Protein AF-0000000075991951 (afdb_homodimer)

Structure (mmCIF, N/CA/C/O backbone):
data_AF-0000000075991951-model_v1
#
loop_
_entity.id
_entity.type
_entity.pdbx_description
1 polymer 'Uncharacterized family 31 glucosidase KIAA1161-like'
#
loop_
_atom_site.group_PDB
_atom_site.id
_atom_site.type_symbol
_atom_site.label_atom_id
_atom_site.label_alt_id
_atom_site.label_comp_id
_atom_site.label_asym_id
_atom_site.label_entity_id
_atom_site.label_seq_id
_atom_site.pdbx_PDB_ins_code
_atom_site.Cartn_x
_atom_site.Cartn_y
_atom_site.Cartn_z
_atom_site.occupancy
_atom_site.B_iso_or_equiv
_atom_site.auth_seq_id
_atom_site.auth_comp_id
_atom_site.auth_asym_id
_atom_site.auth_atom_id
_atom_site.pdbx_PDB_model_num
ATOM 1 N N . MET A 1 1 ? 98.625 -14.352 -23.469 1 27.61 1 MET A N 1
ATOM 2 C CA . MET A 1 1 ? 97.812 -14.461 -22.281 1 27.61 1 MET A CA 1
ATOM 3 C C . MET A 1 1 ? 96.375 -14.008 -22.562 1 27.61 1 MET A C 1
ATOM 5 O O . MET A 1 1 ? 95.5 -14.133 -21.719 1 27.61 1 MET A O 1
ATOM 9 N N . VAL A 1 2 ? 96.062 -13.383 -23.688 1 39.16 2 VAL A N 1
ATOM 10 C CA . VAL A 1 2 ? 94.875 -12.711 -24.062 1 39.16 2 VAL A CA 1
ATOM 11 C C . VAL A 1 2 ? 93.875 -13.727 -24.594 1 39.16 2 VAL A C 1
ATOM 13 O O . VAL A 1 2 ? 92.625 -13.562 -24.422 1 39.16 2 VAL A O 1
ATOM 16 N N . ARG A 1 3 ? 94.25 -14.852 -25.172 1 37.75 3 ARG A N 1
ATOM 17 C CA . ARG A 1 3 ? 93.312 -15.734 -25.844 1 37.75 3 ARG A CA 1
ATOM 18 C C . ARG A 1 3 ? 92.562 -16.625 -24.844 1 37.75 3 ARG A C 1
ATOM 20 O O . ARG A 1 3 ? 91.625 -17.344 -25.203 1 37.75 3 ARG A O 1
ATOM 27 N N . ARG A 1 4 ? 93.188 -16.844 -23.641 1 48.62 4 ARG A N 1
ATOM 28 C CA . ARG A 1 4 ? 92.625 -17.781 -22.688 1 48.62 4 ARG A CA 1
ATOM 29 C C . ARG A 1 4 ? 91.375 -17.172 -22.016 1 48.62 4 ARG A C 1
ATOM 31 O O . ARG A 1 4 ? 90.5 -17.906 -21.594 1 48.62 4 ARG A O 1
ATOM 38 N N . ASN A 1 5 ? 91.25 -15.805 -21.984 1 44.03 5 ASN A N 1
ATOM 39 C CA . ASN A 1 5 ? 90.188 -15.188 -21.219 1 44.03 5 ASN A CA 1
ATOM 40 C C . ASN A 1 5 ? 88.875 -15.211 -21.984 1 44.03 5 ASN A C 1
ATOM 42 O O . ASN A 1 5 ? 87.812 -14.945 -21.422 1 44.03 5 ASN A O 1
ATOM 46 N N . LYS A 1 6 ? 89.062 -15.477 -23.312 1 57.34 6 LYS A N 1
ATOM 47 C CA . LYS A 1 6 ? 87.812 -15.453 -24.109 1 57.34 6 LYS A CA 1
ATOM 48 C C . LYS A 1 6 ? 87.062 -16.766 -23.969 1 57.34 6 LYS A C 1
ATOM 50 O O . LYS A 1 6 ? 85.812 -16.766 -23.969 1 57.34 6 LYS A O 1
ATOM 55 N N . ILE A 1 7 ? 87.812 -17.766 -23.656 1 57.28 7 ILE A N 1
ATOM 56 C CA . ILE A 1 7 ? 87.125 -19.062 -23.609 1 57.28 7 ILE A CA 1
ATOM 57 C C . ILE A 1 7 ? 86.375 -19.203 -22.312 1 57.28 7 ILE A C 1
ATOM 59 O O . ILE A 1 7 ? 85.25 -19.719 -22.312 1 57.28 7 ILE A O 1
ATOM 63 N N . THR A 1 8 ? 86.812 -18.516 -21.266 1 61.47 8 THR A N 1
ATOM 64 C CA . THR A 1 8 ? 86.188 -18.609 -19.969 1 61.47 8 THR A CA 1
ATOM 65 C C . THR A 1 8 ? 84.875 -17.766 -19.969 1 61.47 8 THR A C 1
ATOM 67 O O . THR A 1 8 ? 83.875 -18.156 -19.391 1 61.47 8 THR A O 1
ATOM 70 N N . ASP A 1 9 ? 85 -16.719 -20.688 1 64.44 9 ASP A N 1
ATOM 71 C CA . ASP A 1 9 ? 83.875 -15.82 -20.781 1 64.44 9 ASP A CA 1
ATOM 72 C C . ASP A 1 9 ? 82.75 -16.438 -21.641 1 64.44 9 ASP A C 1
ATOM 74 O O . ASP A 1 9 ? 81.562 -16.312 -21.328 1 64.44 9 ASP A O 1
ATOM 78 N N . PHE A 1 10 ? 83.188 -17.234 -22.656 1 65.31 10 PHE A N 1
ATOM 79 C CA . PHE A 1 10 ? 82.188 -17.906 -23.531 1 65.31 10 PHE A CA 1
ATOM 80 C C . PHE A 1 10 ? 81.562 -19.062 -22.812 1 65.31 10 PHE A C 1
ATOM 82 O O . PHE A 1 10 ? 80.312 -19.266 -22.953 1 65.31 10 PHE A O 1
ATOM 89 N N . LYS A 1 11 ? 82.25 -19.812 -21.953 1 65.38 11 LYS A N 1
ATOM 90 C CA . LYS A 1 11 ? 81.688 -20.922 -21.172 1 65.38 11 LYS A CA 1
ATOM 91 C C . LYS A 1 11 ? 80.688 -20.422 -20.141 1 65.38 11 LYS A C 1
ATOM 93 O O . LYS A 1 11 ? 79.625 -21.031 -19.953 1 65.38 11 LYS A O 1
ATOM 98 N N . PHE A 1 12 ? 81.062 -19.234 -19.672 1 67.62 12 PHE A N 1
ATOM 99 C CA . PHE A 1 12 ? 80.188 -18.656 -18.688 1 67.62 12 PHE A CA 1
ATOM 100 C C . PHE A 1 12 ? 78.875 -18.188 -19.328 1 67.62 12 PHE A C 1
ATOM 102 O O . PHE A 1 12 ? 77.812 -18.406 -18.781 1 67.62 12 PHE A O 1
ATOM 109 N N . ARG A 1 13 ? 78.938 -17.641 -20.484 1 74 13 ARG A N 1
ATOM 110 C CA . ARG A 1 13 ? 77.75 -17.188 -21.219 1 74 13 ARG A CA 1
ATOM 111 C C . ARG A 1 13 ? 76.938 -18.375 -21.688 1 74 13 ARG A C 1
ATOM 113 O O . ARG A 1 13 ? 75.688 -18.312 -21.641 1 74 13 ARG A O 1
ATOM 120 N N . PHE A 1 14 ? 77.688 -19.391 -22.031 1 73.62 14 PHE A N 1
ATOM 121 C CA . PHE A 1 14 ? 77.062 -20.594 -22.5 1 73.62 14 PHE A CA 1
ATOM 122 C C . PHE A 1 14 ? 76.312 -21.266 -21.344 1 73.62 14 PHE A C 1
ATOM 124 O O . PHE A 1 14 ? 75.125 -21.688 -21.5 1 73.62 14 PHE A O 1
ATOM 131 N N . ILE A 1 15 ? 76.875 -21.344 -20.188 1 72.88 15 ILE A N 1
ATOM 132 C CA . ILE A 1 15 ? 76.312 -21.922 -19.016 1 72.88 15 ILE A CA 1
ATOM 133 C C . ILE A 1 15 ? 75.125 -21.062 -18.562 1 72.88 15 ILE A C 1
ATOM 135 O O . ILE A 1 15 ? 74.062 -21.594 -18.172 1 72.88 15 ILE A O 1
ATOM 139 N N . LEU A 1 16 ? 75.312 -19.766 -18.688 1 74.56 16 LEU A N 1
ATOM 140 C CA . LEU A 1 16 ? 74.188 -18.844 -18.344 1 74.56 16 LEU A CA 1
ATOM 141 C C . LEU A 1 16 ? 73.062 -19.016 -19.297 1 74.56 16 LEU A C 1
ATOM 143 O O . LEU A 1 16 ? 71.875 -18.984 -18.859 1 74.56 16 LEU A O 1
ATOM 147 N N . VAL A 1 17 ? 73.312 -19.266 -20.594 1 77.06 17 VAL A N 1
ATOM 148 C CA . VAL A 1 17 ? 72.312 -19.484 -21.578 1 77.06 17 VAL A CA 1
ATOM 149 C C . VAL A 1 17 ? 71.625 -20.828 -21.359 1 77.06 17 VAL A C 1
ATOM 151 O O . VAL A 1 17 ? 70.375 -20.953 -21.453 1 77.06 17 VAL A O 1
ATOM 154 N N . LEU A 1 18 ? 72.438 -21.828 -20.984 1 75.75 18 LEU A N 1
ATOM 155 C CA . LEU A 1 18 ? 71.875 -23.156 -20.703 1 75.75 18 LEU A CA 1
ATOM 156 C C . LEU A 1 18 ? 71 -23.141 -19.438 1 75.75 18 LEU A C 1
ATOM 158 O O . LEU A 1 18 ? 70 -23.781 -19.391 1 75.75 18 LEU A O 1
ATOM 162 N N . LEU A 1 19 ? 71.562 -22.469 -18.422 1 73.88 19 LEU A N 1
ATOM 163 C CA . LEU A 1 19 ? 70.75 -22.328 -17.188 1 73.88 19 LEU A CA 1
ATOM 164 C C . LEU A 1 19 ? 69.5 -21.547 -17.469 1 73.88 19 LEU A C 1
ATOM 166 O O . LEU A 1 19 ? 68.438 -21.906 -16.938 1 73.88 19 LEU A O 1
ATOM 170 N N . PHE A 1 20 ? 69.562 -20.531 -18.344 1 76.5 20 PHE A N 1
ATOM 171 C CA . PHE A 1 20 ? 68.375 -19.766 -18.734 1 76.5 20 PHE A CA 1
ATOM 172 C C . PHE A 1 20 ? 67.438 -20.641 -19.516 1 76.5 20 PHE A C 1
ATOM 174 O O . PHE A 1 20 ? 66.188 -20.625 -19.25 1 76.5 20 PHE A O 1
ATOM 181 N N . CYS A 1 21 ? 67.938 -21.469 -20.422 1 75.12 21 CYS A N 1
ATOM 182 C CA . CYS A 1 21 ? 67.062 -22.375 -21.188 1 75.12 21 CYS A CA 1
ATOM 183 C C . CYS A 1 21 ? 66.5 -23.453 -20.312 1 75.12 21 CYS A C 1
ATOM 185 O O . CYS A 1 21 ? 65.312 -23.828 -20.484 1 75.12 21 CYS A O 1
ATOM 187 N N . SER A 1 22 ? 67.25 -23.906 -19.328 1 76.06 22 SER A N 1
ATOM 188 C CA . SER A 1 22 ? 66.688 -24.891 -18.391 1 76.06 22 SER A CA 1
ATOM 189 C C . SER A 1 22 ? 65.625 -24.297 -17.5 1 76.06 22 SER A C 1
ATOM 191 O O . SER A 1 22 ? 64.625 -24.953 -17.203 1 76.06 22 SER A O 1
ATOM 193 N N . ILE A 1 23 ? 65.812 -23.047 -17.062 1 73.94 23 ILE A N 1
ATOM 194 C CA . ILE A 1 23 ? 64.75 -22.375 -16.266 1 73.94 23 ILE A CA 1
ATOM 195 C C . ILE A 1 23 ? 63.531 -22.156 -17.109 1 73.94 23 ILE A C 1
ATOM 197 O O . ILE A 1 23 ? 62.406 -22.406 -16.672 1 73.94 23 ILE A O 1
ATOM 201 N N . VAL A 1 24 ? 63.688 -21.734 -18.359 1 74.12 24 VAL A N 1
ATOM 202 C CA . VAL A 1 24 ? 62.562 -21.516 -19.25 1 74.12 24 VAL A CA 1
ATOM 203 C C . VAL A 1 24 ? 61.875 -22.859 -19.547 1 74.12 24 VAL A C 1
ATOM 205 O O . VAL A 1 24 ? 60.656 -22.938 -19.578 1 74.12 24 VAL A O 1
ATOM 208 N N . GLY A 1 25 ? 62.656 -23.844 -19.672 1 74.38 25 GLY A N 1
ATOM 209 C CA . GLY A 1 25 ? 62.125 -25.188 -19.875 1 74.38 25 GLY A CA 1
ATOM 210 C C . GLY A 1 25 ? 61.344 -25.688 -18.672 1 74.38 25 GLY A C 1
ATOM 211 O O . GLY A 1 25 ? 60.25 -26.25 -18.812 1 74.38 25 GLY A O 1
ATOM 212 N N . LEU A 1 26 ? 61.938 -25.516 -17.547 1 71.62 26 LEU A N 1
ATOM 213 C CA . LEU A 1 26 ? 61.281 -25.953 -16.312 1 71.62 26 LEU A CA 1
ATOM 214 C C . LEU A 1 26 ? 60 -25.156 -16.078 1 71.62 26 LEU A C 1
ATOM 216 O O . LEU A 1 26 ? 58.969 -25.719 -15.664 1 71.62 26 LEU A O 1
ATOM 220 N N . VAL A 1 27 ? 60 -23.875 -16.312 1 69.94 27 VAL A N 1
ATOM 221 C CA . VAL A 1 27 ? 58.812 -23.031 -16.141 1 69.94 27 VAL A CA 1
ATOM 222 C C . VAL A 1 27 ? 57.75 -23.422 -17.156 1 69.94 27 VAL A C 1
ATOM 224 O O . VAL A 1 27 ? 56.562 -23.531 -16.828 1 69.94 27 VAL A O 1
ATOM 227 N N . THR A 1 28 ? 58.188 -23.656 -18.328 1 69.31 28 THR A N 1
ATOM 228 C CA . THR A 1 28 ? 57.25 -24.062 -19.375 1 69.31 28 THR A CA 1
ATOM 229 C C . THR A 1 28 ? 56.688 -25.453 -19.078 1 69.31 28 THR A C 1
ATOM 231 O O . THR A 1 28 ? 55.5 -25.719 -19.281 1 69.31 28 THR A O 1
ATOM 234 N N . PHE A 1 29 ? 57.531 -26.297 -18.625 1 71.19 29 PHE A N 1
ATOM 235 C CA . PHE A 1 29 ? 57.125 -27.656 -18.281 1 71.19 29 PHE A CA 1
ATOM 236 C C . PHE A 1 29 ? 56.188 -27.641 -17.078 1 71.19 29 PHE A C 1
ATOM 238 O O . PHE A 1 29 ? 55.156 -28.312 -17.078 1 71.19 29 PHE A O 1
ATOM 245 N N . THR A 1 30 ? 56.5 -26.906 -16.062 1 64.19 30 THR A N 1
ATOM 246 C CA . THR A 1 30 ? 55.625 -26.797 -14.906 1 64.19 30 THR A CA 1
ATOM 247 C C . THR A 1 30 ? 54.312 -26.141 -15.312 1 64.19 30 THR A C 1
ATOM 249 O O . THR A 1 30 ? 53.25 -26.5 -14.812 1 64.19 30 THR A O 1
ATOM 252 N N . TRP A 1 31 ? 54.375 -25.188 -16.188 1 62.53 31 TRP A N 1
ATOM 253 C CA . TRP A 1 31 ? 53.156 -24.562 -16.719 1 62.53 31 TRP A CA 1
ATOM 254 C C . TRP A 1 31 ? 52.312 -25.578 -17.484 1 62.53 31 TRP A C 1
ATOM 256 O O . TRP A 1 31 ? 51.094 -25.625 -17.312 1 62.53 31 TRP A O 1
ATOM 266 N N . PHE A 1 32 ? 52.938 -26.359 -18.203 1 61.88 32 PHE A N 1
ATOM 267 C CA . PHE A 1 32 ? 52.25 -27.391 -18.969 1 61.88 32 PHE A CA 1
ATOM 268 C C . PHE A 1 32 ? 51.656 -28.453 -18.047 1 61.88 32 PHE A C 1
ATOM 270 O O . PHE A 1 32 ? 50.531 -28.875 -18.234 1 61.88 32 PHE A O 1
ATOM 277 N N . LEU A 1 33 ? 52.406 -28.906 -17.125 1 60 33 LEU A N 1
ATOM 278 C CA . LEU A 1 33 ? 51.906 -29.891 -16.172 1 60 33 LEU A CA 1
ATOM 279 C C . LEU A 1 33 ? 50.781 -29.312 -15.336 1 60 33 LEU A C 1
ATOM 281 O O . LEU A 1 33 ? 49.781 -30 -15.055 1 60 33 LEU A O 1
ATOM 285 N N . TYR A 1 34 ? 50.938 -28.109 -14.922 1 56.28 34 TYR A N 1
ATOM 286 C CA . TYR A 1 34 ? 49.875 -27.422 -14.195 1 56.28 34 TYR A CA 1
ATOM 287 C C . TYR A 1 34 ? 48.625 -27.312 -15.047 1 56.28 34 TYR A C 1
ATOM 289 O O . TYR A 1 34 ? 47.5 -27.609 -14.578 1 56.28 34 TYR A O 1
ATOM 297 N N . LYS A 1 35 ? 48.781 -26.969 -16.297 1 55.44 35 LYS A N 1
ATOM 298 C CA . LYS A 1 35 ? 47.625 -26.906 -17.219 1 55.44 35 LYS A CA 1
ATOM 299 C C . LYS A 1 35 ? 47.031 -28.297 -17.438 1 55.44 35 LYS A C 1
ATOM 301 O O . LYS A 1 35 ? 45.812 -28.453 -17.484 1 55.44 35 LYS A O 1
ATOM 306 N N . LYS A 1 36 ? 47.844 -29.188 -17.609 1 53.84 36 LYS A N 1
ATOM 307 C CA . LYS A 1 36 ? 47.406 -30.562 -17.766 1 53.84 36 LYS A CA 1
ATOM 308 C C . LYS A 1 36 ? 46.656 -31.047 -16.531 1 53.84 36 LYS A C 1
ATOM 310 O O . LYS A 1 36 ? 45.594 -31.688 -16.625 1 53.84 36 LYS A O 1
ATOM 315 N N . LYS A 1 37 ? 47.25 -30.859 -15.391 1 52.97 37 LYS A N 1
ATOM 316 C CA . LYS A 1 37 ? 46.562 -31.219 -14.156 1 52.97 37 LYS A CA 1
ATOM 317 C C . LYS A 1 37 ? 45.219 -30.5 -14.016 1 52.97 37 LYS A C 1
ATOM 319 O O . LYS A 1 37 ? 44.25 -31.078 -13.562 1 52.97 37 LYS A O 1
ATOM 324 N N . LEU A 1 38 ? 45.25 -29.344 -14.391 1 52.91 38 LEU A N 1
ATOM 325 C CA . LEU A 1 38 ? 44.031 -28.578 -14.359 1 52.91 38 LEU A CA 1
ATOM 326 C C . LEU A 1 38 ? 43 -29.188 -15.305 1 52.91 38 LEU A C 1
ATOM 328 O O . LEU A 1 38 ? 41.812 -29.25 -14.969 1 52.91 38 LEU A O 1
ATOM 332 N N . VAL A 1 39 ? 43.562 -29.562 -16.422 1 51.66 39 VAL A N 1
ATOM 333 C CA . VAL A 1 39 ? 42.688 -30.219 -17.391 1 51.66 39 VAL A CA 1
ATOM 334 C C . VAL A 1 39 ? 42.219 -31.562 -16.859 1 51.66 39 VAL A C 1
ATOM 336 O O . VAL A 1 39 ? 41.031 -31.922 -17 1 51.66 39 VAL A O 1
ATOM 339 N N . GLU A 1 40 ? 43.094 -32.344 -16.344 1 50.91 40 GLU A N 1
ATOM 340 C CA . GLU A 1 40 ? 42.719 -33.656 -15.805 1 50.91 40 GLU A CA 1
ATOM 341 C C . GLU A 1 40 ? 41.719 -33.531 -14.664 1 50.91 40 GLU A C 1
ATOM 343 O O . GLU A 1 40 ? 40.781 -34.312 -14.562 1 50.91 40 GLU A O 1
ATOM 348 N N . ILE A 1 41 ? 42 -32.688 -13.711 1 51.09 41 ILE A N 1
ATOM 349 C CA . ILE A 1 41 ? 41.094 -32.438 -12.625 1 51.09 41 ILE A CA 1
ATOM 350 C C . ILE A 1 41 ? 39.75 -31.969 -13.188 1 51.09 41 ILE A C 1
ATOM 352 O O . ILE A 1 41 ? 38.688 -32.375 -12.727 1 51.09 41 ILE A O 1
ATOM 356 N N . ALA A 1 42 ? 39.938 -31.219 -14.203 1 54.16 42 ALA A N 1
ATOM 357 C CA . ALA A 1 42 ? 38.75 -30.75 -14.875 1 54.16 42 ALA A CA 1
ATOM 358 C C . ALA A 1 42 ? 38 -31.922 -15.516 1 54.16 42 ALA A C 1
ATOM 360 O O . ALA A 1 42 ? 36.75 -31.938 -15.539 1 54.16 42 ALA A O 1
ATOM 361 N N . PHE A 1 43 ? 38.75 -32.969 -16.031 1 56.22 43 PHE A N 1
ATOM 362 C CA . PHE A 1 43 ? 38.125 -34.125 -16.688 1 56.22 43 PHE A CA 1
ATOM 363 C C . PHE A 1 43 ? 37.406 -35 -15.68 1 56.22 43 PHE A C 1
ATOM 365 O O . PHE A 1 43 ? 36.281 -35.469 -15.961 1 56.22 43 PHE A O 1
ATOM 372 N N . ASP A 1 44 ? 37.969 -35.188 -14.508 1 62.22 44 ASP A N 1
ATOM 373 C CA . ASP A 1 44 ? 37.312 -36.062 -13.539 1 62.22 44 ASP A CA 1
ATOM 374 C C . ASP A 1 44 ? 36.125 -35.375 -12.875 1 62.22 44 ASP A C 1
ATOM 376 O O . ASP A 1 44 ? 35.125 -36.031 -12.562 1 62.22 44 ASP A O 1
ATOM 380 N N . ASP A 1 45 ? 36.188 -34.188 -12.836 1 80.19 45 ASP A N 1
ATOM 381 C CA . ASP A 1 45 ? 35.156 -33.469 -12.109 1 80.19 45 ASP A CA 1
ATOM 382 C C . ASP A 1 45 ? 34.031 -33 -13.062 1 80.19 45 ASP A C 1
ATOM 384 O O . ASP A 1 45 ? 33 -32.5 -12.617 1 80.19 45 ASP A O 1
ATOM 388 N N . LYS A 1 46 ? 34.156 -33.219 -14.359 1 88.94 46 LYS A N 1
ATOM 389 C CA . LYS A 1 46 ? 33.156 -32.938 -15.391 1 88.94 46 LYS A CA 1
ATOM 390 C C . LYS A 1 46 ? 32.844 -31.453 -15.445 1 88.94 46 LYS A C 1
ATOM 392 O O . LYS A 1 46 ? 31.734 -31.062 -15.805 1 88.94 46 LYS A O 1
ATOM 397 N N . ILE A 1 47 ? 33.75 -30.609 -14.891 1 91.19 47 ILE A N 1
ATOM 398 C CA . ILE A 1 47 ? 33.5 -29.172 -14.906 1 91.19 47 ILE A CA 1
ATOM 399 C C . ILE A 1 47 ? 34.812 -28.438 -15.211 1 91.19 47 ILE A C 1
ATOM 401 O O . ILE A 1 47 ? 35.875 -28.859 -14.773 1 91.19 47 ILE A O 1
ATOM 405 N N . TRP A 1 48 ? 34.719 -27.422 -16.016 1 90.12 48 TRP A N 1
ATOM 406 C CA . TRP A 1 48 ? 35.844 -26.516 -16.297 1 90.12 48 TRP A CA 1
ATOM 407 C C . TRP A 1 48 ? 35.375 -25.062 -16.234 1 90.12 48 TRP A C 1
ATOM 409 O O . TRP A 1 48 ? 34.5 -24.641 -16.984 1 90.12 48 TRP A O 1
ATOM 419 N N . PHE A 1 49 ? 35.969 -24.328 -15.297 1 91.38 49 PHE A N 1
ATOM 420 C CA . PHE A 1 49 ? 35.625 -22.922 -15.156 1 91.38 49 PHE A CA 1
ATOM 421 C C . PHE A 1 49 ? 36.812 -22.031 -15.57 1 91.38 49 PHE A C 1
ATOM 423 O O . PHE A 1 49 ? 37.875 -22.109 -14.984 1 91.38 49 PHE A O 1
ATOM 430 N N . HIS A 1 50 ? 36.531 -21.266 -16.609 1 90.56 50 HIS A N 1
ATOM 431 C CA . HIS A 1 50 ? 37.531 -20.266 -17.047 1 90.56 50 HIS A CA 1
ATOM 432 C C . HIS A 1 50 ? 37.312 -18.938 -16.328 1 90.56 50 HIS A C 1
ATOM 434 O O . HIS A 1 50 ? 36.5 -18.109 -16.734 1 90.56 50 HIS A O 1
ATOM 440 N N . GLU A 1 51 ? 38.188 -18.594 -15.484 1 87.75 51 GLU A N 1
ATOM 441 C CA . GLU A 1 51 ? 38 -17.469 -14.578 1 87.75 51 GLU A CA 1
ATOM 442 C C . GLU A 1 51 ? 38.062 -16.141 -15.344 1 87.75 51 GLU A C 1
ATOM 444 O O . GLU A 1 51 ? 37.281 -15.234 -15.055 1 87.75 51 GLU A O 1
ATOM 449 N N . ALA A 1 52 ? 38.938 -16.047 -16.281 1 84.56 52 ALA A N 1
ATOM 450 C CA . ALA A 1 52 ? 39.094 -14.789 -17 1 84.56 52 ALA A CA 1
ATOM 451 C C . ALA A 1 52 ? 37.875 -14.477 -17.859 1 84.56 52 ALA A C 1
ATOM 453 O O . ALA A 1 52 ? 37.438 -13.328 -17.906 1 84.56 52 ALA A O 1
ATOM 454 N N . GLN A 1 53 ? 37.375 -15.461 -18.422 1 88.94 53 GLN A N 1
ATOM 455 C CA . GLN A 1 53 ? 36.219 -15.273 -19.281 1 88.94 53 GLN A CA 1
ATOM 456 C C . GLN A 1 53 ? 34.906 -15.555 -18.547 1 88.94 53 GLN A C 1
ATOM 458 O O . GLN A 1 53 ? 33.844 -15.297 -19.062 1 88.94 53 GLN A O 1
ATOM 463 N N . ARG A 1 54 ? 35.031 -16.062 -17.406 1 94.69 54 ARG A N 1
ATOM 464 C CA . ARG A 1 54 ? 33.906 -16.484 -16.594 1 94.69 54 ARG A CA 1
ATOM 465 C C . ARG A 1 54 ? 33 -17.422 -17.359 1 94.69 54 ARG A C 1
ATOM 467 O O . ARG A 1 54 ? 31.781 -17.234 -17.375 1 94.69 54 ARG A O 1
ATOM 474 N N . ARG A 1 55 ? 33.594 -18.297 -18.016 1 95.19 55 ARG A N 1
ATOM 475 C CA . ARG A 1 55 ? 32.906 -19.328 -18.781 1 95.19 55 ARG A CA 1
ATOM 476 C C . ARG A 1 55 ? 32.938 -20.672 -18.062 1 95.19 55 ARG A C 1
ATOM 478 O O . ARG A 1 55 ? 34.031 -21.141 -17.672 1 95.19 55 ARG A O 1
ATOM 485 N N . LEU A 1 56 ? 31.812 -21.219 -17.891 1 96.12 56 LEU A N 1
ATOM 486 C CA . LEU A 1 56 ? 31.688 -22.516 -17.25 1 96.12 56 LEU A CA 1
ATOM 487 C C . LEU A 1 56 ? 31.297 -23.594 -18.266 1 96.12 56 LEU A C 1
ATOM 489 O O . LEU A 1 56 ? 30.328 -23.422 -19.016 1 96.12 56 LEU A O 1
ATOM 493 N N . ASN A 1 57 ? 32.062 -24.672 -18.312 1 95.25 57 ASN A N 1
ATOM 494 C CA . ASN A 1 57 ? 31.75 -25.797 -19.172 1 95.25 57 ASN A CA 1
ATOM 495 C C . ASN A 1 57 ? 31.547 -27.078 -18.375 1 95.25 57 ASN A C 1
ATOM 497 O O . ASN A 1 57 ? 32.406 -27.469 -17.594 1 95.25 57 ASN A O 1
ATOM 501 N N . LEU A 1 58 ? 30.406 -27.609 -18.484 1 95.62 58 LEU A N 1
ATOM 502 C CA . LEU A 1 58 ? 30.203 -28.969 -18.031 1 95.62 58 LEU A CA 1
ATOM 503 C C . LEU A 1 58 ? 30.516 -29.969 -19.141 1 95.62 58 LEU A C 1
ATOM 505 O O . LEU A 1 58 ? 29.984 -29.859 -20.25 1 95.62 58 LEU A O 1
ATOM 509 N N . GLN A 1 59 ? 31.359 -30.906 -18.797 1 91.69 59 GLN A N 1
ATOM 510 C CA . GLN A 1 59 ? 31.812 -31.844 -19.828 1 91.69 59 GLN A CA 1
ATOM 511 C C . GLN A 1 59 ? 31.828 -33.281 -19.312 1 91.69 59 GLN A C 1
ATOM 513 O O . GLN A 1 59 ? 31.953 -33.5 -18.109 1 91.69 59 GLN A O 1
ATOM 518 N N . ASP A 1 60 ? 31.469 -34.094 -20.172 1 87.62 60 ASP A N 1
ATOM 519 C CA . ASP A 1 60 ? 31.531 -35.531 -19.922 1 87.62 60 ASP A CA 1
ATOM 520 C C . ASP A 1 60 ? 32.219 -36.281 -21.062 1 87.62 60 ASP A C 1
ATOM 522 O O . ASP A 1 60 ? 31.797 -36.156 -22.219 1 87.62 60 ASP A O 1
ATOM 526 N N . LYS A 1 61 ? 33.25 -37.031 -20.797 1 83.25 61 LYS A N 1
ATOM 527 C CA . LYS A 1 61 ? 34 -37.812 -21.766 1 83.25 61 LYS A CA 1
ATOM 528 C C . LYS A 1 61 ? 34.469 -36.938 -22.938 1 83.25 61 LYS A C 1
ATOM 530 O O . LYS A 1 61 ? 34.281 -37.312 -24.094 1 83.25 61 LYS A O 1
ATOM 535 N N . GLY A 1 62 ? 34.875 -35.75 -22.609 1 80.69 62 GLY A N 1
ATOM 536 C CA . GLY A 1 62 ? 35.5 -34.875 -23.594 1 80.69 62 GLY A CA 1
ATOM 537 C C . GLY A 1 62 ? 34.531 -34.031 -24.344 1 80.69 62 GLY A C 1
ATOM 538 O O . GLY A 1 62 ? 34.906 -33.125 -25.109 1 80.69 62 GLY A O 1
ATOM 539 N N . LYS A 1 63 ? 33.281 -34.219 -24.172 1 89.38 63 LYS A N 1
ATOM 540 C CA . LYS A 1 63 ? 32.281 -33.438 -24.859 1 89.38 63 LYS A CA 1
ATOM 541 C C . LYS A 1 63 ? 31.641 -32.406 -23.922 1 89.38 63 LYS A C 1
ATOM 543 O O . LYS A 1 63 ? 31.203 -32.75 -22.812 1 89.38 63 LYS A O 1
ATOM 548 N N . VAL A 1 64 ? 31.641 -31.203 -24.422 1 94 64 VAL A N 1
ATOM 549 C CA . VAL A 1 64 ? 30.969 -30.172 -23.656 1 94 64 VAL A CA 1
ATOM 550 C C . VAL A 1 64 ? 29.453 -30.312 -23.797 1 94 64 VAL A C 1
ATOM 552 O O . VAL A 1 64 ? 28.922 -30.312 -24.906 1 94 64 VAL A O 1
ATOM 555 N N . ARG A 1 65 ? 28.812 -30.469 -22.719 1 95.38 65 ARG A N 1
ATOM 556 C CA . ARG A 1 65 ? 27.375 -30.688 -22.719 1 95.38 65 ARG A CA 1
ATOM 557 C C . ARG A 1 65 ? 26.625 -29.391 -22.391 1 95.38 65 ARG A C 1
ATOM 559 O O . ARG A 1 65 ? 25.469 -29.234 -22.75 1 95.38 65 ARG A O 1
ATOM 566 N N . LEU A 1 66 ? 27.234 -28.484 -21.672 1 97.06 66 LEU A N 1
ATOM 567 C CA . LEU A 1 66 ? 26.641 -27.203 -21.328 1 97.06 66 LEU A CA 1
ATOM 568 C C . LEU A 1 66 ? 27.703 -26.125 -21.141 1 97.06 66 LEU A C 1
ATOM 570 O O . LEU A 1 66 ? 28.734 -26.375 -20.531 1 97.06 66 LEU A O 1
ATOM 574 N N . THR A 1 67 ? 27.438 -25.047 -21.734 1 97.44 67 THR A N 1
ATOM 575 C CA . THR A 1 67 ? 28.312 -23.891 -21.562 1 97.44 67 THR A CA 1
ATOM 576 C C . THR A 1 67 ? 27.547 -22.734 -20.891 1 97.44 67 THR A C 1
ATOM 578 O O . THR A 1 67 ? 26.422 -22.406 -21.312 1 97.44 67 THR A O 1
ATOM 581 N N . GLY A 1 68 ? 28.109 -22.219 -19.875 1 97.62 68 GLY A N 1
ATOM 582 C CA . GLY A 1 68 ? 27.531 -21.078 -19.188 1 97.62 68 GLY A CA 1
ATOM 583 C C . GLY A 1 68 ? 28.453 -19.891 -19.109 1 97.62 68 GLY A C 1
ATOM 584 O O . GLY A 1 68 ? 29.672 -20.047 -19.016 1 97.62 68 GLY A O 1
ATOM 585 N N . TYR A 1 69 ? 27.906 -18.75 -19.297 1 97.38 69 TYR A N 1
ATOM 586 C CA . TYR A 1 69 ? 28.594 -17.484 -19.078 1 97.38 69 TYR A CA 1
ATOM 587 C C . TYR A 1 69 ? 28.156 -16.812 -17.781 1 97.38 69 TYR A C 1
ATOM 589 O O . TYR A 1 69 ? 26.984 -16.422 -17.656 1 97.38 69 TYR A O 1
ATOM 597 N N . LEU A 1 70 ? 29.094 -16.688 -16.891 1 97.12 70 LEU A N 1
ATOM 598 C CA . LEU A 1 70 ? 28.734 -16.281 -15.539 1 97.12 70 LEU A CA 1
ATOM 599 C C . LEU A 1 70 ? 29.109 -14.82 -15.289 1 97.12 70 LEU A C 1
ATOM 601 O O . LEU A 1 70 ? 30.078 -14.312 -15.883 1 97.12 70 LEU A O 1
ATOM 605 N N . GLY A 1 71 ? 28.312 -14.102 -14.422 1 95.44 71 GLY A N 1
ATOM 606 C CA . GLY A 1 71 ? 28.625 -12.758 -13.953 1 95.44 71 GLY A CA 1
ATOM 607 C C . GLY A 1 71 ? 28.672 -11.727 -15.07 1 95.44 71 GLY A C 1
ATOM 608 O O . GLY A 1 71 ? 29.625 -10.945 -15.148 1 95.44 71 GLY A O 1
ATOM 609 N N . LEU A 1 72 ? 27.766 -11.766 -15.914 1 94.12 72 LEU A N 1
ATOM 610 C CA . LEU A 1 72 ? 27.781 -10.906 -17.094 1 94.12 72 LEU A CA 1
ATOM 611 C C . LEU A 1 72 ? 27.656 -9.438 -16.703 1 94.12 72 LEU A C 1
ATOM 613 O O . LEU A 1 72 ? 28.078 -8.555 -17.453 1 94.12 72 LEU A O 1
ATOM 617 N N . ASN A 1 73 ? 27.141 -9.156 -15.539 1 90.44 73 ASN A N 1
ATOM 618 C CA . ASN A 1 73 ? 26.969 -7.781 -15.086 1 90.44 73 ASN A CA 1
ATOM 619 C C . ASN A 1 73 ? 28.219 -7.273 -14.359 1 90.44 73 ASN A C 1
ATOM 621 O O . ASN A 1 73 ? 28.281 -6.102 -13.984 1 90.44 73 ASN A O 1
ATOM 625 N N . ILE A 1 74 ? 29.188 -8.086 -14.148 1 89.69 74 ILE A N 1
ATOM 626 C CA . ILE A 1 74 ? 30.453 -7.688 -13.555 1 89.69 74 ILE A CA 1
ATOM 627 C C . ILE A 1 74 ? 31.375 -7.109 -14.633 1 89.69 74 ILE A C 1
ATOM 629 O O . ILE A 1 74 ? 31.562 -7.723 -15.68 1 89.69 74 ILE A O 1
ATOM 633 N N . PRO A 1 75 ? 31.906 -5.992 -14.383 1 86.75 75 PRO A N 1
ATOM 634 C CA . PRO A 1 75 ? 32.781 -5.371 -15.391 1 86.75 75 PRO A CA 1
ATOM 635 C C . PRO A 1 75 ? 33.906 -6.285 -15.828 1 86.75 75 PRO A C 1
ATOM 637 O O . PRO A 1 75 ? 34.562 -6.922 -14.984 1 86.75 75 PRO A O 1
ATOM 640 N N . SER A 1 76 ? 34.156 -6.32 -17.109 1 85.25 76 SER A N 1
ATOM 641 C CA . SER A 1 76 ? 35.156 -7.219 -17.688 1 85.25 76 SER A CA 1
ATOM 642 C C . SER A 1 76 ? 36.562 -6.793 -17.312 1 85.25 76 SER A C 1
ATOM 644 O O . SER A 1 76 ? 37.469 -7.613 -17.312 1 85.25 76 SER A O 1
ATOM 646 N N . LYS A 1 77 ? 36.688 -5.543 -16.906 1 83.19 77 LYS A N 1
ATOM 647 C CA . LYS A 1 77 ? 38 -5.016 -16.594 1 83.19 77 LYS A CA 1
ATOM 648 C C . LYS A 1 77 ? 38.469 -5.477 -15.211 1 83.19 77 LYS A C 1
ATOM 650 O O . LYS A 1 77 ? 39.656 -5.422 -14.906 1 83.19 77 LYS A O 1
ATOM 655 N N . LEU A 1 78 ? 37.625 -5.926 -14.445 1 85.56 78 LEU A N 1
ATOM 656 C CA . LEU A 1 78 ? 38 -6.402 -13.117 1 85.56 78 LEU A CA 1
ATOM 657 C C . LEU A 1 78 ? 38.594 -7.812 -13.188 1 85.56 78 LEU A C 1
ATOM 659 O O . LEU A 1 78 ? 37.938 -8.734 -13.664 1 85.56 78 LEU A O 1
ATOM 663 N N . GLY A 1 79 ? 39.812 -8.039 -12.766 1 87.25 79 GLY A N 1
ATOM 664 C CA . GLY A 1 79 ? 40.438 -9.344 -12.797 1 87.25 79 GLY A CA 1
ATOM 665 C C . GLY A 1 79 ? 40.031 -10.234 -11.633 1 87.25 79 GLY A C 1
ATOM 666 O O . GLY A 1 79 ? 39.75 -9.742 -10.547 1 87.25 79 GLY A O 1
ATOM 667 N N . PRO A 1 80 ? 39.969 -11.562 -11.867 1 89.56 80 PRO A N 1
ATOM 668 C CA . PRO A 1 80 ? 39.656 -12.516 -10.812 1 89.56 80 PRO A CA 1
ATOM 669 C C . PRO A 1 80 ? 40.812 -12.805 -9.883 1 89.56 80 PRO A C 1
ATOM 671 O O . PRO A 1 80 ? 41.969 -12.758 -10.305 1 89.56 80 PRO A O 1
ATOM 674 N N . TYR A 1 81 ? 40.438 -12.992 -8.594 1 86.62 81 TYR A N 1
ATOM 675 C CA . TYR A 1 81 ? 41.375 -13.453 -7.574 1 86.62 81 TYR A CA 1
ATOM 676 C C . TYR A 1 81 ? 40.875 -14.719 -6.898 1 86.62 81 TYR A C 1
ATOM 678 O O . TYR A 1 81 ? 39.688 -14.828 -6.566 1 86.62 81 TYR A O 1
ATOM 686 N N . SER A 1 82 ? 41.781 -15.664 -6.82 1 83.5 82 SER A N 1
ATOM 687 C CA . SER A 1 82 ? 41.406 -16.891 -6.125 1 83.5 82 SER A CA 1
ATOM 688 C C . SER A 1 82 ? 41.281 -16.656 -4.625 1 83.5 82 SER A C 1
ATOM 690 O O . SER A 1 82 ? 42.188 -16.094 -3.996 1 83.5 82 SER A O 1
ATOM 692 N N . CYS A 1 83 ? 40.156 -16.938 -4.117 1 78.94 83 CYS A N 1
ATOM 693 C CA . CYS A 1 83 ? 39.938 -16.75 -2.688 1 78.94 83 CYS A CA 1
ATOM 694 C C . CYS A 1 83 ? 40.031 -18.078 -1.94 1 78.94 83 CYS A C 1
ATOM 696 O O . CYS A 1 83 ? 39.531 -18.203 -0.823 1 78.94 83 CYS A O 1
ATOM 698 N N . GLN A 1 84 ? 40.438 -19.125 -2.5 1 69.38 84 GLN A N 1
ATOM 699 C CA . GLN A 1 84 ? 40.5 -20.453 -1.907 1 69.38 84 GLN A CA 1
ATOM 700 C C . GLN A 1 84 ? 41.281 -20.438 -0.598 1 69.38 84 GLN A C 1
ATOM 702 O O . GLN A 1 84 ? 40.906 -21.094 0.371 1 69.38 84 GLN A O 1
ATOM 707 N N . HIS A 1 85 ? 42.438 -19.797 -0.5 1 59.38 85 HIS A N 1
ATOM 708 C CA . HIS A 1 85 ? 43.312 -19.859 0.669 1 59.38 85 HIS A CA 1
ATOM 709 C C . HIS A 1 85 ? 42.781 -19 1.807 1 59.38 85 HIS A C 1
ATOM 711 O O . HIS A 1 85 ? 43.094 -19.25 2.977 1 59.38 85 HIS A O 1
ATOM 717 N N . VAL A 1 86 ? 42.062 -18.031 1.602 1 54.09 86 VAL A N 1
ATOM 718 C CA . VAL A 1 86 ? 41.656 -17.094 2.643 1 54.09 86 VAL A CA 1
ATOM 719 C C . VAL A 1 86 ? 40.531 -17.688 3.465 1 54.09 86 VAL A C 1
ATOM 721 O O . VAL A 1 86 ? 40.469 -17.531 4.688 1 54.09 86 VAL A O 1
ATOM 724 N N . ASN A 1 87 ? 39.625 -18.344 2.885 1 50.91 87 ASN A N 1
ATOM 725 C CA . ASN A 1 87 ? 38.438 -18.719 3.67 1 50.91 87 ASN A CA 1
ATOM 726 C C . ASN A 1 87 ? 38.531 -20.172 4.141 1 50.91 87 ASN A C 1
ATOM 728 O O . ASN A 1 87 ? 37.562 -20.703 4.699 1 50.91 87 ASN A O 1
ATOM 732 N N . HIS A 1 88 ? 39.812 -20.828 4.363 1 47.84 88 HIS A N 1
ATOM 733 C CA . HIS A 1 88 ? 40.062 -22.172 4.883 1 47.84 88 HIS A CA 1
ATOM 734 C C . HIS A 1 88 ? 38.969 -23.141 4.438 1 47.84 88 HIS A C 1
ATOM 736 O O . HIS A 1 88 ? 38.594 -24.031 5.191 1 47.84 88 HIS A O 1
ATOM 742 N N . VAL A 1 89 ? 38.219 -22.797 3.535 1 47.03 89 VAL A N 1
ATOM 743 C CA . VAL A 1 89 ? 37.125 -23.719 3.178 1 47.03 89 VAL A CA 1
ATOM 744 C C . VAL A 1 89 ? 37.719 -25.047 2.707 1 47.03 89 VAL A C 1
ATOM 746 O O . VAL A 1 89 ? 38.656 -25.062 1.909 1 47.03 89 VAL A O 1
ATOM 749 N N . SER A 1 90 ? 37.844 -26.156 3.469 1 43.53 90 SER A N 1
ATOM 750 C CA . SER A 1 90 ? 38.25 -27.516 3.115 1 43.53 90 SER A CA 1
ATOM 751 C C . SER A 1 90 ? 38.094 -27.766 1.619 1 43.53 90 SER A C 1
ATOM 753 O O . SER A 1 90 ? 37.688 -26.875 0.874 1 43.53 90 SER A O 1
ATOM 755 N N . ASP A 1 91 ? 37.5 -29.047 1.052 1 48.03 91 ASP A N 1
ATOM 756 C CA . ASP A 1 91 ? 37.438 -29.766 -0.215 1 48.03 91 ASP A CA 1
ATOM 757 C C . ASP A 1 91 ? 37.125 -28.812 -1.373 1 48.03 91 ASP A C 1
ATOM 759 O O . ASP A 1 91 ? 36.594 -27.734 -1.164 1 48.03 91 ASP A O 1
ATOM 763 N N . PRO A 1 92 ? 37.469 -29.406 -2.803 1 52.75 92 PRO A N 1
ATOM 764 C CA . PRO A 1 92 ? 37.781 -28.812 -4.105 1 52.75 92 PRO A CA 1
ATOM 765 C C . PRO A 1 92 ? 36.719 -27.797 -4.562 1 52.75 92 PRO A C 1
ATOM 767 O O . PRO A 1 92 ? 36.562 -27.578 -5.762 1 52.75 92 PRO A O 1
ATOM 770 N N . ASN A 1 93 ? 36.281 -26.812 -3.701 1 71.88 93 ASN A N 1
ATOM 771 C CA . ASN A 1 93 ? 35.281 -25.828 -4.062 1 71.88 93 ASN A CA 1
ATOM 772 C C . ASN A 1 93 ? 35.938 -24.594 -4.691 1 71.88 93 ASN A C 1
ATOM 774 O O . ASN A 1 93 ? 37.031 -24.219 -4.344 1 71.88 93 ASN A O 1
ATOM 778 N N . ILE A 1 94 ? 35.781 -24.328 -6.055 1 85 94 ILE A N 1
ATOM 779 C CA . ILE A 1 94 ? 36.188 -23.125 -6.773 1 85 94 ILE A CA 1
ATOM 780 C C . ILE A 1 94 ? 35.719 -21.891 -6.031 1 85 94 ILE A C 1
ATOM 782 O O . ILE A 1 94 ? 34.531 -21.797 -5.652 1 85 94 ILE A O 1
ATOM 786 N N . CYS A 1 95 ? 36.719 -21.078 -5.688 1 89.81 95 CYS A N 1
ATOM 787 C CA . CYS A 1 95 ? 36.375 -19.797 -5.09 1 89.81 95 CYS A CA 1
ATOM 788 C C . CYS A 1 95 ? 37.125 -18.656 -5.785 1 89.81 95 CYS A C 1
ATOM 790 O O . CYS A 1 95 ? 38.344 -18.641 -5.82 1 89.81 95 CYS A O 1
ATOM 792 N N . VAL A 1 96 ? 36.438 -17.812 -6.379 1 91.94 96 VAL A N 1
ATOM 793 C CA . VAL A 1 96 ? 37 -16.688 -7.117 1 91.94 96 VAL A CA 1
ATOM 794 C C . VAL A 1 96 ? 36.344 -15.383 -6.676 1 91.94 96 VAL A C 1
ATOM 796 O O . VAL A 1 96 ? 35.156 -15.344 -6.426 1 91.94 96 VAL A O 1
ATOM 799 N N . GLU A 1 97 ? 37.125 -14.328 -6.559 1 91.38 97 GLU A N 1
ATOM 800 C CA . GLU A 1 97 ? 36.594 -13.031 -6.137 1 91.38 97 GLU A CA 1
ATOM 801 C C . GLU A 1 97 ? 36.969 -11.93 -7.125 1 91.38 97 GLU A C 1
ATOM 803 O O . GLU A 1 97 ? 38.062 -11.953 -7.691 1 91.38 97 GLU A O 1
ATOM 808 N N . TRP A 1 98 ? 36.156 -11.117 -7.453 1 91.19 98 TRP A N 1
ATOM 809 C CA . TRP A 1 98 ? 36.375 -9.859 -8.164 1 91.19 98 TRP A CA 1
ATOM 810 C C . TRP A 1 98 ? 36.281 -8.672 -7.207 1 91.19 98 TRP A C 1
ATOM 812 O O . TRP A 1 98 ? 35.188 -8.359 -6.703 1 91.19 98 TRP A O 1
ATOM 822 N N . LYS A 1 99 ? 37.281 -8.008 -7.008 1 83.12 99 LYS A N 1
ATOM 823 C CA . LYS A 1 99 ? 37.5 -7.055 -5.926 1 83.12 99 LYS A CA 1
ATOM 824 C C . LYS A 1 99 ? 36.344 -6.066 -5.832 1 83.12 99 LYS A C 1
ATOM 826 O O . LYS A 1 99 ? 36 -5.418 -6.824 1 83.12 99 LYS A O 1
ATOM 831 N N . TYR A 1 100 ? 35.75 -6.004 -4.711 1 79.75 100 TYR A N 1
ATOM 832 C CA . TYR A 1 100 ? 34.75 -5.07 -4.223 1 79.75 100 TYR A CA 1
ATOM 833 C C . TYR A 1 100 ? 33.406 -5.277 -4.941 1 79.75 100 TYR A C 1
ATOM 835 O O . TYR A 1 100 ? 32.5 -4.449 -4.836 1 79.75 100 TYR A O 1
ATOM 843 N N . ARG A 1 101 ? 33.375 -6.375 -5.734 1 87.12 101 ARG A N 1
ATOM 844 C CA . ARG A 1 101 ? 32.125 -6.508 -6.484 1 87.12 101 ARG A CA 1
ATOM 845 C C . ARG A 1 101 ? 31.422 -7.816 -6.156 1 87.12 101 ARG A C 1
ATOM 847 O O . ARG A 1 101 ? 30.25 -7.82 -5.777 1 87.12 101 ARG A O 1
ATOM 854 N N . ALA A 1 102 ? 32.219 -8.977 -6.32 1 93.25 102 ALA A N 1
ATOM 855 C CA . ALA A 1 102 ? 31.5 -10.242 -6.25 1 93.25 102 ALA A CA 1
ATOM 856 C C . ALA A 1 102 ? 32.438 -11.391 -5.891 1 93.25 102 ALA A C 1
ATOM 858 O O . ALA A 1 102 ? 33.656 -11.312 -6.133 1 93.25 102 ALA A O 1
ATOM 859 N N . ARG A 1 103 ? 31.906 -12.398 -5.246 1 92.69 103 ARG A N 1
ATOM 860 C CA . ARG A 1 103 ? 32.562 -13.664 -4.961 1 92.69 103 ARG A CA 1
ATOM 861 C C . ARG A 1 103 ? 31.781 -14.836 -5.527 1 92.69 103 ARG A C 1
ATOM 863 O O . ARG A 1 103 ? 30.562 -14.883 -5.418 1 92.69 103 ARG A O 1
ATOM 870 N N . LEU A 1 104 ? 32.469 -15.711 -6.199 1 94.75 104 LEU A N 1
ATOM 871 C CA . LEU A 1 104 ? 31.875 -16.922 -6.73 1 94.75 104 LEU A CA 1
ATOM 872 C C . LEU A 1 104 ? 32.438 -18.156 -6.031 1 94.75 104 LEU A C 1
ATOM 874 O O . LEU A 1 104 ? 33.656 -18.328 -5.938 1 94.75 104 LEU A O 1
ATOM 878 N N . GLN A 1 105 ? 31.562 -18.922 -5.52 1 93.25 105 GLN A N 1
ATOM 879 C CA . GLN A 1 105 ? 31.938 -20.203 -4.934 1 93.25 105 GLN A CA 1
ATOM 880 C C . GLN A 1 105 ? 31.203 -21.344 -5.633 1 93.25 105 GLN A C 1
ATOM 882 O O . GLN A 1 105 ? 29.984 -21.312 -5.797 1 93.25 105 GLN A O 1
ATOM 887 N N . ILE A 1 106 ? 31.891 -22.328 -6.102 1 94.31 106 ILE A N 1
ATOM 888 C CA . ILE A 1 106 ? 31.312 -23.516 -6.695 1 94.31 106 ILE A CA 1
ATOM 889 C C . ILE A 1 106 ? 31.672 -24.75 -5.859 1 94.31 106 ILE A C 1
ATOM 891 O O . ILE A 1 106 ? 32.844 -25.094 -5.742 1 94.31 106 ILE A O 1
ATOM 895 N N . GLU A 1 107 ? 30.688 -25.375 -5.324 1 92.12 107 GLU A N 1
ATOM 896 C CA . GLU A 1 107 ? 30.859 -26.594 -4.543 1 92.12 107 GLU A CA 1
ATOM 897 C C . GLU A 1 107 ? 30.359 -27.812 -5.312 1 92.12 107 GLU A C 1
ATOM 899 O O . GLU A 1 107 ? 29.312 -27.766 -5.945 1 92.12 107 GLU A O 1
ATOM 904 N N . TYR A 1 108 ? 31.188 -28.844 -5.348 1 90.38 108 TYR A N 1
ATOM 905 C CA . TYR A 1 108 ? 30.812 -30.016 -6.137 1 90.38 108 TYR A CA 1
ATOM 906 C C . TYR A 1 108 ? 30.688 -31.25 -5.25 1 90.38 108 TYR A C 1
ATOM 908 O O . TYR A 1 108 ? 31.344 -31.344 -4.219 1 90.38 108 TYR A O 1
ATOM 916 N N . TRP A 1 109 ? 29.797 -32.125 -5.574 1 89.06 109 TRP A N 1
ATOM 917 C CA . TRP A 1 109 ? 29.688 -33.469 -4.988 1 89.06 109 TRP A CA 1
ATOM 918 C C . TRP A 1 109 ? 29.312 -34.5 -6.043 1 89.06 109 TRP A C 1
ATOM 920 O O . TRP A 1 109 ? 28.672 -34.156 -7.047 1 89.06 109 TRP 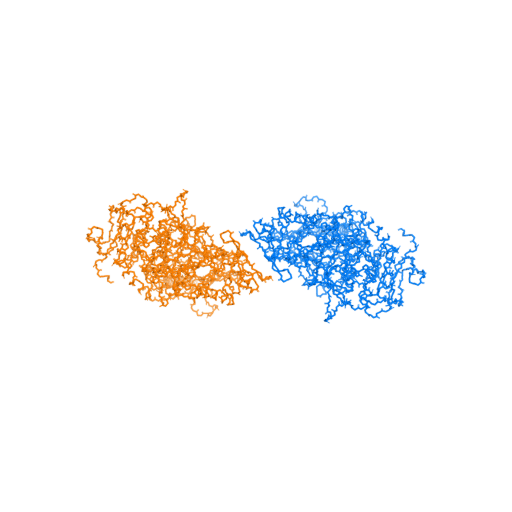A O 1
ATOM 930 N N . HIS A 1 110 ? 29.844 -35.719 -5.867 1 90 110 HIS A N 1
ATOM 931 C CA . HIS A 1 110 ? 29.578 -36.812 -6.773 1 90 110 HIS A CA 1
ATOM 932 C C . HIS A 1 110 ? 28.844 -37.969 -6.059 1 90 110 HIS A C 1
ATOM 934 O O . HIS A 1 110 ? 29.188 -38.312 -4.93 1 90 110 HIS A O 1
ATOM 940 N N . GLU A 1 111 ? 27.828 -38.312 -6.609 1 88.75 111 GLU A N 1
ATOM 941 C CA . GLU A 1 111 ? 27.047 -39.438 -6.113 1 88.75 111 GLU A CA 1
ATOM 942 C C . GLU A 1 111 ? 26.719 -40.406 -7.234 1 88.75 111 GLU A C 1
ATOM 944 O O . GLU A 1 111 ? 25.75 -40.219 -7.98 1 88.75 111 GLU A O 1
ATOM 949 N N . GLY A 1 112 ? 27.359 -41.594 -7.227 1 86.5 112 GLY A N 1
ATOM 950 C CA . GLY A 1 112 ? 27.172 -42.5 -8.336 1 86.5 112 GLY A CA 1
ATOM 951 C C . GLY A 1 112 ? 27.531 -41.906 -9.68 1 86.5 112 GLY A C 1
ATOM 952 O O . GLY A 1 112 ? 28.641 -41.406 -9.867 1 86.5 112 GLY A O 1
ATOM 953 N N . ASN A 1 113 ? 26.516 -41.875 -10.492 1 87.5 113 ASN A N 1
ATOM 954 C CA . ASN A 1 113 ? 26.75 -41.344 -11.828 1 87.5 113 ASN A CA 1
ATOM 955 C C . ASN A 1 113 ? 26.297 -39.875 -11.93 1 87.5 113 ASN A C 1
ATOM 957 O O . ASN A 1 113 ? 26.25 -39.312 -13.016 1 87.5 113 ASN A O 1
ATOM 961 N N . LEU A 1 114 ? 25.969 -39.344 -10.805 1 92.62 114 LEU A N 1
ATOM 962 C CA . LEU A 1 114 ? 25.5 -37.969 -10.766 1 92.62 114 LEU A CA 1
ATOM 963 C C . LEU A 1 114 ? 26.578 -37.062 -10.188 1 92.62 114 LEU A C 1
ATOM 965 O O . LEU A 1 114 ? 27.172 -37.375 -9.156 1 92.62 114 LEU A O 1
ATOM 969 N N . SER A 1 115 ? 26.953 -36.062 -10.883 1 93.69 115 SER A N 1
ATOM 970 C CA . SER A 1 115 ? 27.812 -35 -10.391 1 93.69 115 SER A CA 1
ATOM 971 C C . SER A 1 115 ? 27.078 -33.688 -10.328 1 93.69 115 SER A C 1
ATOM 973 O O . SER A 1 115 ? 26.469 -33.25 -11.312 1 93.69 115 SER A O 1
ATOM 975 N N . CYS A 1 116 ? 27.109 -33.062 -9.227 1 95.19 116 CYS A N 1
ATOM 976 C CA . CYS A 1 116 ? 26.391 -31.812 -9.055 1 95.19 116 CYS A CA 1
ATOM 977 C C . CYS A 1 116 ? 27.344 -30.703 -8.625 1 95.19 116 CYS A C 1
ATOM 979 O O . CYS A 1 116 ? 28.359 -30.969 -7.988 1 95.19 116 CYS A O 1
ATOM 981 N N . TYR A 1 117 ? 27.062 -29.484 -8.977 1 96 117 TYR A N 1
ATOM 982 C CA . TYR A 1 117 ? 27.844 -28.281 -8.727 1 96 117 TYR A CA 1
ATOM 983 C C . TYR A 1 117 ? 26.953 -27.141 -8.219 1 96 117 TYR A C 1
ATOM 985 O O . TYR A 1 117 ? 26.078 -26.672 -8.938 1 96 117 TYR A O 1
ATOM 993 N N . ASN A 1 118 ? 27.156 -26.719 -7.035 1 96.38 118 ASN A N 1
ATOM 994 C CA . ASN A 1 118 ? 26.438 -25.562 -6.5 1 96.38 118 ASN A CA 1
ATOM 995 C C . ASN A 1 118 ? 27.172 -24.266 -6.801 1 96.38 118 ASN A C 1
ATOM 997 O O . ASN A 1 118 ? 28.281 -24.047 -6.324 1 96.38 118 ASN A O 1
ATOM 1001 N N . VAL A 1 119 ? 26.594 -23.5 -7.621 1 97.06 119 VAL A N 1
ATOM 1002 C CA . VAL A 1 119 ? 27.141 -22.203 -8.008 1 97.06 119 VAL A CA 1
ATOM 1003 C C . VAL A 1 119 ? 26.516 -21.094 -7.141 1 97.06 119 VAL A C 1
ATOM 1005 O O . VAL A 1 119 ? 25.328 -20.797 -7.262 1 97.06 119 VAL A O 1
ATOM 1008 N N . HIS A 1 120 ? 27.344 -20.469 -6.336 1 96.19 120 HIS A N 1
ATOM 1009 C CA . HIS A 1 120 ? 26.859 -19.469 -5.383 1 96.19 120 HIS A CA 1
ATOM 1010 C C . HIS A 1 120 ? 27.609 -18.156 -5.531 1 96.19 120 HIS A C 1
ATOM 1012 O O . HIS A 1 120 ? 28.781 -18.062 -5.188 1 96.19 120 HIS A O 1
ATOM 1018 N N . TRP A 1 121 ? 26.922 -17.156 -6.141 1 95.44 121 TRP A N 1
ATOM 1019 C CA . TRP A 1 121 ? 27.438 -15.789 -6.207 1 95.44 121 TRP A CA 1
ATOM 1020 C C . TRP A 1 121 ? 27.094 -15.016 -4.938 1 95.44 121 TRP A C 1
ATOM 1022 O O . TRP A 1 121 ? 25.969 -15.102 -4.438 1 95.44 121 TRP A O 1
ATOM 1032 N N . LYS A 1 122 ? 27.969 -14.25 -4.398 1 92.75 122 LYS A N 1
ATOM 1033 C CA . LYS A 1 122 ? 27.75 -13.328 -3.285 1 92.75 122 LYS A CA 1
ATOM 1034 C C . LYS A 1 122 ? 28.25 -11.922 -3.631 1 92.75 122 LYS A C 1
ATOM 1036 O O . LYS A 1 122 ? 29.391 -11.75 -4.043 1 92.75 122 LYS A O 1
ATOM 1041 N N . ALA A 1 123 ? 27.344 -11.031 -3.486 1 91.94 123 ALA A N 1
ATOM 1042 C CA . ALA A 1 123 ? 27.719 -9.648 -3.748 1 91.94 123 ALA A CA 1
ATOM 1043 C C . ALA A 1 123 ? 28.578 -9.086 -2.613 1 91.94 123 ALA A C 1
ATOM 1045 O O . ALA A 1 123 ? 28.344 -9.406 -1.443 1 91.94 123 ALA A O 1
ATOM 1046 N N . LEU A 1 124 ? 29.516 -8.219 -3.002 1 88.06 124 LEU A N 1
ATOM 1047 C CA . LEU A 1 124 ? 30.344 -7.559 -2.012 1 88.06 124 LEU A CA 1
ATOM 1048 C C . LEU A 1 124 ? 30 -6.078 -1.903 1 88.06 124 LEU A C 1
ATOM 1050 O O . LEU A 1 124 ? 30.562 -5.359 -1.076 1 88.06 124 LEU A O 1
ATOM 1054 N N . SER A 1 125 ? 29.094 -5.645 -2.727 1 82.69 125 SER A N 1
ATOM 1055 C CA . SER A 1 125 ? 28.562 -4.289 -2.697 1 82.69 125 SER A CA 1
ATOM 1056 C C . SER A 1 125 ? 27.062 -4.281 -3.01 1 82.69 125 SER A C 1
ATOM 1058 O O . SER A 1 125 ? 26.562 -5.188 -3.674 1 82.69 125 SER A O 1
ATOM 1060 N N . HIS A 1 126 ? 26.312 -3.219 -2.598 1 76.62 126 HIS A N 1
ATOM 1061 C CA . HIS A 1 126 ? 24.875 -3.145 -2.74 1 76.62 126 HIS A CA 1
ATOM 1062 C C . HIS A 1 126 ? 24.469 -2.914 -4.191 1 76.62 126 HIS A C 1
ATOM 1064 O O . HIS A 1 126 ? 23.328 -3.195 -4.582 1 76.62 126 HIS A O 1
ATOM 1070 N N . ASN A 1 127 ? 25.328 -2.467 -4.93 1 75.62 127 ASN A N 1
ATOM 1071 C CA . ASN A 1 127 ? 25 -2.127 -6.309 1 75.62 127 ASN A CA 1
ATOM 1072 C C . ASN A 1 127 ? 25.281 -3.287 -7.258 1 75.62 127 ASN A C 1
ATOM 1074 O O . ASN A 1 127 ? 25.047 -3.184 -8.461 1 75.62 127 ASN A O 1
ATOM 1078 N N . THR A 1 128 ? 25.734 -4.383 -6.695 1 85.12 128 THR A N 1
ATOM 1079 C CA . THR A 1 128 ? 26.094 -5.52 -7.535 1 85.12 128 THR A CA 1
ATOM 1080 C C . THR A 1 128 ? 24.891 -6.418 -7.777 1 85.12 128 THR A C 1
ATOM 1082 O O . THR A 1 128 ? 24.172 -6.77 -6.84 1 85.12 128 THR A O 1
ATOM 1085 N N . HIS A 1 129 ? 24.641 -6.664 -9.094 1 87.69 129 HIS A N 1
ATOM 1086 C CA . HIS A 1 129 ? 23.656 -7.645 -9.516 1 87.69 129 HIS A CA 1
ATOM 1087 C C . HIS A 1 129 ? 24.281 -8.734 -10.375 1 87.69 129 HIS A C 1
ATOM 1089 O O . HIS A 1 129 ? 25.359 -8.531 -10.961 1 87.69 129 HIS A O 1
ATOM 1095 N N . PHE A 1 130 ? 23.688 -9.852 -10.305 1 94.19 130 PHE A N 1
ATOM 1096 C CA . PHE A 1 130 ? 24.266 -10.984 -11.016 1 94.19 130 PHE A CA 1
ATOM 1097 C C . PHE A 1 130 ? 23.406 -11.383 -12.203 1 94.19 130 PHE A C 1
ATOM 1099 O O . PHE A 1 130 ? 22.172 -11.312 -12.141 1 94.19 130 PHE A O 1
ATOM 1106 N N . ARG A 1 131 ? 24.062 -11.812 -13.281 1 96 131 ARG A N 1
ATOM 1107 C CA . ARG A 1 131 ? 23.422 -12.422 -14.453 1 96 131 ARG A CA 1
ATOM 1108 C C . ARG A 1 131 ? 24.266 -13.57 -15 1 96 131 ARG A C 1
ATOM 1110 O O . ARG A 1 131 ? 25.438 -13.383 -15.344 1 96 131 ARG A O 1
ATOM 1117 N N . ASP A 1 132 ? 23.719 -14.727 -14.938 1 98.38 132 ASP A N 1
ATOM 1118 C CA . ASP A 1 132 ? 24.328 -15.914 -15.547 1 98.38 132 ASP A CA 1
ATOM 1119 C C . ASP A 1 132 ? 23.469 -16.422 -16.703 1 98.38 132 ASP A C 1
ATOM 1121 O O . ASP A 1 132 ? 22.234 -16.469 -16.594 1 98.38 132 ASP A O 1
ATOM 1125 N N . CYS A 1 133 ? 24.125 -16.781 -17.812 1 98.44 133 CYS A N 1
ATOM 1126 C CA . CYS A 1 133 ? 23.391 -17.281 -18.969 1 98.44 133 CYS A CA 1
ATOM 1127 C C . CYS A 1 133 ? 23.969 -18.625 -19.438 1 98.44 133 CYS A C 1
ATOM 1129 O O . CYS A 1 133 ? 25.188 -18.812 -19.438 1 98.44 133 CYS A O 1
ATOM 1131 N N . PHE A 1 134 ? 23.156 -19.531 -19.797 1 98.56 134 PHE A N 1
ATOM 1132 C CA . PHE A 1 134 ? 23.531 -20.844 -20.297 1 98.56 134 PHE A CA 1
ATOM 1133 C C . PHE A 1 134 ? 23.109 -21.031 -21.75 1 98.56 134 PHE A C 1
ATOM 1135 O O . PHE A 1 134 ? 22 -20.641 -22.125 1 98.56 134 PHE A O 1
ATOM 1142 N N . ASN A 1 135 ? 23.969 -21.578 -22.5 1 97.25 135 ASN A N 1
ATOM 1143 C CA . ASN A 1 135 ? 23.703 -21.859 -23.906 1 97.25 135 ASN A CA 1
ATOM 1144 C C . ASN A 1 135 ? 22.781 -23.062 -24.062 1 97.25 135 ASN A C 1
ATOM 1146 O O . ASN A 1 135 ? 23.078 -24.156 -23.562 1 97.25 135 ASN A O 1
ATOM 1150 N N . LEU A 1 136 ? 21.75 -22.875 -24.781 1 96.12 136 LEU A N 1
ATOM 1151 C CA . LEU A 1 136 ? 20.766 -23.938 -24.938 1 96.12 136 LEU A CA 1
ATOM 1152 C C . LEU A 1 136 ? 21.016 -24.734 -26.203 1 96.12 136 LEU A C 1
ATOM 1154 O O . LEU A 1 136 ? 20.375 -25.781 -26.422 1 96.12 136 LEU A O 1
ATOM 1158 N N . ARG A 1 137 ? 21.906 -24.344 -26.969 1 92.19 137 ARG A N 1
ATOM 1159 C CA . ARG A 1 137 ? 22.141 -24.969 -28.266 1 92.19 137 ARG A CA 1
ATOM 1160 C C . ARG A 1 137 ? 22.578 -26.422 -28.109 1 92.19 137 ARG A C 1
ATOM 1162 O O . ARG A 1 137 ? 23.312 -26.75 -27.172 1 92.19 137 ARG A O 1
ATOM 1169 N N . GLY A 1 138 ? 22.094 -27.172 -29.047 1 91.5 138 GLY A N 1
ATOM 1170 C CA . GLY A 1 138 ? 22.5 -28.562 -29.109 1 91.5 138 GLY A CA 1
ATOM 1171 C C . GLY A 1 138 ? 21.75 -29.453 -28.141 1 91.5 138 GLY A C 1
ATOM 1172 O O . GLY A 1 138 ? 22.047 -30.641 -28.016 1 91.5 138 GLY A O 1
ATOM 1173 N N . ALA A 1 139 ? 20.844 -28.953 -27.422 1 95.25 139 ALA A N 1
ATOM 1174 C CA . ALA A 1 139 ? 20.078 -29.734 -26.469 1 95.25 139 ALA A CA 1
ATOM 1175 C C . ALA A 1 139 ? 18.609 -29.297 -26.453 1 95.25 139 ALA A C 1
ATOM 1177 O O . ALA A 1 139 ? 18.297 -28.172 -26.859 1 95.25 139 ALA A O 1
ATOM 1178 N N . LEU A 1 140 ? 17.719 -30.219 -26.109 1 97.38 140 LEU A N 1
ATOM 1179 C CA . LEU A 1 140 ? 16.312 -29.922 -25.859 1 97.38 140 LEU A CA 1
ATOM 1180 C C . LEU A 1 140 ? 16.062 -29.734 -24.359 1 97.38 140 LEU A C 1
ATOM 1182 O O . LEU A 1 140 ? 16.609 -30.469 -23.547 1 97.38 140 LEU A O 1
ATOM 1186 N N . TRP A 1 141 ? 15.359 -28.719 -24.047 1 97.44 141 TRP A N 1
ATOM 1187 C CA . TRP A 1 141 ? 15.18 -28.375 -22.641 1 97.44 141 TRP A CA 1
ATOM 1188 C C . TRP A 1 141 ? 13.711 -28.5 -22.234 1 97.44 141 TRP A C 1
ATOM 1190 O O . TRP A 1 141 ? 12.82 -28.312 -23.062 1 97.44 141 TRP A O 1
ATOM 1200 N N . TYR A 1 142 ? 13.477 -28.812 -20.922 1 97.62 142 TYR A N 1
ATOM 1201 C CA . TYR A 1 142 ? 12.172 -29.031 -20.312 1 97.62 142 TYR A CA 1
ATOM 1202 C C . TYR A 1 142 ? 12.117 -28.406 -18.922 1 97.62 142 TYR A C 1
ATOM 1204 O O . TYR A 1 142 ? 13.148 -28.031 -18.359 1 97.62 142 TYR A O 1
ATOM 1212 N N . GLY A 1 143 ? 10.852 -28.203 -18.422 1 96.69 143 GLY A N 1
ATOM 1213 C CA . GLY A 1 143 ? 10.711 -27.781 -17.047 1 96.69 143 GLY A CA 1
ATOM 1214 C C . GLY A 1 143 ? 10.039 -26.438 -16.891 1 96.69 143 GLY A C 1
ATOM 1215 O O . GLY A 1 143 ? 9.18 -26.062 -17.703 1 96.69 143 GLY A O 1
ATOM 1216 N N . MET A 1 144 ? 10.203 -25.703 -15.672 1 95.75 144 MET A N 1
ATOM 1217 C CA . MET A 1 144 ? 9.719 -24.375 -15.312 1 95.75 144 MET A CA 1
ATOM 1218 C C . MET A 1 144 ? 8.344 -24.453 -14.664 1 95.75 144 MET A C 1
ATOM 1220 O O . MET A 1 144 ? 8.117 -23.859 -13.609 1 95.75 144 MET A O 1
ATOM 1224 N N . GLY A 1 145 ? 7.406 -25.062 -15.297 1 96.44 145 GLY A N 1
ATOM 1225 C CA . GLY A 1 145 ? 6.039 -25.109 -14.812 1 96.44 145 GLY A CA 1
ATOM 1226 C C . GLY A 1 145 ? 5.016 -24.703 -15.852 1 96.44 145 GLY A C 1
ATOM 1227 O O . GLY A 1 145 ? 5.238 -24.875 -17.047 1 96.44 145 GLY A O 1
ATOM 1228 N N . GLU A 1 146 ? 3.896 -24.297 -15.336 1 96.5 146 GLU A N 1
ATOM 1229 C CA . GLU A 1 146 ? 2.82 -23.875 -16.234 1 96.5 146 GLU A CA 1
ATOM 1230 C C . GLU A 1 146 ? 3.09 -22.484 -16.812 1 96.5 146 GLU A C 1
ATOM 1232 O O . GLU A 1 146 ? 3.369 -21.547 -16.062 1 96.5 146 GLU A O 1
ATOM 1237 N N . VAL A 1 147 ? 3.047 -22.406 -18.125 1 95.56 147 VAL A N 1
ATOM 1238 C CA . VAL A 1 147 ? 3.252 -21.141 -18.812 1 95.56 147 VAL A CA 1
ATOM 1239 C C . VAL A 1 147 ? 2.24 -21 -19.938 1 95.56 147 VAL A C 1
ATOM 1241 O O . VAL A 1 147 ? 1.642 -21.984 -20.375 1 95.56 147 VAL A O 1
ATOM 1244 N N . GLN A 1 148 ? 2.057 -19.797 -20.312 1 91.94 148 GLN A N 1
ATOM 1245 C CA . GLN A 1 148 ? 1.241 -19.562 -21.5 1 91.94 148 GLN A CA 1
ATOM 1246 C C . GLN A 1 148 ? 2.004 -19.906 -22.781 1 91.94 148 GLN A C 1
ATOM 1248 O O . GLN A 1 148 ? 3.207 -19.656 -22.875 1 91.94 148 GLN A O 1
ATOM 1253 N N . ASN A 1 149 ? 1.364 -20.562 -23.688 1 90.62 149 ASN A N 1
ATOM 1254 C CA . ASN A 1 149 ? 1.964 -20.922 -24.969 1 90.62 149 ASN A CA 1
ATOM 1255 C C . ASN A 1 149 ? 3.135 -21.891 -24.781 1 90.62 149 ASN A C 1
ATOM 1257 O O . ASN A 1 149 ? 4.227 -21.656 -25.297 1 90.62 149 ASN A O 1
ATOM 1261 N N . ILE A 1 150 ? 2.867 -22.844 -24.031 1 89.81 150 ILE A N 1
ATOM 1262 C CA . ILE A 1 150 ? 3.906 -23.812 -23.703 1 89.81 150 ILE A CA 1
ATOM 1263 C C . ILE A 1 150 ? 4.293 -24.594 -24.953 1 89.81 150 ILE A C 1
ATOM 1265 O O . ILE A 1 150 ? 3.457 -24.844 -25.828 1 89.81 150 ILE A O 1
ATOM 1269 N N . SER A 1 151 ? 5.516 -24.875 -25.016 1 91.81 151 SER A N 1
ATOM 1270 C CA . SER A 1 151 ? 6.031 -25.781 -26.016 1 91.81 151 SER A CA 1
ATOM 1271 C C . SER A 1 151 ? 6.75 -26.969 -25.375 1 91.81 151 SER A C 1
ATOM 1273 O O . SER A 1 151 ? 7.301 -26.844 -24.281 1 91.81 151 SER A O 1
ATOM 1275 N N . TRP A 1 152 ? 6.68 -28.109 -25.984 1 94.19 152 TRP A N 1
ATOM 1276 C CA . TRP A 1 152 ? 7.398 -29.312 -25.562 1 94.19 152 TRP A CA 1
ATOM 1277 C C . TRP A 1 152 ? 8.234 -29.875 -26.719 1 94.19 152 TRP A C 1
ATOM 1279 O O . TRP A 1 152 ? 7.684 -30.375 -27.703 1 94.19 152 TRP A O 1
ATOM 1289 N N . PRO A 1 153 ? 9.594 -29.844 -26.719 1 95.69 153 PRO A N 1
ATOM 1290 C CA . PRO A 1 153 ? 10.406 -29.172 -25.703 1 95.69 153 PRO A CA 1
ATOM 1291 C C . PRO A 1 153 ? 10.242 -27.656 -25.719 1 95.69 153 PRO A C 1
ATOM 1293 O O . PRO A 1 153 ? 9.383 -27.125 -26.438 1 95.69 153 PRO A O 1
ATOM 1296 N N . LEU A 1 154 ? 10.992 -26.984 -24.859 1 94.31 154 LEU A N 1
ATOM 1297 C CA . LEU A 1 154 ? 10.867 -25.547 -24.656 1 94.31 154 LEU A CA 1
ATOM 1298 C C . LEU A 1 154 ? 11.508 -24.781 -25.797 1 94.31 154 LEU A C 1
ATOM 1300 O O . LEU A 1 154 ? 11.57 -23.547 -25.766 1 94.31 154 LEU A O 1
ATOM 1304 N N . SER A 1 155 ? 11.891 -25.359 -26.828 1 90.25 155 SER A N 1
ATOM 1305 C CA . SER A 1 155 ? 12.648 -24.75 -27.906 1 90.25 155 SER A CA 1
ATOM 1306 C C . SER A 1 155 ? 11.859 -23.625 -28.562 1 90.25 155 SER A C 1
ATOM 1308 O O . SER A 1 155 ? 12.43 -22.625 -28.984 1 90.25 155 SER A O 1
ATOM 1310 N N . ASN A 1 156 ? 10.586 -23.797 -28.625 1 89.38 156 ASN A N 1
ATOM 1311 C CA . ASN A 1 156 ? 9.766 -22.797 -29.297 1 89.38 156 ASN A CA 1
ATOM 1312 C C . ASN A 1 156 ? 9.102 -21.859 -28.297 1 89.38 156 ASN A C 1
ATOM 1314 O O . ASN A 1 156 ? 8.219 -21.078 -28.672 1 89.38 156 ASN A O 1
ATOM 1318 N N . PHE A 1 157 ? 9.453 -21.969 -27.094 1 93.88 157 PHE A N 1
ATOM 1319 C CA . PHE A 1 157 ? 8.953 -21.078 -26.062 1 93.88 157 PHE A CA 1
ATOM 1320 C C . PHE A 1 157 ? 9.961 -19.969 -25.766 1 93.88 157 PHE A C 1
ATOM 1322 O O . PHE A 1 157 ? 11.164 -20.203 -25.734 1 93.88 157 PHE A O 1
ATOM 1329 N N . SER A 1 158 ? 9.445 -18.75 -25.688 1 95.38 158 SER A N 1
ATOM 1330 C CA . SER A 1 158 ? 10.281 -17.609 -25.344 1 95.38 158 SER A CA 1
ATOM 1331 C C . SER A 1 158 ? 9.734 -16.844 -24.141 1 95.38 158 SER A C 1
ATOM 1333 O O . SER A 1 158 ? 8.523 -16.672 -24.016 1 95.38 158 SER A O 1
ATOM 1335 N N . LEU A 1 159 ? 10.57 -16.516 -23.281 1 96.75 159 LEU A N 1
ATOM 1336 C CA . LEU A 1 159 ? 10.258 -15.742 -22.078 1 96.75 159 LEU A CA 1
ATOM 1337 C C . LEU A 1 159 ? 11.219 -14.562 -21.922 1 96.75 159 LEU A C 1
ATOM 1339 O O . LEU A 1 159 ? 12.43 -14.758 -21.828 1 96.75 159 LEU A O 1
ATOM 1343 N N . ASN A 1 160 ? 10.688 -13.32 -21.938 1 96.88 160 ASN A N 1
ATOM 1344 C CA . ASN A 1 160 ? 11.508 -12.148 -21.656 1 96.88 160 ASN A CA 1
ATOM 1345 C C . ASN A 1 160 ? 11.898 -12.07 -20.188 1 96.88 160 ASN A C 1
ATOM 1347 O O . ASN A 1 160 ? 11.188 -12.586 -19.328 1 96.88 160 ASN A O 1
ATOM 1351 N N . MET A 1 161 ? 12.984 -11.406 -20 1 96.56 161 MET A N 1
ATOM 1352 C CA . MET A 1 161 ? 13.469 -11.273 -18.625 1 96.56 161 MET A CA 1
ATOM 1353 C C . MET A 1 161 ? 12.391 -10.703 -17.719 1 96.56 161 MET A C 1
ATOM 1355 O O . MET A 1 161 ? 11.883 -9.609 -17.969 1 96.56 161 MET A O 1
ATOM 1359 N N . GLN A 1 162 ? 12.008 -11.43 -16.688 1 96.62 162 GLN A N 1
ATOM 1360 C CA . GLN A 1 162 ? 10.984 -11.031 -15.734 1 96.62 162 GLN A CA 1
ATOM 1361 C C . GLN A 1 162 ? 11.102 -11.828 -14.438 1 96.62 162 GLN A C 1
ATOM 1363 O O . GLN A 1 162 ? 11.766 -12.859 -14.391 1 96.62 162 GLN A O 1
ATOM 1368 N N . PRO A 1 163 ? 10.477 -11.305 -13.398 1 96.69 163 PRO A N 1
ATOM 1369 C CA . PRO A 1 163 ? 10.492 -12.094 -12.164 1 96.69 163 PRO A CA 1
ATOM 1370 C C . PRO A 1 163 ? 9.859 -13.469 -12.328 1 96.69 163 PRO A C 1
ATOM 1372 O O . PRO A 1 163 ? 8.828 -13.602 -13 1 96.69 163 PRO A O 1
ATOM 1375 N N . PHE A 1 164 ? 10.508 -14.453 -11.836 1 97.56 164 PHE A N 1
ATOM 1376 C CA . PHE A 1 164 ? 10 -15.812 -11.922 1 97.56 164 PHE A CA 1
ATOM 1377 C C . PHE A 1 164 ? 9.133 -16.141 -10.711 1 97.56 164 PHE A C 1
ATOM 1379 O O . PHE A 1 164 ? 9.57 -16.828 -9.789 1 97.56 164 PHE A O 1
ATOM 1386 N N . VAL A 1 165 ? 7.922 -15.688 -10.781 1 97.44 165 VAL A N 1
ATOM 1387 C CA . VAL A 1 165 ? 6.938 -15.906 -9.719 1 97.44 165 VAL A CA 1
ATOM 1388 C C . VAL A 1 165 ? 5.609 -16.344 -10.336 1 97.44 165 VAL A C 1
ATOM 1390 O O . VAL A 1 165 ? 5.371 -16.141 -11.523 1 97.44 165 VAL A O 1
ATOM 1393 N N . THR A 1 166 ? 4.785 -16.938 -9.508 1 98.25 166 THR A N 1
ATOM 1394 C CA . THR A 1 166 ? 3.521 -17.5 -9.984 1 98.25 166 THR A CA 1
ATOM 1395 C C . THR A 1 166 ? 2.58 -16.391 -10.445 1 98.25 166 THR A C 1
ATOM 1397 O O . THR A 1 166 ? 2.539 -15.312 -9.844 1 98.25 166 THR A O 1
ATOM 1400 N N . GLY A 1 167 ? 1.876 -16.688 -11.531 1 97.31 167 GLY A N 1
ATOM 1401 C CA . GLY A 1 167 ? 0.905 -15.773 -12.094 1 97.31 167 GLY A CA 1
ATOM 1402 C C . GLY A 1 167 ? -0.351 -16.453 -12.602 1 97.31 167 GLY A C 1
ATOM 1403 O O . GLY A 1 167 ? -0.71 -17.531 -12.117 1 97.31 167 GLY A O 1
ATOM 1404 N N . ASP A 1 168 ? -1.128 -15.734 -13.391 1 94.62 168 ASP A N 1
ATOM 1405 C CA . ASP A 1 168 ? -2.35 -16.172 -14.062 1 94.62 168 ASP A CA 1
ATOM 1406 C C . ASP A 1 168 ? -2.17 -16.172 -15.578 1 94.62 168 ASP A C 1
ATOM 1408 O O . ASP A 1 168 ? -2.066 -15.117 -16.203 1 94.62 168 ASP A O 1
ATOM 1412 N N . VAL A 1 169 ? -2.24 -17.312 -16.188 1 92.75 169 VAL A N 1
ATOM 1413 C CA . VAL A 1 169 ? -1.909 -17.469 -17.594 1 92.75 169 VAL A CA 1
ATOM 1414 C C . VAL A 1 169 ? -2.877 -16.656 -18.453 1 92.75 169 VAL A C 1
ATOM 1416 O O . VAL A 1 169 ? -2.621 -16.422 -19.641 1 92.75 169 VAL A O 1
ATOM 1419 N N . SER A 1 170 ? -3.992 -16.312 -17.859 1 87.56 170 SER A N 1
ATOM 1420 C CA . SER A 1 170 ? -4.922 -15.469 -18.609 1 87.56 170 SER A CA 1
ATOM 1421 C C . SER A 1 170 ? -4.375 -14.055 -18.766 1 87.56 170 SER A C 1
ATOM 1423 O O . SER A 1 170 ? -4.773 -13.328 -19.672 1 87.56 170 SER A O 1
ATOM 1425 N N . HIS A 1 171 ? -3.389 -13.688 -17.891 1 88.75 171 HIS A N 1
ATOM 1426 C CA . HIS A 1 171 ? -2.895 -12.32 -17.906 1 88.75 171 HIS A CA 1
ATOM 1427 C C . HIS A 1 171 ? -1.369 -12.281 -17.922 1 88.75 171 HIS A C 1
ATOM 1429 O O . HIS A 1 171 ? -0.773 -11.258 -18.281 1 88.75 171 HIS A O 1
ATOM 1435 N N . ASP A 1 172 ? -0.824 -13.422 -17.484 1 92.81 172 ASP A N 1
ATOM 1436 C CA . ASP A 1 172 ? 0.625 -13.477 -17.312 1 92.81 172 ASP A CA 1
ATOM 1437 C C . ASP A 1 172 ? 1.245 -14.555 -18.188 1 92.81 172 ASP A C 1
ATOM 1439 O O . ASP A 1 172 ? 0.556 -15.477 -18.625 1 92.81 172 ASP A O 1
ATOM 1443 N N . ASP A 1 173 ? 2.508 -14.414 -18.406 1 94.5 173 ASP A N 1
ATOM 1444 C CA . ASP A 1 173 ? 3.234 -15.453 -19.125 1 94.5 173 ASP A CA 1
ATOM 1445 C C . ASP A 1 173 ? 3.398 -16.703 -18.25 1 94.5 173 ASP A C 1
ATOM 1447 O O . ASP A 1 173 ? 3.311 -17.828 -18.75 1 94.5 173 ASP A O 1
ATOM 1451 N N . LEU A 1 174 ? 3.631 -16.438 -17 1 97.12 174 LEU A N 1
ATOM 1452 C CA . LEU A 1 174 ? 3.842 -17.516 -16.047 1 97.12 174 LEU A CA 1
ATOM 1453 C C . LEU A 1 174 ? 2.531 -17.906 -15.375 1 97.12 174 LEU A C 1
ATOM 1455 O O . LEU A 1 174 ? 1.688 -17.047 -15.102 1 97.12 174 LEU A O 1
ATOM 1459 N N . GLY A 1 175 ? 2.414 -19.203 -15.117 1 96.81 175 GLY A N 1
ATOM 1460 C CA . GLY A 1 175 ? 1.159 -19.719 -14.602 1 96.81 175 GLY A CA 1
ATOM 1461 C C . GLY A 1 175 ? 1.149 -19.859 -13.086 1 96.81 175 GLY A C 1
ATOM 1462 O O . GLY A 1 175 ? 1.91 -19.172 -12.398 1 96.81 175 GLY A O 1
ATOM 1463 N N . SER A 1 176 ? 0.2 -20.656 -12.594 1 97.38 176 SER A N 1
ATOM 1464 C CA . SER A 1 176 ? -0.097 -20.719 -11.164 1 97.38 176 SER A CA 1
ATOM 1465 C C . SER A 1 176 ? 0.754 -21.781 -10.469 1 97.38 176 SER A C 1
ATOM 1467 O O . SER A 1 176 ? 0.823 -21.812 -9.242 1 97.38 176 SER A O 1
ATOM 1469 N N . VAL A 1 177 ? 1.38 -22.672 -11.25 1 98.12 177 VAL A N 1
ATOM 1470 C CA . VAL A 1 177 ? 2.264 -23.688 -10.703 1 98.12 177 VAL A CA 1
ATOM 1471 C C . VAL A 1 177 ? 3.646 -23.578 -11.336 1 98.12 177 VAL A C 1
ATOM 1473 O O . VAL A 1 177 ? 3.807 -23.797 -12.539 1 98.12 177 VAL A O 1
ATOM 1476 N N . LEU A 1 178 ? 4.582 -23.219 -10.5 1 97.56 178 LEU A N 1
ATOM 1477 C CA . LEU A 1 178 ? 5.941 -23.016 -10.992 1 97.56 178 LEU A CA 1
ATOM 1478 C C . LEU A 1 178 ? 6.957 -23.719 -10.094 1 97.56 178 LEU A C 1
ATOM 1480 O O . LEU A 1 178 ? 6.727 -23.859 -8.891 1 97.56 178 LEU A O 1
ATOM 1484 N N . ASP A 1 179 ? 8.016 -24.188 -10.688 1 96.62 179 ASP A N 1
ATOM 1485 C CA . ASP A 1 179 ? 9.195 -24.672 -9.984 1 96.62 179 ASP A CA 1
ATOM 1486 C C . ASP A 1 179 ? 10.477 -24.219 -10.688 1 96.62 179 ASP A C 1
ATOM 1488 O O . ASP A 1 179 ? 10.5 -24.078 -11.914 1 96.62 179 ASP A O 1
ATOM 1492 N N . ARG A 1 180 ? 11.461 -23.984 -9.969 1 97.75 180 ARG A N 1
ATOM 1493 C CA . ARG A 1 180 ? 12.727 -23.484 -10.492 1 97.75 180 ARG A CA 1
ATOM 1494 C C . ARG A 1 180 ? 13.641 -24.641 -10.898 1 97.75 180 ARG A C 1
ATOM 1496 O O . ARG A 1 180 ? 14.719 -24.812 -10.328 1 97.75 180 ARG A O 1
ATOM 1503 N N . TYR A 1 181 ? 13.211 -25.328 -11.914 1 98 181 TYR A N 1
ATOM 1504 C CA . TYR A 1 181 ? 13.859 -26.562 -12.352 1 98 181 TYR A CA 1
ATOM 1505 C C . TYR A 1 181 ? 13.867 -26.672 -13.875 1 98 181 TYR A C 1
ATOM 1507 O O . TYR A 1 181 ? 12.828 -26.484 -14.523 1 98 181 TYR A O 1
ATOM 1515 N N . TRP A 1 182 ? 15.031 -26.922 -14.461 1 98 182 TRP A N 1
ATOM 1516 C CA . TRP A 1 182 ? 15.203 -27.125 -15.891 1 98 182 TRP A CA 1
ATOM 1517 C C . TRP A 1 182 ? 15.992 -28.406 -16.156 1 98 182 TRP A C 1
ATOM 1519 O O . TRP A 1 182 ? 16.938 -28.719 -15.438 1 98 182 TRP A O 1
ATOM 1529 N N . LEU A 1 183 ? 15.578 -29.125 -17.188 1 97.94 183 LEU A N 1
ATOM 1530 C CA . LEU A 1 183 ? 16.172 -30.406 -17.547 1 97.94 183 LEU A CA 1
ATOM 1531 C C . LEU A 1 183 ? 16.547 -30.422 -19.031 1 97.94 183 LEU A C 1
ATOM 1533 O O . LEU A 1 183 ? 15.789 -29.969 -19.875 1 97.94 183 LEU A O 1
ATOM 1537 N N . SER A 1 184 ? 17.734 -30.984 -19.344 1 97.12 184 SER A N 1
ATOM 1538 C CA . SER A 1 184 ? 18.25 -31.016 -20.703 1 97.12 184 SER A CA 1
ATOM 1539 C C . SER A 1 184 ? 18.344 -32.438 -21.219 1 97.12 184 SER A C 1
ATOM 1541 O O . SER A 1 184 ? 18.625 -33.375 -20.469 1 97.12 184 SER A O 1
ATOM 1543 N N . SER A 1 185 ? 18.156 -32.594 -22.5 1 97.12 185 SER A N 1
ATOM 1544 C CA . SER A 1 185 ? 18.281 -33.875 -23.156 1 97.12 185 SER A CA 1
ATOM 1545 C C . SER A 1 185 ? 19.719 -34.406 -23.094 1 97.12 185 SER A C 1
ATOM 1547 O O . SER A 1 185 ? 19.969 -35.594 -23.328 1 97.12 185 SER A O 1
ATOM 1549 N N . GLU A 1 186 ? 20.672 -33.5 -22.719 1 95.69 186 GLU A N 1
ATOM 1550 C CA . GLU A 1 186 ? 22.078 -33.875 -22.609 1 95.69 186 GLU A CA 1
ATOM 1551 C C . GLU A 1 186 ? 22.422 -34.375 -21.203 1 95.69 186 GLU A C 1
ATOM 1553 O O . GLU A 1 186 ? 23.594 -34.531 -20.859 1 95.69 186 GLU A O 1
ATOM 1558 N N . GLY A 1 187 ? 21.438 -34.562 -20.453 1 95.88 187 GLY A N 1
ATOM 1559 C CA . GLY A 1 187 ? 21.641 -35.094 -19.109 1 95.88 187 GLY A CA 1
ATOM 1560 C C . GLY A 1 187 ? 22.109 -34.031 -18.125 1 95.88 187 GLY A C 1
ATOM 1561 O O . GLY A 1 187 ? 23.047 -34.25 -17.359 1 95.88 187 GLY A O 1
ATOM 1562 N N . ILE A 1 188 ? 21.531 -32.875 -18.203 1 97.19 188 ILE A N 1
ATOM 1563 C CA . ILE A 1 188 ? 21.844 -31.797 -17.297 1 97.19 188 ILE A CA 1
ATOM 1564 C C . ILE A 1 188 ? 20.562 -31.312 -16.609 1 97.19 188 ILE A C 1
ATOM 1566 O O . ILE A 1 188 ? 19.516 -31.188 -17.25 1 97.19 188 ILE A O 1
ATOM 1570 N N . ALA A 1 189 ? 20.609 -31.109 -15.328 1 97.81 189 ALA A N 1
ATOM 1571 C CA . ALA A 1 189 ? 19.531 -30.516 -14.562 1 97.81 189 ALA A CA 1
ATOM 1572 C C . ALA A 1 189 ? 19.984 -29.234 -13.852 1 97.81 189 ALA A C 1
ATOM 1574 O O . ALA A 1 189 ? 21.109 -29.188 -13.344 1 97.81 189 ALA A O 1
ATOM 1575 N N . ILE A 1 190 ? 19.172 -28.219 -13.883 1 98.19 190 ILE A N 1
ATOM 1576 C CA . ILE A 1 190 ? 19.438 -26.953 -13.18 1 98.19 190 ILE A CA 1
ATOM 1577 C C . ILE A 1 190 ? 18.328 -26.703 -12.164 1 98.19 190 ILE A C 1
ATOM 1579 O O . ILE A 1 190 ? 17.141 -26.766 -12.492 1 98.19 190 ILE A O 1
ATOM 1583 N N . HIS A 1 191 ? 18.672 -26.469 -10.961 1 98.06 191 HIS A N 1
ATOM 1584 C CA . HIS A 1 191 ? 17.75 -26.094 -9.898 1 98.06 191 HIS A CA 1
ATOM 1585 C C . HIS A 1 191 ? 18.188 -24.812 -9.211 1 98.06 191 HIS A C 1
ATOM 1587 O O . HIS A 1 191 ? 19.344 -24.688 -8.781 1 98.06 191 HIS A O 1
ATOM 1593 N N . VAL A 1 192 ? 17.297 -23.828 -9.117 1 98 192 VAL A N 1
ATOM 1594 C CA . VAL A 1 192 ? 17.625 -22.562 -8.5 1 98 192 VAL A CA 1
ATOM 1595 C C . VAL A 1 192 ? 17.031 -22.484 -7.098 1 98 192 VAL A C 1
ATOM 1597 O O . VAL A 1 192 ? 15.867 -22.875 -6.895 1 98 192 VAL A O 1
ATOM 1600 N N . ASP A 1 193 ? 17.734 -21.984 -6.156 1 96.44 193 ASP A N 1
ATOM 1601 C CA . ASP A 1 193 ? 17.312 -21.859 -4.762 1 96.44 193 ASP A CA 1
ATOM 1602 C C . ASP A 1 193 ? 16.062 -21 -4.641 1 96.44 193 ASP A C 1
ATOM 1604 O O . ASP A 1 193 ? 15.977 -19.922 -5.254 1 96.44 193 ASP A O 1
ATOM 1608 N N . PRO A 1 194 ? 15.102 -21.453 -3.82 1 94.38 194 PRO A N 1
ATOM 1609 C CA . PRO A 1 194 ? 13.828 -20.734 -3.709 1 94.38 194 PRO A CA 1
ATOM 1610 C C . PRO A 1 194 ? 13.969 -19.359 -3.051 1 94.38 194 PRO A C 1
ATOM 1612 O O . PRO A 1 194 ? 13.07 -18.531 -3.162 1 94.38 194 PRO A O 1
ATOM 1615 N N . GLU A 1 195 ? 15 -19.047 -2.402 1 91.56 195 GLU A N 1
ATOM 1616 C CA . GLU A 1 195 ? 15.148 -17.812 -1.661 1 91.56 195 GLU A CA 1
ATOM 1617 C C . GLU A 1 195 ? 15.875 -16.75 -2.496 1 91.56 195 GLU A C 1
ATOM 1619 O O . GLU A 1 195 ? 16.188 -15.672 -1.998 1 91.56 195 GLU A O 1
ATOM 1624 N N . ILE A 1 196 ? 16.109 -17 -3.742 1 93.62 196 ILE A N 1
ATOM 1625 C CA . ILE A 1 196 ? 16.734 -16.078 -4.664 1 93.62 196 ILE A CA 1
ATOM 1626 C C . ILE A 1 196 ? 15.68 -15.203 -5.332 1 93.62 196 ILE A C 1
ATOM 1628 O O . ILE A 1 196 ? 14.656 -15.711 -5.809 1 93.62 196 ILE A O 1
ATOM 1632 N N . PRO A 1 197 ? 15.797 -13.875 -5.266 1 94.06 197 PRO A N 1
ATOM 1633 C CA . PRO A 1 197 ? 14.93 -13.047 -6.105 1 94.06 197 PRO A CA 1
ATOM 1634 C C . PRO A 1 197 ? 15.211 -13.211 -7.594 1 94.06 197 PRO A C 1
ATOM 1636 O O . PRO A 1 197 ? 15.828 -12.336 -8.211 1 94.06 197 PRO A O 1
ATOM 1639 N N . LEU A 1 198 ? 14.672 -14.148 -8.156 1 96.25 198 LEU A N 1
ATOM 1640 C CA . LEU A 1 198 ? 15.078 -14.703 -9.445 1 96.25 198 LEU A CA 1
ATOM 1641 C C . LEU A 1 198 ? 14.312 -14.047 -10.586 1 96.25 198 LEU A C 1
ATOM 1643 O O . LEU A 1 198 ? 13.078 -13.969 -10.562 1 96.25 198 LEU A O 1
ATOM 1647 N N . TYR A 1 199 ? 15.039 -13.547 -11.5 1 97.25 199 TYR A N 1
ATOM 1648 C CA . TYR A 1 199 ? 14.555 -13.172 -12.82 1 97.25 199 TYR A CA 1
ATOM 1649 C C . TYR A 1 199 ? 15.031 -14.156 -13.875 1 97.25 199 TYR A C 1
ATOM 1651 O O . TYR A 1 199 ? 16.172 -14.625 -13.828 1 97.25 199 TYR A O 1
ATOM 1659 N N . VAL A 1 200 ? 14.18 -14.445 -14.82 1 97.94 200 VAL A N 1
ATOM 1660 C CA . VAL A 1 200 ? 14.531 -15.469 -15.797 1 97.94 200 VAL A CA 1
ATOM 1661 C C . VAL A 1 200 ? 14.18 -14.984 -17.203 1 97.94 200 VAL A C 1
ATOM 1663 O O . VAL A 1 200 ? 13.141 -14.336 -17.391 1 97.94 200 VAL A O 1
ATOM 1666 N N . SER A 1 201 ? 15.016 -15.227 -18.109 1 98 201 SER A N 1
ATOM 1667 C CA . SER A 1 201 ? 14.703 -15.156 -19.531 1 98 201 SER A CA 1
ATOM 1668 C C . SER A 1 201 ? 15.062 -16.453 -20.234 1 98 201 SER A C 1
ATOM 1670 O O . SER A 1 201 ? 15.992 -17.156 -19.828 1 98 201 SER A O 1
ATOM 1672 N N . LEU A 1 202 ? 14.328 -16.859 -21.172 1 97.81 202 LEU A N 1
ATOM 1673 C CA . LEU A 1 202 ? 14.523 -18.047 -21.984 1 97.81 202 LEU A CA 1
ATOM 1674 C C . LEU A 1 202 ? 14.266 -17.75 -23.453 1 97.81 202 LEU A C 1
ATOM 1676 O O . LEU A 1 202 ? 13.188 -17.281 -23.812 1 97.81 202 LEU A O 1
ATOM 1680 N N . ASN A 1 203 ? 15.25 -18.062 -24.297 1 96.75 203 ASN A N 1
ATOM 1681 C CA . ASN A 1 203 ? 15.141 -17.828 -25.734 1 96.75 203 ASN A CA 1
ATOM 1682 C C . ASN A 1 203 ? 14.672 -16.406 -26.047 1 96.75 203 ASN A C 1
ATOM 1684 O O . ASN A 1 203 ? 13.82 -16.203 -26.922 1 96.75 203 ASN A O 1
ATOM 1688 N N . GLU A 1 204 ? 15.117 -15.477 -25.25 1 95.12 204 GLU A N 1
ATOM 1689 C CA . GLU A 1 204 ? 14.688 -14.094 -25.438 1 95.12 204 GLU A CA 1
ATOM 1690 C C . GLU A 1 204 ? 15.133 -13.57 -26.797 1 95.12 204 GLU A C 1
ATOM 1692 O O . GLU A 1 204 ? 16.328 -13.555 -27.109 1 95.12 204 GLU A O 1
ATOM 1697 N N . SER A 1 205 ? 14.227 -13.148 -27.625 1 91.81 205 SER A N 1
ATOM 1698 C CA . SER A 1 205 ? 14.492 -12.656 -28.984 1 91.81 205 SER A CA 1
ATOM 1699 C C . SER A 1 205 ? 15.289 -13.672 -29.797 1 91.81 205 SER A C 1
ATOM 1701 O O . SER A 1 205 ? 16.172 -13.305 -30.578 1 91.81 205 SER A O 1
ATOM 1703 N N . GLY A 1 206 ? 15.109 -14.938 -29.422 1 90.81 206 GLY A N 1
ATOM 1704 C CA . GLY A 1 206 ? 15.727 -16.016 -30.172 1 90.81 206 GLY A CA 1
ATOM 1705 C C . GLY A 1 206 ? 17.203 -16.219 -29.844 1 90.81 206 GLY A C 1
ATOM 1706 O O . GLY A 1 206 ? 17.938 -16.797 -30.625 1 90.81 206 GLY A O 1
ATOM 1707 N N . ASN A 1 207 ? 17.672 -15.82 -28.719 1 93.81 207 ASN A N 1
ATOM 1708 C CA . ASN A 1 207 ? 19.094 -15.859 -28.406 1 93.81 207 ASN A CA 1
ATOM 1709 C C . ASN A 1 207 ? 19.547 -17.25 -27.953 1 93.81 207 ASN A C 1
ATOM 1711 O O . ASN A 1 207 ? 20.719 -17.469 -27.703 1 93.81 207 ASN A O 1
ATOM 1715 N N . GLU A 1 208 ? 18.609 -18.203 -27.734 1 96.19 208 GLU A N 1
ATOM 1716 C CA . GLU A 1 208 ? 18.875 -19.594 -27.344 1 96.19 208 GLU A CA 1
ATOM 1717 C C . GLU A 1 208 ? 19.672 -19.656 -26.047 1 96.19 208 GLU A C 1
ATOM 1719 O O . GLU A 1 208 ? 20.656 -20.406 -25.969 1 96.19 208 GLU A O 1
ATOM 1724 N N . GLN A 1 209 ? 19.266 -18.828 -25.156 1 97.56 209 GLN A N 1
ATOM 1725 C CA . GLN A 1 209 ? 19.906 -18.812 -23.844 1 97.56 209 GLN A CA 1
ATOM 1726 C C . GLN A 1 209 ? 18.875 -18.891 -22.719 1 97.56 209 GLN A C 1
ATOM 1728 O O . GLN A 1 209 ? 17.734 -18.469 -22.906 1 97.56 209 GLN A O 1
ATOM 1733 N N . LEU A 1 210 ? 19.266 -19.5 -21.688 1 98.38 210 LEU A N 1
ATOM 1734 C CA . LEU A 1 210 ? 18.594 -19.422 -20.391 1 98.38 210 LEU A CA 1
ATOM 1735 C C . LEU A 1 210 ? 19.391 -18.562 -19.422 1 98.38 210 LEU A C 1
ATOM 1737 O O . LEU A 1 210 ? 20.547 -18.859 -19.109 1 98.38 210 LEU A O 1
ATOM 1741 N N . CYS A 1 211 ? 18.75 -17.484 -19.016 1 98.5 211 CYS A N 1
ATOM 1742 C CA . CYS A 1 211 ? 19.5 -16.562 -18.172 1 98.5 211 CYS A CA 1
ATOM 1743 C C . CYS A 1 211 ? 18.828 -16.391 -16.812 1 98.5 211 CYS A C 1
ATOM 1745 O O . CYS A 1 211 ? 17.594 -16.344 -16.734 1 98.5 211 CYS A O 1
ATOM 1747 N N . PHE A 1 212 ? 19.625 -16.375 -15.781 1 98.31 212 PHE A N 1
ATOM 1748 C CA . PHE A 1 212 ? 19.234 -16.047 -14.414 1 98.31 212 PHE A CA 1
ATOM 1749 C C . PHE A 1 212 ? 19.797 -14.711 -13.977 1 98.31 212 PHE A C 1
ATOM 1751 O O . PHE A 1 212 ? 21 -14.453 -14.172 1 98.31 212 PHE A O 1
ATOM 1758 N N . GLU A 1 213 ? 18.906 -13.93 -13.484 1 96.38 213 GLU A N 1
ATOM 1759 C CA . GLU A 1 213 ? 19.344 -12.625 -12.992 1 96.38 213 GLU A CA 1
ATOM 1760 C C . GLU A 1 213 ? 18.75 -12.328 -11.617 1 96.38 213 GLU A C 1
ATOM 1762 O O . GLU A 1 213 ? 17.672 -12.828 -11.281 1 96.38 213 GLU A O 1
ATOM 1767 N N . THR A 1 214 ? 19.516 -11.656 -10.82 1 93 214 THR A N 1
ATOM 1768 C CA . THR A 1 214 ? 19 -11.156 -9.547 1 93 214 THR A CA 1
ATOM 1769 C C . THR A 1 214 ? 18.953 -9.633 -9.547 1 93 214 THR A C 1
ATOM 1771 O O . THR A 1 214 ? 19.891 -8.969 -9.977 1 93 214 THR A O 1
ATOM 1774 N N . LYS A 1 215 ? 17.766 -9.062 -9.25 1 80.88 215 LYS A N 1
ATOM 1775 C CA . LYS A 1 215 ? 17.578 -7.613 -9.172 1 80.88 215 LYS A CA 1
ATOM 1776 C C . LYS A 1 215 ? 16.875 -7.215 -7.875 1 80.88 215 LYS A C 1
ATOM 1778 O O . LYS A 1 215 ? 16.094 -7.988 -7.328 1 80.88 215 LYS A O 1
ATOM 1783 N N . HIS A 1 216 ? 17.312 -6.016 -7.367 1 72.19 216 HIS A N 1
ATOM 1784 C CA . HIS A 1 216 ? 16.609 -5.473 -6.211 1 72.19 216 HIS A CA 1
ATOM 1785 C C . HIS A 1 216 ? 15.641 -4.379 -6.625 1 72.19 216 HIS A C 1
ATOM 1787 O O . HIS A 1 216 ? 15.805 -3.215 -6.254 1 72.19 216 HIS A O 1
ATOM 1793 N N . GLN A 1 217 ? 14.734 -4.688 -7.449 1 69.88 217 GLN A N 1
ATOM 1794 C CA . GLN A 1 217 ? 13.812 -3.664 -7.938 1 69.88 217 GLN A CA 1
ATOM 1795 C C . GLN A 1 217 ? 12.492 -3.697 -7.172 1 69.88 217 GLN A C 1
ATOM 1797 O O . GLN A 1 217 ? 11.477 -3.209 -7.66 1 69.88 217 GLN A O 1
ATOM 1802 N N . GLY A 1 218 ? 12.461 -4.188 -6 1 76.81 218 GLY A N 1
ATOM 1803 C CA . GLY A 1 218 ? 11.258 -4.137 -5.188 1 76.81 218 GLY A CA 1
ATOM 1804 C C . GLY A 1 218 ? 10.273 -5.25 -5.512 1 76.81 218 GLY A C 1
ATOM 1805 O O . GLY A 1 218 ? 10.641 -6.426 -5.523 1 76.81 218 GLY A O 1
ATOM 1806 N N . PHE A 1 219 ? 9.016 -4.797 -5.977 1 86.12 219 PHE A N 1
ATOM 1807 C CA . PHE A 1 219 ? 7.984 -5.793 -6.242 1 86.12 219 PHE A CA 1
ATOM 1808 C C . PHE A 1 219 ? 8.391 -6.695 -7.402 1 86.12 219 PHE A C 1
ATOM 1810 O O . PHE A 1 219 ? 8.922 -6.219 -8.406 1 86.12 219 PHE A O 1
ATOM 1817 N N . PRO A 1 220 ? 8.281 -8.031 -7.336 1 93.19 220 PRO A N 1
ATOM 1818 C CA . PRO A 1 220 ? 7.484 -8.758 -6.34 1 93.19 220 PRO A CA 1
ATOM 1819 C C . PRO A 1 220 ? 8.328 -9.289 -5.184 1 93.19 220 PRO A C 1
ATOM 1821 O O . PRO A 1 220 ? 7.785 -9.719 -4.164 1 93.19 220 PRO A O 1
ATOM 1824 N N . TYR A 1 221 ? 9.641 -9.242 -5.273 1 93.19 221 TYR A N 1
ATOM 1825 C CA . TYR A 1 221 ? 10.492 -9.836 -4.246 1 93.19 221 TYR A CA 1
ATOM 1826 C C . TYR A 1 221 ? 10.703 -8.875 -3.088 1 93.19 221 TYR A C 1
ATOM 1828 O O . TYR A 1 221 ? 10.719 -7.652 -3.281 1 93.19 221 TYR A O 1
ATOM 1836 N N . HIS A 1 222 ? 10.773 -9.438 -1.936 1 85.94 222 HIS A N 1
ATOM 1837 C CA . HIS A 1 222 ? 11.109 -8.633 -0.768 1 85.94 222 HIS A CA 1
ATOM 1838 C C . HIS A 1 222 ? 12.617 -8.594 -0.536 1 85.94 222 HIS A C 1
ATOM 1840 O O . HIS A 1 222 ? 13.25 -9.641 -0.41 1 85.94 222 HIS A O 1
ATOM 1846 N N . VAL A 1 223 ? 13.117 -7.363 -0.586 1 77.06 223 VAL A N 1
ATOM 1847 C CA . VAL A 1 223 ? 14.555 -7.227 -0.381 1 77.06 223 VAL A CA 1
ATOM 1848 C C . VAL A 1 223 ? 14.828 -6.652 1.007 1 77.06 223 VAL A C 1
ATOM 1850 O O . VAL A 1 223 ? 14.375 -5.551 1.329 1 77.06 223 VAL A O 1
ATOM 1853 N N . PHE A 1 224 ? 15.5 -7.438 1.772 1 75.94 224 PHE A N 1
ATOM 1854 C CA . PHE A 1 224 ? 15.891 -6.988 3.104 1 75.94 224 PHE A CA 1
ATOM 1855 C C . PHE A 1 224 ? 17.062 -6.023 3.023 1 75.94 224 PHE A C 1
ATOM 1857 O O . PHE A 1 224 ? 18 -6.238 2.248 1 75.94 224 PHE A O 1
ATOM 1864 N N . GLU A 1 225 ? 16.969 -4.883 3.584 1 68 225 GLU A N 1
ATOM 1865 C CA . GLU A 1 225 ? 17.953 -3.807 3.516 1 68 225 GLU A CA 1
ATOM 1866 C C . GLU A 1 225 ? 19.344 -4.312 3.863 1 68 225 GLU A C 1
ATOM 1868 O O . GLU A 1 225 ? 20.328 -3.92 3.234 1 68 225 GLU A O 1
ATOM 1873 N N . ASP A 1 226 ? 19.531 -5.156 4.766 1 69 226 ASP A N 1
ATOM 1874 C CA . ASP A 1 226 ? 20.859 -5.488 5.281 1 69 226 ASP A CA 1
ATOM 1875 C C . ASP A 1 226 ? 21.406 -6.73 4.594 1 69 226 ASP A C 1
ATOM 1877 O O . ASP A 1 226 ? 22.5 -7.207 4.945 1 69 226 ASP A O 1
ATOM 1881 N N . VAL A 1 227 ? 20.781 -7.172 3.555 1 74.69 227 VAL A N 1
ATOM 1882 C CA . VAL A 1 227 ? 21.266 -8.406 2.943 1 74.69 227 VAL A CA 1
ATOM 1883 C C . VAL A 1 227 ? 21.75 -8.125 1.521 1 74.69 227 VAL A C 1
ATOM 1885 O O . VAL A 1 227 ? 21.047 -7.469 0.741 1 74.69 227 VAL A O 1
ATOM 1888 N N . LEU A 1 228 ? 23.031 -8.516 1.332 1 82.44 228 LEU A N 1
ATOM 1889 C CA . LEU A 1 228 ? 23.578 -8.391 -0.011 1 82.44 228 LEU A CA 1
ATOM 1890 C C . LEU A 1 228 ? 22.984 -9.445 -0.943 1 82.44 228 LEU A C 1
ATOM 1892 O O . LEU A 1 228 ? 22.562 -10.516 -0.494 1 82.44 228 LEU A O 1
ATOM 1896 N N . ARG A 1 229 ? 23 -9.141 -2.131 1 84 229 ARG A N 1
ATOM 1897 C CA . ARG A 1 229 ? 22.375 -9.992 -3.143 1 84 229 ARG A CA 1
ATOM 1898 C C . ARG A 1 229 ? 23.188 -11.266 -3.355 1 84 229 ARG A C 1
ATOM 1900 O O . ARG A 1 229 ? 24.406 -11.281 -3.115 1 84 229 ARG A O 1
ATOM 1907 N N . ASP A 1 230 ? 22.469 -12.266 -3.756 1 91.56 230 ASP A N 1
ATOM 1908 C CA . ASP A 1 230 ? 23.141 -13.508 -4.109 1 91.56 230 ASP A CA 1
ATOM 1909 C C . ASP A 1 230 ? 22.391 -14.242 -5.227 1 91.56 230 ASP A C 1
ATOM 1911 O O . ASP A 1 230 ? 21.25 -13.898 -5.547 1 91.56 230 ASP A O 1
ATOM 1915 N N . LEU A 1 231 ? 23.016 -14.992 -5.926 1 96.31 231 LEU A N 1
ATOM 1916 C CA . LEU A 1 231 ? 22.5 -15.953 -6.898 1 96.31 231 LEU A CA 1
ATOM 1917 C C . LEU A 1 231 ? 23.016 -17.359 -6.598 1 96.31 231 LEU A C 1
ATOM 1919 O O . LEU A 1 231 ? 24.219 -17.562 -6.508 1 96.31 231 LEU A O 1
ATOM 1923 N N . ASN A 1 232 ? 22.156 -18.234 -6.348 1 97.06 232 ASN A N 1
ATOM 1924 C CA . ASN A 1 232 ? 22.484 -19.578 -5.902 1 97.06 232 ASN A CA 1
ATOM 1925 C C . ASN A 1 232 ? 21.688 -20.641 -6.672 1 97.06 232 ASN A C 1
ATOM 1927 O O . ASN A 1 232 ? 20.469 -20.672 -6.598 1 97.06 232 ASN A O 1
ATOM 1931 N N . TYR A 1 233 ? 22.359 -21.422 -7.422 1 98 233 TYR A N 1
ATOM 1932 C CA . TYR A 1 233 ? 21.703 -22.516 -8.141 1 98 233 TYR A CA 1
ATOM 1933 C C . TYR A 1 233 ? 22.625 -23.734 -8.227 1 98 233 TYR A C 1
ATOM 1935 O O . TYR A 1 233 ? 23.828 -23.625 -7.953 1 98 233 TYR A O 1
ATOM 1943 N N . THR A 1 234 ? 22.078 -24.922 -8.555 1 97.88 234 THR A N 1
ATOM 1944 C CA . THR A 1 234 ? 22.828 -26.172 -8.648 1 97.88 234 THR A CA 1
ATOM 1945 C C . THR A 1 234 ? 22.703 -26.766 -10.055 1 97.88 234 THR A C 1
ATOM 1947 O O . THR A 1 234 ? 21.625 -26.812 -10.625 1 97.88 234 THR A O 1
ATOM 1950 N N . LEU A 1 235 ? 23.828 -27.125 -10.609 1 97.5 235 LEU A N 1
ATOM 1951 C CA . LEU A 1 235 ? 23.922 -27.859 -11.859 1 97.5 235 LEU A CA 1
ATOM 1952 C C . LEU A 1 235 ? 24.266 -29.328 -11.609 1 97.5 235 LEU A C 1
ATOM 1954 O O . LEU A 1 235 ? 25.188 -29.625 -10.844 1 97.5 235 LEU A O 1
ATOM 1958 N N . CYS A 1 236 ? 23.547 -30.172 -12.219 1 97.25 236 CYS A N 1
ATOM 1959 C CA . CYS A 1 236 ? 23.859 -31.594 -12.109 1 97.25 236 CYS A CA 1
ATOM 1960 C C . CYS A 1 236 ? 23.984 -32.219 -13.484 1 97.25 236 CYS A C 1
ATOM 1962 O O . CYS A 1 236 ? 23.25 -31.891 -14.406 1 97.25 236 CYS A O 1
ATOM 1964 N N . ILE A 1 237 ? 24.906 -33.125 -13.656 1 96.31 237 ILE A N 1
ATOM 1965 C CA . ILE A 1 237 ? 25.156 -33.812 -14.914 1 96.31 237 ILE A CA 1
ATOM 1966 C C . ILE A 1 237 ? 25.188 -35.312 -14.688 1 96.31 237 ILE A C 1
ATOM 1968 O O . ILE A 1 237 ? 25.688 -35.781 -13.664 1 96.31 237 ILE A O 1
ATOM 1972 N N . GLY A 1 238 ? 24.578 -36.062 -15.539 1 94.25 238 GLY A N 1
ATOM 1973 C CA . GLY A 1 238 ? 24.547 -37.5 -15.523 1 94.25 238 GLY A CA 1
ATOM 1974 C C . GLY A 1 238 ? 24.547 -38.125 -16.906 1 94.25 238 GLY A C 1
ATOM 1975 O O . GLY A 1 238 ? 24.797 -37.438 -17.891 1 94.25 238 GLY A O 1
ATOM 1976 N N . PRO A 1 239 ? 24.344 -39.406 -16.953 1 92.38 239 PRO A N 1
ATOM 1977 C CA . PRO A 1 239 ? 24.5 -40.094 -18.234 1 92.38 239 PRO A CA 1
ATOM 1978 C C . PRO A 1 239 ? 23.391 -39.75 -19.234 1 92.38 239 PRO A C 1
ATOM 1980 O O . PRO A 1 239 ? 23.656 -39.688 -20.438 1 92.38 239 PRO A O 1
ATOM 1983 N N . ASP A 1 240 ? 22.188 -39.594 -18.75 1 93.12 240 ASP A N 1
ATOM 1984 C CA . ASP A 1 240 ? 21.062 -39.219 -19.609 1 93.12 240 ASP A CA 1
ATOM 1985 C C . ASP A 1 240 ? 20.016 -38.438 -18.828 1 93.12 240 ASP A C 1
ATOM 1987 O O . ASP A 1 240 ? 20.125 -38.281 -17.609 1 93.12 240 ASP A O 1
ATOM 1991 N N . MET A 1 241 ? 19.109 -37.969 -19.562 1 94.88 241 MET A N 1
ATOM 1992 C CA . MET A 1 241 ? 18.141 -37.031 -18.969 1 94.88 241 MET A CA 1
ATOM 1993 C C . MET A 1 241 ? 17.266 -37.75 -17.953 1 94.88 241 MET A C 1
ATOM 1995 O O . MET A 1 241 ? 16.922 -37.188 -16.922 1 94.88 241 MET A O 1
ATOM 1999 N N . LYS A 1 242 ? 16.875 -39 -18.156 1 95.5 242 LYS A N 1
ATOM 2000 C CA . LYS A 1 242 ? 16.016 -39.719 -17.234 1 95.5 242 LYS A CA 1
ATOM 2001 C C . LYS A 1 242 ? 16.734 -39.969 -15.906 1 95.5 242 LYS A C 1
ATOM 2003 O O . LYS A 1 242 ? 16.172 -39.719 -14.836 1 95.5 242 LYS A O 1
ATOM 2008 N N . SER A 1 243 ? 17.953 -40.469 -15.961 1 93.75 243 SER A N 1
ATOM 2009 C CA . SER A 1 243 ? 18.719 -40.781 -14.758 1 93.75 243 SER A CA 1
ATOM 2010 C C . SER A 1 243 ? 18.984 -39.531 -13.93 1 93.75 243 SER A C 1
ATOM 2012 O O . SER A 1 243 ? 18.828 -39.531 -12.711 1 93.75 243 SER A O 1
ATOM 2014 N N . VAL A 1 244 ? 19.422 -38.5 -14.602 1 95.44 244 VAL A N 1
ATOM 2015 C CA . VAL A 1 244 ? 19.703 -37.25 -13.891 1 95.44 244 VAL A CA 1
ATOM 2016 C C . VAL A 1 244 ? 18.422 -36.75 -13.234 1 95.44 244 VAL A C 1
ATOM 2018 O O . VAL A 1 244 ? 18.453 -36.25 -12.094 1 95.44 244 VAL A O 1
ATOM 2021 N N . HIS A 1 245 ? 17.312 -36.781 -13.938 1 96 245 HIS A N 1
ATOM 2022 C CA . HIS A 1 245 ? 16.031 -36.312 -13.422 1 96 245 HIS A CA 1
ATOM 2023 C C . HIS A 1 245 ? 15.617 -37.062 -12.164 1 96 245 HIS A C 1
ATOM 2025 O O . HIS A 1 245 ? 15.242 -36.469 -11.156 1 96 245 HIS A O 1
ATOM 2031 N N . LEU A 1 246 ? 15.664 -38.344 -12.141 1 93.19 246 LEU A N 1
ATOM 2032 C CA . LEU A 1 246 ? 15.25 -39.188 -11.016 1 93.19 246 LEU A CA 1
ATOM 2033 C C . LEU A 1 246 ? 16.125 -38.938 -9.797 1 93.19 246 LEU A C 1
ATOM 2035 O O . LEU A 1 246 ? 15.625 -38.875 -8.672 1 93.19 246 LEU A O 1
ATOM 2039 N N . ASP A 1 247 ? 17.359 -38.719 -10.062 1 92 247 ASP A N 1
ATOM 2040 C CA . ASP A 1 247 ? 18.297 -38.5 -8.953 1 92 247 ASP A CA 1
ATOM 2041 C C . ASP A 1 247 ? 18.109 -37.094 -8.375 1 92 247 ASP A C 1
ATOM 2043 O O . ASP A 1 247 ? 18.219 -36.906 -7.16 1 92 247 ASP A O 1
ATOM 2047 N N . THR A 1 248 ? 17.875 -36.188 -9.234 1 92.69 248 THR A N 1
ATOM 2048 C CA . THR A 1 248 ? 17.797 -34.781 -8.789 1 92.69 248 THR A CA 1
ATOM 2049 C C . THR A 1 248 ? 16.438 -34.5 -8.156 1 92.69 248 THR A C 1
ATOM 2051 O O . THR A 1 248 ? 16.328 -33.719 -7.207 1 92.69 248 THR A O 1
ATOM 2054 N N . LEU A 1 249 ? 15.359 -35.031 -8.664 1 89.81 249 LEU A N 1
ATOM 2055 C CA . LEU A 1 249 ? 14.023 -34.781 -8.141 1 89.81 249 LEU A CA 1
ATOM 2056 C C . LEU A 1 249 ? 13.945 -35.125 -6.656 1 89.81 249 LEU A C 1
ATOM 2058 O O . LEU A 1 249 ? 13.383 -34.375 -5.867 1 89.81 249 LEU A O 1
ATOM 2062 N N . HIS A 1 250 ? 14.57 -36.156 -6.238 1 86.31 250 HIS A N 1
ATOM 2063 C CA . HIS A 1 250 ? 14.539 -36.594 -4.855 1 86.31 250 HIS A CA 1
ATOM 2064 C C . HIS A 1 250 ? 15.422 -35.719 -3.971 1 86.31 250 HIS A C 1
ATOM 2066 O O . HIS A 1 250 ? 15.242 -35.688 -2.752 1 86.31 250 HIS A O 1
ATOM 2072 N N . LYS A 1 251 ? 16.266 -35.094 -4.602 1 87.94 251 LYS A N 1
ATOM 2073 C CA . LYS A 1 251 ? 17.172 -34.25 -3.85 1 87.94 251 LYS A CA 1
ATOM 2074 C C . LYS A 1 251 ? 16.531 -32.906 -3.529 1 87.94 251 LYS A C 1
ATOM 2076 O O . LYS A 1 251 ? 16.781 -32.312 -2.465 1 87.94 251 LYS A O 1
ATOM 2081 N N . PHE A 1 252 ? 15.727 -32.438 -4.434 1 89.5 252 PHE A N 1
ATOM 2082 C CA . PHE A 1 252 ? 15.281 -31.062 -4.312 1 89.5 252 PHE A CA 1
ATOM 2083 C C . PHE A 1 252 ? 13.828 -31.016 -3.857 1 89.5 252 PHE A C 1
ATOM 2085 O O . PHE A 1 252 ? 13.352 -29.969 -3.395 1 89.5 252 PHE A O 1
ATOM 2092 N N . TYR A 1 253 ? 13.094 -32.062 -4.004 1 89 253 TYR A N 1
ATOM 2093 C CA . TYR A 1 253 ? 11.672 -32.031 -3.684 1 89 253 TYR A CA 1
ATOM 2094 C C . TYR A 1 253 ? 11.312 -33.188 -2.752 1 89 253 TYR A C 1
ATOM 2096 O O . TYR A 1 253 ? 11.969 -34.25 -2.762 1 89 253 TYR A O 1
ATOM 2104 N N . ASN A 1 254 ? 10.281 -32.875 -1.925 1 87.56 254 ASN A N 1
ATOM 2105 C CA . ASN A 1 254 ? 9.711 -33.906 -1.07 1 87.56 254 ASN A CA 1
ATOM 2106 C C . ASN A 1 254 ? 8.391 -34.438 -1.632 1 87.56 254 ASN A C 1
ATOM 2108 O O . ASN A 1 254 ? 7.582 -33.688 -2.158 1 87.56 254 ASN A O 1
ATOM 2112 N N . PHE A 1 255 ? 8.32 -35.75 -1.566 1 85.06 255 PHE A N 1
ATOM 2113 C CA . PHE A 1 255 ? 7.109 -36.406 -2.086 1 85.06 255 PHE A CA 1
ATOM 2114 C C . PHE A 1 255 ? 6.152 -36.75 -0.953 1 85.06 255 PHE A C 1
ATOM 2116 O O . PHE A 1 255 ? 6.566 -36.844 0.204 1 85.06 255 PHE A O 1
ATOM 2123 N N . PRO A 1 256 ? 4.891 -36.812 -1.331 1 83.69 256 PRO A N 1
ATOM 2124 C CA . PRO A 1 256 ? 3.918 -37.125 -0.277 1 83.69 256 PRO A CA 1
ATOM 2125 C C . PRO A 1 256 ? 4.07 -38.531 0.289 1 83.69 256 PRO A C 1
ATOM 2127 O O . PRO A 1 256 ? 4.48 -39.438 -0.427 1 83.69 256 PRO A O 1
ATOM 2130 N N . PRO A 1 257 ? 3.729 -38.625 1.608 1 78.69 257 PRO A N 1
ATOM 2131 C CA . PRO A 1 257 ? 3.787 -39.969 2.219 1 78.69 257 PRO A CA 1
ATOM 2132 C C . PRO A 1 257 ? 2.73 -40.906 1.66 1 78.69 257 PRO A C 1
ATOM 2134 O O . PRO A 1 257 ? 2.924 -42.125 1.675 1 78.69 257 PRO A O 1
ATOM 2137 N N . ASN A 1 258 ? 1.647 -40.312 1.263 1 81.44 258 ASN A N 1
ATOM 2138 C CA . ASN A 1 258 ? 0.554 -41.031 0.608 1 81.44 258 ASN A CA 1
ATOM 2139 C C . ASN A 1 258 ? -0.072 -40.188 -0.505 1 81.44 258 ASN A C 1
ATOM 2141 O O . ASN A 1 258 ? 0.229 -39 -0.639 1 81.44 258 ASN A O 1
ATOM 2145 N N . ILE A 1 259 ? -0.755 -40.969 -1.322 1 81.25 259 ILE A N 1
ATOM 2146 C CA . ILE A 1 259 ? -1.406 -40.219 -2.396 1 81.25 259 ILE A CA 1
ATOM 2147 C C . ILE A 1 259 ? -2.916 -40.438 -2.334 1 81.25 259 ILE A C 1
ATOM 2149 O O . ILE A 1 259 ? -3.473 -41.188 -3.135 1 81.25 259 ILE A O 1
ATOM 2153 N N . SER A 1 260 ? -3.547 -39.75 -1.441 1 80.06 260 SER A N 1
ATOM 2154 C CA . SER A 1 260 ? -4.992 -39.844 -1.266 1 80.06 260 SER A CA 1
ATOM 2155 C C . SER A 1 260 ? -5.734 -39.344 -2.494 1 80.06 260 SER A C 1
ATOM 2157 O O . SER A 1 260 ? -6.867 -39.75 -2.76 1 80.06 260 SER A O 1
ATOM 2159 N N . SER A 1 261 ? -5.047 -38.625 -3.217 1 81.25 261 SER A N 1
ATOM 2160 C CA . SER A 1 261 ? -5.645 -38.031 -4.41 1 81.25 261 SER A CA 1
ATOM 2161 C C . SER A 1 261 ? -5.852 -39.062 -5.5 1 81.25 261 SER A C 1
ATOM 2163 O O . SER A 1 261 ? -6.539 -38.812 -6.492 1 81.25 261 SER A O 1
ATOM 2165 N N . SER A 1 262 ? -5.336 -40.25 -5.312 1 88.5 262 SER A N 1
ATOM 2166 C CA . SER A 1 262 ? -5.508 -41.312 -6.305 1 88.5 262 SER A CA 1
ATOM 2167 C C . SER A 1 262 ? -6.977 -41.688 -6.438 1 88.5 262 SER A C 1
ATOM 2169 O O . SER A 1 262 ? -7.367 -42.312 -7.426 1 88.5 262 SER A O 1
ATOM 2171 N N . LYS A 1 263 ? -7.73 -41.25 -5.473 1 88.75 263 LYS A N 1
ATOM 2172 C CA . LYS A 1 263 ? -9.164 -41.5 -5.539 1 88.75 263 LYS A CA 1
ATOM 2173 C C . LYS A 1 263 ? -9.797 -40.781 -6.73 1 88.75 263 LYS A C 1
ATOM 2175 O O . LYS A 1 263 ? -10.836 -41.188 -7.242 1 88.75 263 LYS A O 1
ATOM 2180 N N . PHE A 1 264 ? -9.133 -39.812 -7.176 1 93.44 264 PHE A N 1
ATOM 2181 C CA . PHE A 1 264 ? -9.664 -39.031 -8.273 1 93.44 264 PHE A CA 1
ATOM 2182 C C . PHE A 1 264 ? -9.445 -39.719 -9.609 1 93.44 264 PHE A C 1
ATOM 2184 O O . PHE A 1 264 ? -10.008 -39.312 -10.625 1 93.44 264 PHE A O 1
ATOM 2191 N N . LEU A 1 265 ? -8.703 -40.812 -9.648 1 92.75 265 LEU A N 1
ATOM 2192 C CA . LEU A 1 265 ? -8.516 -41.594 -10.859 1 92.75 265 LEU A CA 1
ATOM 2193 C C . LEU A 1 265 ? -9.789 -42.375 -11.195 1 92.75 265 LEU A C 1
ATOM 2195 O O . LEU A 1 265 ? -10.047 -42.688 -12.359 1 92.75 265 LEU A O 1
ATOM 2199 N N . GLU A 1 266 ? -10.586 -42.688 -10.203 1 89.12 266 GLU A N 1
ATOM 2200 C CA . GLU A 1 266 ? -11.656 -43.688 -10.32 1 89.12 266 GLU A CA 1
ATOM 2201 C C . GLU A 1 266 ? -12.922 -43.062 -10.891 1 89.12 266 GLU A C 1
ATOM 2203 O O . GLU A 1 266 ? -13.734 -43.75 -11.516 1 89.12 266 GLU A O 1
ATOM 2208 N N . GLY A 1 267 ? -13.148 -41.844 -10.688 1 91.44 267 GLY A N 1
ATOM 2209 C CA . GLY A 1 267 ? -14.359 -41.188 -11.188 1 91.44 267 GLY A CA 1
ATOM 2210 C C . GLY A 1 267 ? -14.117 -39.812 -11.742 1 91.44 267 GLY A C 1
ATOM 2211 O O . GLY A 1 267 ? -13.109 -39.156 -11.422 1 91.44 267 GLY A O 1
ATOM 2212 N N . PRO A 1 268 ? -15.078 -39.469 -12.586 1 96.5 268 PRO A N 1
ATOM 2213 C CA . PRO A 1 268 ? -14.938 -38.125 -13.195 1 96.5 268 PRO A CA 1
ATOM 2214 C C . PRO A 1 268 ? -15.195 -37 -12.203 1 96.5 268 PRO A C 1
ATOM 2216 O O . PRO A 1 268 ? -15.758 -37.25 -11.125 1 96.5 268 PRO A O 1
ATOM 2219 N N . VAL A 1 269 ? -14.648 -35.906 -12.477 1 97.75 269 VAL A N 1
ATOM 2220 C CA . VAL A 1 269 ? -14.969 -34.656 -11.781 1 97.75 269 VAL A CA 1
ATOM 2221 C C . VAL A 1 269 ? -15.945 -33.844 -12.617 1 97.75 269 VAL A C 1
ATOM 2223 O O . VAL A 1 269 ? -15.68 -33.531 -13.781 1 97.75 269 VAL A O 1
ATOM 2226 N N . TRP A 1 270 ? -17.109 -33.562 -12.062 1 98.06 270 TRP A N 1
ATOM 2227 C CA . TRP A 1 270 ? -18.125 -32.75 -12.703 1 98.06 270 TRP A CA 1
ATOM 2228 C C . TRP A 1 270 ? -18.062 -31.312 -12.172 1 98.06 270 TRP A C 1
ATOM 2230 O O . TRP A 1 270 ? -18.578 -31.031 -11.086 1 98.06 270 TRP A O 1
ATOM 2240 N N . ALA A 1 271 ? -17.453 -30.406 -12.961 1 97.25 271 ALA A N 1
ATOM 2241 C CA . ALA A 1 271 ? -17.297 -29.016 -12.539 1 97.25 271 ALA A CA 1
ATOM 2242 C C . ALA A 1 271 ? -18.5 -28.172 -12.953 1 97.25 271 ALA A C 1
ATOM 2244 O O . ALA A 1 271 ? -18.844 -28.109 -14.133 1 97.25 271 ALA A O 1
ATOM 2245 N N . THR A 1 272 ? -19.047 -27.422 -12.07 1 94.75 272 THR A N 1
ATOM 2246 C CA . THR A 1 272 ? -20.25 -26.656 -12.352 1 94.75 272 THR A CA 1
ATOM 2247 C C . THR A 1 272 ? -19.906 -25.281 -12.938 1 94.75 272 THR A C 1
ATOM 2249 O O . THR A 1 272 ? -20.719 -24.672 -13.633 1 94.75 272 THR A O 1
ATOM 2252 N N . GLY A 1 273 ? -18.719 -24.766 -12.719 1 87.06 273 GLY A N 1
ATOM 2253 C CA . GLY A 1 273 ? -18.328 -23.391 -12.977 1 87.06 273 GLY A CA 1
ATOM 2254 C C . GLY A 1 273 ? -18.578 -22.969 -14.406 1 87.06 273 GLY A C 1
ATOM 2255 O O . GLY A 1 273 ? -19.359 -22.047 -14.656 1 87.06 273 GLY A O 1
ATOM 2256 N N . PRO A 1 274 ? -18.031 -23.594 -15.32 1 81.62 274 PRO A N 1
ATOM 2257 C CA . PRO A 1 274 ? -18.141 -23.141 -16.703 1 81.62 274 PRO A CA 1
ATOM 2258 C C . PRO A 1 274 ? -19.547 -23.266 -17.266 1 81.62 274 PRO A C 1
ATOM 2260 O O . PRO A 1 274 ? -20.031 -22.359 -17.953 1 81.62 274 PRO A O 1
ATOM 2263 N N . LYS A 1 275 ? -20.219 -24.312 -16.938 1 86.75 275 LYS A N 1
ATOM 2264 C CA . LYS A 1 275 ? -21.531 -24.562 -17.531 1 86.75 275 LYS A CA 1
ATOM 2265 C C . LYS A 1 275 ? -22.625 -23.781 -16.797 1 86.75 275 LYS A C 1
ATOM 2267 O O . LYS A 1 275 ? -23.391 -23.062 -17.438 1 86.75 275 LYS A O 1
ATOM 2272 N N . LEU A 1 276 ? -22.688 -23.922 -15.492 1 88.44 276 LEU A N 1
ATOM 2273 C CA . LEU A 1 276 ? -23.75 -23.266 -14.734 1 88.44 276 LEU A CA 1
ATOM 2274 C C . LEU A 1 276 ? -23.422 -21.812 -14.469 1 88.44 276 LEU A C 1
ATOM 2276 O O . LEU A 1 276 ? -24.297 -20.938 -14.547 1 88.44 276 LEU A O 1
ATOM 2280 N N . GLY A 1 277 ? -22.188 -21.484 -14.164 1 87.19 277 GLY A N 1
ATOM 2281 C CA . GLY A 1 277 ? -21.75 -20.109 -13.938 1 87.19 277 GLY A CA 1
ATOM 2282 C C . GLY A 1 277 ? -22.641 -19.375 -12.938 1 87.19 277 GLY A C 1
ATOM 2283 O O . GLY A 1 277 ? -22.844 -19.859 -11.82 1 87.19 277 GLY A O 1
ATOM 2284 N N . THR A 1 278 ? -23.344 -18.266 -13.484 1 85.88 278 THR A N 1
ATOM 2285 C CA . THR A 1 278 ? -24.141 -17.406 -12.625 1 85.88 278 THR A CA 1
ATOM 2286 C C . THR A 1 278 ? -25.5 -18.047 -12.336 1 85.88 278 THR A C 1
ATOM 2288 O O . THR A 1 278 ? -26.203 -17.609 -11.422 1 85.88 278 THR A O 1
ATOM 2291 N N . SER A 1 279 ? -25.797 -19.172 -12.992 1 90.75 279 SER A N 1
ATOM 2292 C CA . SER A 1 279 ? -27.078 -19.828 -12.789 1 90.75 279 SER A CA 1
ATOM 2293 C C . SER A 1 279 ? -26.969 -20.906 -11.711 1 90.75 279 SER A C 1
ATOM 2295 O O . SER A 1 279 ? -27.953 -21.625 -11.453 1 90.75 279 SER A O 1
ATOM 2297 N N . LEU A 1 280 ? -25.859 -21 -11.109 1 94.75 280 LEU A N 1
ATOM 2298 C CA . LEU A 1 280 ? -25.688 -22 -10.07 1 94.75 280 LEU A CA 1
ATOM 2299 C C . LEU A 1 280 ? -26.672 -21.797 -8.938 1 94.75 280 LEU A C 1
ATOM 2301 O O . LEU A 1 280 ? -26.75 -20.703 -8.359 1 94.75 280 LEU A O 1
ATOM 2305 N N . SER A 1 281 ? -27.453 -22.766 -8.703 1 95.69 281 SER A N 1
ATOM 2306 C CA . SER A 1 281 ? -28.453 -22.812 -7.637 1 95.69 281 SER A CA 1
ATOM 2307 C C . SER A 1 281 ? -28.719 -24.25 -7.191 1 95.69 281 SER A C 1
ATOM 2309 O O . SER A 1 281 ? -28.203 -25.188 -7.789 1 95.69 281 SER A O 1
ATOM 2311 N N . GLN A 1 282 ? -29.453 -24.297 -6.113 1 96.25 282 GLN A N 1
ATOM 2312 C CA . GLN A 1 282 ? -29.859 -25.625 -5.641 1 96.25 282 GLN A CA 1
ATOM 2313 C C . GLN A 1 282 ? -30.578 -26.406 -6.734 1 96.25 282 GLN A C 1
ATOM 2315 O O . GLN A 1 282 ? -30.281 -27.578 -6.961 1 96.25 282 GLN A O 1
ATOM 2320 N N . GLU A 1 283 ? -31.422 -25.734 -7.438 1 95.88 283 GLU A N 1
ATOM 2321 C CA . GLU A 1 283 ? -32.219 -26.375 -8.484 1 95.88 283 GLU A CA 1
ATOM 2322 C C . GLU A 1 283 ? -31.344 -26.766 -9.672 1 95.88 283 GLU A C 1
ATOM 2324 O O . GLU A 1 283 ? -31.438 -27.891 -10.18 1 95.88 283 GLU A O 1
ATOM 2329 N N . SER A 1 284 ? -30.578 -25.812 -10.125 1 96.56 284 SER A N 1
ATOM 2330 C CA . SER A 1 284 ? -29.75 -26.094 -11.297 1 96.56 284 SER A CA 1
ATOM 2331 C C . SER A 1 284 ? -28.734 -27.188 -11 1 96.56 284 SER A C 1
ATOM 2333 O O . SER A 1 284 ? -28.391 -27.969 -11.891 1 96.56 284 SER A O 1
ATOM 2335 N N . LEU A 1 285 ? -28.281 -27.219 -9.82 1 97 285 LEU A N 1
ATOM 2336 C CA . LEU A 1 285 ? -27.344 -28.266 -9.414 1 97 285 LEU A CA 1
ATOM 2337 C C . LEU A 1 285 ? -28.016 -29.641 -9.43 1 97 285 LEU A C 1
ATOM 2339 O O . LEU A 1 285 ? -27.422 -30.625 -9.875 1 97 285 LEU A O 1
ATOM 2343 N N . GLN A 1 286 ? -29.188 -29.703 -8.914 1 96.81 286 GLN A N 1
ATOM 2344 C CA . GLN A 1 286 ? -29.938 -30.953 -8.922 1 96.81 286 GLN A CA 1
ATOM 2345 C C . GLN A 1 286 ? -30.219 -31.422 -10.352 1 96.81 286 GLN A C 1
ATOM 2347 O O . GLN A 1 286 ? -30.094 -32.594 -10.656 1 96.81 286 GLN A O 1
ATOM 2352 N N . VAL A 1 287 ? -30.625 -30.5 -11.164 1 97.25 287 VAL A N 1
ATOM 2353 C CA . VAL A 1 287 ? -30.891 -30.812 -12.562 1 97.25 287 VAL A CA 1
ATOM 2354 C C . VAL A 1 287 ? -29.625 -31.328 -13.234 1 97.25 287 VAL A C 1
ATOM 2356 O O . VAL A 1 287 ? -29.656 -32.281 -14.016 1 97.25 287 VAL A O 1
ATOM 2359 N N . TYR A 1 288 ? -28.609 -30.672 -12.969 1 97.25 288 TYR A N 1
ATOM 2360 C CA . TYR A 1 288 ? -27.297 -31.062 -13.5 1 97.25 288 TYR A CA 1
ATOM 2361 C C . TYR A 1 288 ? -26.953 -32.5 -13.094 1 97.25 288 TYR A C 1
ATOM 2363 O O . TYR A 1 288 ? -26.578 -33.312 -13.945 1 97.25 288 TYR A O 1
ATOM 2371 N N . ALA A 1 289 ? -27.078 -32.875 -11.836 1 97.75 289 ALA A N 1
ATOM 2372 C CA . ALA A 1 289 ? -26.781 -34.188 -11.32 1 97.75 289 ALA A CA 1
ATOM 2373 C C . ALA A 1 289 ? -27.703 -35.25 -11.93 1 97.75 289 ALA A C 1
ATOM 2375 O O . ALA A 1 289 ? -27.266 -36.312 -12.312 1 97.75 289 ALA A O 1
ATOM 2376 N N . ASN A 1 290 ? -29 -34.906 -12.031 1 97.69 290 ASN A N 1
ATOM 2377 C CA . ASN A 1 290 ? -29.969 -35.812 -12.625 1 97.69 290 ASN A CA 1
ATOM 2378 C C . ASN A 1 290 ? -29.625 -36.125 -14.086 1 97.69 290 ASN A C 1
ATOM 2380 O O . ASN A 1 290 ? -29.75 -37.281 -14.531 1 97.69 290 ASN A O 1
ATOM 2384 N N . HIS A 1 291 ? -29.281 -35.062 -14.727 1 97.19 291 HIS A N 1
ATOM 2385 C CA . HIS A 1 291 ? -28.953 -35.188 -16.141 1 97.19 291 HIS A CA 1
ATOM 2386 C C . HIS A 1 291 ? -27.797 -36.156 -16.344 1 97.19 291 HIS A C 1
ATOM 2388 O O . HIS A 1 291 ? -27.828 -37 -17.25 1 97.19 291 HIS A O 1
ATOM 2394 N N . ILE A 1 292 ? -26.797 -36.062 -15.523 1 97.19 292 ILE A N 1
ATOM 2395 C CA . ILE A 1 292 ? -25.641 -36.938 -15.586 1 97.19 292 ILE A CA 1
ATOM 2396 C C . ILE A 1 292 ? -26.062 -38.375 -15.352 1 97.19 292 ILE A C 1
ATOM 2398 O O . ILE A 1 292 ? -25.719 -39.281 -16.125 1 97.19 292 ILE A O 1
ATOM 2402 N N . MET A 1 293 ? -26.875 -38.625 -14.352 1 96.25 293 MET A N 1
ATOM 2403 C CA . MET A 1 293 ? -27.297 -39.969 -13.953 1 96.25 293 MET A CA 1
ATOM 2404 C C . MET A 1 293 ? -28.25 -40.562 -14.992 1 96.25 293 MET A C 1
ATOM 2406 O O . MET A 1 293 ? -28.172 -41.75 -15.273 1 96.25 293 MET A O 1
ATOM 2410 N N . GLU A 1 294 ? -29.078 -39.781 -15.531 1 96.38 294 GLU A N 1
ATOM 2411 C CA . GLU A 1 294 ? -30.062 -40.219 -16.5 1 96.38 294 GLU A CA 1
ATOM 2412 C C . GLU A 1 294 ? -29.391 -40.781 -17.75 1 96.38 294 GLU A C 1
ATOM 2414 O O . GLU A 1 294 ? -29.938 -41.688 -18.406 1 96.38 294 GLU A O 1
ATOM 2419 N N . HIS A 1 295 ? -28.297 -40.281 -18.016 1 96.31 295 HIS A N 1
ATOM 2420 C CA . HIS A 1 295 ? -27.609 -40.75 -19.219 1 96.31 295 HIS A CA 1
ATOM 2421 C C . HIS A 1 295 ? -26.641 -41.875 -18.875 1 96.31 295 HIS A C 1
ATOM 2423 O O . HIS A 1 295 ? -25.859 -42.312 -19.734 1 96.31 295 HIS A O 1
ATOM 2429 N N . GLY A 1 296 ? -26.609 -42.281 -17.609 1 93.69 296 GLY A N 1
ATOM 2430 C CA . GLY A 1 296 ? -25.906 -43.5 -17.219 1 93.69 296 GLY A CA 1
ATOM 2431 C C . GLY A 1 296 ? -24.438 -43.281 -16.922 1 93.69 296 GLY A C 1
ATOM 2432 O O . GLY A 1 296 ? -23.641 -44.219 -16.984 1 93.69 296 GLY A O 1
ATOM 2433 N N . PHE A 1 297 ? -24.031 -42.125 -16.703 1 95.56 297 PHE A N 1
ATOM 2434 C CA . PHE A 1 297 ? -22.641 -41.875 -16.344 1 95.56 297 PHE A CA 1
ATOM 2435 C C . PHE A 1 297 ? -22.438 -42 -14.844 1 95.56 297 PHE A C 1
ATOM 2437 O O . PHE A 1 297 ? -23.375 -41.844 -14.07 1 95.56 297 PHE A O 1
ATOM 2444 N N . GLU A 1 298 ? -21.203 -42.281 -14.492 1 92.88 298 GLU A N 1
ATOM 2445 C CA . GLU A 1 298 ? -20.859 -42.406 -13.078 1 92.88 298 GLU A CA 1
ATOM 2446 C C . GLU A 1 298 ? -20.953 -41.062 -12.352 1 92.88 298 GLU A C 1
ATOM 2448 O O . GLU A 1 298 ? -20.594 -40.031 -12.898 1 92.88 298 GLU A O 1
ATOM 2453 N N . ALA A 1 299 ? -21.422 -41.125 -11.125 1 95.38 299 ALA A N 1
ATOM 2454 C CA . ALA A 1 299 ? -21.547 -39.906 -10.32 1 95.38 299 ALA A CA 1
ATOM 2455 C C . ALA A 1 299 ? -20.203 -39.25 -10.102 1 95.38 299 ALA A C 1
ATOM 2457 O O . ALA A 1 299 ? -20.031 -38.062 -10.391 1 95.38 299 ALA A O 1
ATOM 2458 N N . GLY A 1 300 ? -19.156 -40.062 -9.578 1 96.12 300 GLY A N 1
ATOM 2459 C CA . GLY A 1 300 ? -17.844 -39.469 -9.352 1 96.12 300 GLY A CA 1
ATOM 2460 C C . GLY A 1 300 ? -17.859 -38.344 -8.344 1 96.12 300 GLY A C 1
ATOM 2461 O O . GLY A 1 300 ? -18.391 -38.5 -7.246 1 96.12 300 GLY A O 1
ATOM 2462 N N . ASN A 1 301 ? -17.188 -37.188 -8.711 1 97.44 301 ASN A N 1
ATOM 2463 C CA . ASN A 1 301 ? -17.031 -36 -7.848 1 97.44 301 ASN A CA 1
ATOM 2464 C C . ASN A 1 301 ? -17.672 -34.781 -8.469 1 97.44 301 ASN A C 1
ATOM 2466 O O . ASN A 1 301 ? -17.484 -34.5 -9.656 1 97.44 301 ASN A O 1
ATOM 2470 N N . ILE A 1 302 ? -18.438 -34.094 -7.691 1 97.94 302 ILE A N 1
ATOM 2471 C CA . ILE A 1 302 ? -19 -32.844 -8.164 1 97.94 302 ILE A CA 1
ATOM 2472 C C . ILE A 1 302 ? -18.234 -31.672 -7.547 1 97.94 302 ILE A C 1
ATOM 2474 O O . ILE A 1 302 ? -18.094 -31.594 -6.324 1 97.94 302 ILE A O 1
ATOM 2478 N N . LEU A 1 303 ? -17.656 -30.844 -8.391 1 98.06 303 LEU A N 1
ATOM 2479 C CA . LEU A 1 303 ? -16.922 -29.656 -7.969 1 98.06 303 LEU A CA 1
ATOM 2480 C C . LEU A 1 303 ? -17.781 -28.406 -8.133 1 98.06 303 LEU A C 1
ATOM 2482 O O . LEU A 1 303 ? -18.047 -27.969 -9.25 1 98.06 303 LEU A O 1
ATOM 2486 N N . ILE A 1 304 ? -18.172 -27.828 -7.027 1 97.69 304 ILE A N 1
ATOM 2487 C CA . ILE A 1 304 ? -18.984 -26.609 -7.043 1 97.69 304 ILE A CA 1
ATOM 2488 C C . ILE A 1 304 ? -18.078 -25.391 -6.988 1 97.69 304 ILE A C 1
ATOM 2490 O O . ILE A 1 304 ? -17.266 -25.25 -6.074 1 97.69 304 ILE A O 1
ATOM 2494 N N . ASP A 1 305 ? -18.234 -24.5 -7.918 1 94.75 305 ASP A N 1
ATOM 2495 C CA . ASP A 1 305 ? -17.328 -23.344 -8.016 1 94.75 305 ASP A CA 1
ATOM 2496 C C . ASP A 1 305 ? -17.578 -22.359 -6.875 1 94.75 305 ASP A C 1
ATOM 2498 O O . ASP A 1 305 ? -18.438 -22.594 -6.02 1 94.75 305 ASP A O 1
ATOM 2502 N N . THR A 1 306 ? -16.828 -21.266 -6.816 1 94.06 306 THR A N 1
ATOM 2503 C CA . THR A 1 306 ? -16.781 -20.375 -5.66 1 94.06 306 THR A CA 1
ATOM 2504 C C . THR A 1 306 ? -18.094 -19.625 -5.496 1 94.06 306 THR A C 1
ATOM 2506 O O . THR A 1 306 ? -18.359 -19.047 -4.438 1 94.06 306 THR A O 1
ATOM 2509 N N . ARG A 1 307 ? -19.078 -19.734 -6.445 1 92.94 307 ARG A N 1
ATOM 2510 C CA . ARG A 1 307 ? -20.328 -19.016 -6.418 1 92.94 307 ARG A CA 1
ATOM 2511 C C . ARG A 1 307 ? -21.312 -19.641 -5.441 1 92.94 307 ARG A C 1
ATOM 2513 O O . ARG A 1 307 ? -22.422 -19.141 -5.238 1 92.94 307 ARG A O 1
ATOM 2520 N N . TRP A 1 308 ? -20.812 -20.688 -4.855 1 95.56 308 TRP A N 1
ATOM 2521 C CA . TRP A 1 308 ? -21.656 -21.266 -3.822 1 95.56 308 TRP A CA 1
ATOM 2522 C C . TRP A 1 308 ? -21.781 -20.344 -2.623 1 95.56 308 TRP A C 1
ATOM 2524 O O . TRP A 1 308 ? -22.703 -20.453 -1.82 1 95.56 308 TRP A O 1
ATOM 2534 N N . GLN A 1 309 ? -20.906 -19.406 -2.574 1 94.56 309 GLN A N 1
ATOM 2535 C CA . GLN A 1 309 ? -20.859 -18.453 -1.466 1 94.56 309 GLN A CA 1
ATOM 2536 C C . GLN A 1 309 ? -21.688 -17.203 -1.773 1 94.56 309 GLN A C 1
ATOM 2538 O O . GLN A 1 309 ? -21.812 -16.812 -2.934 1 94.56 309 GLN A O 1
ATOM 2543 N N . THR A 1 310 ? -22.234 -16.531 -0.777 1 88.81 310 THR A N 1
ATOM 2544 C CA . THR A 1 310 ? -22.906 -15.25 -0.969 1 88.81 310 THR A CA 1
ATOM 2545 C C . THR A 1 310 ? -21.938 -14.195 -1.484 1 88.81 310 THR A C 1
ATOM 2547 O O . THR A 1 310 ? -22.188 -13.555 -2.506 1 88.81 310 THR A O 1
ATOM 2550 N N . GLN A 1 311 ? -20.891 -14.016 -0.768 1 91.38 311 GLN A N 1
ATOM 2551 C CA . GLN A 1 311 ? -19.719 -13.211 -1.144 1 91.38 311 GLN A CA 1
ATOM 2552 C C . GLN A 1 311 ? -18.438 -14.016 -1.007 1 91.38 311 GLN A C 1
ATOM 2554 O O . GLN A 1 311 ? -18.297 -14.836 -0.097 1 91.38 311 GLN A O 1
ATOM 2559 N N . GLU A 1 312 ? -17.547 -13.75 -1.94 1 92 312 GLU A N 1
ATOM 2560 C CA . GLU A 1 312 ? -16.297 -14.484 -1.873 1 92 312 GLU A CA 1
ATOM 2561 C C . GLU A 1 312 ? -15.602 -14.266 -0.529 1 92 312 GLU A C 1
ATOM 2563 O O . GLU A 1 312 ? -15.367 -13.125 -0.121 1 92 312 GLU A O 1
ATOM 2568 N N . GLY A 1 313 ? -15.391 -15.336 0.144 1 94 313 GLY A N 1
ATOM 2569 C CA . GLY A 1 313 ? -14.758 -15.25 1.452 1 94 313 GLY A CA 1
ATOM 2570 C C . GLY A 1 313 ? -15.711 -15.562 2.594 1 94 313 GLY A C 1
ATOM 2571 O O . GLY A 1 313 ? -15.273 -15.805 3.721 1 94 313 GLY A O 1
ATOM 2572 N N . ASP A 1 314 ? -16.969 -15.625 2.369 1 94.94 314 ASP A N 1
ATOM 2573 C CA . ASP A 1 314 ? -17.953 -15.914 3.406 1 94.94 314 ASP A CA 1
ATOM 2574 C C . ASP A 1 314 ? -17.812 -17.344 3.918 1 94.94 314 ASP A C 1
ATOM 2576 O O . ASP A 1 314 ? -17.953 -17.594 5.113 1 94.94 314 ASP A O 1
ATOM 2580 N N . LEU A 1 315 ? -17.516 -18.234 3.031 1 96 315 LEU A N 1
ATOM 2581 C CA . LEU A 1 315 ? -17.531 -19.672 3.281 1 96 315 LEU A CA 1
ATOM 2582 C C . LEU A 1 315 ? -18.875 -20.109 3.859 1 96 315 LEU A C 1
ATOM 2584 O O . LEU A 1 315 ? -18.922 -20.828 4.863 1 96 315 LEU A O 1
ATOM 2588 N N . GLN A 1 316 ? -19.906 -19.562 3.281 1 94.75 316 GLN A N 1
ATOM 2589 C CA . GLN A 1 316 ? -21.297 -19.906 3.559 1 94.75 316 GLN A CA 1
ATOM 2590 C C . GLN A 1 316 ? -22.125 -19.938 2.273 1 94.75 316 GLN A C 1
ATOM 2592 O O . GLN A 1 316 ? -21.953 -19.094 1.396 1 94.75 316 GLN A O 1
ATOM 2597 N N . PHE A 1 317 ? -23 -20.906 2.205 1 95.56 317 PHE A N 1
ATOM 2598 C CA . PHE A 1 317 ? -23.828 -21.016 1.018 1 95.56 317 PHE A CA 1
ATOM 2599 C C . PHE A 1 317 ? -24.766 -19.812 0.91 1 95.56 317 PHE A C 1
ATOM 2601 O O . PHE A 1 317 ? -25.328 -19.359 1.913 1 95.56 317 PHE A O 1
ATOM 2608 N N . ARG A 1 318 ? -24.859 -19.266 -0.235 1 92.56 318 ARG A N 1
ATOM 2609 C CA . ARG A 1 318 ? -25.75 -18.141 -0.468 1 92.56 318 ARG A CA 1
ATOM 2610 C C . ARG A 1 318 ? -27.219 -18.547 -0.281 1 92.56 318 ARG A C 1
ATOM 2612 O O . ARG A 1 318 ? -27.703 -19.422 -0.991 1 92.56 318 ARG A O 1
ATOM 2619 N N . GLU A 1 319 ? -27.875 -17.891 0.421 1 89.06 319 GLU A N 1
ATOM 2620 C CA . GLU A 1 319 ? -29.234 -18.266 0.813 1 89.06 319 GLU A CA 1
ATOM 2621 C C . GLU A 1 319 ? -30.219 -18 -0.316 1 89.06 319 GLU A C 1
ATOM 2623 O O . GLU A 1 319 ? -31.234 -18.688 -0.423 1 89.06 319 GLU A O 1
ATOM 2628 N N . ASP A 1 320 ? -29.906 -17.094 -1.115 1 90.44 320 ASP A N 1
ATOM 2629 C CA . ASP A 1 320 ? -30.828 -16.75 -2.197 1 90.44 320 ASP A CA 1
ATOM 2630 C C . ASP A 1 320 ? -30.891 -17.859 -3.24 1 90.44 320 ASP A C 1
ATOM 2632 O O . ASP A 1 320 ? -31.953 -18.109 -3.822 1 90.44 320 ASP A O 1
ATOM 2636 N N . ASN A 1 321 ? -29.781 -18.562 -3.486 1 92.06 321 ASN A N 1
ATOM 2637 C CA . ASN A 1 321 ? -29.703 -19.594 -4.512 1 92.06 321 ASN A CA 1
ATOM 2638 C C . ASN A 1 321 ? -29.812 -21 -3.912 1 92.06 321 ASN A C 1
ATOM 2640 O O . ASN A 1 321 ? -30.156 -21.953 -4.605 1 92.06 321 ASN A O 1
ATOM 2644 N N . PHE A 1 322 ? -29.406 -21.094 -2.648 1 95.62 322 PHE A N 1
ATOM 2645 C CA . PHE A 1 322 ? -29.453 -22.359 -1.947 1 95.62 322 PHE A CA 1
ATOM 2646 C C . PHE A 1 322 ? -30.344 -22.281 -0.72 1 95.62 322 PHE A C 1
ATOM 2648 O O . PHE A 1 322 ? -29.875 -21.984 0.382 1 95.62 322 PHE A O 1
ATOM 2655 N N . THR A 1 323 ? -31.594 -22.609 -0.875 1 92.5 323 THR A N 1
ATOM 2656 C CA . THR A 1 323 ? -32.594 -22.5 0.197 1 92.5 323 THR A CA 1
ATOM 2657 C C . THR A 1 323 ? -32.312 -23.516 1.295 1 92.5 323 THR A C 1
ATOM 2659 O O . THR A 1 323 ? -32.531 -23.25 2.477 1 92.5 323 THR A O 1
ATOM 2662 N N . ASN A 1 324 ? -31.891 -24.672 0.874 1 94.25 324 ASN A N 1
ATOM 2663 C CA . ASN A 1 324 ? -31.516 -25.734 1.789 1 94.25 324 ASN A CA 1
ATOM 2664 C C . ASN A 1 324 ? -30.266 -26.469 1.312 1 94.25 324 ASN A C 1
ATOM 2666 O O . ASN A 1 324 ? -30.359 -27.609 0.832 1 94.25 324 ASN A O 1
ATOM 2670 N N . PRO A 1 325 ? -29.141 -25.891 1.642 1 95.69 325 PRO A N 1
ATOM 2671 C CA . PRO A 1 325 ? -27.906 -26.469 1.135 1 95.69 325 PRO A CA 1
ATOM 2672 C C . PRO A 1 325 ? -27.656 -27.891 1.641 1 95.69 325 PRO A C 1
ATOM 2674 O O . PRO A 1 325 ? -27.172 -28.734 0.893 1 95.69 325 PRO A O 1
ATOM 2677 N N . GLU A 1 326 ? -28.016 -28.188 2.822 1 95.5 326 GLU A N 1
ATOM 2678 C CA . GLU A 1 326 ? -27.812 -29.531 3.373 1 95.5 326 GLU A CA 1
ATOM 2679 C C . GLU A 1 326 ? -28.625 -30.578 2.615 1 95.5 326 GLU A C 1
ATOM 2681 O O . GLU A 1 326 ? -28.156 -31.688 2.383 1 95.5 326 GLU A O 1
ATOM 2686 N N . GLU A 1 327 ? -29.781 -30.188 2.234 1 95.94 327 GLU A N 1
ATOM 2687 C CA . GLU A 1 327 ? -30.656 -31.109 1.515 1 95.94 327 GLU A CA 1
ATOM 2688 C C . GLU A 1 327 ? -30.062 -31.484 0.158 1 95.94 327 GLU A C 1
ATOM 2690 O O . GLU A 1 327 ? -30 -32.656 -0.188 1 95.94 327 GLU A O 1
ATOM 2695 N N . ILE A 1 328 ? -29.688 -30.484 -0.602 1 96.94 328 ILE A N 1
ATOM 2696 C CA . ILE A 1 328 ? -29.172 -30.766 -1.936 1 96.94 328 ILE A CA 1
ATOM 2697 C C . ILE A 1 328 ? -27.875 -31.562 -1.828 1 96.94 328 ILE A C 1
ATOM 2699 O O . ILE A 1 328 ? -27.609 -32.438 -2.65 1 96.94 328 ILE A O 1
ATOM 2703 N N . LEU A 1 329 ? -27.078 -31.312 -0.862 1 97.75 329 LEU A N 1
ATOM 2704 C CA . LEU A 1 329 ? -25.828 -32.062 -0.679 1 97.75 329 LEU A CA 1
ATOM 2705 C C . LEU A 1 329 ? -26.109 -33.5 -0.305 1 97.75 329 LEU A C 1
ATOM 2707 O O . LEU A 1 329 ? -25.406 -34.406 -0.761 1 97.75 329 LEU A O 1
ATOM 2711 N N . ASN A 1 330 ? -27.094 -33.688 0.49 1 97.12 330 ASN A N 1
ATOM 2712 C CA . ASN A 1 330 ? -27.516 -35.062 0.821 1 97.12 330 ASN A CA 1
ATOM 2713 C C . ASN A 1 330 ? -28.031 -35.781 -0.408 1 97.12 330 ASN A C 1
ATOM 2715 O O . ASN A 1 330 ? -27.75 -36.969 -0.582 1 97.12 330 ASN A O 1
ATOM 2719 N N . ILE A 1 331 ? -28.781 -35.094 -1.131 1 97.31 331 ILE A N 1
ATOM 2720 C CA . ILE A 1 331 ? -29.297 -35.688 -2.361 1 97.31 331 ILE A CA 1
ATOM 2721 C C . ILE A 1 331 ? -28.141 -36.125 -3.256 1 97.31 331 ILE A C 1
ATOM 2723 O O . ILE A 1 331 ? -28.156 -37.219 -3.805 1 97.31 331 ILE A O 1
ATOM 2727 N N . LEU A 1 332 ? -27.188 -35.281 -3.418 1 98.06 332 LEU A N 1
ATOM 2728 C CA . LEU A 1 332 ? -26.016 -35.625 -4.227 1 98.06 332 LEU A CA 1
ATOM 2729 C C . LEU A 1 332 ? -25.281 -36.812 -3.672 1 98.06 332 LEU A C 1
ATOM 2731 O O . LEU A 1 332 ? -24.891 -37.719 -4.426 1 98.06 332 LEU A O 1
ATOM 2735 N N . HIS A 1 333 ? -25.141 -36.906 -2.355 1 97.81 333 HIS A N 1
ATOM 2736 C CA . HIS A 1 333 ? -24.484 -38.031 -1.714 1 97.81 333 HIS A CA 1
ATOM 2737 C C . HIS A 1 333 ? -25.25 -39.312 -1.952 1 97.81 333 HIS A C 1
ATOM 2739 O O . HIS A 1 333 ? -24.656 -40.375 -2.234 1 97.81 333 HIS A O 1
ATOM 2745 N N . HIS A 1 334 ? -26.516 -39.219 -1.849 1 97.31 334 HIS A N 1
ATOM 2746 C CA . HIS A 1 334 ? -27.375 -40.375 -2.045 1 97.31 334 HIS A CA 1
ATOM 2747 C C . HIS A 1 334 ? -27.266 -40.906 -3.477 1 97.31 334 HIS A C 1
ATOM 2749 O O . HIS A 1 334 ? -27.391 -42.094 -3.717 1 97.31 334 HIS A O 1
ATOM 2755 N N . LYS A 1 335 ? -27.031 -40 -4.344 1 97.06 335 LYS A N 1
ATOM 2756 C CA . LYS A 1 335 ? -26.891 -40.375 -5.75 1 97.06 335 LYS A CA 1
ATOM 2757 C C . LYS A 1 335 ? -25.5 -40.938 -6.035 1 97.06 335 LYS A C 1
ATOM 2759 O O . LYS A 1 335 ? -25.234 -41.438 -7.133 1 97.06 335 LYS A O 1
ATOM 2764 N N . GLY A 1 336 ? -24.641 -40.75 -5.062 1 96.62 336 GLY A N 1
ATOM 2765 C CA . GLY A 1 336 ? -23.312 -41.375 -5.195 1 96.62 336 GLY A CA 1
ATOM 2766 C C . GLY A 1 336 ? -22.219 -40.344 -5.449 1 96.62 336 GLY A C 1
ATOM 2767 O O . GLY A 1 336 ? -21.047 -40.719 -5.547 1 96.62 336 GLY A O 1
ATOM 2768 N N . PHE A 1 337 ? -22.562 -39.062 -5.527 1 97.75 337 PHE A N 1
ATOM 2769 C CA . PHE A 1 337 ? -21.562 -38.062 -5.797 1 97.75 337 PHE A CA 1
ATOM 2770 C C . PHE A 1 337 ? -20.766 -37.719 -4.531 1 97.75 337 PHE A C 1
ATOM 2772 O O . PHE A 1 337 ? -21.328 -37.688 -3.438 1 97.75 337 PHE A O 1
ATOM 2779 N N . LYS A 1 338 ? -19.484 -37.562 -4.645 1 96.88 338 LYS A N 1
ATOM 2780 C CA . LYS A 1 338 ? -18.719 -36.812 -3.658 1 96.88 338 LYS A CA 1
ATOM 2781 C C . LYS A 1 338 ? -18.703 -35.312 -3.979 1 96.88 338 LYS A C 1
ATOM 2783 O O . LYS A 1 338 ? -18.734 -34.938 -5.148 1 96.88 338 LYS A O 1
ATOM 2788 N N . VAL A 1 339 ? -18.688 -34.5 -2.949 1 97.69 339 VAL A N 1
ATOM 2789 C CA . VAL A 1 339 ? -18.859 -33.062 -3.166 1 97.69 339 VAL A CA 1
ATOM 2790 C C . VAL A 1 339 ? -17.578 -32.312 -2.812 1 97.69 339 VAL A C 1
ATOM 2792 O O . VAL A 1 339 ? -17.047 -32.469 -1.711 1 97.69 339 VAL A O 1
ATOM 2795 N N . LEU A 1 340 ? -17.078 -31.562 -3.727 1 97.69 340 LEU A N 1
ATOM 2796 C CA . LEU A 1 340 ? -15.938 -30.672 -3.551 1 97.69 340 LEU A CA 1
ATOM 2797 C C . LEU A 1 340 ? -16.359 -29.219 -3.684 1 97.69 340 LEU A C 1
ATOM 2799 O O . LEU A 1 340 ? -17.156 -28.875 -4.562 1 97.69 340 LEU A O 1
ATOM 2803 N N . LEU A 1 341 ? -15.859 -28.359 -2.777 1 97.81 341 LEU A N 1
ATOM 2804 C CA . LEU A 1 341 ? -16.109 -26.922 -2.871 1 97.81 341 LEU A CA 1
ATOM 2805 C C . LEU A 1 341 ? -14.828 -26.172 -3.246 1 97.81 341 LEU A C 1
ATOM 2807 O O . LEU A 1 341 ? -13.766 -26.438 -2.688 1 97.81 341 LEU A O 1
ATOM 2811 N N . ALA A 1 342 ? -14.938 -25.312 -4.234 1 97.5 342 ALA A N 1
ATOM 2812 C CA . ALA A 1 342 ? -13.812 -24.438 -4.566 1 97.5 342 ALA A CA 1
ATOM 2813 C C . ALA A 1 342 ? -13.688 -23.297 -3.566 1 97.5 342 ALA A C 1
ATOM 2815 O O . ALA A 1 342 ? -14.68 -22.656 -3.217 1 97.5 342 ALA A O 1
ATOM 2816 N N . VAL A 1 343 ? -12.5 -23.062 -3.098 1 97.38 343 VAL A N 1
ATOM 2817 C CA . VAL A 1 343 ? -12.234 -22.031 -2.096 1 97.38 343 VAL A CA 1
ATOM 2818 C C . VAL A 1 343 ? -10.93 -21.312 -2.438 1 97.38 343 VAL A C 1
ATOM 2820 O O . VAL A 1 343 ? -10.047 -21.875 -3.08 1 97.38 343 VAL A O 1
ATOM 2823 N N . HIS A 1 344 ? -10.844 -20.031 -2.18 1 97.38 344 HIS A N 1
ATOM 2824 C CA . HIS A 1 344 ? -9.609 -19.266 -2.281 1 97.38 344 HIS A CA 1
ATOM 2825 C C . HIS A 1 344 ? -9.344 -18.469 -1.009 1 97.38 344 HIS A C 1
ATOM 2827 O O . HIS A 1 344 ? -10.195 -18.422 -0.117 1 97.38 344 HIS A O 1
ATOM 2833 N N . PRO A 1 345 ? -8.18 -17.844 -0.826 1 97.94 345 PRO A N 1
ATOM 2834 C CA . PRO A 1 345 ? -7.816 -17.188 0.431 1 97.94 345 PRO A CA 1
ATOM 2835 C C . PRO A 1 345 ? -8.203 -15.711 0.456 1 97.94 345 PRO A C 1
ATOM 2837 O O . PRO A 1 345 ? -7.691 -14.945 1.274 1 97.94 345 PRO A O 1
ATOM 2840 N N . TYR A 1 346 ? -9.07 -15.266 -0.377 1 97.94 346 TYR A N 1
ATOM 2841 C CA . TYR A 1 346 ? -9.492 -13.875 -0.435 1 97.94 346 TYR A CA 1
ATOM 2842 C C . TYR A 1 346 ? -10.789 -13.664 0.337 1 97.94 346 TYR A C 1
ATOM 2844 O O . TYR A 1 346 ? -11.641 -14.555 0.39 1 97.94 346 TYR A O 1
ATOM 2852 N N . VAL A 1 347 ? -10.898 -12.57 0.996 1 97.94 347 VAL A N 1
ATOM 2853 C CA . VAL A 1 347 ? -12.133 -12.117 1.635 1 97.94 347 VAL A CA 1
ATOM 2854 C C . VAL A 1 347 ? -12.539 -10.758 1.068 1 97.94 347 VAL A C 1
ATOM 2856 O O . VAL A 1 347 ? -11.875 -9.75 1.327 1 97.94 347 VAL A O 1
ATOM 2859 N N . CYS A 1 348 ? -13.641 -10.75 0.368 1 96.06 348 CYS A N 1
ATOM 2860 C CA . CYS A 1 348 ? -14.031 -9.539 -0.345 1 96.06 348 CYS A CA 1
ATOM 2861 C C . CYS A 1 348 ? -14.797 -8.586 0.569 1 96.06 348 CYS A C 1
ATOM 2863 O O . CYS A 1 348 ? -15.312 -9 1.607 1 96.06 348 CYS A O 1
ATOM 2865 N N . LEU A 1 349 ? -14.844 -7.348 0.206 1 92.94 349 LEU A N 1
ATOM 2866 C CA . LEU A 1 349 ? -15.352 -6.242 1.012 1 92.94 349 LEU A CA 1
ATOM 2867 C C . LEU A 1 349 ? -16.781 -6.516 1.475 1 92.94 349 LEU A C 1
ATOM 2869 O O . LEU A 1 349 ? -17.141 -6.203 2.611 1 92.94 349 LEU A O 1
ATOM 2873 N N . ASP A 1 350 ? -17.562 -7.152 0.637 1 90.5 350 ASP A N 1
ATOM 2874 C CA . ASP A 1 350 ? -18.969 -7.348 0.933 1 90.5 350 ASP A CA 1
ATOM 2875 C C . ASP A 1 350 ? -19.188 -8.602 1.777 1 90.5 350 ASP A C 1
ATOM 2877 O O . ASP A 1 350 ? -20.312 -8.891 2.195 1 90.5 350 ASP A O 1
ATOM 2881 N N . SER A 1 351 ? -18.094 -9.328 2.033 1 94.31 351 SER A N 1
ATOM 2882 C CA . SER A 1 351 ? -18.172 -10.539 2.836 1 94.31 351 SER A CA 1
ATOM 2883 C C . SER A 1 351 ? -18.422 -10.219 4.305 1 94.31 351 SER A C 1
ATOM 2885 O O . SER A 1 351 ? -17.859 -9.258 4.84 1 94.31 351 SER A O 1
ATOM 2887 N N . VAL A 1 352 ? -19.219 -11 4.996 1 94.44 352 VAL A N 1
ATOM 2888 C CA . VAL A 1 352 ? -19.516 -10.844 6.418 1 94.44 352 VAL A CA 1
ATOM 2889 C C . VAL A 1 352 ? -18.25 -11.117 7.23 1 94.44 352 VAL A C 1
ATOM 2891 O O . VAL A 1 352 ? -18.156 -10.727 8.398 1 94.44 352 VAL A O 1
ATOM 2894 N N . ALA A 1 353 ? -17.281 -11.773 6.602 1 96.44 353 ALA A N 1
ATOM 2895 C CA . ALA A 1 353 ? -16.031 -12.117 7.293 1 96.44 353 ALA A CA 1
ATOM 2896 C C . ALA A 1 353 ? -15.031 -10.977 7.211 1 96.44 353 ALA A C 1
ATOM 2898 O O . ALA A 1 353 ? -14.008 -10.992 7.902 1 96.44 353 ALA A O 1
ATOM 2899 N N . PHE A 1 354 ? -15.297 -9.977 6.441 1 96.31 354 PHE A N 1
ATOM 2900 C CA . PHE A 1 354 ? -14.305 -8.938 6.188 1 96.31 354 PHE A CA 1
ATOM 2901 C C . PHE A 1 354 ? -14.023 -8.133 7.449 1 96.31 354 PHE A C 1
ATOM 2903 O O . PHE A 1 354 ? -12.867 -7.926 7.816 1 96.31 354 PHE A O 1
ATOM 2910 N N . LYS A 1 355 ? -15.062 -7.668 8.125 1 93.38 355 LYS A N 1
ATOM 2911 C CA . LYS A 1 355 ? -14.891 -6.836 9.312 1 93.38 355 LYS A CA 1
ATOM 2912 C C . LYS A 1 355 ? -14.195 -7.605 10.43 1 93.38 355 LYS A C 1
ATOM 2914 O O . LYS A 1 355 ? -13.195 -7.145 10.977 1 93.38 355 LYS A O 1
ATOM 2919 N N . PRO A 1 356 ? -14.695 -8.812 10.75 1 95.31 356 PRO A N 1
ATOM 2920 C CA . PRO A 1 356 ? -13.977 -9.586 11.766 1 95.31 356 PRO A CA 1
ATOM 2921 C C . PRO A 1 356 ? -12.523 -9.852 11.391 1 95.31 356 PRO A C 1
ATOM 2923 O O . PRO A 1 356 ? -11.648 -9.852 12.258 1 95.31 356 PRO A O 1
ATOM 2926 N N . GLY A 1 357 ? -12.289 -10.141 10.086 1 96.94 357 GLY A N 1
ATOM 2927 C CA . GLY A 1 357 ? -10.922 -10.344 9.641 1 96.94 357 GLY A CA 1
ATOM 2928 C C . GLY A 1 357 ? -10.055 -9.109 9.797 1 96.94 357 GLY A C 1
ATOM 2929 O O . GLY A 1 357 ? -8.867 -9.211 10.133 1 96.94 357 GLY A O 1
ATOM 2930 N N . THR A 1 358 ? -10.641 -7.98 9.562 1 95.25 358 THR A N 1
ATOM 2931 C CA . THR A 1 358 ? -9.938 -6.711 9.711 1 95.25 358 THR A CA 1
ATOM 2932 C C . THR A 1 358 ? -9.648 -6.426 11.18 1 95.25 358 THR A C 1
ATOM 2934 O O . THR A 1 358 ? -8.531 -6.066 11.547 1 95.25 358 THR A O 1
ATOM 2937 N N . ASP A 1 359 ? -10.664 -6.617 12.047 1 93.56 359 ASP A N 1
ATOM 2938 C CA . ASP A 1 359 ? -10.531 -6.352 13.477 1 93.56 359 ASP A CA 1
ATOM 2939 C C . ASP A 1 359 ? -9.5 -7.281 14.109 1 93.56 359 ASP A C 1
ATOM 2941 O O . ASP A 1 359 ? -8.773 -6.879 15.023 1 93.56 359 ASP A O 1
ATOM 2945 N N . GLY A 1 360 ? -9.477 -8.461 13.57 1 94.88 360 GLY A N 1
ATOM 2946 C CA . GLY A 1 360 ? -8.539 -9.438 14.094 1 94.88 360 GLY A CA 1
ATOM 2947 C C . GLY A 1 360 ? -7.16 -9.336 13.469 1 94.88 360 GLY A C 1
ATOM 2948 O O . GLY A 1 360 ? -6.242 -10.07 13.844 1 94.88 360 GLY A O 1
ATOM 2949 N N . THR A 1 361 ? -6.969 -8.492 12.453 1 94.38 361 THR A N 1
ATOM 2950 C CA . THR A 1 361 ? -5.727 -8.312 11.711 1 94.38 361 THR A CA 1
ATOM 2951 C C . THR A 1 361 ? -5.273 -9.625 11.078 1 94.38 361 THR A C 1
ATOM 2953 O O . THR A 1 361 ? -4.121 -10.031 11.234 1 94.38 361 THR A O 1
ATOM 2956 N N . TYR A 1 362 ? -6.215 -10.273 10.383 1 97.94 362 TYR A N 1
ATOM 2957 C CA . TYR A 1 362 ? -5.926 -11.586 9.805 1 97.94 362 TYR A CA 1
ATOM 2958 C C . TYR A 1 362 ? -5.434 -11.445 8.367 1 97.94 362 TYR A C 1
ATOM 2960 O O . TYR A 1 362 ? -4.988 -12.43 7.762 1 97.94 362 TYR A O 1
ATOM 2968 N N . PHE A 1 363 ? -5.512 -10.273 7.797 1 98 363 PHE A N 1
ATOM 2969 C CA . PHE A 1 363 ? -5.184 -10.055 6.395 1 98 363 PHE A CA 1
ATOM 2970 C C . PHE A 1 363 ? -3.756 -9.547 6.238 1 98 363 PHE A C 1
ATOM 2972 O O . PHE A 1 363 ? -3.146 -9.094 7.211 1 98 363 PHE A O 1
ATOM 2979 N N . ILE A 1 364 ? -3.262 -9.703 5.023 1 96.69 364 ILE A N 1
ATOM 2980 C CA . ILE A 1 364 ? -2.031 -8.992 4.684 1 96.69 364 ILE A CA 1
ATOM 2981 C C . ILE A 1 364 ? -2.205 -7.5 4.953 1 96.69 364 ILE A C 1
ATOM 2983 O O . ILE A 1 364 ? -3.164 -6.887 4.477 1 96.69 364 ILE A O 1
ATOM 2987 N N . SER A 1 365 ? -1.324 -6.969 5.812 1 92.56 365 SER A N 1
ATOM 2988 C CA . SER A 1 365 ? -1.51 -5.602 6.289 1 92.56 365 SER A CA 1
ATOM 2989 C C . SER A 1 365 ? -0.28 -4.746 6.004 1 92.56 365 SER A C 1
ATOM 2991 O O . SER A 1 365 ? 0.81 -5.27 5.773 1 92.56 365 SER A O 1
ATOM 2993 N N . ASP A 1 366 ? -0.522 -3.479 5.941 1 87.94 366 ASP A N 1
ATOM 2994 C CA . ASP A 1 366 ? 0.614 -2.566 5.848 1 87.94 366 ASP A CA 1
ATOM 2995 C C . ASP A 1 366 ? 1.37 -2.49 7.172 1 87.94 366 ASP A C 1
ATOM 2997 O O . ASP A 1 366 ? 0.838 -2.865 8.219 1 87.94 366 ASP A O 1
ATOM 3001 N N . ASP A 1 367 ? 2.525 -1.989 7.141 1 83.38 367 ASP A N 1
ATOM 3002 C CA . ASP A 1 367 ? 3.393 -1.972 8.32 1 83.38 367 ASP A CA 1
ATOM 3003 C C . ASP A 1 367 ? 3.068 -0.785 9.219 1 83.38 367 ASP A C 1
ATOM 3005 O O . ASP A 1 367 ? 3.281 -0.845 10.43 1 83.38 367 ASP A O 1
ATOM 3009 N N . LYS A 1 368 ? 2.49 0.194 8.68 1 85.25 368 LYS A N 1
ATOM 3010 C CA . LYS A 1 368 ? 2.303 1.438 9.422 1 85.25 368 LYS A CA 1
ATOM 3011 C C . LYS A 1 368 ? 0.997 1.418 10.211 1 85.25 368 LYS A C 1
ATOM 3013 O O . LYS A 1 368 ? 0.995 1.627 11.422 1 85.25 368 LYS A O 1
ATOM 3018 N N . TRP A 1 369 ? -0.104 1.067 9.57 1 89.75 369 TRP A N 1
ATOM 3019 C CA . TRP A 1 369 ? -1.423 1.216 10.18 1 89.75 369 TRP A CA 1
ATOM 3020 C C . TRP A 1 369 ? -1.999 -0.141 10.57 1 89.75 369 TRP A C 1
ATOM 3022 O O . TRP A 1 369 ? -3.018 -0.215 11.258 1 89.75 369 TRP A O 1
ATOM 3032 N N . HIS A 1 370 ? -1.388 -1.235 10.117 1 89.81 370 HIS A N 1
ATOM 3033 C CA . HIS A 1 370 ? -1.888 -2.586 10.352 1 89.81 370 HIS A CA 1
ATOM 3034 C C . HIS A 1 370 ? -3.316 -2.742 9.836 1 89.81 370 HIS A C 1
ATOM 3036 O O . HIS A 1 370 ? -4.176 -3.275 10.539 1 89.81 370 HIS A O 1
ATOM 3042 N N . VAL A 1 371 ? -3.566 -2.18 8.68 1 94.25 371 VAL A N 1
ATOM 3043 C CA . VAL A 1 371 ? -4.844 -2.291 7.984 1 94.25 371 VAL A CA 1
ATOM 3044 C C . VAL A 1 371 ? -4.684 -3.164 6.742 1 94.25 371 VAL A C 1
ATOM 3046 O O . VAL A 1 371 ? -3.576 -3.303 6.211 1 94.25 371 VAL A O 1
ATOM 3049 N N . PRO A 1 372 ? -5.773 -3.75 6.285 1 95.31 372 PRO A N 1
ATOM 3050 C CA . PRO A 1 372 ? -5.676 -4.664 5.145 1 95.31 372 PRO A CA 1
ATOM 3051 C C . PRO A 1 372 ? -5.223 -3.967 3.865 1 95.31 372 PRO A C 1
ATOM 3053 O O . PRO A 1 372 ? -5.633 -2.834 3.598 1 95.31 372 PRO A O 1
ATOM 3056 N N . GLN A 1 373 ? -4.359 -4.633 3.127 1 95.25 373 GLN A N 1
ATOM 3057 C CA . GLN A 1 373 ? -4.062 -4.254 1.751 1 95.25 373 GLN A CA 1
ATOM 3058 C C . GLN A 1 373 ? -5.023 -4.926 0.774 1 95.25 373 GLN A C 1
ATOM 3060 O O . GLN A 1 373 ? -5.164 -6.148 0.776 1 95.25 373 GLN A O 1
ATOM 3065 N N . LEU A 1 374 ? -5.652 -4.129 -0.075 1 95.81 374 LEU A N 1
ATOM 3066 C CA . LEU A 1 374 ? -6.727 -4.648 -0.916 1 95.81 374 LEU A CA 1
ATOM 3067 C C . LEU A 1 374 ? -6.207 -4.992 -2.307 1 95.81 374 LEU A C 1
ATOM 3069 O O . LEU A 1 374 ? -5.191 -4.449 -2.75 1 95.81 374 LEU A O 1
ATOM 3073 N N . ILE A 1 375 ? -6.867 -5.926 -2.939 1 95.81 375 ILE A N 1
ATOM 3074 C CA . ILE A 1 375 ? -6.602 -6.328 -4.316 1 95.81 375 ILE A CA 1
ATOM 3075 C C . ILE A 1 375 ? -7.922 -6.484 -5.07 1 95.81 375 ILE A C 1
ATOM 3077 O O . ILE A 1 375 ? -9 -6.328 -4.488 1 95.81 375 ILE A O 1
ATOM 3081 N N . ARG A 1 376 ? -7.77 -6.703 -6.359 1 93.31 376 ARG A N 1
ATOM 3082 C CA . ARG A 1 376 ? -8.945 -7.023 -7.164 1 93.31 376 ARG A CA 1
ATOM 3083 C C . ARG A 1 376 ? -8.93 -8.484 -7.605 1 93.31 376 ARG A C 1
ATOM 3085 O O . ARG A 1 376 ? -7.941 -8.953 -8.188 1 93.31 376 ARG A O 1
ATOM 3092 N N . TRP A 1 377 ? -9.883 -9.211 -7.195 1 91.19 377 TRP A N 1
ATOM 3093 C CA . TRP A 1 377 ? -10.148 -10.562 -7.672 1 91.19 377 TRP A CA 1
ATOM 3094 C C . TRP A 1 377 ? -11.43 -10.609 -8.492 1 91.19 377 TRP A C 1
ATOM 3096 O O . TRP A 1 377 ? -12.531 -10.461 -7.945 1 91.19 377 TRP A O 1
ATOM 3106 N N . GLN A 1 378 ? -11.141 -10.781 -9.82 1 83.25 378 GLN A N 1
ATOM 3107 C CA . GLN A 1 378 ? -12.25 -10.656 -10.758 1 83.25 378 GLN A CA 1
ATOM 3108 C C . GLN A 1 378 ? -12.922 -9.289 -10.648 1 83.25 378 GLN A C 1
ATOM 3110 O O . GLN A 1 378 ? -12.258 -8.258 -10.766 1 83.25 378 GLN A O 1
ATOM 3115 N N . ASP A 1 379 ? -14.109 -9.047 -10.25 1 83.62 379 ASP A N 1
ATOM 3116 C CA . ASP A 1 379 ? -14.773 -7.746 -10.203 1 83.62 379 ASP A CA 1
ATOM 3117 C C . ASP A 1 379 ? -15 -7.293 -8.766 1 83.62 379 ASP A C 1
ATOM 3119 O O . ASP A 1 379 ? -15.664 -6.285 -8.523 1 83.62 379 ASP A O 1
ATOM 3123 N N . SER A 1 380 ? -14.305 -7.984 -7.891 1 92.19 380 SER A N 1
ATOM 3124 C CA . SER A 1 380 ? -14.523 -7.664 -6.484 1 92.19 380 SER A CA 1
ATOM 3125 C C . SER A 1 380 ? -13.25 -7.164 -5.82 1 92.19 380 SER A C 1
ATOM 3127 O O . SER A 1 380 ? -12.141 -7.543 -6.223 1 92.19 380 SER A O 1
ATOM 3129 N N . VAL A 1 381 ? -13.398 -6.273 -4.891 1 95.19 381 VAL A N 1
ATOM 3130 C CA . VAL A 1 381 ? -12.289 -5.809 -4.07 1 95.19 381 VAL A CA 1
ATOM 3131 C C . VAL A 1 381 ? -12.156 -6.684 -2.826 1 95.19 381 VAL A C 1
ATOM 3133 O O . VAL A 1 381 ? -13.125 -6.848 -2.074 1 95.19 381 VAL A O 1
ATOM 3136 N N . CYS A 1 382 ? -10.961 -7.25 -2.664 1 97.19 382 CYS A N 1
ATOM 3137 C CA . CYS A 1 382 ? -10.797 -8.258 -1.618 1 97.19 382 CYS A CA 1
ATOM 3138 C C . CYS A 1 382 ? -9.508 -8.039 -0.844 1 97.19 382 CYS A C 1
ATOM 3140 O O . CYS A 1 382 ? -8.641 -7.266 -1.271 1 97.19 382 CYS A O 1
ATOM 3142 N N . ALA A 1 383 ? -9.461 -8.617 0.33 1 97.44 383 ALA A N 1
ATOM 3143 C CA . ALA A 1 383 ? -8.234 -8.773 1.101 1 97.44 383 ALA A CA 1
ATOM 3144 C C . ALA A 1 383 ? -7.742 -10.219 1.067 1 97.44 383 ALA A C 1
ATOM 3146 O O . ALA A 1 383 ? -8.5 -11.125 0.722 1 97.44 383 ALA A O 1
ATOM 3147 N N . ILE A 1 384 ? -6.469 -10.414 1.307 1 98.25 384 ILE A N 1
ATOM 3148 C CA . ILE A 1 384 ? -5.883 -11.75 1.298 1 98.25 384 ILE A CA 1
ATOM 3149 C C . ILE A 1 384 ? -5.559 -12.18 2.727 1 98.25 384 ILE A C 1
ATOM 3151 O O . ILE A 1 384 ? -4.953 -11.422 3.486 1 98.25 384 ILE A O 1
ATOM 3155 N N . ILE A 1 385 ? -5.926 -13.336 3.16 1 98.56 385 ILE A N 1
ATOM 3156 C CA . ILE A 1 385 ? -5.602 -13.875 4.48 1 98.56 385 ILE A CA 1
ATOM 3157 C C . ILE A 1 385 ? -4.098 -14.117 4.582 1 98.56 385 ILE A C 1
ATOM 3159 O O . ILE A 1 385 ? -3.504 -14.75 3.703 1 98.56 385 ILE A O 1
ATOM 3163 N N . ASP A 1 386 ? -3.443 -13.594 5.586 1 98.12 386 ASP A N 1
ATOM 3164 C CA . ASP A 1 386 ? -2.014 -13.805 5.789 1 98.12 386 ASP A CA 1
ATOM 3165 C C . ASP A 1 386 ? -1.748 -15.133 6.488 1 98.12 386 ASP A C 1
ATOM 3167 O O . ASP A 1 386 ? -1.532 -15.164 7.703 1 98.12 386 ASP A O 1
ATOM 3171 N N . VAL A 1 387 ? -1.609 -16.141 5.762 1 97.88 387 VAL A N 1
ATOM 3172 C CA . VAL A 1 387 ? -1.465 -17.484 6.328 1 97.88 387 VAL A CA 1
ATOM 3173 C C . VAL A 1 387 ? -0.059 -17.656 6.898 1 97.88 387 VAL A C 1
ATOM 3175 O O . VAL A 1 387 ? 0.251 -18.672 7.504 1 97.88 387 VAL A O 1
ATOM 3178 N N . THR A 1 388 ? 0.849 -16.672 6.699 1 97 388 THR A N 1
ATOM 3179 C CA . THR A 1 388 ? 2.168 -16.75 7.32 1 97 388 THR A CA 1
ATOM 3180 C C . THR A 1 388 ? 2.078 -16.438 8.812 1 97 388 THR A C 1
ATOM 3182 O O . THR A 1 388 ? 3.012 -16.734 9.562 1 97 388 THR A O 1
ATOM 3185 N N . SER A 1 389 ? 0.951 -15.797 9.172 1 96.69 389 SER A N 1
ATOM 3186 C CA . SER A 1 389 ? 0.631 -15.609 10.586 1 96.69 389 SER A CA 1
ATOM 3187 C C . SER A 1 389 ? -0.07 -16.828 11.164 1 96.69 389 SER A C 1
ATOM 3189 O O . SER A 1 389 ? -1.073 -17.297 10.617 1 96.69 389 SER A O 1
ATOM 3191 N N . GLU A 1 390 ? 0.399 -17.344 12.25 1 97.44 390 GLU A N 1
ATOM 3192 C CA . GLU A 1 390 ? -0.202 -18.531 12.859 1 97.44 390 GLU A CA 1
ATOM 3193 C C . GLU A 1 390 ? -1.655 -18.266 13.25 1 97.44 390 GLU A C 1
ATOM 3195 O O . GLU A 1 390 ? -2.51 -19.141 13.094 1 97.44 390 GLU A O 1
ATOM 3200 N N . ARG A 1 391 ? -1.915 -17.047 13.773 1 97.5 391 ARG A N 1
ATOM 3201 C CA . ARG A 1 391 ? -3.273 -16.703 14.18 1 97.5 391 ARG A CA 1
ATOM 3202 C C . ARG A 1 391 ? -4.207 -16.656 12.969 1 97.5 391 ARG A C 1
ATOM 3204 O O . ARG A 1 391 ? -5.332 -17.156 13.031 1 97.5 391 ARG A O 1
ATOM 3211 N N . SER A 1 392 ? -3.738 -16.062 11.922 1 98.19 392 SER A N 1
ATOM 3212 C CA . SER A 1 392 ? -4.535 -15.961 10.703 1 98.19 392 SER A CA 1
ATOM 3213 C C . SER A 1 392 ? -4.738 -17.328 10.07 1 98.19 392 SER A C 1
ATOM 3215 O O . SER A 1 392 ? -5.828 -17.641 9.578 1 98.19 392 SER A O 1
ATOM 3217 N N . ALA A 1 393 ? -3.635 -18.141 10.086 1 98.31 393 ALA A N 1
ATOM 3218 C CA . ALA A 1 393 ? -3.719 -19.5 9.562 1 98.31 393 ALA A CA 1
ATOM 3219 C C . ALA A 1 393 ? -4.762 -20.312 10.32 1 98.31 393 ALA A C 1
ATOM 3221 O O . ALA A 1 393 ? -5.551 -21.047 9.711 1 98.31 393 ALA A O 1
ATOM 3222 N N . GLN A 1 394 ? -4.762 -20.203 11.578 1 98.25 394 GLN A N 1
ATOM 3223 C CA . GLN A 1 394 ? -5.727 -20.906 12.406 1 98.25 394 GLN A CA 1
ATOM 3224 C C . GLN A 1 394 ? -7.152 -20.438 12.133 1 98.25 394 GLN A C 1
ATOM 3226 O O . GLN A 1 394 ? -8.086 -21.25 12.078 1 98.25 394 GLN A O 1
ATOM 3231 N N . TRP A 1 395 ? -7.312 -19.109 12.023 1 98.38 395 TRP A N 1
ATOM 3232 C CA . TRP A 1 395 ? -8.617 -18.547 11.688 1 98.38 395 TRP A CA 1
ATOM 3233 C C . TRP A 1 395 ? -9.141 -19.141 10.383 1 98.38 395 TRP A C 1
ATOM 3235 O O . TRP A 1 395 ? -10.312 -19.516 10.289 1 98.38 395 TRP A O 1
ATOM 3245 N N . PHE A 1 396 ? -8.32 -19.266 9.406 1 98 396 PHE A N 1
ATOM 3246 C CA . PHE A 1 396 ? -8.672 -19.828 8.109 1 98 396 PHE A CA 1
ATOM 3247 C C . PHE A 1 396 ? -9.039 -21.297 8.234 1 98 396 PHE A C 1
ATOM 3249 O O . PHE A 1 396 ? -10.078 -21.734 7.73 1 98 396 PHE A O 1
ATOM 3256 N N . LEU A 1 397 ? -8.195 -22.047 8.883 1 98.25 397 LEU A N 1
ATOM 3257 C CA . LEU A 1 397 ? -8.391 -23.484 9.07 1 98.25 397 LEU A CA 1
ATOM 3258 C C . LEU A 1 397 ? -9.703 -23.766 9.789 1 98.25 397 LEU A C 1
ATOM 3260 O O . LEU A 1 397 ? -10.469 -24.641 9.375 1 98.25 397 LEU A O 1
ATOM 3264 N N . GLU A 1 398 ? -9.945 -23.016 10.82 1 98.06 398 GLU A N 1
ATOM 3265 C CA . GLU A 1 398 ? -11.156 -23.234 11.602 1 98.06 398 GLU A CA 1
ATOM 3266 C C . GLU A 1 398 ? -12.406 -22.969 10.766 1 98.06 398 GLU A C 1
ATOM 3268 O O . GLU A 1 398 ? -13.398 -23.688 10.891 1 98.06 398 GLU A O 1
ATOM 3273 N N . ARG A 1 399 ? -12.352 -22 10 1 97.5 399 ARG A N 1
ATOM 3274 C CA . ARG A 1 399 ? -13.484 -21.672 9.141 1 97.5 399 ARG A CA 1
ATOM 3275 C C . ARG A 1 399 ? -13.734 -22.781 8.125 1 97.5 399 ARG A C 1
ATOM 3277 O O . ARG A 1 399 ? -14.883 -23.125 7.844 1 97.5 399 ARG A O 1
ATOM 3284 N N . LEU A 1 400 ? -12.711 -23.344 7.523 1 97.81 400 LEU A N 1
ATOM 3285 C CA . LEU A 1 400 ? -12.836 -24.469 6.59 1 97.81 400 LEU A CA 1
ATOM 3286 C C . LEU A 1 400 ? -13.391 -25.703 7.285 1 97.81 400 LEU A C 1
ATOM 3288 O O . LEU A 1 400 ? -14.25 -26.391 6.734 1 97.81 400 LEU A O 1
ATOM 3292 N N . GLN A 1 401 ? -12.898 -25.938 8.477 1 97.69 401 GLN A N 1
ATOM 3293 C CA . GLN A 1 401 ? -13.375 -27.078 9.25 1 97.69 401 GLN A CA 1
ATOM 3294 C C . GLN A 1 401 ? -14.859 -26.938 9.586 1 97.69 401 GLN A C 1
ATOM 3296 O O . GLN A 1 401 ? -15.594 -27.938 9.578 1 97.69 401 GLN A O 1
ATOM 3301 N N . GLU A 1 402 ? -15.219 -25.719 9.875 1 97.12 402 GLU A N 1
ATOM 3302 C CA . GLU A 1 402 ? -16.625 -25.469 10.156 1 97.12 402 GLU A CA 1
ATOM 3303 C C . GLU A 1 402 ? -17.5 -25.781 8.945 1 97.12 402 GLU A C 1
ATOM 3305 O O . GLU A 1 402 ? -18.578 -26.359 9.07 1 97.12 402 GLU A O 1
ATOM 3310 N N . VAL A 1 403 ? -17.047 -25.391 7.77 1 96.62 403 VAL A N 1
ATOM 3311 C CA . VAL A 1 403 ? -17.781 -25.672 6.535 1 96.62 403 VAL A CA 1
ATOM 3312 C C . VAL A 1 403 ? -17.891 -27.188 6.328 1 96.62 403 VAL A C 1
ATOM 3314 O O . VAL A 1 403 ? -18.953 -27.703 6.012 1 96.62 403 VAL A O 1
ATOM 3317 N N . LYS A 1 404 ? -16.797 -27.844 6.453 1 96.31 404 LYS A N 1
ATOM 3318 C CA . LYS A 1 404 ? -16.766 -29.297 6.246 1 96.31 404 LYS A CA 1
ATOM 3319 C C . LYS A 1 404 ? -17.703 -30.016 7.215 1 96.31 404 LYS A C 1
ATOM 3321 O O . LYS A 1 404 ? -18.453 -30.906 6.812 1 96.31 404 LYS A O 1
ATOM 3326 N N . SER A 1 405 ? -17.688 -29.594 8.43 1 95.44 405 SER A N 1
ATOM 3327 C CA . SER A 1 405 ? -18.5 -30.234 9.461 1 95.44 405 SER A CA 1
ATOM 3328 C C . SER A 1 405 ? -19.984 -29.906 9.273 1 95.44 405 SER A C 1
ATOM 3330 O O . SER A 1 405 ? -20.828 -30.781 9.406 1 95.44 405 SER A O 1
ATOM 3332 N N . LYS A 1 406 ? -20.25 -28.688 8.992 1 94.94 406 LYS A N 1
ATOM 3333 C CA . LYS A 1 406 ? -21.641 -28.234 8.883 1 94.94 406 LYS A CA 1
ATOM 3334 C C . LYS A 1 406 ? -22.328 -28.844 7.672 1 94.94 406 LYS A C 1
ATOM 3336 O O . LYS A 1 406 ? -23.453 -29.328 7.773 1 94.94 406 LYS A O 1
ATOM 3341 N N . TYR A 1 407 ? -21.625 -28.875 6.578 1 95.31 407 TYR A N 1
ATOM 3342 C CA . TYR A 1 407 ? -22.266 -29.266 5.328 1 95.31 407 TYR A CA 1
ATOM 3343 C C . TYR A 1 407 ? -21.875 -30.688 4.938 1 95.31 407 TYR A C 1
ATOM 3345 O O . TYR A 1 407 ? -22.406 -31.234 3.975 1 95.31 407 TYR A O 1
ATOM 3353 N N . LYS A 1 408 ? -20.906 -31.25 5.629 1 95.38 408 LYS A N 1
ATOM 3354 C CA . LYS A 1 408 ? -20.422 -32.625 5.387 1 95.38 408 LYS A CA 1
ATOM 3355 C C . LYS A 1 408 ? -19.906 -32.75 3.965 1 95.38 408 LYS A C 1
ATOM 3357 O O . LYS A 1 408 ? -20.234 -33.719 3.271 1 95.38 408 LYS A O 1
ATOM 3362 N N . VAL A 1 409 ? -19.203 -31.797 3.506 1 96.5 409 VAL A N 1
ATOM 3363 C CA . VAL A 1 409 ? -18.578 -31.875 2.188 1 96.5 409 VAL A CA 1
ATOM 3364 C C . VAL A 1 409 ? -17.375 -32.812 2.248 1 96.5 409 VAL A C 1
ATOM 3366 O O . VAL A 1 409 ? -16.797 -33.031 3.318 1 96.5 409 VAL A O 1
ATOM 3369 N N . ASP A 1 410 ? -17 -33.406 1.126 1 96.19 410 ASP A N 1
ATOM 3370 C CA . ASP A 1 410 ? -15.953 -34.438 1.082 1 96.19 410 ASP A CA 1
ATOM 3371 C C . ASP A 1 410 ? -14.57 -33.812 0.972 1 96.19 410 ASP A C 1
ATOM 3373 O O . ASP A 1 410 ? -13.578 -34.406 1.388 1 96.19 410 ASP A O 1
ATOM 3377 N N . GLY A 1 411 ? -14.461 -32.656 0.385 1 96.44 411 GLY A N 1
ATOM 3378 C CA . GLY A 1 411 ? -13.172 -32.031 0.228 1 96.44 411 GLY A CA 1
ATOM 3379 C C . GLY A 1 411 ? -13.266 -30.641 -0.417 1 96.44 411 GLY A C 1
ATOM 3380 O O . GLY A 1 411 ? -14.359 -30.094 -0.541 1 96.44 411 GLY A O 1
ATOM 3381 N N . PHE A 1 412 ? -12.094 -30.078 -0.715 1 97.81 412 PHE A N 1
ATOM 3382 C CA . PHE A 1 412 ? -12.016 -28.734 -1.274 1 97.81 412 PHE A CA 1
ATOM 3383 C C . PHE A 1 412 ? -11.031 -28.688 -2.441 1 97.81 412 PHE A C 1
ATOM 3385 O O . PHE A 1 412 ? -10.156 -29.547 -2.555 1 97.81 412 PHE A O 1
ATOM 3392 N N . VAL A 1 413 ? -11.242 -27.812 -3.336 1 97.94 413 VAL A N 1
ATOM 3393 C CA . VAL A 1 413 ? -10.25 -27.422 -4.328 1 97.94 413 VAL A CA 1
ATOM 3394 C C . VAL A 1 413 ? -9.805 -25.984 -4.062 1 97.94 413 VAL A C 1
ATOM 3396 O O . VAL A 1 413 ? -10.625 -25.062 -4.039 1 97.94 413 VAL A O 1
ATOM 3399 N N . PHE A 1 414 ? -8.57 -25.781 -3.83 1 97.88 414 PHE A N 1
ATOM 3400 C CA . PHE A 1 414 ? -8.047 -24.484 -3.41 1 97.88 414 PHE A CA 1
ATOM 3401 C C . PHE A 1 414 ? -7.469 -23.734 -4.594 1 97.88 414 PHE A C 1
ATOM 3403 O O . PHE A 1 414 ? -6.625 -24.25 -5.324 1 97.88 414 PHE A O 1
ATOM 3410 N N . LEU A 1 415 ? -7.93 -22.547 -4.758 1 96.81 415 LEU A N 1
ATOM 3411 C CA . LEU A 1 415 ? -7.52 -21.656 -5.832 1 96.81 415 LEU A CA 1
ATOM 3412 C C . LEU A 1 415 ? -6.965 -20.344 -5.273 1 96.81 415 LEU A C 1
ATOM 3414 O O . LEU A 1 415 ? -7.078 -20.094 -4.074 1 96.81 415 LEU A O 1
ATOM 3418 N N . GLY A 1 416 ? -6.273 -19.625 -6.105 1 96.25 416 GLY A N 1
ATOM 3419 C CA . GLY A 1 416 ? -5.871 -18.281 -5.742 1 96.25 416 GLY A CA 1
ATOM 3420 C C . GLY A 1 416 ? -4.621 -18.25 -4.887 1 96.25 416 GLY A C 1
ATOM 3421 O O . GLY A 1 416 ? -4.148 -19.281 -4.414 1 96.25 416 GLY A O 1
ATOM 3422 N N . GLY A 1 417 ? -4.102 -17.016 -4.691 1 96.62 417 GLY A N 1
ATOM 3423 C CA . GLY A 1 417 ? -2.947 -16.781 -3.836 1 96.62 417 GLY A CA 1
ATOM 3424 C C . GLY A 1 417 ? -1.664 -16.562 -4.609 1 96.62 417 GLY A C 1
ATOM 3425 O O . GLY A 1 417 ? -0.6 -16.375 -4.02 1 96.62 417 GLY A O 1
ATOM 3426 N N . GLN A 1 418 ? -1.752 -16.469 -5.906 1 97.25 418 GLN A N 1
ATOM 3427 C CA . GLN A 1 418 ? -0.572 -16.266 -6.738 1 97.25 418 GLN A CA 1
ATOM 3428 C C . GLN A 1 418 ? 0.083 -14.922 -6.434 1 97.25 418 GLN A C 1
ATOM 3430 O O . GLN A 1 418 ? -0.596 -13.969 -6.055 1 97.25 418 GLN A O 1
ATOM 3435 N N . THR A 1 419 ? 1.326 -14.906 -6.641 1 96.81 419 THR A N 1
ATOM 3436 C CA . THR A 1 419 ? 2.107 -13.711 -6.359 1 96.81 419 THR A CA 1
ATOM 3437 C C . THR A 1 419 ? 1.639 -12.547 -7.227 1 96.81 419 THR A C 1
ATOM 3439 O O . THR A 1 419 ? 1.639 -11.398 -6.781 1 96.81 419 THR A O 1
ATOM 3442 N N . SER A 1 420 ? 1.247 -12.836 -8.445 1 95.06 420 SER A N 1
ATOM 3443 C CA . SER A 1 420 ? 0.836 -11.758 -9.344 1 95.06 420 SER A CA 1
ATOM 3444 C C . SER A 1 420 ? -0.373 -11.008 -8.789 1 95.06 420 SER A C 1
ATOM 3446 O O . SER A 1 420 ? -0.656 -9.883 -9.211 1 95.06 420 SER A O 1
ATOM 3448 N N . TYR A 1 421 ? -1.122 -11.602 -7.809 1 95.31 421 TYR A N 1
ATOM 3449 C CA . TYR A 1 421 ? -2.312 -10.969 -7.25 1 95.31 421 TYR A CA 1
ATOM 3450 C C . TYR A 1 421 ? -1.981 -10.234 -5.957 1 95.31 421 TYR A C 1
ATOM 3452 O O . TYR A 1 421 ? -2.846 -9.578 -5.371 1 95.31 421 TYR A O 1
ATOM 3460 N N . LEU A 1 422 ? -0.77 -10.312 -5.543 1 95.31 422 LEU A N 1
ATOM 3461 C CA . LEU A 1 422 ? -0.385 -9.609 -4.324 1 95.31 422 LEU A CA 1
ATOM 3462 C C . LEU A 1 422 ? -0.393 -8.094 -4.543 1 95.31 422 LEU A C 1
ATOM 3464 O O . LEU A 1 422 ? -0.181 -7.625 -5.66 1 95.31 422 LEU A O 1
ATOM 3468 N N . PRO A 1 423 ? -0.686 -7.398 -3.457 1 92.44 423 PRO A N 1
ATOM 3469 C CA . PRO A 1 423 ? -0.473 -5.953 -3.572 1 92.44 423 PRO A CA 1
ATOM 3470 C C . PRO A 1 423 ? 0.989 -5.59 -3.82 1 92.44 423 PRO A C 1
ATOM 3472 O O . PRO A 1 423 ? 1.889 -6.355 -3.459 1 92.44 423 PRO A O 1
ATOM 3475 N N . THR A 1 424 ? 1.214 -4.441 -4.449 1 86.94 424 THR A N 1
ATOM 3476 C CA . THR A 1 424 ? 2.566 -4 -4.77 1 86.94 424 THR A CA 1
ATOM 3477 C C . THR A 1 424 ? 3.412 -3.883 -3.506 1 86.94 424 THR A C 1
ATOM 3479 O O . THR A 1 424 ? 4.602 -4.199 -3.516 1 86.94 424 THR A O 1
ATOM 3482 N N . PHE A 1 425 ? 2.75 -3.379 -2.473 1 85.5 425 PHE A N 1
ATOM 3483 C CA . PHE A 1 425 ? 3.441 -3.258 -1.195 1 85.5 425 PHE A CA 1
ATOM 3484 C C . PHE A 1 425 ? 2.795 -4.148 -0.142 1 85.5 425 PHE A C 1
ATOM 3486 O O . PHE A 1 425 ? 1.873 -3.727 0.558 1 85.5 425 PHE A O 1
ATOM 3493 N N . TYR A 1 426 ? 3.24 -5.312 -0.105 1 88.62 426 TYR A N 1
ATOM 3494 C CA . TYR A 1 426 ? 2.682 -6.285 0.829 1 88.62 426 TYR A CA 1
ATOM 3495 C C . TYR A 1 426 ? 3.635 -6.535 1.991 1 88.62 426 TYR A C 1
ATOM 3497 O O . TYR A 1 426 ? 4.852 -6.375 1.851 1 88.62 426 TYR A O 1
ATOM 3505 N N . ASN A 1 427 ? 3.033 -6.816 3.137 1 89.12 427 ASN A N 1
ATOM 3506 C CA . ASN A 1 427 ? 3.773 -7.23 4.324 1 89.12 427 ASN A CA 1
ATOM 3507 C C . ASN A 1 427 ? 3.156 -8.469 4.965 1 89.12 427 ASN A C 1
ATOM 3509 O O . ASN A 1 427 ? 2.033 -8.422 5.473 1 89.12 427 ASN A O 1
ATOM 3513 N N . PHE A 1 428 ? 3.926 -9.578 4.906 1 93.88 428 PHE A N 1
ATOM 3514 C CA . PHE A 1 428 ? 3.523 -10.773 5.641 1 93.88 428 PHE A CA 1
ATOM 3515 C C . PHE A 1 428 ? 4.047 -10.727 7.074 1 93.88 428 PHE A C 1
ATOM 3517 O O . PHE A 1 428 ? 5.031 -10.039 7.359 1 93.88 428 PHE A O 1
ATOM 3524 N N . GLU A 1 429 ? 3.354 -11.359 7.965 1 93.19 429 GLU A N 1
ATOM 3525 C CA . GLU A 1 429 ? 3.904 -11.492 9.312 1 93.19 429 GLU A CA 1
ATOM 3526 C C . GLU A 1 429 ? 5.281 -12.148 9.281 1 9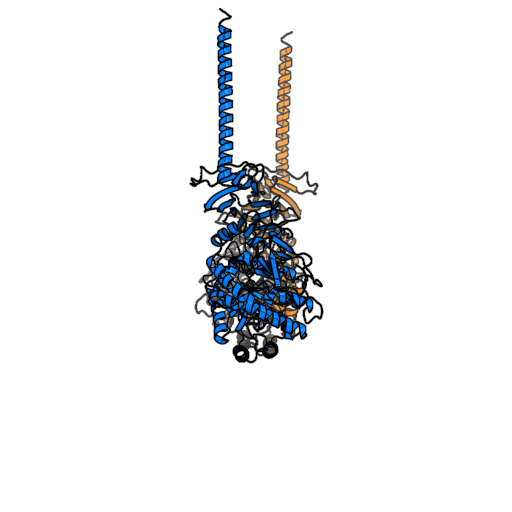3.19 429 GLU A C 1
ATOM 3528 O O . GLU A 1 429 ? 6.207 -11.688 9.953 1 93.19 429 GLU A O 1
ATOM 3533 N N . THR A 1 430 ? 5.352 -13.188 8.508 1 92.38 430 THR A N 1
ATOM 3534 C CA . THR A 1 430 ? 6.648 -13.797 8.227 1 92.38 430 THR A CA 1
ATOM 3535 C C . THR A 1 430 ? 7.059 -13.547 6.773 1 92.38 430 THR A C 1
ATOM 3537 O O . THR A 1 430 ? 6.5 -14.141 5.855 1 92.38 430 THR A O 1
ATOM 3540 N N . MET A 1 431 ? 8.055 -12.695 6.617 1 89.81 431 MET A N 1
ATOM 3541 C CA . MET A 1 431 ? 8.492 -12.297 5.281 1 89.81 431 MET A CA 1
ATOM 3542 C C . MET A 1 431 ? 9.578 -13.234 4.766 1 89.81 431 MET A C 1
ATOM 3544 O O . MET A 1 431 ? 10.469 -13.633 5.516 1 89.81 431 MET A O 1
ATOM 3548 N N . HIS A 1 432 ? 9.461 -13.648 3.518 1 90.81 432 HIS A N 1
ATOM 3549 C CA . HIS A 1 432 ? 10.484 -14.344 2.75 1 90.81 432 HIS A CA 1
ATOM 3550 C C . HIS A 1 432 ? 10.867 -13.555 1.503 1 90.81 432 HIS A C 1
ATOM 3552 O O . HIS A 1 432 ? 10.133 -12.664 1.074 1 90.81 432 HIS A O 1
ATOM 3558 N N . VAL A 1 433 ? 12.031 -13.82 0.981 1 91.94 433 VAL A N 1
ATOM 3559 C CA . VAL A 1 433 ? 12.461 -13.148 -0.239 1 91.94 433 VAL A CA 1
ATOM 3560 C C . VAL A 1 433 ? 11.5 -13.469 -1.377 1 91.94 433 VAL A C 1
ATOM 3562 O O . VAL A 1 433 ? 11.039 -12.57 -2.084 1 91.94 433 VAL A O 1
ATOM 3565 N N . ASN A 1 434 ? 11.188 -14.781 -1.482 1 94.69 434 ASN A N 1
ATOM 3566 C CA . ASN A 1 434 ? 10.266 -15.25 -2.516 1 94.69 434 ASN A CA 1
ATOM 3567 C C . ASN A 1 434 ? 8.828 -15.297 -2.014 1 94.69 434 ASN A C 1
ATOM 3569 O O . ASN A 1 434 ? 8.492 -16.094 -1.144 1 94.69 434 ASN A O 1
ATOM 3573 N N . PRO A 1 435 ? 7.984 -14.492 -2.613 1 96.06 435 PRO A N 1
ATOM 3574 C CA . PRO A 1 435 ? 6.602 -14.445 -2.133 1 96.06 435 PRO A CA 1
ATOM 3575 C C . PRO A 1 435 ? 5.82 -15.719 -2.447 1 96.06 435 PRO A C 1
ATOM 3577 O O . PRO A 1 435 ? 4.773 -15.977 -1.846 1 96.06 435 PRO A O 1
ATOM 3580 N N . ASP A 1 436 ? 6.273 -16.547 -3.344 1 97.38 436 ASP A N 1
ATOM 3581 C CA . ASP A 1 436 ? 5.574 -17.797 -3.682 1 97.38 436 ASP A CA 1
ATOM 3582 C C . ASP A 1 436 ? 5.559 -18.75 -2.498 1 97.38 436 ASP A C 1
ATOM 3584 O O . ASP A 1 436 ? 4.793 -19.719 -2.484 1 97.38 436 ASP A O 1
ATOM 3588 N N . THR A 1 437 ? 6.441 -18.484 -1.508 1 95.69 437 THR A N 1
ATOM 3589 C CA . THR A 1 437 ? 6.422 -19.312 -0.307 1 95.69 437 THR A CA 1
ATOM 3590 C C . THR A 1 437 ? 5.07 -19.219 0.392 1 95.69 437 THR A C 1
ATOM 3592 O O . THR A 1 437 ? 4.691 -20.109 1.146 1 95.69 437 THR A O 1
ATOM 3595 N N . TYR A 1 438 ? 4.391 -18.141 0.145 1 97.25 438 TYR A N 1
ATOM 3596 C CA . TYR A 1 438 ? 3.021 -18 0.63 1 97.25 438 TYR A CA 1
ATOM 3597 C C . TYR A 1 438 ? 2.17 -19.188 0.206 1 97.25 438 TYR A C 1
ATOM 3599 O O . TYR A 1 438 ? 1.385 -19.719 1.001 1 97.25 438 TYR A O 1
ATOM 3607 N N . LEU A 1 439 ? 2.25 -19.625 -1.047 1 98 439 LEU A N 1
ATOM 3608 C CA . LEU A 1 439 ? 1.455 -20.734 -1.584 1 98 439 LEU A CA 1
ATOM 3609 C C . LEU A 1 439 ? 1.773 -22.031 -0.86 1 98 439 LEU A C 1
ATOM 3611 O O . LEU A 1 439 ? 0.881 -22.844 -0.624 1 98 439 LEU A O 1
ATOM 3615 N N . THR A 1 440 ? 3.053 -22.219 -0.549 1 97.12 440 THR A N 1
ATOM 3616 C CA . THR A 1 440 ? 3.459 -23.406 0.19 1 97.12 440 THR A CA 1
ATOM 3617 C C . THR A 1 440 ? 2.756 -23.469 1.543 1 97.12 440 THR A C 1
ATOM 3619 O O . THR A 1 440 ? 2.166 -24.484 1.895 1 97.12 440 THR A O 1
ATOM 3622 N N . ARG A 1 441 ? 2.811 -22.359 2.219 1 97.56 441 ARG A N 1
ATOM 3623 C CA . ARG A 1 441 ? 2.178 -22.297 3.533 1 97.56 441 ARG A CA 1
ATOM 3624 C C . ARG A 1 441 ? 0.663 -22.438 3.42 1 97.56 441 ARG A C 1
ATOM 3626 O O . ARG A 1 441 ? 0.031 -23.125 4.215 1 97.56 441 ARG A O 1
ATOM 3633 N N . TYR A 1 442 ? 0.107 -21.75 2.49 1 98 442 TYR A N 1
ATOM 3634 C CA . TYR A 1 442 ? -1.326 -21.766 2.219 1 98 442 TYR A CA 1
ATOM 3635 C C . TYR A 1 442 ? -1.825 -23.203 2.041 1 98 442 TYR A C 1
ATOM 3637 O O . TYR A 1 442 ? -2.756 -23.625 2.727 1 98 442 TYR A O 1
ATOM 3645 N N . LEU A 1 443 ? -1.17 -23.984 1.192 1 97.31 443 LEU A N 1
ATOM 3646 C CA . LEU A 1 443 ? -1.62 -25.328 0.889 1 97.31 443 LEU A CA 1
ATOM 3647 C C . LEU A 1 443 ? -1.294 -26.281 2.037 1 97.31 443 LEU A C 1
ATOM 3649 O O . LEU A 1 443 ? -2.01 -27.266 2.26 1 97.31 443 LEU A O 1
ATOM 3653 N N . GLU A 1 444 ? -0.235 -26 2.781 1 96.25 444 GLU A N 1
ATOM 3654 C CA . GLU A 1 444 ? 0.049 -26.781 3.982 1 96.25 444 GLU A CA 1
ATOM 3655 C C . GLU A 1 444 ? -1.089 -26.672 4.992 1 96.25 444 GLU A C 1
ATOM 3657 O O . GLU A 1 444 ? -1.515 -27.672 5.566 1 96.25 444 GLU A O 1
ATOM 3662 N N . ILE A 1 445 ? -1.576 -25.438 5.168 1 97.06 445 ILE A N 1
ATOM 3663 C CA . ILE A 1 445 ? -2.68 -25.219 6.094 1 97.06 445 ILE A CA 1
ATOM 3664 C C . ILE A 1 445 ? -3.947 -25.875 5.559 1 97.06 445 ILE A C 1
ATOM 3666 O O . ILE A 1 445 ? -4.676 -26.531 6.305 1 97.06 445 ILE A O 1
ATOM 3670 N N . ALA A 1 446 ? -4.148 -25.703 4.277 1 95.06 446 ALA A N 1
ATOM 3671 C CA . ALA A 1 446 ? -5.332 -26.266 3.633 1 95.06 446 ALA A CA 1
ATOM 3672 C C . ALA A 1 446 ? -5.352 -27.797 3.75 1 95.06 446 ALA A C 1
ATOM 3674 O O . ALA A 1 446 ? -6.418 -28.391 3.91 1 95.06 446 ALA A O 1
ATOM 3675 N N . SER A 1 447 ? -4.199 -28.406 3.691 1 93.88 447 SER A N 1
ATOM 3676 C CA . SER A 1 447 ? -4.098 -29.859 3.688 1 93.88 447 SER A CA 1
ATOM 3677 C C . SER A 1 447 ? -4.473 -30.438 5.047 1 93.88 447 SER A C 1
ATOM 3679 O O . SER A 1 447 ? -4.727 -31.641 5.164 1 93.88 447 SER A O 1
ATOM 3681 N N . LYS A 1 448 ? -4.562 -29.641 6.035 1 94.81 448 LYS A N 1
ATOM 3682 C CA . LYS A 1 448 ? -4.91 -30.094 7.375 1 94.81 448 LYS A CA 1
ATOM 3683 C C . LYS A 1 448 ? -6.41 -30.344 7.504 1 94.81 448 LYS A C 1
ATOM 3685 O O . LYS A 1 448 ? -6.859 -31 8.445 1 94.81 448 LYS A O 1
ATOM 3690 N N . VAL A 1 449 ? -7.152 -29.797 6.598 1 94.06 449 VAL A N 1
ATOM 3691 C CA . VAL A 1 449 ? -8.602 -29.953 6.668 1 94.06 449 VAL A CA 1
ATOM 3692 C C . VAL A 1 449 ? -8.984 -31.375 6.27 1 94.06 449 VAL A C 1
ATOM 3694 O O . VAL A 1 449 ? -9.953 -31.922 6.801 1 94.06 449 VAL A O 1
ATOM 3697 N N . GLY A 1 450 ? -8.25 -31.891 5.188 1 88.56 450 GLY A N 1
ATOM 3698 C CA . GLY A 1 450 ? -8.5 -33.25 4.695 1 88.56 450 GLY A CA 1
ATOM 3699 C C . GLY A 1 450 ? -7.637 -33.625 3.506 1 88.56 450 GLY A C 1
ATOM 3700 O O . GLY A 1 450 ? -7.02 -32.75 2.887 1 88.56 450 GLY A O 1
ATOM 3701 N N . SER A 1 451 ? -7.711 -34.875 3.197 1 84.5 451 SER A N 1
ATOM 3702 C CA . SER A 1 451 ? -6.828 -35.375 2.148 1 84.5 451 SER A CA 1
ATOM 3703 C C . SER A 1 451 ? -7.531 -35.406 0.794 1 84.5 451 SER A C 1
ATOM 3705 O O . SER A 1 451 ? -6.887 -35.562 -0.244 1 84.5 451 SER A O 1
ATOM 3707 N N . PHE A 1 452 ? -8.812 -35.281 0.771 1 92.38 452 PHE A N 1
ATOM 3708 C CA . PHE A 1 452 ? -9.562 -35.219 -0.48 1 92.38 452 PHE A CA 1
ATOM 3709 C C . PHE A 1 452 ? -9.594 -33.812 -1.021 1 92.38 452 PHE A C 1
ATOM 3711 O O . PHE A 1 452 ? -10.547 -33.062 -0.771 1 92.38 452 PHE A O 1
ATOM 3718 N N . MET A 1 453 ? -8.477 -33.406 -1.704 1 94.88 453 MET A N 1
ATOM 3719 C CA . MET A 1 453 ? -8.375 -31.984 -2.082 1 94.88 453 MET A CA 1
ATOM 3720 C C . MET A 1 453 ? -7.688 -31.828 -3.434 1 94.88 453 MET A C 1
ATOM 3722 O O . MET A 1 453 ? -7.016 -32.75 -3.898 1 94.88 453 MET A O 1
ATOM 3726 N N . GLY A 1 454 ? -7.934 -30.781 -4.059 1 97 454 GLY A N 1
ATOM 3727 C CA . GLY A 1 454 ? -7.23 -30.297 -5.238 1 97 454 GLY A CA 1
ATOM 3728 C C . GLY A 1 454 ? -6.637 -28.922 -5.055 1 97 454 GLY A C 1
ATOM 3729 O O . GLY A 1 454 ? -7.043 -28.172 -4.16 1 97 454 GLY A O 1
ATOM 3730 N N . ALA A 1 455 ? -5.637 -28.656 -5.805 1 97.31 455 ALA A N 1
ATOM 3731 C CA . ALA A 1 455 ? -4.992 -27.359 -5.75 1 97.31 455 ALA A CA 1
ATOM 3732 C C . ALA A 1 455 ? -4.766 -26.797 -7.152 1 97.31 455 ALA A C 1
ATOM 3734 O O . ALA A 1 455 ? -4.215 -27.484 -8.016 1 97.31 455 ALA A O 1
ATOM 3735 N N . GLY A 1 456 ? -5.191 -25.578 -7.352 1 97.69 456 GLY A N 1
ATOM 3736 C CA . GLY A 1 456 ? -4.98 -24.922 -8.633 1 97.69 456 GLY A CA 1
ATOM 3737 C C . GLY A 1 456 ? -3.754 -24.031 -8.648 1 97.69 456 GLY A C 1
ATOM 3738 O O . GLY A 1 456 ? -3.555 -23.25 -9.586 1 97.69 456 GLY A O 1
ATOM 3739 N N . VAL A 1 457 ? -2.979 -24.094 -7.598 1 97.81 457 VAL A N 1
ATOM 3740 C CA . VAL A 1 457 ? -1.76 -23.297 -7.441 1 97.81 457 VAL A CA 1
ATOM 3741 C C . VAL A 1 457 ? -0.683 -24.141 -6.766 1 97.81 457 VAL A C 1
ATOM 3743 O O . VAL A 1 457 ? -0.981 -25.188 -6.172 1 97.81 457 VAL A O 1
ATOM 3746 N N . GLY A 1 458 ? 0.638 -23.656 -6.977 1 97.12 458 GLY A N 1
ATOM 3747 C CA . GLY A 1 458 ? 1.665 -24.438 -6.316 1 97.12 458 GLY A CA 1
ATOM 3748 C C . GLY A 1 458 ? 3.064 -23.891 -6.52 1 97.12 458 GLY A C 1
ATOM 3749 O O . GLY A 1 458 ? 3.379 -23.359 -7.594 1 97.12 458 GLY A O 1
ATOM 3750 N N . PHE A 1 459 ? 3.848 -23.984 -5.551 1 97.5 459 PHE A N 1
ATOM 3751 C CA . PHE A 1 459 ? 5.285 -23.734 -5.512 1 97.5 459 PHE A CA 1
ATOM 3752 C C . PHE A 1 459 ? 5.961 -24.609 -4.469 1 97.5 459 PHE A C 1
ATOM 3754 O O . PHE A 1 459 ? 5.793 -24.406 -3.268 1 97.5 459 PHE A O 1
ATOM 3761 N N . ILE A 1 460 ? 6.676 -25.562 -4.906 1 95.88 460 ILE A N 1
ATOM 3762 C CA . ILE A 1 460 ? 7.305 -26.547 -4.031 1 95.88 460 ILE A CA 1
ATOM 3763 C C . ILE A 1 460 ? 6.25 -27.188 -3.143 1 95.88 460 ILE A C 1
ATOM 3765 O O . ILE A 1 460 ? 6.406 -27.25 -1.92 1 95.88 460 ILE A O 1
ATOM 3769 N N . THR A 1 461 ? 5.211 -27.703 -3.744 1 95.81 461 THR A N 1
ATOM 3770 C CA . THR A 1 461 ? 4.105 -28.297 -3.002 1 95.81 461 THR A CA 1
ATOM 3771 C C . THR A 1 461 ? 3.916 -29.766 -3.398 1 95.81 461 THR A C 1
ATOM 3773 O O . THR A 1 461 ? 2.803 -30.297 -3.33 1 95.81 461 THR A O 1
ATOM 3776 N N . GLN A 1 462 ? 4.945 -30.406 -3.855 1 93.75 462 GLN A N 1
ATOM 3777 C CA . GLN A 1 462 ? 4.891 -31.797 -4.277 1 93.75 462 GLN A CA 1
ATOM 3778 C C . GLN A 1 462 ? 4.504 -32.719 -3.115 1 93.75 462 GLN A C 1
ATOM 3780 O O . GLN A 1 462 ? 3.92 -33.781 -3.324 1 93.75 462 GLN A O 1
ATOM 3785 N N . ASN A 1 463 ? 4.754 -32.25 -1.946 1 92.62 463 ASN A N 1
ATOM 3786 C CA . ASN A 1 463 ? 4.512 -33.062 -0.767 1 92.62 463 ASN A CA 1
ATOM 3787 C C . ASN A 1 463 ? 3.035 -33.062 -0.375 1 92.62 463 ASN A C 1
ATOM 3789 O O . ASN A 1 463 ? 2.605 -33.875 0.457 1 92.62 463 ASN A O 1
ATOM 3793 N N . ILE A 1 464 ? 2.258 -32.219 -0.896 1 93.38 464 ILE A N 1
ATOM 3794 C CA . ILE A 1 464 ? 0.833 -32.125 -0.598 1 93.38 464 ILE A CA 1
ATOM 3795 C C . ILE A 1 464 ? 0.066 -33.156 -1.427 1 93.38 464 ILE A C 1
ATOM 3797 O O . ILE A 1 464 ? 0.176 -33.188 -2.654 1 93.38 464 ILE A O 1
ATOM 3801 N N . PRO A 1 465 ? -0.654 -34.031 -0.8 1 91.12 465 PRO A N 1
ATOM 3802 C CA . PRO A 1 465 ? -1.376 -35.062 -1.521 1 91.12 465 PRO A CA 1
ATOM 3803 C C . PRO A 1 465 ? -2.654 -34.562 -2.182 1 91.12 465 PRO A C 1
ATOM 3805 O O . PRO A 1 465 ? -3.754 -34.969 -1.805 1 91.12 465 PRO A O 1
ATOM 3808 N N . ALA A 1 466 ? -2.6 -33.719 -3.111 1 93.75 466 ALA A N 1
ATOM 3809 C CA . ALA A 1 466 ? -3.701 -33.125 -3.863 1 93.75 466 ALA A CA 1
ATOM 3810 C C . ALA A 1 466 ? -3.494 -33.281 -5.367 1 93.75 466 ALA A C 1
ATOM 3812 O O . ALA A 1 466 ? -2.359 -33.438 -5.832 1 93.75 466 ALA A O 1
ATOM 3813 N N . PHE A 1 467 ? -4.59 -33.438 -6.066 1 96.06 467 PHE A N 1
ATOM 3814 C CA . PHE A 1 467 ? -4.375 -33.281 -7.5 1 96.06 467 PHE A CA 1
ATOM 3815 C C . PHE A 1 467 ? -4.074 -31.812 -7.836 1 96.06 467 PHE A C 1
ATOM 3817 O O . PHE A 1 467 ? -4.484 -30.906 -7.113 1 96.06 467 PHE A O 1
ATOM 3824 N N . VAL A 1 468 ? -3.293 -31.625 -8.836 1 97.25 468 VAL A N 1
ATOM 3825 C CA . VAL A 1 468 ? -2.957 -30.281 -9.289 1 97.25 468 VAL A CA 1
ATOM 3826 C C . VAL A 1 468 ? -3.816 -29.906 -10.492 1 97.25 468 VAL A C 1
ATOM 3828 O O . VAL A 1 468 ? -3.814 -30.625 -11.5 1 97.25 468 VAL A O 1
ATOM 3831 N N . ALA A 1 469 ? -4.594 -28.906 -10.312 1 97.62 469 ALA A N 1
ATOM 3832 C CA . ALA A 1 469 ? -5.453 -28.438 -11.398 1 97.62 469 ALA A CA 1
ATOM 3833 C C . ALA A 1 469 ? -4.73 -27.422 -12.273 1 97.62 469 ALA A C 1
ATOM 3835 O O . ALA A 1 469 ? -4.176 -26.438 -11.773 1 97.62 469 ALA A O 1
ATOM 3836 N N . MET A 1 470 ? -4.77 -27.641 -13.586 1 96.88 470 MET A N 1
ATOM 3837 C CA . MET A 1 470 ? -4.223 -26.672 -14.531 1 96.88 470 MET A CA 1
ATOM 3838 C C . MET A 1 470 ? -5.086 -25.422 -14.586 1 96.88 470 MET A C 1
ATOM 3840 O O . MET A 1 470 ? -6.258 -25.453 -14.195 1 96.88 470 MET A O 1
ATOM 3844 N N . ALA A 1 471 ? -4.484 -24.406 -15.094 1 95.38 471 ALA A N 1
ATOM 3845 C CA . ALA A 1 471 ? -5.258 -23.203 -15.359 1 95.38 471 ALA A CA 1
ATOM 3846 C C . ALA A 1 471 ? -6.348 -23.453 -16.391 1 95.38 471 ALA A C 1
ATOM 3848 O O . ALA A 1 471 ? -6.203 -24.328 -17.25 1 95.38 471 ALA A O 1
ATOM 3849 N N . PRO A 1 472 ? -7.379 -22.688 -16.328 1 94.19 472 PRO A N 1
ATOM 3850 C CA . PRO A 1 472 ? -8.492 -22.891 -17.25 1 94.19 472 PRO A CA 1
ATOM 3851 C C . PRO A 1 472 ? -8.055 -22.797 -18.719 1 94.19 472 PRO A C 1
ATOM 3853 O O . PRO A 1 472 ? -7.234 -21.953 -19.062 1 94.19 472 PRO A O 1
ATOM 3856 N N . ARG A 1 473 ? -8.633 -23.672 -19.484 1 95.06 473 ARG A N 1
ATOM 3857 C CA . ARG A 1 473 ? -8.336 -23.719 -20.906 1 95.06 473 ARG A CA 1
ATOM 3858 C C . ARG A 1 473 ? -9.516 -23.219 -21.734 1 95.06 473 ARG A C 1
ATOM 3860 O O . ARG A 1 473 ? -10.672 -23.375 -21.328 1 95.06 473 ARG A O 1
ATOM 3867 N N . THR A 1 474 ? -9.195 -22.672 -22.906 1 94.94 474 THR A N 1
ATOM 3868 C CA . THR A 1 474 ? -10.227 -22.172 -23.812 1 94.94 474 THR A CA 1
ATOM 3869 C C . THR A 1 474 ? -10.734 -23.297 -24.719 1 94.94 474 THR A C 1
ATOM 3871 O O . THR A 1 474 ? -10 -24.234 -25.031 1 94.94 474 THR A O 1
ATOM 3874 N N . SER A 1 475 ? -11.969 -23.203 -25.094 1 95.88 475 SER A N 1
ATOM 3875 C CA . SER A 1 475 ? -12.562 -24.156 -26.016 1 95.88 475 SER A CA 1
ATOM 3876 C C . SER A 1 475 ? -12.07 -23.922 -27.453 1 95.88 475 SER A C 1
ATOM 3878 O O . SER A 1 475 ? -12.867 -23.594 -28.344 1 95.88 475 SER A O 1
ATOM 3880 N N . THR A 1 476 ? -10.797 -24.125 -27.641 1 96.06 476 THR A N 1
ATOM 3881 C CA . THR A 1 476 ? -10.141 -23.969 -28.922 1 96.06 476 THR A CA 1
ATOM 3882 C C . THR A 1 476 ? -9.102 -25.062 -29.141 1 96.06 476 THR A C 1
ATOM 3884 O O . THR A 1 476 ? -8.812 -25.844 -28.234 1 96.06 476 THR A O 1
ATOM 3887 N N . TRP A 1 477 ? -8.586 -25.125 -30.344 1 96.5 477 TRP A N 1
ATOM 3888 C CA . TRP A 1 477 ? -7.652 -26.188 -30.719 1 96.5 477 TRP A CA 1
ATOM 3889 C C . TRP A 1 477 ? -6.211 -25.75 -30.469 1 96.5 477 TRP A C 1
ATOM 3891 O O . TRP A 1 477 ? -5.297 -26.578 -30.469 1 96.5 477 TRP A O 1
ATOM 3901 N N . ASP A 1 478 ? -5.934 -24.5 -30.203 1 93.75 478 ASP A N 1
ATOM 3902 C CA . ASP A 1 478 ? -4.613 -23.891 -30.281 1 93.75 478 ASP A CA 1
ATOM 3903 C C . ASP A 1 478 ? -3.725 -24.344 -29.125 1 93.75 478 ASP A C 1
ATOM 3905 O O . ASP A 1 478 ? -4.195 -25 -28.188 1 93.75 478 ASP A O 1
ATOM 3909 N N . ALA A 1 479 ? -2.447 -23.969 -29.219 1 91.56 479 ALA A N 1
ATOM 3910 C CA . ALA A 1 479 ? -1.446 -24.344 -28.219 1 91.56 479 ALA A CA 1
ATOM 3911 C C . ALA A 1 479 ? -1.301 -23.281 -27.141 1 91.56 479 ALA A C 1
ATOM 3913 O O . ALA A 1 479 ? -0.567 -23.469 -26.172 1 91.56 479 ALA A O 1
ATOM 3914 N N . VAL A 1 480 ? -1.995 -22.203 -27.297 1 91.25 480 VAL A N 1
ATOM 3915 C CA . VAL A 1 480 ? -1.871 -21.125 -26.328 1 91.25 480 VAL A CA 1
ATOM 3916 C C . VAL A 1 480 ? -2.59 -21.5 -25.031 1 91.25 480 VAL A C 1
ATOM 3918 O O . VAL A 1 480 ? -1.982 -21.516 -23.969 1 91.25 480 VAL A O 1
ATOM 3921 N N . ARG A 1 481 ? -3.898 -21.812 -25.172 1 90.88 481 ARG A N 1
ATOM 3922 C CA . ARG A 1 481 ? -4.711 -22.219 -24.031 1 90.88 481 ARG A CA 1
ATOM 3923 C C . ARG A 1 481 ? -5.781 -23.219 -24.453 1 90.88 481 ARG A C 1
ATOM 3925 O O . ARG A 1 481 ? -6.773 -23.422 -23.75 1 90.88 481 ARG A O 1
ATOM 3932 N N . GLY A 1 482 ? -5.551 -23.844 -25.547 1 95.06 482 GLY A N 1
ATOM 3933 C CA . GLY A 1 482 ? -6.535 -24.781 -26.062 1 95.06 482 GLY A CA 1
ATOM 3934 C C . GLY A 1 482 ? -6.129 -26.234 -25.859 1 95.06 482 GLY A C 1
ATOM 3935 O O . GLY A 1 482 ? -5.34 -26.547 -24.969 1 95.06 482 GLY A O 1
ATOM 3936 N N . LEU A 1 483 ? -6.691 -27.109 -26.734 1 97.5 483 LEU A N 1
ATOM 3937 C CA . LEU A 1 483 ? -6.512 -28.547 -26.609 1 97.5 483 LEU A CA 1
ATOM 3938 C C . LEU A 1 483 ? -5.039 -28.922 -26.75 1 97.5 483 LEU A C 1
ATOM 3940 O O . LEU A 1 483 ? -4.539 -29.766 -25.984 1 97.5 483 LEU A O 1
ATOM 3944 N N . ARG A 1 484 ? -4.316 -28.297 -27.594 1 96.56 484 ARG A N 1
ATOM 3945 C CA . ARG A 1 484 ? -2.934 -28.656 -27.891 1 96.56 484 ARG A CA 1
ATOM 3946 C C . ARG A 1 484 ? -2.008 -28.281 -26.734 1 96.56 484 ARG A C 1
ATOM 3948 O O . ARG A 1 484 ? -0.87 -28.75 -26.672 1 96.56 484 ARG A O 1
ATOM 3955 N N . SER A 1 485 ? -2.445 -27.453 -25.891 1 95.88 485 SER A N 1
ATOM 3956 C CA . SER A 1 485 ? -1.617 -27.016 -24.766 1 95.88 485 SER A CA 1
ATOM 3957 C C . SER A 1 485 ? -1.701 -28 -23.609 1 95.88 485 SER A C 1
ATOM 3959 O O . SER A 1 485 ? -0.897 -27.922 -22.672 1 95.88 485 SER A O 1
ATOM 3961 N N . ILE A 1 486 ? -2.59 -28.922 -23.641 1 97.44 486 ILE A N 1
ATOM 3962 C CA . ILE A 1 486 ? -2.902 -29.766 -22.484 1 97.44 486 ILE A CA 1
ATOM 3963 C C . ILE A 1 486 ? -1.763 -30.75 -22.25 1 97.44 486 ILE A C 1
ATOM 3965 O O . ILE A 1 486 ? -1.181 -30.766 -21.156 1 97.44 486 ILE A O 1
ATOM 3969 N N . LEU A 1 487 ? -1.427 -31.469 -23.234 1 97.56 487 LEU A N 1
ATOM 3970 C CA . LEU A 1 487 ? -0.473 -32.562 -23.031 1 97.56 487 LEU A CA 1
ATOM 3971 C C . LEU A 1 487 ? 0.889 -32 -22.609 1 97.56 487 LEU A C 1
ATOM 3973 O O . LEU A 1 487 ? 1.468 -32.469 -21.625 1 97.56 487 LEU A O 1
ATOM 3977 N N . PRO A 1 488 ? 1.407 -30.984 -23.297 1 97.06 488 PRO A N 1
ATOM 3978 C CA . PRO A 1 488 ? 2.689 -30.422 -22.859 1 97.06 488 PRO A CA 1
ATOM 3979 C C . PRO A 1 488 ? 2.658 -29.953 -21.406 1 97.06 488 PRO A C 1
ATOM 3981 O O . PRO A 1 488 ? 3.631 -30.125 -20.672 1 97.06 488 PRO A O 1
ATOM 3984 N N . THR A 1 489 ? 1.584 -29.375 -21.016 1 97.38 489 THR A N 1
ATOM 3985 C CA . THR A 1 489 ? 1.47 -28.859 -19.656 1 97.38 489 THR A CA 1
ATOM 3986 C C . THR A 1 489 ? 1.414 -30 -18.641 1 97.38 489 THR A C 1
ATOM 3988 O O . THR A 1 489 ? 2.092 -29.969 -17.609 1 97.38 489 THR A O 1
ATOM 3991 N N . VAL A 1 490 ? 0.65 -31 -18.938 1 97.94 490 VAL A N 1
ATOM 3992 C CA . VAL A 1 490 ? 0.526 -32.156 -18.047 1 97.94 490 VAL A CA 1
ATOM 3993 C C . VAL A 1 490 ? 1.881 -32.844 -17.891 1 97.94 490 VAL A C 1
ATOM 3995 O O . VAL A 1 490 ? 2.299 -33.156 -16.781 1 97.94 490 VAL A O 1
ATOM 3998 N N . LEU A 1 491 ? 2.529 -33.031 -19.016 1 97.56 491 LEU A N 1
ATOM 3999 C CA . LEU A 1 491 ? 3.84 -33.688 -18.969 1 97.56 491 LEU A CA 1
ATOM 4000 C C . LEU A 1 491 ? 4.824 -32.844 -18.156 1 97.56 491 LEU A C 1
ATOM 4002 O O . LEU A 1 491 ? 5.625 -33.406 -17.391 1 97.56 491 LEU A O 1
ATOM 4006 N N . THR A 1 492 ? 4.727 -31.578 -18.312 1 97.38 492 THR A N 1
ATOM 4007 C CA . THR A 1 492 ? 5.609 -30.703 -17.547 1 97.38 492 THR A CA 1
ATOM 4008 C C . THR A 1 492 ? 5.344 -30.812 -16.047 1 97.38 492 THR A C 1
ATOM 4010 O O . THR A 1 492 ? 6.277 -30.969 -15.266 1 97.38 492 THR A O 1
ATOM 4013 N N . LEU A 1 493 ? 4.133 -30.781 -15.656 1 97.38 493 LEU A N 1
ATOM 4014 C CA . LEU A 1 493 ? 3.785 -30.828 -14.234 1 97.38 493 LEU A CA 1
ATOM 4015 C C . LEU A 1 493 ? 4.137 -32.188 -13.641 1 97.38 493 LEU A C 1
ATOM 4017 O O . LEU A 1 493 ? 4.633 -32.25 -12.516 1 97.38 493 LEU A O 1
ATOM 4021 N N . GLU A 1 494 ? 3.916 -33.188 -14.383 1 96.25 494 GLU A N 1
ATOM 4022 C CA . GLU A 1 494 ? 4.281 -34.5 -13.875 1 96.25 494 GLU A CA 1
ATOM 4023 C C . GLU A 1 494 ? 5.797 -34.656 -13.766 1 96.25 494 GLU A C 1
ATOM 4025 O O . GLU A 1 494 ? 6.297 -35.281 -12.836 1 96.25 494 GLU A O 1
ATOM 4030 N N . LEU A 1 495 ? 6.449 -34.094 -14.758 1 95.69 495 LEU A N 1
ATOM 4031 C CA . LEU A 1 495 ? 7.906 -34.094 -14.695 1 95.69 495 LEU A CA 1
ATOM 4032 C C . LEU A 1 495 ? 8.391 -33.375 -13.43 1 95.69 495 LEU A C 1
ATOM 4034 O O . LEU A 1 495 ? 9.406 -33.781 -12.852 1 95.69 495 LEU A O 1
ATOM 4038 N N . LEU A 1 496 ? 7.652 -32.438 -12.992 1 95.88 496 LEU A N 1
ATOM 4039 C CA . LEU A 1 496 ? 8.039 -31.641 -11.836 1 95.88 496 LEU A CA 1
ATOM 4040 C C . LEU A 1 496 ? 7.609 -32.312 -10.539 1 95.88 496 LEU A C 1
ATOM 4042 O O . LEU A 1 496 ? 7.797 -31.75 -9.453 1 95.88 496 LEU A O 1
ATOM 4046 N N . GLY A 1 497 ? 6.992 -33.438 -10.664 1 94.25 497 GLY A N 1
ATOM 4047 C CA . GLY A 1 497 ? 6.73 -34.219 -9.469 1 94.25 497 GLY A CA 1
ATOM 4048 C C . GLY A 1 497 ? 5.281 -34.156 -9.016 1 94.25 497 GLY A C 1
ATOM 4049 O O . GLY A 1 497 ? 4.965 -34.5 -7.879 1 94.25 497 GLY A O 1
ATOM 4050 N N . TYR A 1 498 ? 4.371 -33.719 -9.875 1 94.69 498 TYR A N 1
ATOM 4051 C CA . TYR A 1 498 ? 2.938 -33.719 -9.602 1 94.69 498 TYR A CA 1
ATOM 4052 C C . TYR A 1 498 ? 2.238 -34.844 -10.352 1 94.69 498 TYR A C 1
ATOM 4054 O O . TYR A 1 498 ? 1.806 -34.656 -11.492 1 94.69 498 TYR A O 1
ATOM 4062 N N . PRO A 1 499 ? 2.008 -35.938 -9.781 1 91.75 499 PRO A N 1
ATOM 4063 C CA . PRO A 1 499 ? 1.615 -37.156 -10.516 1 91.75 499 PRO A CA 1
ATOM 4064 C C . PRO A 1 499 ? 0.158 -37.125 -10.969 1 91.75 499 PRO A C 1
ATOM 4066 O O . PRO A 1 499 ? -0.203 -37.781 -11.945 1 91.75 499 PRO A O 1
ATOM 4069 N N . ILE A 1 500 ? -0.682 -36.469 -10.18 1 96.12 500 ILE A N 1
ATOM 4070 C CA . ILE A 1 500 ? -2.098 -36.406 -10.523 1 96.12 500 ILE A CA 1
ATOM 4071 C C . ILE A 1 500 ? -2.471 -35 -10.969 1 96.12 500 ILE A C 1
ATOM 4073 O O . ILE A 1 500 ? -2.734 -34.125 -10.141 1 96.12 500 ILE A O 1
ATOM 4077 N N . VAL A 1 501 ? -2.578 -34.844 -12.234 1 97.5 501 VAL A N 1
ATOM 4078 C CA . VAL A 1 501 ? -2.873 -33.531 -12.805 1 97.5 501 VAL A CA 1
ATOM 4079 C C . VAL A 1 501 ? -4.285 -33.531 -13.383 1 97.5 501 VAL A C 1
ATOM 4081 O O . VAL A 1 501 ? -4.68 -34.469 -14.086 1 97.5 501 VAL A O 1
ATOM 4084 N N . ASN A 1 502 ? -5.043 -32.594 -13.008 1 98 502 ASN A N 1
ATOM 4085 C CA . ASN A 1 502 ? -6.352 -32.344 -13.602 1 98 502 ASN A CA 1
ATOM 4086 C C . ASN A 1 502 ? -6.258 -31.359 -14.766 1 98 502 ASN A C 1
ATOM 4088 O O . ASN A 1 502 ? -6.043 -30.172 -14.555 1 98 502 ASN A O 1
ATOM 4092 N N . PRO A 1 503 ? -6.438 -31.844 -15.969 1 97.38 503 PRO A N 1
ATOM 4093 C CA . PRO A 1 503 ? -6.242 -30.984 -17.141 1 97.38 503 PRO A CA 1
ATOM 4094 C C . PRO A 1 503 ? -7.406 -30.031 -17.375 1 97.38 503 PRO A C 1
ATOM 4096 O O . PRO A 1 503 ? -7.367 -29.219 -18.297 1 97.38 503 PRO A O 1
ATOM 4099 N N . GLY A 1 504 ? -8.414 -30.078 -16.594 1 96.38 504 GLY A N 1
ATOM 4100 C CA . GLY A 1 504 ? -9.578 -29.234 -16.797 1 96.38 504 GLY A CA 1
ATOM 4101 C C . GLY A 1 504 ? -10.719 -29.938 -17.5 1 96.38 504 GLY A C 1
ATOM 4102 O O . GLY A 1 504 ? -10.688 -31.156 -17.672 1 96.38 504 GLY A O 1
ATOM 4103 N N . SER A 1 505 ? -11.703 -29.156 -17.938 1 97.44 505 SER A N 1
ATOM 4104 C CA . SER A 1 505 ? -12.938 -29.734 -18.469 1 97.44 505 SER A CA 1
ATOM 4105 C C . SER A 1 505 ? -12.773 -30.141 -19.938 1 97.44 505 SER A C 1
ATOM 4107 O O . SER A 1 505 ? -12.195 -29.391 -20.719 1 97.44 505 SER A O 1
ATOM 4109 N N . VAL A 1 506 ? -13.328 -31.266 -20.188 1 97.81 506 VAL A N 1
ATOM 4110 C CA . VAL A 1 506 ? -13.398 -31.719 -21.578 1 97.81 506 VAL A CA 1
ATOM 4111 C C . VAL A 1 506 ? -14.133 -30.688 -22.422 1 97.81 506 VAL A C 1
ATOM 4113 O O . VAL A 1 506 ? -15.234 -30.266 -22.078 1 97.81 506 VAL A O 1
ATOM 4116 N N . GLY A 1 507 ? -13.5 -30.297 -23.469 1 96.56 507 GLY A N 1
ATOM 4117 C CA . GLY A 1 507 ? -14.086 -29.281 -24.328 1 96.56 507 GLY A CA 1
ATOM 4118 C C . GLY A 1 507 ? -13.664 -27.875 -23.953 1 96.56 507 GLY A C 1
ATOM 4119 O O . GLY A 1 507 ? -13.961 -26.922 -24.688 1 96.56 507 GLY A O 1
ATOM 4120 N N . GLY A 1 508 ? -13.055 -27.719 -22.812 1 95.5 508 GLY A N 1
ATOM 4121 C CA . GLY A 1 508 ? -12.594 -26.406 -22.375 1 95.5 508 GLY A CA 1
ATOM 4122 C C . GLY A 1 508 ? -13.383 -25.859 -21.203 1 95.5 508 GLY A C 1
ATOM 4123 O O . GLY A 1 508 ? -14.492 -26.312 -20.922 1 95.5 508 GLY A O 1
ATOM 4124 N N . ASP A 1 509 ? -12.781 -24.859 -20.531 1 93.94 509 ASP A N 1
ATOM 4125 C CA . ASP A 1 509 ? -13.383 -24.219 -19.359 1 93.94 509 ASP A CA 1
ATOM 4126 C C . ASP A 1 509 ? -14 -22.875 -19.719 1 93.94 509 ASP A C 1
ATOM 4128 O O . ASP A 1 509 ? -14.844 -22.344 -19 1 93.94 509 ASP A O 1
ATOM 4132 N N . VAL A 1 510 ? -13.492 -22.281 -20.828 1 89.69 510 VAL A N 1
ATOM 4133 C CA . VAL A 1 510 ? -13.938 -20.953 -21.25 1 89.69 510 VAL A CA 1
ATOM 4134 C C . VAL A 1 510 ? -14.398 -21 -22.703 1 89.69 510 VAL A C 1
ATOM 4136 O O . VAL A 1 510 ? -13.617 -21.312 -23.609 1 89.69 510 VAL A O 1
ATOM 4139 N N . LEU A 1 511 ? -15.625 -20.672 -22.891 1 86 511 LEU A N 1
ATOM 4140 C CA . LEU A 1 511 ? -16.141 -20.609 -24.25 1 86 511 LEU A CA 1
ATOM 4141 C C . LEU A 1 511 ? -15.711 -19.328 -24.938 1 86 511 LEU A C 1
ATOM 4143 O O . LEU A 1 511 ? -15.766 -18.25 -24.328 1 86 511 LEU A O 1
ATOM 4147 N N . VAL A 1 512 ? -15.125 -19.391 -26.047 1 78.5 512 VAL A N 1
ATOM 4148 C CA . VAL A 1 512 ? -14.625 -18.203 -26.734 1 78.5 512 VAL A CA 1
ATOM 4149 C C . VAL A 1 512 ? -15.562 -17.828 -27.875 1 78.5 512 VAL A C 1
ATOM 4151 O O . VAL A 1 512 ? -15.578 -16.672 -28.328 1 78.5 512 VAL A O 1
ATOM 4154 N N . VAL A 1 513 ? -16.281 -18.812 -28.312 1 70.31 513 VAL A N 1
ATOM 4155 C CA . VAL A 1 513 ? -17.156 -18.531 -29.438 1 70.31 513 VAL A CA 1
ATOM 4156 C C . VAL A 1 513 ? -18.391 -17.781 -28.953 1 70.31 513 VAL A C 1
ATOM 4158 O O . VAL A 1 513 ? -19.047 -18.203 -28 1 70.31 513 VAL A O 1
ATOM 4161 N N . GLU A 1 514 ? -18.625 -16.703 -29.703 1 69 514 GLU A N 1
ATOM 4162 C CA . GLU A 1 514 ? -19.75 -15.844 -29.375 1 69 514 GLU A CA 1
ATOM 4163 C C . GLU A 1 514 ? -21.062 -16.609 -29.469 1 69 514 GLU A C 1
ATOM 4165 O O . GLU A 1 514 ? -21.312 -17.297 -30.469 1 69 514 GLU A O 1
ATOM 4170 N N . ASN A 1 515 ? -21.891 -16.641 -28.5 1 68.5 515 ASN A N 1
ATOM 4171 C CA . ASN A 1 515 ? -23.25 -17.188 -28.453 1 68.5 515 ASN A CA 1
ATOM 4172 C C . ASN A 1 515 ? -23.234 -18.703 -28.359 1 68.5 515 ASN A C 1
ATOM 4174 O O . ASN A 1 515 ? -24.281 -19.344 -28.484 1 68.5 515 ASN A O 1
ATOM 4178 N N . ALA A 1 516 ? -22.016 -19.266 -28.375 1 73.62 516 ALA A N 1
ATOM 4179 C CA . ALA A 1 516 ? -21.938 -20.703 -28.203 1 73.62 516 ALA A CA 1
ATOM 4180 C C . ALA A 1 516 ? -22.266 -21.125 -26.766 1 73.62 516 ALA A C 1
ATOM 4182 O O . ALA A 1 516 ? -21.859 -20.438 -25.828 1 73.62 516 ALA A O 1
ATOM 4183 N N . THR A 1 517 ? -23.062 -22.141 -26.703 1 78.38 517 THR A N 1
ATOM 4184 C CA . THR A 1 517 ? -23.406 -22.641 -25.375 1 78.38 517 THR A CA 1
ATOM 4185 C C . THR A 1 517 ? -22.656 -23.938 -25.078 1 78.38 517 THR A C 1
ATOM 4187 O O . THR A 1 517 ? -22.609 -24.375 -23.938 1 78.38 517 THR A O 1
ATOM 4190 N N . LEU A 1 518 ? -22.109 -24.5 -26.188 1 90.62 518 LEU A N 1
ATOM 4191 C CA . LEU A 1 518 ? -21.375 -25.75 -26.078 1 90.62 518 LEU A CA 1
ATOM 4192 C C . LEU A 1 518 ? -20.109 -25.703 -26.938 1 90.62 518 LEU A C 1
ATOM 4194 O O . LEU A 1 518 ? -20.094 -25.047 -27.984 1 90.62 518 LEU A O 1
ATOM 4198 N N . PRO A 1 519 ? -19.109 -26.438 -26.484 1 93.62 519 PRO A N 1
ATOM 4199 C CA . PRO A 1 519 ? -17.953 -26.609 -27.375 1 93.62 519 PRO A CA 1
ATOM 4200 C C . PRO A 1 519 ? -18.297 -27.359 -28.656 1 93.62 519 PRO A C 1
ATOM 4202 O O . PRO A 1 519 ? -19.25 -28.125 -28.688 1 93.62 519 PRO A O 1
ATOM 4205 N N . ASP A 1 520 ? -17.484 -27.062 -29.703 1 94.31 520 ASP A N 1
ATOM 4206 C CA . ASP A 1 520 ? -17.641 -27.797 -30.969 1 94.31 520 ASP A CA 1
ATOM 4207 C C . ASP A 1 520 ? -17.594 -29.297 -30.734 1 94.31 520 ASP A C 1
ATOM 4209 O O . ASP A 1 520 ? -16.781 -29.781 -29.922 1 94.31 520 ASP A O 1
ATOM 4213 N N . LYS A 1 521 ? -18.438 -30.062 -31.453 1 95.62 521 LYS A N 1
ATOM 4214 C CA . LYS A 1 521 ? -18.578 -31.5 -31.25 1 95.62 521 LYS A CA 1
ATOM 4215 C C . LYS A 1 521 ? -17.25 -32.219 -31.484 1 95.62 521 LYS A C 1
ATOM 4217 O O . LYS A 1 521 ? -16.859 -33.094 -30.688 1 95.62 521 LYS A O 1
ATOM 4222 N N . GLU A 1 522 ? -16.594 -31.953 -32.562 1 97.06 522 GLU A N 1
ATOM 4223 C CA . GLU A 1 522 ? -15.32 -32.625 -32.844 1 97.06 522 GLU A CA 1
ATOM 4224 C C . GLU A 1 522 ? -14.281 -32.312 -31.781 1 97.06 522 GLU A C 1
ATOM 4226 O O . GLU A 1 522 ? -13.539 -33.188 -31.344 1 97.06 522 GLU A O 1
ATOM 4231 N N . LEU A 1 523 ? -14.227 -31.031 -31.438 1 97.19 523 LEU A N 1
ATOM 4232 C CA . LEU A 1 523 ? -13.297 -30.625 -30.391 1 97.19 523 LEU A CA 1
ATOM 4233 C C . LEU A 1 523 ? -13.57 -31.391 -29.094 1 97.19 523 LEU A C 1
ATOM 4235 O O . LEU A 1 523 ? -12.641 -31.875 -28.453 1 97.19 523 LEU A O 1
ATOM 4239 N N . TYR A 1 524 ? -14.867 -31.453 -28.781 1 97.62 524 TYR A N 1
ATOM 4240 C CA . TYR A 1 524 ? -15.281 -32.156 -27.562 1 97.62 524 TYR A CA 1
ATOM 4241 C C . TYR A 1 524 ? -14.859 -33.625 -27.594 1 97.62 524 TYR A C 1
ATOM 4243 O O . TYR A 1 524 ? -14.328 -34.125 -26.609 1 97.62 524 TYR A O 1
ATOM 4251 N N . LEU A 1 525 ? -15.062 -34.281 -28.656 1 97.75 525 LEU A N 1
ATOM 4252 C CA . LEU A 1 525 ? -14.75 -35.688 -28.797 1 97.75 525 LEU A CA 1
ATOM 4253 C C . LEU A 1 525 ? -13.25 -35.938 -28.719 1 97.75 525 LEU A C 1
ATOM 4255 O O . LEU A 1 525 ? -12.797 -36.844 -28.016 1 97.75 525 LEU A O 1
ATOM 4259 N N . ARG A 1 526 ? -12.484 -35.156 -29.438 1 98.25 526 ARG A N 1
ATOM 4260 C CA . ARG A 1 526 ? -11.031 -35.312 -29.438 1 98.25 526 ARG A CA 1
ATOM 4261 C C . ARG A 1 526 ? -10.453 -35 -28.062 1 98.25 526 ARG A C 1
ATOM 4263 O O . ARG A 1 526 ? -9.516 -35.656 -27.609 1 98.25 526 ARG A O 1
ATOM 4270 N N . TRP A 1 527 ? -11.07 -34 -27.484 1 98.38 527 TRP A N 1
ATOM 4271 C CA . TRP A 1 527 ? -10.68 -33.656 -26.109 1 98.38 527 TRP A CA 1
ATOM 4272 C C . TRP A 1 527 ? -10.945 -34.812 -25.156 1 98.38 527 TRP A C 1
ATOM 4274 O O . TRP A 1 527 ? -10.102 -35.125 -24.328 1 98.38 527 TRP A O 1
ATOM 4284 N N . LEU A 1 528 ? -12.078 -35.375 -25.25 1 98.19 528 LEU A N 1
ATOM 4285 C CA . LEU A 1 528 ? -12.453 -36.531 -24.422 1 98.19 528 LEU A CA 1
ATOM 4286 C C . LEU A 1 528 ? -11.5 -37.688 -24.656 1 98.19 528 LEU A C 1
ATOM 4288 O O . LEU A 1 528 ? -11.141 -38.406 -23.703 1 98.19 528 LEU A O 1
ATOM 4292 N N . GLN A 1 529 ? -11.148 -37.906 -25.859 1 98.12 529 GLN A N 1
ATOM 4293 C CA . GLN A 1 529 ? -10.234 -39 -26.219 1 98.12 529 GLN A CA 1
ATOM 4294 C C . GLN A 1 529 ? -8.875 -38.781 -25.547 1 98.12 529 GLN A C 1
ATOM 4296 O O . GLN A 1 529 ? -8.234 -39.781 -25.125 1 98.12 529 GLN A O 1
ATOM 4301 N N . LEU A 1 530 ? -8.43 -37.594 -25.438 1 98.31 530 LEU A N 1
ATOM 4302 C CA . LEU A 1 530 ? -7.199 -37.312 -24.719 1 98.31 530 LEU A CA 1
ATOM 4303 C C . LEU A 1 530 ? -7.402 -37.469 -23.219 1 98.31 530 LEU A C 1
ATOM 4305 O O . LEU A 1 530 ? -6.625 -38.156 -22.547 1 98.31 530 LEU A O 1
ATOM 4309 N N . ALA A 1 531 ? -8.43 -36.906 -22.703 1 97.75 531 ALA A N 1
ATOM 4310 C CA . ALA A 1 531 ? -8.695 -36.844 -21.266 1 97.75 531 ALA A CA 1
ATOM 4311 C C . ALA A 1 531 ? -8.906 -38.25 -20.688 1 97.75 531 ALA A C 1
ATOM 4313 O O . ALA A 1 531 ? -8.539 -38.5 -19.531 1 97.75 531 ALA A O 1
ATOM 4314 N N . ALA A 1 532 ? -9.469 -39.094 -21.406 1 97.56 532 ALA A N 1
ATOM 4315 C CA . ALA A 1 532 ? -9.766 -40.469 -20.953 1 97.56 532 ALA A CA 1
ATOM 4316 C C . ALA A 1 532 ? -8.492 -41.188 -20.531 1 97.56 532 ALA A C 1
ATOM 4318 O O . ALA A 1 532 ? -8.547 -42.156 -19.766 1 97.56 532 ALA A O 1
ATOM 4319 N N . PHE A 1 533 ? -7.391 -40.719 -21.031 1 97.94 533 PHE A N 1
ATOM 4320 C CA . PHE A 1 533 ? -6.121 -41.375 -20.734 1 97.94 533 PHE A CA 1
ATOM 4321 C C . PHE A 1 533 ? -5.297 -40.531 -19.766 1 97.94 533 PHE A C 1
ATOM 4323 O O . PHE A 1 533 ? -4.117 -40.812 -19.547 1 97.94 533 PHE A O 1
ATOM 4330 N N . MET A 1 534 ? -5.863 -39.531 -19.203 1 97.19 534 MET A N 1
ATOM 4331 C CA . MET A 1 534 ? -5.203 -38.719 -18.219 1 97.19 534 MET A CA 1
ATOM 4332 C C . MET A 1 534 ? -5.656 -39.062 -16.812 1 97.19 534 MET A C 1
ATOM 4334 O O . MET A 1 534 ? -6.668 -39.75 -16.625 1 97.19 534 MET A O 1
ATOM 4338 N N . PRO A 1 535 ? -4.902 -38.594 -15.797 1 96.38 535 PRO A N 1
ATOM 4339 C CA . PRO A 1 535 ? -5.223 -39 -14.438 1 96.38 535 PRO A CA 1
ATOM 4340 C C . PRO A 1 535 ? -6.621 -38.594 -13.992 1 96.38 535 PRO A C 1
ATOM 4342 O O . PRO A 1 535 ? -7.371 -39.375 -13.438 1 96.38 535 PRO A O 1
ATOM 4345 N N . VAL A 1 536 ? -6.965 -37.375 -14.258 1 97.62 536 VAL A N 1
ATOM 4346 C CA . VAL A 1 536 ? -8.281 -36.875 -13.867 1 97.62 536 VAL A CA 1
ATOM 4347 C C . VAL A 1 536 ? -9.078 -36.5 -15.117 1 97.62 536 VAL A C 1
ATOM 4349 O O . VAL A 1 536 ? -8.562 -35.844 -16.016 1 97.62 536 VAL A O 1
ATOM 4352 N N . VAL A 1 537 ? -10.32 -37 -15.195 1 97.94 537 VAL A N 1
ATOM 4353 C CA . VAL A 1 537 ? -11.242 -36.594 -16.25 1 97.94 537 VAL A CA 1
ATOM 4354 C C . VAL A 1 537 ? -12.297 -35.656 -15.688 1 97.94 537 VAL A C 1
ATOM 4356 O O . VAL A 1 537 ? -13.062 -36.031 -14.797 1 97.94 537 VAL A O 1
ATOM 4359 N N . GLN A 1 538 ? -12.266 -34.5 -16.172 1 98.06 538 GLN A N 1
ATOM 4360 C CA . GLN A 1 538 ? -13.211 -33.469 -15.688 1 98.06 538 GLN A CA 1
ATOM 4361 C C . GLN A 1 538 ? -14.141 -33.031 -16.797 1 98.06 538 GLN A C 1
ATOM 4363 O O . GLN A 1 538 ? -13.711 -32.875 -17.953 1 98.06 538 GLN A O 1
ATOM 4368 N N . PHE A 1 539 ? -15.422 -32.906 -16.453 1 97.56 539 PHE A N 1
ATOM 4369 C CA . PHE A 1 539 ? -16.438 -32.375 -17.359 1 97.56 539 PHE A CA 1
ATOM 4370 C C . PHE A 1 539 ? -17.109 -31.141 -16.75 1 97.56 539 PHE A C 1
ATOM 4372 O O . PHE A 1 539 ? -17.297 -31.062 -15.539 1 97.56 539 PHE A O 1
ATOM 4379 N N . SER A 1 540 ? -17.375 -30.219 -17.609 1 95.94 540 SER A N 1
ATOM 4380 C CA . SER A 1 540 ? -18.359 -29.188 -17.281 1 95.94 540 SER A CA 1
ATOM 4381 C C . SER A 1 540 ? -19.656 -29.391 -18.047 1 95.94 540 SER A C 1
ATOM 4383 O O . SER A 1 540 ? -20.734 -29.359 -17.469 1 95.94 540 SER A O 1
ATOM 4385 N N . VAL A 1 541 ? -19.438 -29.703 -19.25 1 95.88 541 VAL A N 1
ATOM 4386 C CA . VAL A 1 541 ? -20.547 -30.094 -20.109 1 95.88 541 VAL A CA 1
ATOM 4387 C C . VAL A 1 541 ? -20.625 -31.609 -20.219 1 95.88 541 VAL A C 1
ATOM 4389 O O . VAL A 1 541 ? -19.766 -32.25 -20.844 1 95.88 541 VAL A O 1
ATOM 4392 N N . PRO A 1 542 ? -21.688 -32.156 -19.688 1 96.5 542 PRO A N 1
ATOM 4393 C CA . PRO A 1 542 ? -21.797 -33.594 -19.781 1 96.5 542 PRO A CA 1
ATOM 4394 C C . PRO A 1 542 ? -21.984 -34.062 -21.219 1 96.5 542 PRO A C 1
ATOM 4396 O O . PRO A 1 542 ? -22.625 -33.406 -22.031 1 96.5 542 PRO A O 1
ATOM 4399 N N . PRO A 1 543 ? -21.484 -35.281 -21.5 1 96.88 543 PRO A N 1
ATOM 4400 C CA . PRO A 1 543 ? -21.672 -35.812 -22.844 1 96.88 543 PRO A CA 1
ATOM 4401 C C . PRO A 1 543 ? -23.141 -35.906 -23.25 1 96.88 543 PRO A C 1
ATOM 4403 O O . PRO A 1 543 ? -23.484 -35.812 -24.422 1 96.88 543 PRO A O 1
ATOM 4406 N N . GLY A 1 544 ? -24.047 -35.969 -22.312 1 96.38 544 GLY A N 1
ATOM 4407 C CA . GLY A 1 544 ? -25.484 -36.062 -22.547 1 96.38 544 GLY A CA 1
ATOM 4408 C C . GLY A 1 544 ? -26.047 -34.844 -23.219 1 96.38 544 GLY A C 1
ATOM 4409 O O . GLY A 1 544 ? -27.156 -34.875 -23.734 1 96.38 544 GLY A O 1
ATOM 4410 N N . ASP A 1 545 ? -25.297 -33.781 -23.188 1 95.62 545 ASP A N 1
ATOM 4411 C CA . ASP A 1 545 ? -25.75 -32.562 -23.812 1 95.62 545 ASP A CA 1
ATOM 4412 C C . ASP A 1 545 ? -25.594 -32.625 -25.328 1 95.62 545 ASP A C 1
ATOM 4414 O O . ASP A 1 545 ? -26.078 -31.734 -26.047 1 95.62 545 ASP A O 1
ATOM 4418 N N . TYR A 1 546 ? -24.891 -33.656 -25.781 1 95.94 546 TYR A N 1
ATOM 4419 C CA . TYR A 1 546 ? -24.656 -33.812 -27.219 1 95.94 546 TYR A CA 1
ATOM 4420 C C . TYR A 1 546 ? -25.547 -34.906 -27.781 1 95.94 546 TYR A C 1
ATOM 4422 O O . TYR A 1 546 ? -26.547 -35.312 -27.172 1 95.94 546 TYR A O 1
ATOM 4430 N N . ASP A 1 547 ? -25.297 -35.344 -29.062 1 95.62 547 ASP A N 1
ATOM 4431 C CA . ASP A 1 547 ? -26.094 -36.375 -29.719 1 95.62 547 ASP A CA 1
ATOM 4432 C C . ASP A 1 547 ? -25.672 -37.75 -29.266 1 95.62 547 ASP A C 1
ATOM 4434 O O . ASP A 1 547 ? -24.781 -37.906 -28.422 1 95.62 547 ASP A O 1
ATOM 4438 N N . LEU A 1 548 ? -26.266 -38.719 -29.766 1 95.06 548 LEU A N 1
ATOM 4439 C CA . LEU A 1 548 ? -26.078 -40.125 -29.344 1 95.06 548 LEU A CA 1
ATOM 4440 C C . LEU A 1 548 ? -24.656 -40.594 -29.703 1 95.06 548 LEU A C 1
ATOM 4442 O O . LEU A 1 548 ? -24.094 -41.438 -29 1 95.06 548 LEU A O 1
ATOM 4446 N N . ASP A 1 549 ? -24.078 -40.062 -30.703 1 94.12 549 ASP A N 1
ATOM 4447 C CA . ASP A 1 549 ? -22.734 -40.438 -31.109 1 94.12 549 ASP A CA 1
ATOM 4448 C C . ASP A 1 549 ? -21.719 -40.062 -30.031 1 94.12 549 ASP A C 1
ATOM 4450 O O . ASP A 1 549 ? -20.812 -40.875 -29.719 1 94.12 549 ASP A O 1
ATOM 4454 N N . VAL A 1 550 ? -21.859 -38.906 -29.484 1 96 550 VAL A N 1
ATOM 4455 C CA . VAL A 1 550 ? -20.953 -38.438 -28.453 1 96 550 VAL A CA 1
ATOM 4456 C C . VAL A 1 550 ? -21.156 -39.25 -27.172 1 96 550 VAL A C 1
ATOM 4458 O O . VAL A 1 550 ? -20.188 -39.625 -26.5 1 96 550 VAL A O 1
ATOM 4461 N N . ILE A 1 551 ? -22.406 -39.531 -26.859 1 97 551 ILE A N 1
ATOM 4462 C CA . ILE A 1 551 ? -22.75 -40.312 -25.672 1 97 551 ILE A CA 1
ATOM 4463 C C . ILE A 1 551 ? -22.125 -41.688 -25.781 1 97 551 ILE A C 1
ATOM 4465 O O . ILE A 1 551 ? -21.5 -42.188 -24.828 1 97 551 ILE A O 1
ATOM 4469 N N . LYS A 1 552 ? -22.297 -42.281 -26.906 1 96.06 552 LYS A N 1
ATOM 4470 C CA . LYS A 1 552 ? -21.734 -43.625 -27.141 1 96.06 552 LYS A CA 1
ATOM 4471 C C . LYS A 1 552 ? -20.219 -43.594 -27.047 1 96.06 552 LYS A C 1
ATOM 4473 O O . LYS A 1 552 ? -19.609 -44.5 -26.453 1 96.06 552 LYS A O 1
ATOM 4478 N N . ALA A 1 553 ? -19.672 -42.656 -27.703 1 95.62 553 ALA A N 1
ATOM 4479 C CA . ALA A 1 553 ? -18.219 -42.531 -27.672 1 95.62 553 ALA A CA 1
ATOM 4480 C C . ALA A 1 553 ? -17.719 -42.406 -26.234 1 95.62 553 ALA A C 1
ATOM 4482 O O . ALA A 1 553 ? -16.719 -43 -25.875 1 95.62 553 ALA A O 1
ATOM 4483 N N . ALA A 1 554 ? -18.375 -41.594 -25.469 1 96.88 554 ALA A N 1
ATOM 4484 C CA . ALA A 1 554 ? -17.984 -41.375 -24.078 1 96.88 554 ALA A CA 1
ATOM 4485 C C . ALA A 1 554 ? -18.062 -42.688 -23.281 1 96.88 554 ALA A C 1
ATOM 4487 O O . ALA A 1 554 ? -17.141 -43.031 -22.531 1 96.88 554 ALA A O 1
ATOM 4488 N N . LYS A 1 555 ? -19.109 -43.406 -23.438 1 96.5 555 LYS A N 1
ATOM 4489 C CA . LYS A 1 555 ? -19.297 -44.656 -22.719 1 96.5 555 LYS A CA 1
ATOM 4490 C C . LYS A 1 555 ? -18.219 -45.688 -23.094 1 96.5 555 LYS A C 1
ATOM 4492 O O . LYS A 1 555 ? -17.703 -46.375 -22.234 1 96.5 555 LYS A O 1
ATOM 4497 N N . VAL A 1 556 ? -17.938 -45.75 -24.344 1 96 556 VAL A N 1
ATOM 4498 C CA . VAL A 1 556 ? -16.906 -46.656 -24.828 1 96 556 VAL A CA 1
ATOM 4499 C C . VAL A 1 556 ? -15.562 -46.25 -24.219 1 96 556 VAL A C 1
ATOM 4501 O O . VAL A 1 556 ? -14.812 -47.125 -23.75 1 96 556 VAL A O 1
ATOM 4504 N N . LEU A 1 557 ? -15.25 -45.031 -24.266 1 96.5 557 LEU A N 1
ATOM 4505 C CA . LEU A 1 557 ? -13.977 -44.562 -23.734 1 96.5 557 LEU A CA 1
ATOM 4506 C C . LEU A 1 557 ? -13.875 -44.812 -22.234 1 96.5 557 LEU A C 1
ATOM 4508 O O . LEU A 1 557 ? -12.79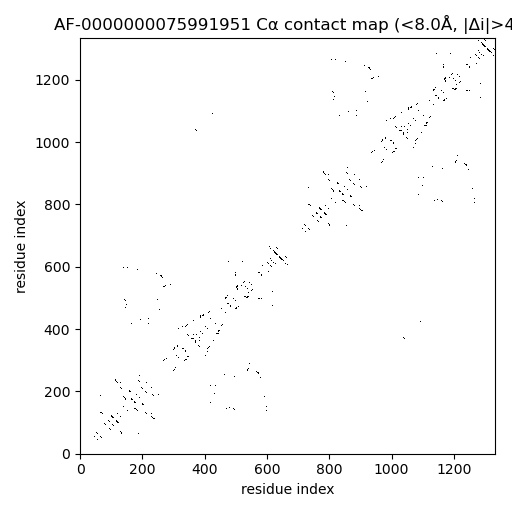7 -45.125 -21.734 1 96.5 557 LEU A O 1
ATOM 4512 N N . PHE A 1 558 ? -14.93 -44.656 -21.5 1 96 558 PHE A N 1
ATOM 4513 C CA . PHE A 1 558 ? -14.906 -44.906 -20.078 1 96 558 PHE A CA 1
ATOM 4514 C C . PHE A 1 558 ? -14.695 -46.375 -19.781 1 96 558 PHE A C 1
ATOM 4516 O O . PHE A 1 558 ? -14.055 -46.75 -18.797 1 96 558 PHE A O 1
ATOM 4523 N N . LYS A 1 559 ? -15.281 -47.188 -20.625 1 95.62 559 LYS A N 1
ATOM 4524 C CA . LYS A 1 559 ? -15.047 -48.625 -20.484 1 95.62 559 LYS A CA 1
ATOM 4525 C C . LYS A 1 559 ? -13.57 -48.969 -20.703 1 95.62 559 LYS A C 1
ATOM 4527 O O . LYS A 1 559 ? -12.984 -49.719 -19.938 1 95.62 559 LYS A O 1
ATOM 4532 N N . VAL A 1 560 ? -13.016 -48.375 -21.75 1 95.62 560 VAL A N 1
ATOM 4533 C CA . VAL A 1 560 ? -11.594 -48.562 -22.016 1 95.62 560 VAL A CA 1
ATOM 4534 C C . VAL A 1 560 ? -10.773 -48.094 -20.812 1 95.62 560 VAL A C 1
ATOM 4536 O O . VAL A 1 560 ? -9.836 -48.75 -20.391 1 95.62 560 VAL A O 1
ATOM 4539 N N . ARG A 1 561 ? -11.102 -46.938 -20.328 1 96.75 561 ARG A N 1
ATOM 4540 C CA . ARG A 1 561 ? -10.398 -46.375 -19.188 1 96.75 561 ARG A CA 1
ATOM 4541 C C . ARG A 1 561 ? -10.453 -47.312 -17.969 1 96.75 561 ARG A C 1
ATOM 4543 O O . ARG A 1 561 ? -9.43 -47.562 -17.344 1 96.75 561 ARG A O 1
ATOM 4550 N N . GLU A 1 562 ? -11.609 -47.844 -17.688 1 95.56 562 GLU A N 1
ATOM 4551 C CA . GLU A 1 562 ? -11.82 -48.719 -16.516 1 95.56 562 GLU A CA 1
ATOM 4552 C C . GLU A 1 562 ? -11.07 -50.031 -16.656 1 95.56 562 GLU A C 1
ATOM 4554 O O . GLU A 1 562 ? -10.445 -50.5 -15.703 1 95.56 562 GLU A O 1
ATOM 4559 N N . GLU A 1 563 ? -11.062 -50.531 -17.828 1 95.69 563 GLU A N 1
ATOM 4560 C CA . GLU A 1 563 ? -10.586 -51.906 -18.016 1 95.69 563 GLU A CA 1
ATOM 4561 C C . GLU A 1 563 ? -9.094 -51.938 -18.359 1 95.69 563 GLU A C 1
ATOM 4563 O O . GLU A 1 563 ? -8.391 -52.875 -18 1 95.69 563 GLU A O 1
ATOM 4568 N N . ARG A 1 564 ? -8.656 -50.906 -19 1 94.94 564 ARG A N 1
ATOM 4569 C CA . ARG A 1 564 ? -7.305 -50.969 -19.547 1 94.94 564 ARG A CA 1
ATOM 4570 C C . ARG A 1 564 ? -6.406 -49.906 -18.953 1 94.94 564 ARG A C 1
ATOM 4572 O O . ARG A 1 564 ? -5.242 -50.156 -18.641 1 94.94 564 ARG A O 1
ATOM 4579 N N . VAL A 1 565 ? -6.891 -48.75 -18.781 1 96.81 565 VAL A N 1
ATOM 4580 C CA . VAL A 1 565 ? -6.066 -47.594 -18.453 1 96.81 565 VAL A CA 1
ATOM 4581 C C . VAL A 1 565 ? -5.859 -47.531 -16.938 1 96.81 565 VAL A C 1
ATOM 4583 O O . VAL A 1 565 ? -4.723 -47.406 -16.469 1 96.81 565 VAL A O 1
ATOM 4586 N N . LEU A 1 566 ? -6.891 -47.656 -16.141 1 96.81 566 LEU A N 1
ATOM 4587 C CA . LEU A 1 566 ? -6.875 -47.406 -14.703 1 96.81 566 LEU A CA 1
ATOM 4588 C C . LEU A 1 566 ? -5.93 -48.375 -14.008 1 96.81 566 LEU A C 1
ATOM 4590 O O . LEU A 1 566 ? -5.176 -48 -13.109 1 96.81 566 LEU A O 1
ATOM 4594 N N . PRO A 1 567 ? -5.965 -49.656 -14.367 1 96.31 567 PRO A N 1
ATOM 4595 C CA . PRO A 1 567 ? -5.02 -50.562 -13.711 1 96.31 567 PRO A CA 1
ATOM 4596 C C . PRO A 1 567 ? -3.564 -50.156 -13.914 1 96.31 567 PRO A C 1
ATOM 4598 O O . PRO A 1 567 ? -2.76 -50.25 -12.984 1 96.31 567 PRO A O 1
ATOM 4601 N N . VAL A 1 568 ? -3.246 -49.719 -15.078 1 96.5 568 VAL A N 1
ATOM 4602 C CA . VAL A 1 568 ? -1.882 -49.281 -15.367 1 96.5 568 VAL A CA 1
ATOM 4603 C C . VAL A 1 568 ? -1.567 -48 -14.594 1 96.5 568 VAL A C 1
ATOM 4605 O O . VAL A 1 568 ? -0.466 -47.844 -14.062 1 96.5 568 VAL A O 1
ATOM 4608 N N . MET A 1 569 ? -2.52 -47.125 -14.508 1 96.62 569 MET A N 1
ATOM 4609 C CA . MET A 1 569 ? -2.324 -45.875 -13.773 1 96.62 569 MET A CA 1
ATOM 4610 C C . MET A 1 569 ? -2.125 -46.125 -12.281 1 96.62 569 MET A C 1
ATOM 4612 O O . MET A 1 569 ? -1.307 -45.469 -11.633 1 96.62 569 MET A O 1
ATOM 4616 N N . GLN A 1 570 ? -2.865 -47.062 -11.766 1 94.94 570 GLN A N 1
ATOM 4617 C CA . GLN A 1 570 ? -2.73 -47.406 -10.359 1 94.94 570 GLN A CA 1
ATOM 4618 C C . GLN A 1 570 ? -1.339 -47.938 -10.055 1 94.94 570 GLN A C 1
ATOM 4620 O O . GLN A 1 570 ? -0.755 -47.625 -9.016 1 94.94 570 GLN A O 1
ATOM 4625 N N . ARG A 1 571 ? -0.846 -48.688 -10.906 1 94.88 571 ARG A N 1
ATOM 4626 C CA . ARG A 1 571 ? 0.532 -49.156 -10.75 1 94.88 571 ARG A CA 1
ATOM 4627 C C . ARG A 1 571 ? 1.508 -48 -10.852 1 94.88 571 ARG A C 1
ATOM 4629 O O . ARG A 1 571 ? 2.51 -47.938 -10.133 1 94.88 571 ARG A O 1
ATOM 4636 N N . GLY A 1 572 ? 1.181 -47.156 -11.781 1 94.56 572 GLY A N 1
ATOM 4637 C CA . GLY A 1 572 ? 1.988 -45.938 -11.891 1 94.56 572 GLY A CA 1
ATOM 4638 C C . GLY A 1 572 ? 2.033 -45.125 -10.617 1 94.56 572 GLY A C 1
ATOM 4639 O O . GLY A 1 572 ? 3.07 -44.562 -10.273 1 94.56 572 GLY A O 1
ATOM 4640 N N . VAL A 1 573 ? 0.917 -45.062 -9.898 1 93.69 573 VAL A N 1
ATOM 4641 C CA . VAL A 1 573 ? 0.851 -44.344 -8.633 1 93.69 573 VAL A CA 1
ATOM 4642 C C . VAL A 1 573 ? 1.797 -45 -7.621 1 93.69 573 VAL A C 1
ATOM 4644 O O . VAL A 1 573 ? 2.508 -44.281 -6.895 1 93.69 573 VAL A O 1
ATOM 4647 N N . GLN A 1 574 ? 1.811 -46.25 -7.594 1 92.12 574 GLN A N 1
ATOM 4648 C CA . GLN A 1 574 ? 2.703 -46.969 -6.691 1 92.12 574 GLN A CA 1
ATOM 4649 C C . GLN A 1 574 ? 4.164 -46.719 -7.051 1 92.12 574 GLN A C 1
ATOM 4651 O O . GLN A 1 574 ? 5.004 -46.531 -6.164 1 92.12 574 GLN A O 1
ATOM 4656 N N . GLU A 1 575 ? 4.438 -46.719 -8.297 1 92.81 575 GLU A N 1
ATOM 4657 C CA . GLU A 1 575 ? 5.793 -46.438 -8.758 1 92.81 575 GLU A CA 1
ATOM 4658 C C . GLU A 1 575 ? 6.227 -45.031 -8.367 1 92.81 575 GLU A C 1
ATOM 4660 O O . GLU A 1 575 ? 7.367 -44.812 -7.953 1 92.81 575 GLU A O 1
ATOM 4665 N N . TYR A 1 576 ? 5.305 -44.188 -8.57 1 92.69 576 TYR A N 1
ATOM 4666 C CA . TYR A 1 576 ? 5.582 -42.781 -8.188 1 92.69 576 TYR A CA 1
ATOM 4667 C C . TYR A 1 576 ? 5.957 -42.719 -6.711 1 92.69 576 TYR A C 1
ATOM 4669 O O . TYR A 1 576 ? 6.922 -42.031 -6.348 1 92.69 576 TYR A O 1
ATOM 4677 N N . LEU A 1 577 ? 5.242 -43.344 -5.828 1 89.62 577 LEU A N 1
ATOM 4678 C CA . LEU A 1 577 ? 5.473 -43.281 -4.387 1 89.62 577 LEU A CA 1
ATOM 4679 C C . LEU A 1 577 ? 6.816 -43.938 -4.027 1 89.62 577 LEU A C 1
ATOM 4681 O O . LEU A 1 577 ? 7.449 -43.531 -3.049 1 89.62 577 LEU A O 1
ATOM 4685 N N . GLN A 1 578 ? 7.273 -44.781 -4.867 1 88.25 578 GLN A N 1
ATOM 4686 C CA . GLN A 1 578 ? 8.5 -45.5 -4.562 1 88.25 578 GLN A CA 1
ATOM 4687 C C . GLN A 1 578 ? 9.719 -44.812 -5.18 1 88.25 578 GLN A C 1
ATOM 4689 O O . GLN A 1 578 ? 10.758 -44.688 -4.531 1 88.25 578 GLN A O 1
ATOM 4694 N N . THR A 1 579 ? 9.578 -44.375 -6.434 1 88.94 579 THR A N 1
ATOM 4695 C CA . THR A 1 579 ? 10.766 -43.969 -7.16 1 88.94 579 THR A CA 1
ATOM 4696 C C . THR A 1 579 ? 10.617 -42.531 -7.664 1 88.94 579 THR A C 1
ATOM 4698 O O . THR A 1 579 ? 11.602 -41.875 -8.055 1 88.94 579 THR A O 1
ATOM 4701 N N . GLY A 1 580 ? 9.414 -42.062 -7.746 1 89.88 580 GLY A N 1
ATOM 4702 C CA . GLY A 1 580 ? 9.195 -40.719 -8.25 1 89.88 580 GLY A CA 1
ATOM 4703 C C . GLY A 1 580 ? 8.883 -40.656 -9.734 1 89.88 580 GLY A C 1
ATOM 4704 O O . GLY A 1 580 ? 8.711 -39.594 -10.305 1 89.88 580 GLY A O 1
ATOM 4705 N N . ASP A 1 581 ? 8.734 -41.844 -10.375 1 94.25 581 ASP A N 1
ATOM 4706 C CA . ASP A 1 581 ? 8.398 -41.906 -11.797 1 94.25 581 ASP A CA 1
ATOM 4707 C C . ASP A 1 581 ? 7.02 -41.312 -12.07 1 94.25 581 ASP A C 1
ATOM 4709 O O . ASP A 1 581 ? 6.059 -41.625 -11.359 1 94.25 581 ASP A O 1
ATOM 4713 N N . PRO A 1 582 ? 6.961 -40.531 -13.102 1 95.38 582 PRO A N 1
ATOM 4714 C CA . PRO A 1 582 ? 5.641 -40 -13.438 1 95.38 582 PRO A CA 1
ATOM 4715 C C . PRO A 1 582 ? 4.668 -41.062 -13.906 1 95.38 582 PRO A C 1
ATOM 4717 O O . PRO A 1 582 ? 5.094 -42.125 -14.375 1 95.38 582 PRO A O 1
ATOM 4720 N N . ILE A 1 583 ? 3.393 -40.812 -13.688 1 96.56 583 ILE A N 1
ATOM 4721 C CA . ILE A 1 583 ? 2.379 -41.719 -14.188 1 96.56 583 ILE A CA 1
ATOM 4722 C C . ILE A 1 583 ? 2.277 -41.594 -15.711 1 96.56 583 ILE A C 1
ATOM 4724 O O . ILE A 1 583 ? 2.375 -42.594 -16.422 1 96.56 583 ILE A O 1
ATOM 4728 N N . LEU A 1 584 ? 2.055 -40.344 -16.141 1 97.62 584 LEU A N 1
ATOM 4729 C CA . LEU A 1 584 ? 2.174 -40.062 -17.562 1 97.62 584 LEU A CA 1
ATOM 4730 C C . LEU A 1 584 ? 3.613 -39.719 -17.938 1 97.62 584 LEU A C 1
ATOM 4732 O O . LEU A 1 584 ? 4.219 -38.844 -17.328 1 97.62 584 LEU A O 1
ATOM 4736 N N . ARG A 1 585 ? 4.074 -40.406 -18.875 1 97.56 585 ARG A N 1
ATOM 4737 C CA . ARG A 1 585 ? 5.484 -40.281 -19.219 1 97.56 585 ARG A CA 1
ATOM 4738 C C . ARG A 1 585 ? 5.66 -39.75 -20.641 1 97.56 585 ARG A C 1
ATOM 4740 O O . ARG A 1 585 ? 4.98 -40.219 -21.562 1 97.56 585 ARG A O 1
ATOM 4747 N N . PRO A 1 586 ? 6.527 -38.75 -20.812 1 97.5 586 PRO A N 1
ATOM 4748 C CA . PRO A 1 586 ? 6.922 -38.469 -22.188 1 97.5 586 PRO A CA 1
ATOM 4749 C C . PRO A 1 586 ? 7.625 -39.625 -22.875 1 97.5 586 PRO A C 1
ATOM 4751 O O . PRO A 1 586 ? 8.188 -40.5 -22.203 1 97.5 586 PRO A O 1
ATOM 4754 N N . LEU A 1 587 ? 7.594 -39.562 -24.125 1 97.25 587 LEU A N 1
ATOM 4755 C CA . LEU A 1 587 ? 8.117 -40.719 -24.859 1 97.25 587 LEU A CA 1
ATOM 4756 C C . LEU A 1 587 ? 9.594 -40.906 -24.562 1 97.25 587 LEU A C 1
ATOM 4758 O O . LEU A 1 587 ? 10.086 -42.031 -24.562 1 97.25 587 LEU A O 1
ATOM 4762 N N . TRP A 1 588 ? 10.344 -39.812 -24.375 1 96.75 588 TRP A N 1
ATOM 4763 C CA . TRP A 1 588 ? 11.781 -39.938 -24.141 1 96.75 588 TRP A CA 1
ATOM 4764 C C . TRP A 1 588 ? 12.039 -40.656 -22.812 1 96.75 588 TRP A C 1
ATOM 4766 O O . TRP A 1 588 ? 13.164 -41.094 -22.547 1 96.75 588 TRP A O 1
ATOM 4776 N N . TRP A 1 589 ? 11.07 -40.781 -21.969 1 96.88 589 TRP A N 1
ATOM 4777 C CA . TRP A 1 589 ? 11.242 -41.594 -20.766 1 96.88 589 TRP A CA 1
ATOM 4778 C C . TRP A 1 589 ? 11.555 -43.031 -21.125 1 96.88 589 TRP A C 1
ATOM 4780 O O . TRP A 1 589 ? 12.281 -43.719 -20.406 1 96.88 589 TRP A O 1
ATOM 4790 N N . LEU A 1 590 ? 10.945 -43.531 -22.188 1 95 590 LEU A N 1
ATOM 4791 C CA . LEU A 1 590 ? 11.164 -44.906 -22.672 1 95 590 LEU A CA 1
ATOM 4792 C C . LEU A 1 590 ? 12.461 -44.969 -23.469 1 95 590 LEU A C 1
ATOM 4794 O O . LEU A 1 590 ? 13.125 -46.031 -23.484 1 95 590 LEU A O 1
ATOM 4798 N N . GLU A 1 591 ? 12.75 -43.906 -24.172 1 95.31 591 GLU A N 1
ATOM 4799 C CA . GLU A 1 591 ? 13.953 -43.812 -24.984 1 95.31 591 GLU A CA 1
ATOM 4800 C C . GLU A 1 591 ? 14.625 -42.438 -24.812 1 95.31 591 GLU A C 1
ATOM 4802 O O . GLU A 1 591 ? 14.57 -41.625 -25.719 1 95.31 591 GLU A O 1
ATOM 4807 N N . PRO A 1 592 ? 15.398 -42.344 -23.828 1 93.81 592 PRO A N 1
ATOM 4808 C CA . PRO A 1 592 ? 15.914 -41.031 -23.438 1 93.81 592 PRO A CA 1
ATOM 4809 C C . PRO A 1 592 ? 16.875 -40.438 -24.469 1 93.81 592 PRO A C 1
ATOM 4811 O O . PRO A 1 592 ? 17.047 -39.219 -24.547 1 93.81 592 PRO A O 1
ATOM 4814 N N . LYS A 1 593 ? 17.5 -41.25 -25.328 1 92.94 593 LYS A N 1
ATOM 4815 C CA . LYS A 1 593 ? 18.531 -40.75 -26.234 1 92.94 593 LYS A CA 1
ATOM 4816 C C . LYS A 1 593 ? 17.984 -40.594 -27.656 1 92.94 593 LYS A C 1
ATOM 4818 O O . LYS A 1 593 ? 18.703 -40.125 -28.547 1 92.94 593 LYS A O 1
ATOM 4823 N N . GLU A 1 594 ? 16.703 -41 -27.844 1 94.75 594 GLU A N 1
ATOM 4824 C CA . GLU A 1 594 ? 16.109 -40.938 -29.188 1 94.75 594 GLU A CA 1
ATOM 4825 C C . GLU A 1 594 ? 15.469 -39.594 -29.453 1 94.75 594 GLU A C 1
ATOM 4827 O O . GLU A 1 594 ? 14.523 -39.188 -28.766 1 94.75 594 GLU A O 1
ATOM 4832 N N . TYR A 1 595 ? 15.961 -38.969 -30.484 1 95.25 595 TYR A N 1
ATOM 4833 C CA . TYR A 1 595 ? 15.539 -37.594 -30.797 1 95.25 595 TYR A CA 1
ATOM 4834 C C . TYR A 1 595 ? 14.039 -37.531 -31.047 1 95.25 595 TYR A C 1
ATOM 4836 O O . TYR A 1 595 ? 13.352 -36.625 -30.594 1 95.25 595 TYR A O 1
ATOM 4844 N N . ASP A 1 596 ? 13.492 -38.438 -31.766 1 95.81 596 ASP A N 1
ATOM 4845 C CA . ASP A 1 596 ? 12.07 -38.469 -32.094 1 95.81 596 ASP A CA 1
ATOM 4846 C C . ASP A 1 596 ? 11.211 -38.562 -30.844 1 95.81 596 ASP A C 1
ATOM 4848 O O . ASP A 1 596 ? 10.133 -38 -30.781 1 95.81 596 ASP A O 1
ATOM 4852 N N . ALA A 1 597 ? 11.695 -39.312 -29.906 1 96.62 597 ALA A N 1
ATOM 4853 C CA . ALA A 1 597 ? 11 -39.406 -28.641 1 96.62 597 ALA A CA 1
ATOM 4854 C C . ALA A 1 597 ? 11.07 -38.094 -27.859 1 96.62 597 ALA A C 1
ATOM 4856 O O . ALA A 1 597 ? 10.102 -37.719 -27.203 1 96.62 597 ALA A O 1
ATOM 4857 N N . GLN A 1 598 ? 12.242 -37.438 -27.984 1 96.31 598 GLN A N 1
ATOM 4858 C CA . GLN A 1 598 ? 12.492 -36.25 -27.203 1 96.31 598 GLN A CA 1
ATOM 4859 C C . GLN A 1 598 ? 11.609 -35.094 -27.688 1 96.31 598 GLN A C 1
ATOM 4861 O O . GLN A 1 598 ? 11.195 -34.25 -26.891 1 96.31 598 GLN A O 1
ATOM 4866 N N . ILE A 1 599 ? 11.25 -35.031 -28.906 1 95.56 599 ILE A N 1
ATOM 4867 C CA . ILE A 1 599 ? 10.539 -33.906 -29.453 1 95.56 599 ILE A CA 1
ATOM 4868 C C . ILE A 1 599 ? 9.039 -34.188 -29.531 1 95.56 599 ILE A C 1
ATOM 4870 O O . ILE A 1 599 ? 8.242 -33.344 -29.922 1 95.56 599 ILE A O 1
ATOM 4874 N N . SER A 1 600 ? 8.609 -35.406 -29.172 1 95.81 600 SER A N 1
ATOM 4875 C CA . SER A 1 600 ? 7.207 -35.812 -29.297 1 95.81 600 SER A CA 1
ATOM 4876 C C . SER A 1 600 ? 6.332 -35.062 -28.312 1 95.81 600 SER A C 1
ATOM 4878 O O . SER A 1 600 ? 6.426 -35.281 -27.094 1 95.81 600 SER A O 1
ATOM 4880 N N . ASP A 1 601 ? 5.457 -34.219 -28.812 1 95 601 ASP A N 1
ATOM 4881 C CA . ASP A 1 601 ? 4.621 -33.406 -27.938 1 95 601 ASP A CA 1
ATOM 4882 C C . ASP A 1 601 ? 3.152 -33.812 -28.047 1 95 601 ASP A C 1
ATOM 4884 O O . ASP A 1 601 ? 2.287 -33.219 -27.406 1 95 601 ASP A O 1
ATOM 4888 N N . THR A 1 602 ? 2.818 -34.844 -28.844 1 96.5 602 THR A N 1
ATOM 4889 C CA . THR A 1 602 ? 1.42 -35.188 -29.047 1 96.5 602 THR A CA 1
ATOM 4890 C C . THR A 1 602 ? 1.171 -36.656 -28.656 1 96.5 602 THR A C 1
ATOM 4892 O O . THR A 1 602 ? 0.107 -37.188 -28.953 1 96.5 602 THR A O 1
ATOM 4895 N N . GLN A 1 603 ? 2.205 -37.281 -28.141 1 98.06 603 GLN A N 1
ATOM 4896 C CA . GLN A 1 603 ? 2.107 -38.656 -27.656 1 98.06 603 GLN A CA 1
ATOM 4897 C C . GLN A 1 603 ? 2.662 -38.781 -26.234 1 98.06 603 GLN A C 1
ATOM 4899 O O . GLN A 1 603 ? 3.482 -37.969 -25.812 1 98.06 603 GLN A O 1
ATOM 4904 N N . PHE A 1 604 ? 2.188 -39.781 -25.578 1 98.31 604 PHE A N 1
ATOM 4905 C CA . PHE A 1 604 ? 2.689 -40.062 -24.234 1 98.31 604 PHE A CA 1
ATOM 4906 C C . PHE A 1 604 ? 2.457 -41.531 -23.875 1 98.31 604 PHE A C 1
ATOM 4908 O O . PHE A 1 604 ? 1.778 -42.25 -24.609 1 98.31 604 PHE A O 1
ATOM 4915 N N . SER A 1 605 ? 3.082 -41.875 -22.812 1 97.94 605 SER A N 1
ATOM 4916 C CA . SER A 1 605 ? 2.908 -43.25 -22.312 1 97.94 605 SER A CA 1
ATOM 4917 C C . SER A 1 605 ? 2.389 -43.25 -20.891 1 97.94 605 SER A C 1
ATOM 4919 O O . SER A 1 605 ? 2.711 -42.344 -20.094 1 97.94 605 SER A O 1
ATOM 4921 N N . ILE A 1 606 ? 1.55 -44.156 -20.625 1 98.12 606 ILE A N 1
ATOM 4922 C CA . ILE A 1 606 ? 1.15 -44.438 -19.25 1 98.12 606 ILE A CA 1
ATOM 4923 C C . ILE A 1 606 ? 2.002 -45.594 -18.703 1 98.12 606 ILE A C 1
ATOM 4925 O O . ILE A 1 606 ? 1.905 -46.719 -19.172 1 98.12 606 ILE A O 1
ATOM 4929 N N . GLY A 1 607 ? 2.777 -45.156 -17.719 1 94.94 607 GLY A N 1
ATOM 4930 C CA . GLY A 1 607 ? 3.824 -46.125 -17.422 1 94.94 607 GLY A CA 1
ATOM 4931 C C . GLY A 1 607 ? 4.645 -46.5 -18.625 1 94.94 607 GLY A C 1
ATOM 4932 O O . GLY A 1 607 ? 4.996 -45.656 -19.453 1 94.94 607 GLY A O 1
ATOM 4933 N N . GLU A 1 608 ? 5.039 -47.75 -18.656 1 93.88 608 GLU A N 1
ATOM 4934 C CA . GLU A 1 608 ? 5.758 -48.25 -19.828 1 93.88 608 GLU A CA 1
ATOM 4935 C C . GLU A 1 608 ? 4.91 -49.25 -20.609 1 93.88 608 GLU A C 1
ATOM 4937 O O . GLU A 1 608 ? 5.426 -49.969 -21.453 1 93.88 608 GLU A O 1
ATOM 4942 N N . GLU A 1 609 ? 3.586 -49.094 -20.406 1 95.69 609 GLU A N 1
ATOM 4943 C CA . GLU A 1 609 ? 2.74 -50.188 -20.891 1 95.69 609 GLU A CA 1
ATOM 4944 C C . GLU A 1 609 ? 1.797 -49.719 -21.984 1 95.69 609 GLU A C 1
ATOM 4946 O O . GLU A 1 609 ? 1.403 -50.5 -22.859 1 95.69 609 GLU A O 1
ATOM 4951 N N . ILE A 1 610 ? 1.335 -48.531 -21.875 1 97.94 610 ILE A N 1
ATOM 4952 C CA . ILE A 1 610 ? 0.358 -48.062 -22.844 1 97.94 610 ILE A CA 1
ATOM 4953 C C . ILE A 1 610 ? 0.883 -46.781 -23.516 1 97.94 610 ILE A C 1
ATOM 4955 O O . ILE A 1 610 ? 1.259 -45.812 -22.844 1 97.94 610 ILE A O 1
ATOM 4959 N N . LEU A 1 611 ? 0.983 -46.781 -24.812 1 98.12 611 LEU A N 1
ATOM 4960 C CA . LEU A 1 611 ? 1.311 -45.594 -25.594 1 98.12 611 LEU A CA 1
ATOM 4961 C C . LEU A 1 611 ? 0.057 -44.969 -26.219 1 98.12 611 LEU A C 1
ATOM 4963 O O . LEU A 1 611 ? -0.741 -45.688 -26.828 1 98.12 611 LEU A O 1
ATOM 4967 N N . VAL A 1 612 ? -0.166 -43.75 -26 1 98.62 612 VAL A N 1
ATOM 4968 C CA . VAL A 1 612 ? -1.36 -43.062 -26.484 1 98.62 612 VAL A CA 1
ATOM 4969 C C . VAL A 1 612 ? -0.968 -42 -27.5 1 98.62 612 VAL A C 1
ATOM 4971 O O . VAL A 1 612 ? -0.011 -41.25 -27.266 1 98.62 612 VAL A O 1
ATOM 4974 N N . ALA A 1 613 ? -1.652 -41.906 -28.609 1 98.38 613 ALA A N 1
ATOM 4975 C CA . ALA A 1 613 ? -1.406 -40.938 -29.672 1 98.38 613 ALA A CA 1
ATOM 4976 C C . ALA A 1 613 ? -2.711 -40.312 -30.156 1 98.38 613 ALA A C 1
ATOM 4978 O O . ALA A 1 613 ? -3.154 -40.562 -31.266 1 98.38 613 ALA A O 1
ATOM 4979 N N . PRO A 1 614 ? -3.238 -39.438 -29.406 1 97.81 614 PRO A N 1
ATOM 4980 C CA . PRO A 1 614 ? -4.516 -38.812 -29.766 1 97.81 614 PRO A CA 1
ATOM 4981 C C . PRO A 1 614 ? -4.383 -37.812 -30.922 1 97.81 614 PRO A C 1
ATOM 4983 O O . PRO A 1 614 ? -3.287 -37.312 -31.188 1 97.81 614 PRO A O 1
ATOM 4986 N N . VAL A 1 615 ? -5.477 -37.562 -31.641 1 97.81 615 VAL A N 1
ATOM 4987 C CA . VAL A 1 615 ? -5.547 -36.5 -32.656 1 97.81 615 VAL A CA 1
ATOM 4988 C C . VAL A 1 615 ? -5.859 -35.156 -31.984 1 97.81 615 VAL A C 1
ATOM 4990 O O . VAL A 1 615 ? -6.883 -35.031 -31.312 1 97.81 615 VAL A O 1
ATOM 4993 N N . LEU A 1 616 ? -5 -34.156 -32.219 1 97.5 616 LEU A N 1
ATOM 4994 C CA . LEU A 1 616 ? -5.133 -32.906 -31.516 1 97.5 616 LEU A CA 1
ATOM 4995 C C . LEU A 1 616 ? -5.309 -31.75 -32.5 1 97.5 616 LEU A C 1
ATOM 4997 O O . LEU A 1 616 ? -5.156 -30.578 -32.125 1 97.5 616 LEU A O 1
ATOM 5001 N N . GLU A 1 617 ? -5.613 -32.062 -33.719 1 96.62 617 GLU A N 1
ATOM 5002 C CA . GLU A 1 617 ? -5.832 -31.062 -34.75 1 96.62 617 GLU A CA 1
ATOM 5003 C C . GLU A 1 617 ? -7.227 -31.188 -35.375 1 96.62 617 GLU A C 1
ATOM 5005 O O . GLU A 1 617 ? -7.707 -32.312 -35.594 1 96.62 617 GLU A O 1
ATOM 5010 N N . GLU A 1 618 ? -7.75 -30.078 -35.656 1 97 618 GLU A N 1
ATOM 5011 C CA . GLU A 1 618 ? -9.102 -30.031 -36.188 1 97 618 GLU A CA 1
ATOM 5012 C C . GLU A 1 618 ? -9.172 -30.703 -37.562 1 97 618 GLU A C 1
ATOM 5014 O O . GLU A 1 618 ? -8.32 -30.469 -38.406 1 97 618 GLU A O 1
ATOM 5019 N N . GLY A 1 619 ? -10.133 -31.5 -37.75 1 96.62 619 GLY A N 1
ATOM 5020 C CA . GLY A 1 619 ? -10.438 -32.062 -39.031 1 96.62 619 GLY A CA 1
ATOM 5021 C C . GLY A 1 619 ? -9.555 -33.25 -39.406 1 96.62 619 GLY A C 1
ATOM 5022 O O . GLY A 1 619 ? -9.812 -33.938 -40.406 1 96.62 619 GLY A O 1
ATOM 5023 N N . LYS A 1 620 ? -8.562 -33.562 -38.625 1 96.69 620 LYS A N 1
ATOM 5024 C CA . LYS A 1 620 ? -7.609 -34.625 -38.969 1 96.69 620 LYS A CA 1
ATOM 5025 C C . LYS A 1 620 ? -8.172 -36 -38.625 1 96.69 620 LYS A C 1
ATOM 5027 O O . LYS A 1 620 ? -8.82 -36.188 -37.594 1 96.69 620 LYS A O 1
ATOM 5032 N N . ARG A 1 621 ? -7.98 -37 -39.594 1 97 621 ARG A N 1
ATOM 5033 C CA . ARG A 1 621 ? -8.438 -38.375 -39.406 1 97 621 ARG A CA 1
ATOM 5034 C C . ARG A 1 621 ? -7.281 -39.344 -39.531 1 97 621 ARG A C 1
ATOM 5036 O O . ARG A 1 621 ? -7.496 -40.562 -39.562 1 97 621 ARG A O 1
ATOM 5043 N N . ASN A 1 622 ? -6.137 -38.781 -39.656 1 96.44 622 ASN A N 1
ATOM 5044 C CA . ASN A 1 622 ? -4.887 -39.531 -39.688 1 96.44 622 ASN A CA 1
ATOM 5045 C C . ASN A 1 622 ? -3.76 -38.781 -39 1 96.44 622 ASN A C 1
ATOM 5047 O O . ASN A 1 622 ? -3.84 -37.562 -38.812 1 96.44 622 ASN A O 1
ATOM 5051 N N . ARG A 1 623 ? -2.783 -39.531 -38.562 1 96.94 623 ARG A N 1
ATOM 5052 C CA . ARG A 1 623 ? -1.611 -38.906 -37.969 1 96.94 623 ARG A CA 1
ATOM 5053 C C . ARG A 1 623 ? -0.395 -39.844 -38.062 1 96.94 623 ARG A C 1
ATOM 5055 O O . ARG A 1 623 ? -0.527 -41.031 -38.344 1 96.94 623 ARG A O 1
ATOM 5062 N N . ASP A 1 624 ? 0.746 -39.188 -37.938 1 97.12 624 ASP A N 1
ATOM 5063 C CA . ASP A 1 624 ? 1.981 -39.938 -37.781 1 97.12 624 ASP A CA 1
ATOM 5064 C C . ASP A 1 624 ? 2.211 -40.312 -36.312 1 97.12 624 ASP A C 1
ATOM 5066 O O . ASP A 1 624 ? 1.935 -39.531 -35.406 1 97.12 624 ASP A O 1
ATOM 5070 N N . ILE A 1 625 ? 2.641 -41.625 -36.062 1 97.94 625 ILE A N 1
ATOM 5071 C CA . ILE A 1 625 ? 2.844 -42.094 -34.688 1 97.94 625 ILE A CA 1
ATOM 5072 C C . ILE A 1 625 ? 4.242 -42.688 -34.562 1 97.94 625 ILE A C 1
ATOM 5074 O O . ILE A 1 625 ? 4.645 -43.531 -35.375 1 97.94 625 ILE A O 1
ATOM 5078 N N . TYR A 1 626 ? 4.984 -42.188 -33.625 1 97.94 626 TYR A N 1
ATOM 5079 C CA . TYR A 1 626 ? 6.27 -42.781 -33.312 1 97.94 626 TYR A CA 1
ATOM 5080 C C . TYR A 1 626 ? 6.105 -43.875 -32.281 1 97.94 626 TYR A C 1
ATOM 5082 O O . TYR A 1 626 ? 5.57 -43.656 -31.188 1 97.94 626 TYR A O 1
ATOM 5090 N N . LEU A 1 627 ? 6.527 -45.125 -32.562 1 97.12 627 LEU A N 1
ATOM 5091 C CA . LEU A 1 627 ? 6.52 -46.219 -31.594 1 97.12 627 LEU A CA 1
ATOM 5092 C C . LEU A 1 627 ? 7.914 -46.469 -31.031 1 97.12 627 LEU A C 1
ATOM 5094 O O . LEU A 1 627 ? 8.836 -46.812 -31.781 1 97.12 627 LEU A O 1
ATOM 5098 N N . PRO A 1 628 ? 8.102 -46.281 -29.797 1 96.19 628 PRO A N 1
ATOM 5099 C CA . PRO A 1 628 ? 9.398 -46.594 -29.203 1 96.19 628 PRO A CA 1
ATOM 5100 C C . PRO A 1 628 ? 9.781 -48.062 -29.312 1 96.19 628 PRO A C 1
ATOM 5102 O O . PRO A 1 628 ? 8.93 -48.906 -29.625 1 96.19 628 PRO A O 1
ATOM 5105 N N . ARG A 1 629 ? 11.031 -48.344 -29.016 1 94.56 629 ARG A N 1
ATOM 5106 C CA . ARG A 1 629 ? 11.516 -49.719 -29.109 1 94.56 629 ARG A CA 1
ATOM 5107 C C . ARG A 1 629 ? 10.664 -50.656 -28.25 1 94.56 629 ARG A C 1
ATOM 5109 O O . ARG A 1 629 ? 10.195 -50.281 -27.188 1 94.56 629 ARG A O 1
ATOM 5116 N N . GLY A 1 630 ? 10.547 -51.906 -28.797 1 93.81 630 GLY A N 1
ATOM 5117 C CA . GLY A 1 630 ? 9.703 -52.906 -28.172 1 93.81 630 GLY A CA 1
ATOM 5118 C C . GLY A 1 630 ? 8.602 -53.406 -29.094 1 93.81 630 GLY A C 1
ATOM 5119 O O . GLY A 1 630 ? 8.602 -53.125 -30.281 1 93.81 630 GLY A O 1
ATOM 5120 N N . TRP A 1 631 ? 7.719 -54.188 -28.547 1 95.62 631 TRP A N 1
ATOM 5121 C CA . TRP A 1 631 ? 6.586 -54.719 -29.297 1 95.62 631 TRP A CA 1
ATOM 5122 C C . TRP A 1 631 ? 5.273 -54.156 -28.781 1 95.62 631 TRP A C 1
ATOM 5124 O O . TRP A 1 631 ? 5.008 -54.156 -27.578 1 95.62 631 TRP A O 1
ATOM 5134 N N . TRP A 1 632 ? 4.531 -53.594 -29.719 1 97 632 TRP A N 1
ATOM 5135 C CA . TRP A 1 632 ? 3.322 -52.844 -29.359 1 97 632 TRP A CA 1
ATOM 5136 C C . TRP A 1 632 ? 2.109 -53.406 -30.094 1 97 632 TRP A C 1
ATOM 5138 O O . TRP A 1 632 ? 2.111 -53.531 -31.328 1 97 632 TRP A O 1
ATOM 5148 N N . ARG A 1 633 ? 1.127 -53.75 -29.391 1 97.12 633 ARG A N 1
ATOM 5149 C CA . ARG A 1 633 ? -0.138 -54.156 -29.984 1 97.12 633 ARG A CA 1
ATOM 5150 C C . ARG A 1 633 ? -1.03 -52.969 -30.281 1 97.12 633 ARG A C 1
ATOM 5152 O O . ARG A 1 633 ? -1.335 -52.188 -29.391 1 97.12 633 ARG A O 1
ATOM 5159 N N . ASP A 1 634 ? -1.362 -52.844 -31.5 1 96.19 634 ASP A N 1
ATOM 5160 C CA . ASP A 1 634 ? -2.32 -51.812 -31.922 1 96.19 634 ASP A CA 1
ATOM 5161 C C . ASP A 1 634 ? -3.73 -52.156 -31.453 1 96.19 634 ASP A C 1
ATOM 5163 O O . ASP A 1 634 ? -4.332 -53.125 -31.906 1 96.19 634 ASP A O 1
ATOM 5167 N N . GLU A 1 635 ? -4.262 -51.375 -30.641 1 94.25 635 GLU A N 1
ATOM 5168 C CA . GLU A 1 635 ? -5.539 -51.719 -30.016 1 94.25 635 GLU A CA 1
ATOM 5169 C C . GLU A 1 635 ? -6.711 -51.281 -30.891 1 94.25 635 GLU A C 1
ATOM 5171 O O . GLU A 1 635 ? -7.867 -51.562 -30.578 1 94.25 635 GLU A O 1
ATOM 5176 N N . VAL A 1 636 ? -6.406 -50.562 -31.953 1 91.06 636 VAL A N 1
ATOM 5177 C CA . VAL A 1 636 ? -7.445 -50.219 -32.906 1 91.06 636 VAL A CA 1
ATOM 5178 C C . VAL A 1 636 ? -7.516 -51.281 -34 1 91.06 636 VAL A C 1
ATOM 5180 O O . VAL A 1 636 ? -8.586 -51.812 -34.281 1 91.06 636 VAL A O 1
ATOM 5183 N N . LEU A 1 637 ? -6.359 -51.656 -34.5 1 91.19 637 LEU A N 1
ATOM 5184 C CA . LEU A 1 637 ? -6.316 -52.562 -35.625 1 91.19 637 LEU A CA 1
ATOM 5185 C C . LEU A 1 637 ? -6.031 -53.969 -35.188 1 91.19 637 LEU A C 1
ATOM 5187 O O . LEU A 1 637 ? -6.254 -54.938 -35.938 1 91.19 637 LEU A O 1
ATOM 5191 N N . GLY A 1 638 ? -5.445 -54.188 -34.062 1 90.56 638 GLY A N 1
ATOM 5192 C CA . GLY A 1 638 ? -5.207 -55.531 -33.531 1 90.56 638 GLY A CA 1
ATOM 5193 C C . GLY A 1 638 ? -3.842 -56.094 -33.875 1 90.56 638 GLY A C 1
ATOM 5194 O O . GLY A 1 638 ? -3.422 -57.125 -33.344 1 90.56 638 GLY A O 1
ATOM 5195 N N . HIS A 1 639 ? -3.07 -55.438 -34.688 1 93.38 639 HIS A N 1
ATOM 5196 C CA . HIS A 1 639 ? -1.763 -55.906 -35.125 1 93.38 639 HIS A CA 1
ATOM 5197 C C . HIS A 1 639 ? -0.678 -55.562 -34.125 1 93.38 639 HIS A C 1
ATOM 5199 O O . HIS A 1 639 ? -0.814 -54.594 -33.344 1 93.38 639 HIS A O 1
ATOM 5205 N N . ILE A 1 640 ? 0.305 -56.406 -34.094 1 95.88 640 ILE A N 1
ATOM 5206 C CA . ILE A 1 640 ? 1.479 -56.156 -33.281 1 95.88 640 ILE A CA 1
ATOM 5207 C C . ILE A 1 640 ? 2.578 -55.531 -34.125 1 95.88 640 ILE A C 1
ATOM 5209 O O . ILE A 1 640 ? 2.914 -56.031 -35.188 1 95.88 640 ILE A O 1
ATOM 5213 N N . HIS A 1 641 ? 3.049 -54.438 -33.688 1 95.81 641 HIS A N 1
ATOM 5214 C CA . HIS A 1 641 ? 4.102 -53.688 -34.375 1 95.81 641 HIS A CA 1
ATOM 5215 C C . HIS A 1 641 ? 5.414 -53.75 -33.594 1 95.81 641 HIS A C 1
ATOM 5217 O O . HIS A 1 641 ? 5.414 -53.688 -32.375 1 95.81 641 HIS A O 1
ATOM 5223 N N . ARG A 1 642 ? 6.473 -53.938 -34.344 1 95.12 642 ARG A N 1
ATOM 5224 C CA . ARG A 1 642 ? 7.781 -53.688 -33.719 1 95.12 642 ARG A CA 1
ATOM 5225 C C . ARG A 1 642 ? 8.078 -52.219 -33.656 1 95.12 642 ARG A C 1
ATOM 5227 O O . ARG A 1 642 ? 7.918 -51.469 -34.656 1 95.12 642 ARG A O 1
ATOM 5234 N N . GLY A 1 643 ? 8.445 -51.812 -32.5 1 94.81 643 GLY A N 1
ATOM 5235 C CA . GLY A 1 643 ? 8.711 -50.406 -32.281 1 94.81 643 GLY A CA 1
ATOM 5236 C C . GLY A 1 643 ? 10.07 -49.969 -32.812 1 94.81 643 GLY A C 1
ATOM 5237 O O . GLY A 1 643 ? 10.734 -50.719 -33.531 1 94.81 643 GLY A O 1
ATOM 5238 N N . GLY A 1 644 ? 10.445 -48.719 -32.562 1 93.94 644 GLY A N 1
ATOM 5239 C CA . GLY A 1 644 ? 11.664 -48.125 -33.062 1 93.94 644 GLY A CA 1
ATOM 5240 C C . GLY A 1 644 ? 11.508 -47.469 -34.438 1 93.94 644 GLY A C 1
ATOM 5241 O O . GLY A 1 644 ? 12.469 -47.406 -35.188 1 93.94 644 GLY A O 1
ATOM 5242 N N . LYS A 1 645 ? 10.227 -47.156 -34.719 1 95.19 645 LYS A N 1
ATOM 5243 C CA . LYS A 1 645 ? 9.961 -46.625 -36.062 1 95.19 645 LYS A CA 1
ATOM 5244 C C . LYS A 1 645 ? 8.711 -45.75 -36.031 1 95.19 645 LYS A C 1
ATOM 5246 O O . LYS A 1 645 ? 7.957 -45.719 -35.062 1 95.19 645 LYS A O 1
ATOM 5251 N N . TRP A 1 646 ? 8.469 -45.062 -37.125 1 96.88 646 TRP A N 1
ATOM 5252 C CA . TRP A 1 646 ? 7.289 -44.219 -37.344 1 96.88 646 TRP A CA 1
ATOM 5253 C C . TRP A 1 646 ? 6.219 -45 -38.125 1 96.88 646 TRP A C 1
ATOM 5255 O O . TRP A 1 646 ? 6.527 -45.75 -39.062 1 96.88 646 TRP A O 1
ATOM 5265 N N . LEU A 1 647 ? 5.055 -44.938 -37.625 1 96.88 647 LEU A N 1
ATOM 5266 C CA . LEU A 1 647 ? 3.881 -45.312 -38.406 1 96.88 647 LEU A CA 1
ATOM 5267 C C . LEU A 1 647 ? 3.293 -44.062 -39.094 1 96.88 647 LEU A C 1
ATOM 5269 O O . LEU A 1 647 ? 2.746 -43.188 -38.438 1 96.88 647 LEU A O 1
ATOM 5273 N N . HIS A 1 648 ? 3.385 -44 -40.375 1 96.25 648 HIS A N 1
ATOM 5274 C CA . HIS A 1 648 ? 2.939 -42.844 -41.125 1 96.25 648 HIS A CA 1
ATOM 5275 C C . HIS A 1 648 ? 1.485 -42.969 -41.562 1 96.25 648 HIS A C 1
ATOM 5277 O O . HIS A 1 648 ? 1.04 -44.062 -41.906 1 96.25 648 HIS A O 1
ATOM 5283 N N . ASN A 1 649 ? 0.805 -41.938 -41.531 1 95.88 649 ASN A N 1
ATOM 5284 C CA . ASN A 1 649 ? -0.566 -41.812 -42.031 1 95.88 649 ASN A CA 1
ATOM 5285 C C . ASN A 1 649 ? -1.484 -42.844 -41.375 1 95.88 649 ASN A C 1
ATOM 5287 O O . ASN A 1 649 ? -2.291 -43.469 -42.031 1 95.88 649 ASN A O 1
ATOM 5291 N N . TYR A 1 650 ? -1.199 -43.031 -40.094 1 96.44 650 TYR A N 1
ATOM 5292 C CA . TYR A 1 650 ? -2.049 -43.969 -39.344 1 96.44 650 TYR A CA 1
ATOM 5293 C C . TYR A 1 650 ? -3.473 -43.438 -39.25 1 96.44 650 TYR A C 1
ATOM 5295 O O . TYR A 1 650 ? -3.693 -42.312 -38.781 1 96.44 650 TYR A O 1
ATOM 5303 N N . SER A 1 651 ? -4.406 -44.219 -39.656 1 95.56 651 SER A N 1
ATOM 5304 C CA . SER A 1 651 ? -5.801 -43.781 -39.719 1 95.56 651 SER A CA 1
ATOM 5305 C C . SER A 1 651 ? -6.43 -43.812 -38.312 1 95.56 651 SER A C 1
ATOM 5307 O O . SER A 1 651 ? -6.395 -44.844 -37.656 1 95.56 651 SER A O 1
ATOM 5309 N N . VAL A 1 652 ? -6.977 -42.688 -37.906 1 96.06 652 VAL A N 1
ATOM 5310 C CA . VAL A 1 652 ? -7.688 -42.562 -36.656 1 96.06 652 VAL A CA 1
ATOM 5311 C C . VAL A 1 652 ? -9.055 -41.938 -36.875 1 96.06 652 VAL A C 1
ATOM 5313 O O . VAL A 1 652 ? -9.211 -40.719 -36.719 1 96.06 652 VAL A O 1
ATOM 5316 N N . PRO A 1 653 ? -10.055 -42.75 -37.125 1 93.38 653 PRO A N 1
ATOM 5317 C CA . PRO A 1 653 ? -11.398 -42.188 -37.281 1 93.38 653 PRO A CA 1
ATOM 5318 C C . PRO A 1 653 ? -11.836 -41.375 -36.031 1 93.38 653 PRO A C 1
ATOM 5320 O O . PRO A 1 653 ? -11.195 -41.469 -35 1 93.38 653 PRO A O 1
ATOM 5323 N N . LEU A 1 654 ? -12.914 -40.625 -36.188 1 93.62 654 LEU A N 1
ATOM 5324 C CA . LEU A 1 654 ? -13.359 -39.719 -35.156 1 93.62 654 LEU A CA 1
ATOM 5325 C C . LEU A 1 654 ? -13.766 -40.438 -33.875 1 93.62 654 LEU A C 1
ATOM 5327 O O . LEU A 1 654 ? -13.656 -39.906 -32.781 1 93.62 654 LEU A O 1
ATOM 5331 N N . ASP A 1 655 ? -14.18 -41.656 -33.969 1 90.69 655 ASP A N 1
ATOM 5332 C CA . ASP A 1 655 ? -14.727 -42.375 -32.844 1 90.69 655 ASP A CA 1
ATOM 5333 C C . ASP A 1 655 ? -13.672 -43.281 -32.188 1 90.69 655 ASP A C 1
ATOM 5335 O O . ASP A 1 655 ? -13.984 -44.094 -31.312 1 90.69 655 ASP A O 1
ATOM 5339 N N . LYS A 1 656 ? -12.445 -43.188 -32.625 1 92.94 656 LYS A N 1
ATOM 5340 C CA . LYS A 1 656 ? -11.375 -44 -32.094 1 92.94 656 LYS A CA 1
ATOM 5341 C C . LYS A 1 656 ? -10.219 -43.156 -31.578 1 92.94 656 LYS A C 1
ATOM 5343 O O . LYS A 1 656 ? -10.07 -42 -31.984 1 92.94 656 LYS A O 1
ATOM 5348 N N . VAL A 1 657 ? -9.5 -43.75 -30.719 1 95.62 657 VAL A N 1
ATOM 5349 C CA . VAL A 1 657 ? -8.242 -43.156 -30.234 1 95.62 657 VAL A CA 1
ATOM 5350 C C . VAL A 1 657 ? -7.102 -44.156 -30.469 1 95.62 657 VAL A C 1
ATOM 5352 O O . VAL A 1 657 ? -7.223 -45.344 -30.141 1 95.62 657 VAL A O 1
ATOM 5355 N N . ALA A 1 658 ? -6.074 -43.625 -31.062 1 97.06 658 ALA A N 1
ATOM 5356 C CA . ALA A 1 658 ? -4.914 -44.5 -31.281 1 97.06 658 ALA A CA 1
ATOM 5357 C C . ALA A 1 658 ? -4.156 -44.75 -29.984 1 97.06 658 ALA A C 1
ATOM 5359 O O . ALA A 1 658 ? -3.668 -43.812 -29.344 1 97.06 658 ALA A O 1
ATOM 5360 N N . TYR A 1 659 ? -4.074 -45.969 -29.547 1 97.94 659 TYR A N 1
ATOM 5361 C CA . TYR A 1 659 ? -3.225 -46.344 -28.422 1 97.94 659 TYR A CA 1
ATOM 5362 C C . TYR A 1 659 ? -2.689 -47.781 -28.594 1 97.94 659 TYR A C 1
ATOM 5364 O O . TYR A 1 659 ? -3.25 -48.562 -29.359 1 97.94 659 TYR A O 1
ATOM 5372 N N . PHE A 1 660 ? -1.615 -48 -28.016 1 97.75 660 PHE A N 1
ATOM 5373 C CA . PHE A 1 660 ? -0.852 -49.25 -28.188 1 97.75 660 PHE A CA 1
ATOM 5374 C C . PHE A 1 660 ? -0.467 -49.812 -26.828 1 97.75 660 PHE A C 1
ATOM 5376 O O . PHE A 1 660 ? -0.101 -49.094 -25.906 1 97.75 660 PHE A O 1
ATOM 5383 N N . SER A 1 661 ? -0.544 -51.125 -26.688 1 96.75 661 SER A N 1
ATOM 5384 C CA . SER A 1 661 ? -0.149 -51.812 -25.469 1 96.75 661 SER A CA 1
ATOM 5385 C C . SER A 1 661 ? 1.148 -52.594 -25.672 1 96.75 661 SER A C 1
ATOM 5387 O O . SER A 1 661 ? 1.298 -53.312 -26.656 1 96.75 661 SER A O 1
ATOM 5389 N N . ARG A 1 662 ? 1.981 -52.438 -24.797 1 95.44 662 ARG A N 1
ATOM 5390 C CA . ARG A 1 662 ? 3.25 -53.125 -24.875 1 95.44 662 ARG A CA 1
ATOM 5391 C C . ARG A 1 662 ? 3.055 -54.625 -24.625 1 95.44 662 ARG A C 1
ATOM 5393 O O . ARG A 1 662 ? 2.338 -55.031 -23.703 1 95.44 662 ARG A O 1
ATOM 5400 N N . THR A 1 663 ? 3.627 -55.531 -25.422 1 91.81 663 THR A N 1
ATOM 5401 C CA . THR A 1 663 ? 3.385 -56.969 -25.312 1 91.81 663 THR A CA 1
ATOM 5402 C C . THR A 1 663 ? 4.504 -57.625 -24.531 1 91.81 663 THR A C 1
ATOM 5404 O O . THR A 1 663 ? 4.316 -58.719 -23.984 1 91.81 663 THR A O 1
ATOM 5407 N N . GLU A 1 664 ? 5.742 -57.125 -24.625 1 80.19 664 GLU A N 1
ATOM 5408 C CA . GLU A 1 664 ? 6.84 -57.719 -23.875 1 80.19 664 GLU A CA 1
ATOM 5409 C C . GLU A 1 664 ? 6.848 -57.219 -22.422 1 80.19 664 GLU A C 1
ATOM 5411 O O . GLU A 1 664 ? 6.352 -56.156 -22.125 1 80.19 664 GLU A O 1
ATOM 5416 N N . LYS A 1 665 ? 7.133 -58.281 -21.453 1 62.91 665 LYS A N 1
ATOM 5417 C CA . LYS A 1 665 ? 7.309 -57.812 -20.078 1 62.91 665 LYS A CA 1
ATOM 5418 C C . LYS A 1 665 ? 8.391 -56.75 -19.984 1 62.91 665 LYS A C 1
ATOM 5420 O O . LYS A 1 665 ? 9.438 -56.844 -20.625 1 62.91 665 LYS A O 1
ATOM 5425 N N . PRO A 1 666 ? 8.117 -55.469 -19.516 1 55.09 666 PRO A N 1
ATOM 5426 C CA . PRO A 1 666 ? 9.141 -54.438 -19.375 1 55.09 666 PRO A CA 1
ATOM 5427 C C . PRO A 1 666 ? 10.43 -54.969 -18.734 1 55.09 666 PRO A C 1
ATOM 5429 O O . PRO A 1 666 ? 10.383 -55.844 -17.891 1 55.09 666 PRO A O 1
ATOM 5432 N N . SER A 1 667 ? 11.609 -54.969 -19.484 1 43 667 SER A N 1
ATOM 5433 C CA . SER A 1 667 ? 12.852 -55.438 -18.875 1 43 667 SER A CA 1
ATOM 5434 C C . SER A 1 667 ? 13.148 -54.688 -17.578 1 43 667 SER A C 1
ATOM 5436 O O . SER A 1 667 ? 12.852 -53.5 -17.453 1 43 667 SER A O 1
ATOM 5438 N N . MET B 1 1 ? 88.562 46.781 -22.141 1 26.67 1 MET B N 1
ATOM 5439 C CA . MET B 1 1 ? 87.25 46.5 -22.766 1 26.67 1 MET B CA 1
ATOM 5440 C C . MET B 1 1 ? 86.375 45.594 -21.875 1 26.67 1 MET B C 1
ATOM 5442 O O . MET B 1 1 ? 85.25 45.344 -22.172 1 26.67 1 MET B O 1
ATOM 5446 N N . VAL B 1 2 ? 86.938 44.969 -20.859 1 38.06 2 VAL B N 1
ATOM 5447 C CA . VAL B 1 2 ? 86.312 43.938 -20.047 1 38.06 2 VAL B CA 1
ATOM 5448 C C . VAL B 1 2 ? 85.438 44.594 -18.953 1 38.06 2 VAL B C 1
ATOM 5450 O O . VAL B 1 2 ? 84.438 44 -18.5 1 38.06 2 VAL B O 1
ATOM 5453 N N . ARG B 1 3 ? 85.75 45.812 -18.484 1 38.47 3 ARG B N 1
ATOM 5454 C CA . ARG B 1 3 ? 85 46.375 -17.359 1 38.47 3 ARG B CA 1
ATOM 5455 C C . ARG B 1 3 ? 83.625 46.906 -17.812 1 38.47 3 ARG B C 1
ATOM 5457 O O . ARG B 1 3 ? 82.812 47.281 -16.984 1 38.47 3 ARG B O 1
ATOM 5464 N N . ARG B 1 4 ? 83.438 47.188 -19.141 1 46.47 4 ARG B N 1
ATOM 5465 C CA . ARG B 1 4 ? 82.188 47.781 -19.609 1 46.47 4 ARG B CA 1
ATOM 5466 C C . ARG B 1 4 ? 81.125 46.719 -19.656 1 46.47 4 ARG B C 1
ATOM 5468 O O . ARG B 1 4 ? 79.938 47.062 -19.5 1 46.47 4 ARG B O 1
ATOM 5475 N N . ASN B 1 5 ? 81.5 45.406 -19.719 1 44.75 5 ASN B N 1
ATOM 5476 C CA . ASN B 1 5 ? 80.438 44.406 -19.922 1 44.75 5 ASN B CA 1
ATOM 5477 C C . ASN B 1 5 ? 79.75 44.062 -18.625 1 44.75 5 ASN B C 1
ATOM 5479 O O . ASN B 1 5 ? 78.688 43.469 -18.625 1 44.75 5 ASN B O 1
ATOM 5483 N N . LYS B 1 6 ? 80.438 44.438 -17.531 1 55.88 6 LYS B N 1
ATOM 5484 C CA . LYS B 1 6 ? 79.812 44.094 -16.25 1 55.88 6 LYS B CA 1
ATOM 5485 C C . LYS B 1 6 ? 78.688 45.062 -15.875 1 55.88 6 LYS B C 1
ATOM 5487 O O . LYS B 1 6 ? 77.688 44.656 -15.289 1 55.88 6 LYS B O 1
ATOM 5492 N N . ILE B 1 7 ? 78.875 46.219 -16.391 1 56.88 7 ILE B N 1
ATOM 5493 C CA . ILE B 1 7 ? 77.875 47.219 -16.016 1 56.88 7 ILE B CA 1
ATOM 5494 C C . ILE B 1 7 ? 76.562 47 -16.781 1 56.88 7 ILE B C 1
ATOM 5496 O O . ILE B 1 7 ? 75.5 47.125 -16.219 1 56.88 7 ILE B O 1
ATOM 5500 N N . THR B 1 8 ? 76.75 46.438 -18 1 61.09 8 THR B N 1
ATOM 5501 C CA . THR B 1 8 ? 75.562 46.188 -18.812 1 61.09 8 THR B CA 1
ATOM 5502 C C . THR B 1 8 ? 74.812 45 -18.297 1 61.09 8 THR B C 1
ATOM 5504 O O . THR B 1 8 ? 73.562 45 -18.312 1 61.09 8 THR B O 1
ATOM 5507 N N . ASP B 1 9 ? 75.562 44.062 -17.781 1 63.81 9 ASP B N 1
ATOM 5508 C CA . ASP B 1 9 ? 74.938 42.875 -17.25 1 63.81 9 ASP B CA 1
ATOM 5509 C C . ASP B 1 9 ? 74.188 43.156 -15.938 1 63.81 9 ASP B C 1
ATOM 5511 O O . ASP B 1 9 ? 73.125 42.656 -15.695 1 63.81 9 ASP B O 1
ATOM 5515 N N . PHE B 1 10 ? 74.75 44.094 -15.148 1 64.81 10 PHE B N 1
ATOM 5516 C CA . PHE B 1 10 ? 74.125 44.5 -13.891 1 64.81 10 PHE B CA 1
ATOM 5517 C C . PHE B 1 10 ? 72.875 45.312 -14.133 1 64.81 10 PHE B C 1
ATOM 5519 O O . PHE B 1 10 ? 71.875 45.094 -13.461 1 64.81 10 PHE B O 1
ATOM 5526 N N . LYS B 1 11 ? 72.812 46.188 -15.125 1 64.94 11 LYS B N 1
ATOM 5527 C CA . LYS B 1 11 ? 71.688 47 -15.484 1 64.94 11 LYS B CA 1
ATOM 5528 C C . LYS B 1 11 ? 70.5 46.094 -15.992 1 64.94 11 LYS B C 1
ATOM 5530 O O . LYS B 1 11 ? 69.375 46.312 -15.641 1 64.94 11 LYS B O 1
ATOM 5535 N N . PHE B 1 12 ? 71.062 45.094 -16.688 1 66.5 12 PHE B N 1
ATOM 5536 C CA . PHE B 1 12 ? 70.062 44.156 -17.219 1 66.5 12 PHE B CA 1
ATOM 5537 C C . PHE B 1 12 ? 69.438 43.375 -16.094 1 66.5 12 PHE B C 1
ATOM 5539 O O . PHE B 1 12 ? 68.188 43.156 -16.078 1 66.5 12 PHE B O 1
ATOM 5546 N N . ARG B 1 13 ? 70.188 42.938 -15.133 1 73.38 13 ARG B N 1
ATOM 5547 C CA . ARG B 1 13 ? 69.625 42.188 -13.992 1 73.38 13 ARG B CA 1
ATOM 5548 C C . ARG B 1 13 ? 68.75 43.062 -13.109 1 73.38 13 ARG B C 1
ATOM 5550 O O . ARG B 1 13 ? 67.75 42.625 -12.602 1 73.38 13 ARG B O 1
ATOM 5557 N N . PHE B 1 14 ? 69.25 44.312 -13.039 1 72.69 14 PHE B N 1
ATOM 5558 C CA . PHE B 1 14 ? 68.5 45.281 -12.234 1 72.69 14 PHE B CA 1
ATOM 5559 C C . PHE B 1 14 ? 67.188 45.562 -12.883 1 72.69 14 PHE B C 1
ATOM 5561 O O . PHE B 1 14 ? 66.125 45.594 -12.195 1 72.69 14 PHE B O 1
ATOM 5568 N N . ILE B 1 15 ? 67.188 45.75 -14.164 1 72.62 15 ILE B N 1
ATOM 5569 C CA . ILE B 1 15 ? 65.938 46.031 -14.898 1 72.62 15 ILE B CA 1
ATOM 5570 C C . ILE B 1 15 ? 65 44.781 -14.844 1 72.62 15 ILE B C 1
ATOM 5572 O O . ILE B 1 15 ? 63.812 44.906 -14.68 1 72.62 15 ILE B O 1
ATOM 5576 N N . LEU B 1 16 ? 65.688 43.625 -14.891 1 73.69 16 LEU B N 1
ATOM 5577 C CA . LEU B 1 16 ? 64.938 42.375 -14.797 1 73.69 16 LEU B CA 1
ATOM 5578 C C . LEU B 1 16 ? 64.312 42.219 -13.414 1 73.69 16 LEU B C 1
ATOM 5580 O O . LEU B 1 16 ? 63.156 41.812 -13.289 1 73.69 16 LEU B O 1
ATOM 5584 N N . VAL B 1 17 ? 65.062 42.656 -12.383 1 76.5 17 VAL B N 1
ATOM 5585 C CA . VAL B 1 17 ? 64.562 42.594 -11.016 1 76.5 17 VAL B CA 1
ATOM 5586 C C . VAL B 1 17 ? 63.469 43.656 -10.812 1 76.5 17 VAL B C 1
ATOM 5588 O O . VAL B 1 17 ? 62.438 43.375 -10.18 1 76.5 17 VAL B O 1
ATOM 5591 N N . LEU B 1 18 ? 63.625 44.812 -11.398 1 75.5 18 LEU B N 1
ATOM 5592 C CA . LEU B 1 18 ? 62.625 45.875 -11.312 1 75.5 18 LEU B CA 1
ATOM 5593 C C . LEU B 1 18 ? 61.375 45.469 -12.062 1 75.5 18 LEU B C 1
ATOM 5595 O O . LEU B 1 18 ? 60.25 45.75 -11.586 1 75.5 18 LEU B O 1
ATOM 5599 N N . LEU B 1 19 ? 61.562 44.938 -13.258 1 73.44 19 LEU B N 1
ATOM 5600 C CA . LEU B 1 19 ? 60.438 44.438 -14.016 1 73.44 19 LEU B CA 1
ATOM 5601 C C . LEU B 1 19 ? 59.719 43.312 -13.266 1 73.44 19 LEU B C 1
ATOM 5603 O O . LEU B 1 19 ? 58.5 43.25 -13.234 1 73.44 19 LEU B O 1
ATOM 5607 N N . PHE B 1 20 ? 60.5 42.438 -12.602 1 76.12 20 PHE B N 1
ATOM 5608 C CA . PHE B 1 20 ? 59.938 41.375 -11.781 1 76.12 20 PHE B CA 1
ATOM 5609 C C . PHE B 1 20 ? 59.188 41.938 -10.586 1 76.12 20 PHE B C 1
ATOM 5611 O O . PHE B 1 20 ? 58.062 41.5 -10.289 1 76.12 20 PHE B O 1
ATOM 5618 N N . CYS B 1 21 ? 59.75 42.938 -9.938 1 74.62 21 CYS B N 1
ATOM 5619 C CA . CYS B 1 21 ? 59.094 43.594 -8.797 1 74.62 21 CYS B CA 1
ATOM 5620 C C . CYS B 1 21 ? 57.844 44.344 -9.234 1 74.62 21 CYS B C 1
ATOM 5622 O O . CYS B 1 21 ? 56.844 44.312 -8.531 1 74.62 21 CYS B O 1
ATOM 5624 N N . SER B 1 22 ? 57.875 44.938 -10.391 1 75.75 22 SER B N 1
ATOM 5625 C CA . SER B 1 22 ? 56.719 45.625 -10.93 1 75.75 22 SER B CA 1
ATOM 5626 C C . SER B 1 22 ? 55.594 44.656 -11.289 1 75.75 22 SER B C 1
ATOM 5628 O O . SER B 1 22 ? 54.438 44.906 -11.055 1 75.75 22 SER B O 1
ATOM 5630 N N . ILE B 1 23 ? 55.969 43.5 -11.859 1 72.31 23 ILE B N 1
ATOM 5631 C CA . ILE B 1 23 ? 54.969 42.469 -12.172 1 72.31 23 ILE B CA 1
ATOM 5632 C C . ILE B 1 23 ? 54.375 41.906 -10.883 1 72.31 23 ILE B C 1
ATOM 5634 O O . ILE B 1 23 ? 53.156 41.75 -10.773 1 72.31 23 ILE B O 1
ATOM 5638 N N . VAL B 1 24 ? 55.219 41.656 -9.883 1 73.56 24 VAL B N 1
ATOM 5639 C CA . VAL B 1 24 ? 54.719 41.156 -8.602 1 73.56 24 VAL B CA 1
ATOM 5640 C C . VAL B 1 24 ? 53.844 42.219 -7.938 1 73.56 24 VAL B C 1
ATOM 5642 O O . VAL B 1 24 ? 52.781 41.906 -7.367 1 73.56 24 VAL B O 1
ATOM 5645 N N . GLY B 1 25 ? 54.219 43.406 -8.055 1 73.5 25 GLY B N 1
ATOM 5646 C CA . GLY B 1 25 ? 53.438 44.5 -7.543 1 73.5 25 GLY B CA 1
ATOM 5647 C C . GLY B 1 25 ? 52.094 44.656 -8.242 1 73.5 25 GLY B C 1
ATOM 5648 O O . GLY B 1 25 ? 51.062 44.844 -7.586 1 73.5 25 GLY B O 1
ATOM 5649 N N . LEU B 1 26 ? 52.125 44.594 -9.516 1 70.62 26 LEU B N 1
ATOM 5650 C CA . LEU B 1 26 ? 50.906 44.719 -10.289 1 70.62 26 LEU B CA 1
ATOM 5651 C C . LEU B 1 26 ? 50 43.531 -10.023 1 70.62 26 LEU B C 1
ATOM 5653 O O . LEU B 1 26 ? 48.781 43.688 -9.898 1 70.62 26 LEU B O 1
ATOM 5657 N N . VAL B 1 27 ? 50.5 42.344 -9.898 1 69.44 27 VAL B N 1
ATOM 5658 C CA . VAL B 1 27 ? 49.688 41.156 -9.602 1 69.44 27 VAL B CA 1
ATOM 5659 C C . VAL B 1 27 ? 49.125 41.25 -8.188 1 69.44 27 VAL B C 1
ATOM 5661 O O . VAL B 1 27 ? 47.969 40.938 -7.965 1 69.44 27 VAL B O 1
ATOM 5664 N N . THR B 1 28 ? 49.969 41.688 -7.324 1 68.75 28 THR B N 1
ATOM 5665 C CA . THR B 1 28 ? 49.5 41.844 -5.953 1 68.75 28 THR B CA 1
ATOM 5666 C C . THR B 1 28 ? 48.438 42.969 -5.863 1 68.75 28 THR B C 1
ATOM 5668 O O . THR B 1 28 ? 47.469 42.844 -5.137 1 68.75 28 THR B O 1
ATOM 5671 N N . PHE B 1 29 ? 48.656 44 -6.555 1 70.5 29 PHE B N 1
ATOM 5672 C CA . PHE B 1 29 ? 47.719 45.125 -6.578 1 70.5 29 PHE B CA 1
ATOM 5673 C C . PHE B 1 29 ? 46.406 44.719 -7.242 1 70.5 29 PHE B C 1
ATOM 5675 O O . PHE B 1 29 ? 45.344 45.031 -6.734 1 70.5 29 PHE B O 1
ATOM 5682 N N . THR B 1 30 ? 46.469 44.062 -8.367 1 63.47 30 THR B N 1
ATOM 5683 C CA . THR B 1 30 ? 45.25 43.562 -9 1 63.47 30 THR B CA 1
ATOM 5684 C C . THR B 1 30 ? 44.562 42.562 -8.109 1 63.47 30 THR B C 1
ATOM 5686 O O . THR B 1 30 ? 43.312 42.531 -8.055 1 63.47 30 THR B O 1
ATOM 5689 N N . TRP B 1 31 ? 45.312 41.75 -7.426 1 62.38 31 TRP B N 1
ATOM 5690 C CA . TRP B 1 31 ? 44.719 40.812 -6.469 1 62.38 31 TRP B CA 1
ATOM 5691 C C . TRP B 1 31 ? 44.031 41.531 -5.328 1 62.38 31 TRP B C 1
ATOM 5693 O O . TRP B 1 31 ? 42.906 41.188 -4.938 1 62.38 31 TRP B O 1
ATOM 5703 N N . PHE B 1 32 ? 44.625 42.562 -4.914 1 61.12 32 PHE B N 1
ATOM 5704 C CA . PHE B 1 32 ? 44.062 43.344 -3.84 1 61.12 32 PHE B CA 1
ATOM 5705 C C . PHE B 1 32 ? 42.812 44.094 -4.316 1 61.12 32 PHE B C 1
ATOM 5707 O O . PHE B 1 32 ? 41.812 44.156 -3.609 1 61.12 32 PHE B O 1
ATOM 5714 N N . LEU B 1 33 ? 42.906 44.719 -5.43 1 59.94 33 LEU B N 1
ATOM 5715 C CA . LEU B 1 33 ? 41.75 45.406 -5.977 1 59.94 33 LEU B CA 1
ATOM 5716 C C . LEU B 1 33 ? 40.625 44.406 -6.27 1 59.94 33 LEU B C 1
ATOM 5718 O O . LEU B 1 33 ? 39.438 44.719 -6.035 1 59.94 33 LEU B O 1
ATOM 5722 N N . TYR B 1 34 ? 40.969 43.312 -6.82 1 56.28 34 TYR B N 1
ATOM 5723 C CA . TYR B 1 34 ? 39.969 42.281 -7.055 1 56.28 34 TYR B CA 1
ATOM 5724 C C . TYR B 1 34 ? 39.312 41.812 -5.746 1 56.28 34 TYR B C 1
ATOM 5726 O O . TYR B 1 34 ? 38.094 41.688 -5.656 1 56.28 34 TYR B O 1
ATOM 5734 N N . LYS B 1 35 ? 40.094 41.625 -4.719 1 55 35 LYS B N 1
ATOM 5735 C CA . LYS B 1 35 ? 39.594 41.281 -3.402 1 55 35 LYS B CA 1
ATOM 5736 C C . LYS B 1 35 ? 38.75 42.406 -2.828 1 55 35 LYS B C 1
ATOM 5738 O O . LYS B 1 35 ? 37.688 42.188 -2.232 1 55 35 LYS B O 1
ATOM 5743 N N . LYS B 1 36 ? 39.188 43.562 -2.947 1 52.97 36 LYS B N 1
ATOM 5744 C CA . LYS B 1 36 ? 38.438 44.719 -2.492 1 52.97 36 LYS B CA 1
ATOM 5745 C C . LYS B 1 36 ? 37.125 44.844 -3.244 1 52.97 36 LYS B C 1
ATOM 5747 O O . LYS B 1 36 ? 36.094 45.125 -2.643 1 52.97 36 LYS B O 1
ATOM 5752 N N . LYS B 1 37 ? 37.156 44.781 -4.555 1 52.75 37 LYS B N 1
ATOM 5753 C CA . LYS B 1 37 ? 35.938 44.812 -5.344 1 52.75 37 LYS B CA 1
ATOM 5754 C C . LYS B 1 37 ? 34.969 43.688 -4.949 1 52.75 37 LYS B C 1
ATOM 5756 O O . LYS B 1 37 ? 33.75 43.906 -4.883 1 52.75 37 LYS B O 1
ATOM 5761 N N . LEU B 1 38 ? 35.531 42.625 -4.699 1 52.22 38 LEU B N 1
ATOM 5762 C CA . LEU B 1 38 ? 34.719 41.5 -4.238 1 52.22 38 LEU B CA 1
ATOM 5763 C C . LEU B 1 38 ? 34.062 41.844 -2.898 1 52.22 38 LEU B C 1
ATOM 5765 O O . LEU B 1 38 ? 32.906 41.5 -2.676 1 52.22 38 LEU B O 1
ATOM 5769 N N . VAL B 1 39 ? 34.906 42.469 -2.123 1 50.62 39 VAL B N 1
ATOM 5770 C CA . VAL B 1 39 ? 34.406 42.875 -0.819 1 50.62 39 VAL B CA 1
ATOM 5771 C C . VAL B 1 39 ? 33.344 43.969 -0.994 1 50.62 39 VAL B C 1
ATOM 5773 O O . VAL B 1 39 ? 32.312 43.938 -0.327 1 50.62 39 VAL B O 1
ATOM 5776 N N . GLU B 1 40 ? 33.594 44.969 -1.777 1 50.09 40 GLU B N 1
ATOM 5777 C CA . GLU B 1 40 ? 32.656 46.062 -2.006 1 50.09 40 GLU B CA 1
ATOM 5778 C C . GLU B 1 40 ? 31.359 45.531 -2.613 1 50.09 40 GLU B C 1
ATOM 5780 O O . GLU B 1 40 ? 30.266 45.969 -2.23 1 50.09 40 GLU B O 1
ATOM 5785 N N . ILE B 1 41 ? 31.438 44.781 -3.662 1 50.19 41 ILE B N 1
ATOM 5786 C CA . ILE B 1 41 ? 30.25 44.188 -4.254 1 50.19 41 ILE B CA 1
ATOM 5787 C C . ILE B 1 41 ? 29.531 43.344 -3.201 1 50.19 41 ILE B C 1
ATOM 5789 O O . ILE B 1 41 ? 28.297 43.375 -3.127 1 50.19 41 ILE B O 1
ATOM 5793 N N . ALA B 1 42 ? 30.375 42.781 -2.414 1 53.62 42 ALA B N 1
ATOM 5794 C CA . ALA B 1 42 ? 29.781 42.031 -1.317 1 53.62 42 ALA B CA 1
ATOM 5795 C C . ALA B 1 42 ? 29.047 42.938 -0.342 1 53.62 42 ALA B C 1
ATOM 5797 O O . ALA B 1 42 ? 28.016 42.562 0.202 1 53.62 42 ALA B O 1
ATOM 5798 N N . PHE B 1 43 ? 29.578 44.25 -0.111 1 54.81 43 PHE B N 1
ATOM 5799 C CA . PHE B 1 43 ? 28.984 45.188 0.836 1 54.81 43 PHE B CA 1
ATOM 5800 C C . PHE B 1 43 ? 27.641 45.688 0.323 1 54.81 43 PHE B C 1
ATOM 5802 O O . PHE B 1 43 ? 26.688 45.812 1.094 1 54.81 43 PHE B O 1
ATOM 5809 N N . ASP B 1 44 ? 27.516 45.938 -0.961 1 61.44 44 ASP B N 1
ATOM 5810 C CA . ASP B 1 44 ? 26.266 46.469 -1.474 1 61.44 44 ASP B CA 1
ATOM 5811 C C . ASP B 1 44 ? 25.203 45.406 -1.601 1 61.44 44 ASP B C 1
ATOM 5813 O O . ASP B 1 44 ? 24.016 45.656 -1.394 1 61.44 44 ASP B O 1
ATOM 5817 N N . ASP B 1 45 ? 25.625 44.281 -1.728 1 80.06 45 ASP B N 1
ATOM 5818 C CA . ASP B 1 45 ? 24.656 43.219 -1.979 1 80.06 45 ASP B CA 1
ATOM 5819 C C . ASP B 1 45 ? 24.281 42.5 -0.686 1 80.06 45 ASP B C 1
ATOM 5821 O O . ASP B 1 45 ? 23.344 41.688 -0.667 1 80.06 45 ASP B O 1
ATOM 5825 N N . LYS B 1 46 ? 24.844 42.844 0.451 1 88.75 46 LYS B N 1
ATOM 5826 C CA . LYS B 1 46 ? 24.547 42.344 1.788 1 88.75 46 LYS B CA 1
ATOM 5827 C C . LYS B 1 46 ? 24.766 40.844 1.865 1 88.75 46 LYS B C 1
ATOM 5829 O O . LYS B 1 46 ? 24.109 40.156 2.648 1 88.75 46 LYS B O 1
ATOM 5834 N N . ILE B 1 47 ? 25.531 40.281 0.908 1 91.44 47 ILE B N 1
ATOM 5835 C CA . ILE B 1 47 ? 25.781 38.844 0.911 1 91.44 47 ILE B CA 1
ATOM 5836 C C . ILE B 1 47 ? 27.25 38.562 0.567 1 91.44 47 ILE B C 1
ATOM 5838 O O . ILE B 1 47 ? 27.844 39.281 -0.253 1 91.44 47 ILE B O 1
ATOM 5842 N N . TRP B 1 48 ? 27.859 37.656 1.27 1 90.19 48 TRP B N 1
ATOM 5843 C CA . TRP B 1 48 ? 29.203 37.156 0.977 1 90.19 48 TRP B CA 1
ATOM 5844 C C . TRP B 1 48 ? 29.219 35.625 0.995 1 90.19 48 TRP B C 1
ATOM 5846 O O . TRP B 1 48 ? 28.938 35 2.02 1 90.19 48 TRP B O 1
ATOM 5856 N N . PHE B 1 49 ? 29.562 35.062 -0.17 1 91.56 49 PHE B N 1
ATOM 5857 C CA . PHE B 1 49 ? 29.656 33.594 -0.266 1 91.56 49 PHE B CA 1
ATOM 5858 C C . PHE B 1 49 ? 31.094 33.156 -0.462 1 91.56 49 PHE B C 1
ATOM 5860 O O . PHE B 1 49 ? 31.734 33.531 -1.448 1 91.56 49 PHE B O 1
ATOM 5867 N N . HIS B 1 50 ? 31.547 32.438 0.518 1 90.69 50 HIS B N 1
ATOM 5868 C CA . HIS B 1 50 ? 32.875 31.812 0.424 1 90.69 50 HIS B CA 1
ATOM 5869 C C . HIS B 1 50 ? 32.812 30.453 -0.25 1 90.69 50 HIS B C 1
ATOM 5871 O O . HIS B 1 50 ? 32.562 29.438 0.409 1 90.69 50 HIS B O 1
ATOM 5877 N N . GLU B 1 51 ? 33.281 30.328 -1.393 1 88.19 51 GLU B N 1
ATOM 5878 C CA . GLU B 1 51 ? 33.094 29.141 -2.217 1 88.19 51 GLU B CA 1
ATOM 5879 C C . GLU B 1 51 ? 33.875 27.953 -1.648 1 88.19 51 GLU B C 1
ATOM 5881 O O . GLU B 1 51 ? 33.375 26.828 -1.642 1 88.19 51 GLU B O 1
ATOM 5886 N N . ALA B 1 52 ? 35.062 28.203 -1.192 1 84.88 52 ALA B N 1
ATOM 5887 C CA . ALA B 1 52 ? 35.906 27.109 -0.708 1 84.88 52 ALA B CA 1
ATOM 5888 C C . ALA B 1 52 ? 35.312 26.5 0.562 1 84.88 52 ALA B C 1
ATOM 5890 O O . ALA B 1 52 ? 35.312 25.281 0.717 1 84.88 52 ALA B O 1
ATOM 5891 N N . GLN B 1 53 ? 34.844 27.312 1.36 1 89.38 53 GLN B N 1
ATOM 5892 C CA . GLN B 1 53 ? 34.281 26.844 2.627 1 89.38 53 GLN B CA 1
ATOM 5893 C C . GLN B 1 53 ? 32.781 26.641 2.537 1 89.38 53 GLN B C 1
ATOM 5895 O O . GLN B 1 53 ? 32.156 26.078 3.449 1 89.38 53 GLN B O 1
ATOM 5900 N N . ARG B 1 54 ? 32.25 27.078 1.509 1 94.88 54 ARG B N 1
ATOM 5901 C CA . ARG B 1 54 ? 30.797 27.062 1.288 1 94.88 54 ARG B CA 1
ATOM 5902 C C . ARG B 1 54 ? 30.062 27.734 2.443 1 94.88 54 ARG B C 1
ATOM 5904 O O . ARG B 1 54 ? 29.094 27.172 2.98 1 94.88 54 ARG B O 1
ATOM 5911 N N . ARG B 1 55 ? 30.578 28.781 2.846 1 95.31 55 ARG B N 1
ATOM 5912 C CA . ARG B 1 55 ? 30.016 29.594 3.918 1 95.31 55 ARG B CA 1
ATOM 5913 C C . ARG B 1 55 ? 29.312 30.844 3.357 1 95.31 55 ARG B C 1
ATOM 5915 O O . ARG B 1 55 ? 29.906 31.594 2.576 1 95.31 55 ARG B O 1
ATOM 5922 N N . LEU B 1 56 ? 28.109 30.984 3.717 1 96.19 56 LEU B N 1
ATOM 5923 C CA . LEU B 1 56 ? 27.328 32.125 3.299 1 96.19 56 LEU B CA 1
ATOM 5924 C C . LEU B 1 56 ? 27.109 33.094 4.465 1 96.19 56 LEU B C 1
ATOM 5926 O O . LEU B 1 56 ? 26.656 32.688 5.535 1 96.19 56 LEU B O 1
ATOM 5930 N N . ASN B 1 57 ? 27.438 34.375 4.266 1 95.31 57 ASN B N 1
ATOM 5931 C CA . ASN B 1 57 ? 27.188 35.406 5.27 1 95.31 57 ASN B CA 1
ATOM 5932 C C . ASN B 1 57 ? 26.281 36.5 4.734 1 95.31 57 ASN B C 1
ATOM 5934 O O . ASN B 1 57 ? 26.562 37.094 3.689 1 95.31 57 ASN B O 1
ATOM 5938 N N . LEU B 1 58 ? 25.219 36.625 5.371 1 95.69 58 LEU B N 1
ATOM 5939 C CA . LEU B 1 58 ? 24.422 37.844 5.148 1 95.69 58 LEU B CA 1
ATOM 5940 C C . LEU B 1 58 ? 24.844 38.969 6.09 1 95.69 58 LEU B C 1
ATOM 5942 O O . LEU B 1 58 ? 24.922 38.75 7.305 1 95.69 58 LEU B O 1
ATOM 5946 N N . GLN B 1 59 ? 25.141 40.094 5.488 1 91.5 59 GLN B N 1
ATOM 5947 C CA . GLN B 1 59 ? 25.672 41.188 6.301 1 91.5 59 GLN B CA 1
ATOM 5948 C C . GLN B 1 59 ? 25.031 42.5 5.93 1 91.5 59 GLN B C 1
ATOM 5950 O O . GLN B 1 59 ? 24.547 42.688 4.809 1 91.5 59 GLN B O 1
ATOM 5955 N N . ASP B 1 60 ? 24.828 43.25 6.918 1 87.56 60 ASP B N 1
ATOM 5956 C CA . ASP B 1 60 ? 24.328 44.594 6.77 1 87.56 60 ASP B CA 1
ATOM 5957 C C . ASP B 1 60 ? 25.188 45.594 7.57 1 87.56 60 ASP B C 1
ATOM 5959 O O . ASP B 1 60 ? 25.359 45.438 8.773 1 87.56 60 ASP B O 1
ATOM 5963 N N . LYS B 1 61 ? 25.703 46.594 6.938 1 83.31 61 LYS B N 1
ATOM 5964 C CA . LYS B 1 61 ? 26.516 47.656 7.547 1 83.31 61 LYS B CA 1
ATOM 5965 C C . LYS B 1 61 ? 27.703 47.062 8.32 1 83.31 61 LYS B C 1
ATOM 5967 O O . LYS B 1 61 ? 27.938 47.406 9.477 1 83.31 61 LYS B O 1
ATOM 5972 N N . GLY B 1 62 ? 28.281 46.031 7.766 1 80.69 62 GLY B N 1
ATOM 5973 C CA . GLY B 1 62 ? 29.516 45.469 8.305 1 80.69 62 GLY B CA 1
ATOM 5974 C C . GLY B 1 62 ? 29.266 44.406 9.352 1 80.69 62 GLY B C 1
ATOM 5975 O O . GLY B 1 62 ? 30.203 43.719 9.805 1 80.69 62 GLY B O 1
ATOM 5976 N N . LYS B 1 63 ? 28.078 44.188 9.75 1 89.38 63 LYS B N 1
ATOM 5977 C CA . LYS B 1 63 ? 27.766 43.156 10.742 1 89.38 63 LYS B CA 1
ATOM 5978 C C . LYS B 1 63 ? 27.125 41.938 10.094 1 89.38 63 LYS B C 1
ATOM 5980 O O . LYS B 1 63 ? 26.172 42.062 9.32 1 89.38 63 LYS B O 1
ATOM 5985 N N . VAL B 1 64 ? 27.719 40.844 10.445 1 93.94 64 VAL B N 1
ATOM 5986 C CA . VAL B 1 64 ? 27.141 39.594 9.969 1 93.94 64 VAL B CA 1
ATOM 5987 C C . VAL B 1 64 ? 25.859 39.281 10.75 1 93.94 64 VAL B C 1
ATOM 5989 O O . VAL B 1 64 ? 25.906 39.156 11.984 1 93.94 64 VAL B O 1
ATOM 5992 N N . ARG B 1 65 ? 24.828 39.156 10.07 1 95.31 65 ARG B N 1
ATOM 5993 C CA . ARG B 1 65 ? 23.531 38.906 10.703 1 95.31 65 ARG B CA 1
ATOM 5994 C C . ARG B 1 65 ? 23.156 37.438 10.641 1 95.31 65 ARG B C 1
ATOM 5996 O O . ARG B 1 65 ? 22.375 36.938 11.461 1 95.31 65 ARG B O 1
ATOM 6003 N N . LEU B 1 66 ? 23.641 36.688 9.656 1 97.06 66 LEU B N 1
ATOM 6004 C CA . LEU B 1 66 ? 23.375 35.281 9.508 1 97.06 66 LEU B CA 1
ATOM 6005 C C . LEU B 1 66 ? 24.531 34.562 8.805 1 97.06 66 LEU B C 1
ATOM 6007 O O . LEU B 1 66 ? 25.062 35.094 7.824 1 97.06 66 LEU B O 1
ATOM 6011 N N . THR B 1 67 ? 24.891 33.531 9.375 1 97.44 67 THR B N 1
ATOM 6012 C CA . THR B 1 67 ? 25.906 32.688 8.742 1 97.44 67 THR B CA 1
ATOM 6013 C C . THR B 1 67 ? 25.328 31.312 8.391 1 97.44 67 THR B C 1
ATOM 6015 O O . THR B 1 67 ? 24.672 30.672 9.219 1 97.44 67 THR B O 1
ATOM 6018 N N . GLY B 1 68 ? 25.531 30.922 7.184 1 97.69 68 GLY B N 1
ATOM 6019 C CA . GLY B 1 68 ? 25.094 29.609 6.723 1 97.69 68 GLY B CA 1
ATOM 6020 C C . GLY B 1 68 ? 26.219 28.766 6.176 1 97.69 68 GLY B C 1
ATOM 6021 O O . GLY B 1 68 ? 27.156 29.281 5.574 1 97.69 68 GLY B O 1
ATOM 6022 N N . TYR B 1 69 ? 26.172 27.516 6.484 1 97.38 69 TYR B N 1
ATOM 6023 C CA . TYR B 1 69 ? 27.062 26.531 5.902 1 97.38 69 TYR B CA 1
ATOM 6024 C C . TYR B 1 69 ? 26.328 25.672 4.879 1 97.38 69 TYR B C 1
ATOM 6026 O O . TYR B 1 69 ? 25.406 24.938 5.227 1 97.38 69 TYR B O 1
ATOM 6034 N N . LEU B 1 70 ? 26.781 25.766 3.664 1 97.19 70 LEU B N 1
ATOM 6035 C CA . LEU B 1 70 ? 26.031 25.172 2.57 1 97.19 70 LEU B CA 1
ATOM 6036 C C . LEU B 1 70 ? 26.688 23.891 2.074 1 97.19 70 LEU B C 1
ATOM 6038 O O . LEU B 1 70 ? 27.906 23.75 2.156 1 97.19 70 LEU B O 1
ATOM 6042 N N . GLY B 1 71 ? 25.859 22.906 1.584 1 95.5 71 GLY B N 1
ATOM 6043 C CA . GLY B 1 71 ? 26.328 21.688 0.928 1 95.5 71 GLY B CA 1
ATOM 6044 C C . GLY B 1 71 ? 27.172 20.812 1.829 1 95.5 71 GLY B C 1
ATOM 6045 O O . GLY B 1 71 ? 28.25 20.375 1.435 1 95.5 71 GLY B O 1
ATOM 6046 N N . LEU B 1 72 ? 26.75 20.625 2.982 1 94.19 72 LEU B N 1
ATOM 6047 C CA . LEU B 1 72 ? 27.547 19.891 3.969 1 94.19 72 LEU B CA 1
ATOM 6048 C C . LEU B 1 72 ? 27.719 18.438 3.553 1 94.19 72 LEU B C 1
ATOM 6050 O O . LEU B 1 72 ? 28.672 17.781 3.99 1 94.19 72 LEU B O 1
ATOM 6054 N N . ASN B 1 73 ? 26.859 17.938 2.719 1 90.38 73 ASN B N 1
ATOM 6055 C CA . ASN B 1 73 ? 26.953 16.547 2.283 1 90.38 73 ASN B CA 1
ATOM 6056 C C . ASN B 1 73 ? 27.859 16.391 1.059 1 90.38 73 ASN B C 1
ATOM 6058 O O . ASN B 1 73 ? 28.109 15.281 0.604 1 90.38 73 ASN B O 1
ATOM 6062 N N . ILE B 1 74 ? 28.312 17.453 0.503 1 89.75 74 ILE B N 1
ATOM 6063 C CA . ILE B 1 74 ? 29.266 17.422 -0.608 1 89.75 74 ILE B CA 1
ATOM 6064 C C . ILE B 1 74 ? 30.688 17.234 -0.075 1 89.75 74 ILE B C 1
ATOM 6066 O O . ILE B 1 74 ? 31.109 17.953 0.832 1 89.75 74 ILE B O 1
ATOM 6070 N N . PRO B 1 75 ? 31.375 16.328 -0.623 1 86.88 75 PRO B N 1
ATOM 6071 C CA . PRO B 1 75 ? 32.75 16.078 -0.138 1 86.88 75 PRO B CA 1
ATOM 6072 C C . PRO B 1 75 ? 33.625 17.328 -0.164 1 86.88 75 PRO B C 1
ATOM 6074 O O . PRO B 1 75 ? 33.594 18.078 -1.148 1 86.88 75 PRO B O 1
ATOM 6077 N N . SER B 1 76 ? 34.344 17.516 0.89 1 85.44 76 SER B N 1
ATOM 6078 C CA . SER B 1 76 ? 35.156 18.719 1.052 1 85.44 76 SER B CA 1
ATOM 6079 C C . SER B 1 76 ? 36.344 18.734 0.073 1 85.44 76 SER B C 1
ATOM 6081 O O . SER B 1 76 ? 36.875 19.797 -0.26 1 85.44 76 SER B O 1
ATOM 6083 N N . LYS B 1 77 ? 36.656 17.578 -0.44 1 83.5 77 LYS B N 1
ATOM 6084 C CA . LYS B 1 77 ? 37.812 17.469 -1.327 1 83.5 77 LYS B CA 1
ATOM 6085 C C . LYS B 1 77 ? 37.469 17.953 -2.734 1 83.5 77 LYS B C 1
ATOM 6087 O O . LYS B 1 77 ? 38.344 18.25 -3.527 1 83.5 77 LYS B O 1
ATOM 6092 N N . LEU B 1 78 ? 36.281 18.062 -3.035 1 85.75 78 LEU B N 1
ATOM 6093 C CA . LEU B 1 78 ? 35.875 18.531 -4.355 1 85.75 78 LEU B CA 1
ATOM 6094 C C . LEU B 1 78 ? 35.938 20.062 -4.434 1 85.75 78 LEU B C 1
ATOM 6096 O O . LEU B 1 78 ? 35.281 20.766 -3.652 1 85.75 78 LEU B O 1
ATOM 6100 N N . GLY B 1 79 ? 36.719 20.625 -5.312 1 87.5 79 GLY B N 1
ATOM 6101 C CA . GLY B 1 79 ? 36.875 22.062 -5.461 1 87.5 79 GLY B CA 1
ATOM 6102 C C . GLY B 1 79 ? 35.75 22.703 -6.27 1 87.5 79 GLY B C 1
ATOM 6103 O O . GLY B 1 79 ? 35.188 22.078 -7.168 1 87.5 79 GLY B O 1
ATOM 6104 N N . PRO B 1 80 ? 35.406 23.953 -5.93 1 89.88 80 PRO B N 1
ATOM 6105 C CA . PRO B 1 80 ? 34.344 24.688 -6.664 1 89.88 80 PRO B CA 1
ATOM 6106 C C . PRO B 1 80 ? 34.844 25.25 -7.988 1 89.88 80 PRO B C 1
ATOM 6108 O O . PRO B 1 80 ? 36.031 25.609 -8.109 1 89.88 80 PRO B O 1
ATOM 6111 N N . TYR B 1 81 ? 33.938 25.234 -8.969 1 87.44 81 TYR B N 1
ATOM 6112 C CA . TYR B 1 81 ? 34.156 25.875 -10.258 1 87.44 81 TYR B CA 1
ATOM 6113 C C . TYR B 1 81 ? 33.031 26.875 -10.555 1 87.44 81 TYR B C 1
ATOM 6115 O O . TYR B 1 81 ? 31.859 26.594 -10.336 1 87.44 81 TYR B O 1
ATOM 6123 N N . SER B 1 82 ? 33.469 28.062 -10.953 1 84 82 SER B N 1
ATOM 6124 C CA . SER B 1 82 ? 32.469 29.047 -11.32 1 84 82 SER B CA 1
ATOM 6125 C C . SER B 1 82 ? 31.766 28.672 -12.625 1 84 82 SER B C 1
ATOM 6127 O O . SER B 1 82 ? 32.438 28.359 -13.617 1 84 82 SER B O 1
ATOM 6129 N N . CYS B 1 83 ? 30.516 28.562 -12.586 1 79.25 83 CYS B N 1
ATOM 6130 C CA . CYS B 1 83 ? 29.781 28.219 -13.797 1 79.25 83 CYS B CA 1
ATOM 6131 C C . CYS B 1 83 ? 29.141 29.438 -14.43 1 79.25 83 CYS B C 1
ATOM 6133 O O . CYS B 1 83 ? 28.188 29.312 -15.203 1 79.25 83 CYS B O 1
ATOM 6135 N N . GLN B 1 84 ? 29.344 30.609 -14.039 1 69 84 GLN B N 1
ATOM 6136 C CA . GLN B 1 84 ? 28.766 31.844 -14.531 1 69 84 GLN B CA 1
ATOM 6137 C C . GLN B 1 84 ? 28.875 31.938 -16.047 1 69 84 GLN B C 1
ATOM 6139 O O . GLN B 1 84 ? 27.953 32.375 -16.719 1 69 84 GLN B O 1
ATOM 6144 N N . HIS B 1 85 ? 29.969 31.641 -16.719 1 59.09 85 HIS B N 1
ATOM 6145 C CA . HIS B 1 85 ? 30.172 31.875 -18.141 1 59.09 85 HIS B CA 1
ATOM 6146 C C . HIS B 1 85 ? 29.5 30.797 -18.984 1 59.09 85 HIS B C 1
ATOM 6148 O O . HIS B 1 85 ? 29.266 30.984 -20.172 1 59.09 85 HIS B O 1
ATOM 6154 N N . VAL B 1 86 ? 29.172 29.656 -18.547 1 52.16 86 VAL B N 1
ATOM 6155 C CA . VAL B 1 86 ? 28.703 28.562 -19.391 1 52.16 86 VAL B CA 1
ATOM 6156 C C . VAL B 1 86 ? 27.203 28.734 -19.672 1 52.16 86 VAL B C 1
ATOM 6158 O O . VAL B 1 86 ? 26.734 28.453 -20.781 1 52.16 86 VAL B O 1
ATOM 6161 N N . ASN B 1 87 ? 26.375 28.953 -18.797 1 48.66 87 ASN B N 1
ATOM 6162 C CA . ASN B 1 87 ? 24.938 28.859 -19.078 1 48.66 87 ASN B CA 1
ATOM 6163 C C . ASN B 1 87 ? 24.359 30.203 -19.469 1 48.66 87 ASN B C 1
ATOM 6165 O O . ASN B 1 87 ? 23.141 30.344 -19.625 1 48.66 87 ASN B O 1
ATOM 6169 N N . HIS B 1 88 ? 24.969 31.016 -20.312 1 45.19 88 HIS B N 1
ATOM 6170 C CA . HIS B 1 88 ? 24.484 32.281 -20.844 1 45.19 88 HIS B CA 1
ATOM 6171 C C . HIS B 1 88 ? 23.312 32.812 -20.031 1 45.19 88 HIS B C 1
ATOM 6173 O O . HIS B 1 88 ? 22.484 33.562 -20.547 1 45.19 88 HIS B O 1
ATOM 6179 N N . VAL B 1 89 ? 22.766 32 -19.172 1 44.38 89 VAL B N 1
ATOM 6180 C CA . VAL B 1 89 ? 21.578 32.531 -18.484 1 44.38 89 VAL B CA 1
ATOM 6181 C C . VAL B 1 89 ? 21.844 33.906 -17.938 1 44.38 89 VAL B C 1
ATOM 6183 O O . VAL B 1 89 ? 22.984 34.219 -17.578 1 44.38 89 VAL B O 1
ATOM 6186 N N . SER B 1 90 ? 20.969 34.812 -18.281 1 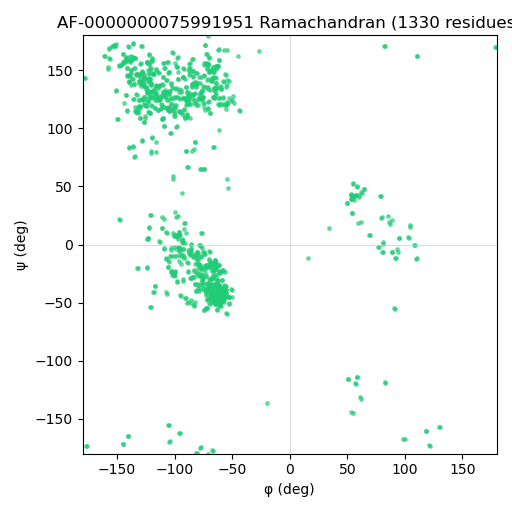45 90 SER B N 1
ATOM 6187 C CA . SER B 1 90 ? 20.984 36.062 -17.578 1 45 90 SER B CA 1
ATOM 6188 C C . SER B 1 90 ? 21.547 35.906 -16.172 1 45 90 SER B C 1
ATOM 6190 O O . SER B 1 90 ? 21.609 34.812 -15.641 1 45 90 SER B O 1
ATOM 6192 N N . ASP B 1 91 ? 21.984 37.062 -15.266 1 48.72 91 ASP B N 1
ATOM 6193 C CA . ASP B 1 91 ? 22.797 37.406 -14.102 1 48.72 91 ASP B CA 1
ATOM 6194 C C . ASP B 1 91 ? 22.422 36.531 -12.906 1 48.72 91 ASP B C 1
ATOM 6196 O O . ASP B 1 91 ? 21.469 36.812 -12.188 1 48.72 91 ASP B O 1
ATOM 6200 N N . PRO B 1 92 ? 22.5 35.25 -13.102 1 56.81 92 PRO B N 1
ATOM 6201 C CA . PRO B 1 92 ? 22.641 34.812 -11.711 1 56.81 92 PRO B CA 1
ATOM 6202 C C . PRO B 1 92 ? 23.766 35.531 -10.969 1 56.81 92 PRO B C 1
ATOM 6204 O O . PRO B 1 92 ? 24.781 35.875 -11.578 1 56.81 92 PRO B O 1
ATOM 6207 N N . ASN B 1 93 ? 23.453 36.125 -9.844 1 75.06 93 ASN B N 1
ATOM 6208 C CA . ASN B 1 93 ? 24.531 36.938 -9.273 1 75.06 93 ASN B CA 1
ATOM 6209 C C . ASN B 1 93 ? 25.703 36.062 -8.82 1 75.06 93 ASN B C 1
ATOM 6211 O O . ASN B 1 93 ? 26.859 36.438 -9.016 1 75.06 93 ASN B O 1
ATOM 6215 N N . ILE B 1 94 ? 25.469 34.656 -8.43 1 86.25 94 ILE B N 1
ATOM 6216 C CA . ILE B 1 94 ? 26.5 33.719 -8.016 1 86.25 94 ILE B CA 1
ATOM 6217 C C . ILE B 1 94 ? 26.172 32.312 -8.539 1 86.25 94 ILE B C 1
ATOM 6219 O O . ILE B 1 94 ? 25.047 31.828 -8.391 1 86.25 94 ILE B O 1
ATOM 6223 N N . CYS B 1 95 ? 27.078 31.625 -9.383 1 90.5 95 CYS B N 1
ATOM 6224 C CA . CYS B 1 95 ? 26.938 30.25 -9.859 1 90.5 95 CYS B CA 1
ATOM 6225 C C . CYS B 1 95 ? 28.219 29.453 -9.641 1 90.5 95 CYS B C 1
ATOM 6227 O O . CYS B 1 95 ? 29.266 29.828 -10.156 1 90.5 95 CYS B O 1
ATOM 6229 N N . VAL B 1 96 ? 28.109 28.422 -8.867 1 92.19 96 VAL B N 1
ATOM 6230 C CA . VAL B 1 96 ? 29.266 27.594 -8.539 1 92.19 96 VAL B CA 1
ATOM 6231 C C . VAL B 1 96 ? 28.922 26.125 -8.75 1 92.19 96 VAL B C 1
ATOM 6233 O O . VAL B 1 96 ? 27.797 25.688 -8.453 1 92.19 96 VAL B O 1
ATOM 6236 N N . GLU B 1 97 ? 29.828 25.344 -9.266 1 92.06 97 GLU B N 1
ATOM 6237 C CA . GLU B 1 97 ? 29.609 23.922 -9.523 1 92.06 97 GLU B CA 1
ATOM 6238 C C . GLU B 1 97 ? 30.703 23.062 -8.883 1 92.06 97 GLU B C 1
ATOM 6240 O O . GLU B 1 97 ? 31.859 23.453 -8.844 1 92.06 97 GLU B O 1
ATOM 6245 N N . TRP B 1 98 ? 30.391 22.031 -8.305 1 91.31 98 TRP B N 1
ATOM 6246 C CA . TRP B 1 98 ? 31.281 20.953 -7.855 1 91.31 98 TRP B CA 1
ATOM 6247 C C . TRP B 1 98 ? 31.141 19.734 -8.766 1 91.31 98 TRP B C 1
ATOM 6249 O O . TRP B 1 98 ? 30.109 19.078 -8.781 1 91.31 98 TRP B O 1
ATOM 6259 N N . LYS B 1 99 ? 32.125 19.406 -9.422 1 83.19 99 LYS B N 1
ATOM 6260 C CA . LYS B 1 99 ? 32.125 18.484 -10.555 1 83.19 99 LYS B CA 1
ATOM 6261 C C . LYS B 1 99 ? 31.406 17.188 -10.211 1 83.19 99 LYS B C 1
ATOM 6263 O O . LYS B 1 99 ? 31.734 16.531 -9.219 1 83.19 99 LYS B O 1
ATOM 6268 N N . TYR B 1 100 ? 30.453 16.859 -10.977 1 79.81 100 TYR B N 1
ATOM 6269 C CA . TYR B 1 100 ? 29.688 15.625 -11.047 1 79.81 100 TYR B CA 1
ATOM 6270 C C . TYR B 1 100 ? 28.797 15.461 -9.812 1 79.81 100 TYR B C 1
ATOM 6272 O O . TYR B 1 100 ? 28.25 14.391 -9.57 1 79.81 100 TYR B O 1
ATOM 6280 N N . ARG B 1 101 ? 28.766 16.547 -9 1 87.06 101 ARG B N 1
ATOM 6281 C CA . ARG B 1 101 ? 28 16.328 -7.777 1 87.06 101 ARG B CA 1
ATOM 6282 C C . ARG B 1 101 ? 26.844 17.344 -7.672 1 87.06 101 ARG B C 1
ATOM 6284 O O . ARG B 1 101 ? 25.688 16.953 -7.504 1 87.06 101 ARG B O 1
ATOM 6291 N N . ALA B 1 102 ? 27.234 18.688 -7.777 1 93.44 102 ALA B N 1
ATOM 6292 C CA . ALA B 1 102 ? 26.203 19.656 -7.434 1 93.44 102 ALA B CA 1
ATOM 6293 C C . ALA B 1 102 ? 26.5 21.016 -8.078 1 93.44 102 ALA B C 1
ATOM 6295 O O . ALA B 1 102 ? 27.641 21.328 -8.391 1 93.44 102 ALA B O 1
ATOM 6296 N N . ARG B 1 103 ? 25.453 21.781 -8.336 1 93.25 103 ARG B N 1
ATOM 6297 C CA . ARG B 1 103 ? 25.5 23.156 -8.789 1 93.25 103 ARG B CA 1
ATOM 6298 C C . ARG B 1 103 ? 24.719 24.078 -7.855 1 93.25 103 ARG B C 1
ATOM 6300 O O . ARG B 1 103 ? 23.625 23.719 -7.414 1 93.25 103 ARG B O 1
ATOM 6307 N N . LEU B 1 104 ? 25.328 25.172 -7.484 1 95.12 104 LEU B N 1
ATOM 6308 C CA . LEU B 1 104 ? 24.672 26.172 -6.648 1 95.12 104 LEU B CA 1
ATOM 6309 C C . LEU B 1 104 ? 24.453 27.469 -7.426 1 95.12 104 LEU B C 1
ATOM 6311 O O . LEU B 1 104 ? 25.391 28 -8.023 1 95.12 104 LEU B O 1
ATOM 6315 N N . GLN B 1 105 ? 23.266 27.875 -7.457 1 93.88 105 GLN B N 1
ATOM 6316 C CA . GLN B 1 105 ? 22.922 29.156 -8.047 1 93.88 105 GLN B CA 1
ATOM 6317 C C . GLN B 1 105 ? 22.25 30.062 -7.016 1 93.88 105 GLN B C 1
ATOM 6319 O O . GLN B 1 105 ? 21.312 29.656 -6.34 1 93.88 105 GLN B O 1
ATOM 6324 N N . ILE B 1 106 ? 22.75 31.25 -6.828 1 94.69 106 ILE B N 1
ATOM 6325 C CA . ILE B 1 106 ? 22.141 32.25 -5.949 1 94.69 106 ILE B CA 1
ATOM 6326 C C . ILE B 1 106 ? 21.719 33.469 -6.766 1 94.69 106 ILE B C 1
ATOM 6328 O O . ILE B 1 106 ? 22.547 34.156 -7.363 1 94.69 106 ILE B O 1
ATOM 6332 N N . GLU B 1 107 ? 20.438 33.719 -6.762 1 92.94 107 GLU B N 1
ATOM 6333 C CA . GLU B 1 107 ? 19.875 34.875 -7.441 1 92.94 107 GLU B CA 1
ATOM 6334 C C . GLU B 1 107 ? 19.406 35.938 -6.441 1 92.94 107 GLU B C 1
ATOM 6336 O O . GLU B 1 107 ? 18.812 35.594 -5.414 1 92.94 107 GLU B O 1
ATOM 6341 N N . TYR B 1 108 ? 19.797 37.188 -6.66 1 90.69 108 TYR B N 1
ATOM 6342 C CA . TYR B 1 108 ? 19.453 38.219 -5.699 1 90.69 108 TYR B CA 1
ATOM 6343 C C . TYR B 1 108 ? 18.594 39.281 -6.34 1 90.69 108 TYR B C 1
ATOM 6345 O O . TYR B 1 108 ? 18.672 39.531 -7.547 1 90.69 108 TYR B O 1
ATOM 6353 N N . TRP B 1 109 ? 17.703 39.875 -5.617 1 89.56 109 TRP B N 1
ATOM 6354 C CA . TRP B 1 109 ? 16.938 41.062 -5.992 1 89.56 109 TRP B CA 1
ATOM 6355 C C . TRP B 1 109 ? 16.766 42 -4.801 1 89.56 109 TRP B C 1
ATOM 6357 O O . TRP B 1 109 ? 16.766 41.531 -3.65 1 89.56 109 TRP B O 1
ATOM 6367 N N . HIS B 1 110 ? 16.781 43.281 -5.098 1 90.31 110 HIS B N 1
ATOM 6368 C CA . HIS B 1 110 ? 16.609 44.312 -4.086 1 90.31 110 HIS B CA 1
ATOM 6369 C C . HIS B 1 110 ? 15.32 45.125 -4.316 1 90.31 110 HIS B C 1
ATOM 6371 O O . HIS B 1 110 ? 15.008 45.5 -5.453 1 90.31 110 HIS B O 1
ATOM 6377 N N . GLU B 1 111 ? 14.594 45.156 -3.371 1 88.88 111 GLU B N 1
ATOM 6378 C CA . GLU B 1 111 ? 13.359 45.969 -3.391 1 88.88 111 GLU B CA 1
ATOM 6379 C C . GLU B 1 111 ? 13.266 46.844 -2.164 1 88.88 111 GLU B C 1
ATOM 6381 O O . GLU B 1 111 ? 12.828 46.438 -1.098 1 88.88 111 GLU B O 1
ATOM 6386 N N . GLY B 1 112 ? 13.453 48.188 -2.352 1 86.5 112 GLY B N 1
ATOM 6387 C CA . GLY B 1 112 ? 13.484 49.062 -1.205 1 86.5 112 GLY B CA 1
ATOM 6388 C C . GLY B 1 112 ? 14.555 48.688 -0.196 1 86.5 112 GLY B C 1
ATOM 6389 O O . GLY B 1 112 ? 15.734 48.594 -0.543 1 86.5 112 GLY B O 1
ATOM 6390 N N . ASN B 1 113 ? 14.047 48.406 0.972 1 87.44 113 ASN B N 1
ATOM 6391 C CA . ASN B 1 113 ? 14.984 48.062 2.031 1 87.44 113 ASN B CA 1
ATOM 6392 C C . ASN B 1 113 ? 15.102 46.531 2.203 1 87.44 113 ASN B C 1
ATOM 6394 O O . ASN B 1 113 ? 15.711 46.062 3.164 1 87.44 113 ASN B O 1
ATOM 6398 N N . LEU B 1 114 ? 14.5 45.875 1.288 1 92.62 114 LEU B N 1
ATOM 6399 C CA . LEU B 1 114 ? 14.523 44.406 1.347 1 92.62 114 LEU B CA 1
ATOM 6400 C C . LEU B 1 114 ? 15.461 43.844 0.29 1 92.62 114 LEU B C 1
ATOM 6402 O O . LEU B 1 114 ? 15.414 44.25 -0.872 1 92.62 114 LEU B O 1
ATOM 6406 N N . SER B 1 115 ? 16.391 43.062 0.682 1 93.81 115 SER B N 1
ATOM 6407 C CA . SER B 1 115 ? 17.234 42.281 -0.217 1 93.81 115 SER B CA 1
ATOM 6408 C C . SER B 1 115 ? 17 40.781 -0.056 1 93.81 115 SER B C 1
ATOM 6410 O O . SER B 1 115 ? 17.031 40.281 1.06 1 93.81 115 SER B O 1
ATOM 6412 N N . CYS B 1 116 ? 16.719 40.156 -1.105 1 95.5 116 CYS B N 1
ATOM 6413 C CA . CYS B 1 116 ? 16.422 38.719 -1.048 1 95.5 116 CYS B CA 1
ATOM 6414 C C . CYS B 1 116 ? 17.391 37.938 -1.931 1 95.5 116 CYS B C 1
ATOM 6416 O O . CYS B 1 116 ? 17.906 38.469 -2.918 1 95.5 116 CYS B O 1
ATOM 6418 N N . TYR B 1 117 ? 17.688 36.719 -1.586 1 96.25 117 TYR B N 1
ATOM 6419 C CA . TYR B 1 117 ? 18.609 35.812 -2.242 1 96.25 117 TYR B CA 1
ATOM 6420 C C . TYR B 1 117 ? 17.984 34.406 -2.402 1 96.25 117 TYR B C 1
ATOM 6422 O O . TYR B 1 117 ? 17.688 33.75 -1.414 1 96.25 117 TYR B O 1
ATOM 6430 N N . ASN B 1 118 ? 17.781 34 -3.59 1 96.69 118 ASN B N 1
ATOM 6431 C CA . ASN B 1 118 ? 17.297 32.625 -3.854 1 96.69 118 ASN B CA 1
ATOM 6432 C C . ASN B 1 118 ? 18.453 31.656 -3.998 1 96.69 118 ASN B C 1
ATOM 6434 O O . ASN B 1 118 ? 19.266 31.766 -4.922 1 96.69 118 ASN B O 1
ATOM 6438 N N . VAL B 1 119 ? 18.547 30.797 -3.066 1 97.31 119 VAL B N 1
ATOM 6439 C CA . VAL B 1 119 ? 19.578 29.766 -3.057 1 97.31 119 VAL B CA 1
ATOM 6440 C C . VAL B 1 119 ? 19.031 28.484 -3.654 1 97.31 119 VAL B C 1
ATOM 6442 O O . VAL B 1 119 ? 18.156 27.828 -3.059 1 97.31 119 VAL B O 1
ATOM 6445 N N . HIS B 1 120 ? 19.562 28.078 -4.777 1 96.62 120 HIS B N 1
ATOM 6446 C CA . HIS B 1 120 ? 19.047 26.922 -5.5 1 96.62 120 HIS B CA 1
ATOM 6447 C C . HIS B 1 120 ? 20.156 25.906 -5.789 1 96.62 120 HIS B C 1
ATOM 6449 O O . HIS B 1 120 ? 21.031 26.172 -6.613 1 96.62 120 HIS B O 1
ATOM 6455 N N . TRP B 1 121 ? 20.141 24.797 -5.027 1 95.81 121 TRP B N 1
ATOM 6456 C CA . TRP B 1 121 ? 21.031 23.656 -5.289 1 95.81 121 TRP B CA 1
ATOM 6457 C C . TRP B 1 121 ? 20.422 22.734 -6.344 1 95.81 121 TRP B C 1
ATOM 6459 O O . TRP B 1 121 ? 19.234 22.422 -6.301 1 95.81 121 TRP B O 1
ATOM 6469 N N . LYS B 1 122 ? 21.172 22.234 -7.258 1 93.12 122 LYS B N 1
ATOM 6470 C CA . LYS B 1 122 ? 20.797 21.219 -8.234 1 93.12 122 LYS B CA 1
ATOM 6471 C C . LYS B 1 122 ? 21.797 20.062 -8.242 1 93.12 122 LYS B C 1
ATOM 6473 O O . LYS B 1 122 ? 23 20.281 -8.383 1 93.12 122 LYS B O 1
ATOM 6478 N N . ALA B 1 123 ? 21.234 18.938 -8.055 1 92 123 ALA B N 1
ATOM 6479 C CA . ALA B 1 123 ? 22.094 17.75 -8.086 1 92 123 ALA B CA 1
ATOM 6480 C C . ALA B 1 123 ? 22.5 17.406 -9.516 1 92 123 ALA B C 1
ATOM 6482 O O . ALA B 1 123 ? 21.703 17.562 -10.445 1 92 123 ALA B O 1
ATOM 6483 N N . LEU B 1 124 ? 23.734 16.906 -9.633 1 88.12 124 LEU B N 1
ATOM 6484 C CA . LEU B 1 124 ? 24.219 16.469 -10.938 1 88.12 124 LEU B CA 1
ATOM 6485 C C . LEU B 1 124 ? 24.328 14.945 -10.992 1 88.12 124 LEU B C 1
ATOM 6487 O O . LEU B 1 124 ? 24.672 14.383 -12.039 1 88.12 124 LEU B O 1
ATOM 6491 N N . SER B 1 125 ? 24.062 14.312 -9.906 1 82.5 125 SER B N 1
ATOM 6492 C CA . SER B 1 125 ? 24.016 12.859 -9.797 1 82.5 125 SER B CA 1
ATOM 6493 C C . SER B 1 125 ? 22.891 12.406 -8.875 1 82.5 125 SER B C 1
ATOM 6495 O O . SER B 1 125 ? 22.469 13.156 -7.992 1 82.5 125 SER B O 1
ATOM 6497 N N . HIS B 1 126 ? 22.391 11.125 -9 1 76.44 126 HIS B N 1
ATOM 6498 C CA . HIS B 1 126 ? 21.25 10.609 -8.258 1 76.44 126 HIS B CA 1
ATOM 6499 C C . HIS B 1 126 ? 21.609 10.375 -6.793 1 76.44 126 HIS B C 1
ATOM 6501 O O . HIS B 1 126 ? 20.734 10.32 -5.93 1 76.44 126 HIS B O 1
ATOM 6507 N N . ASN B 1 127 ? 22.812 10.273 -6.535 1 75.56 127 ASN B N 1
ATOM 6508 C CA . ASN B 1 127 ? 23.234 9.938 -5.176 1 75.56 127 ASN B CA 1
ATOM 6509 C C . ASN B 1 127 ? 23.531 11.195 -4.359 1 75.56 127 ASN B C 1
ATOM 6511 O O . ASN B 1 127 ? 23.875 11.109 -3.184 1 75.56 127 ASN B O 1
ATOM 6515 N N . THR B 1 128 ? 23.328 12.336 -4.977 1 84.94 128 THR B N 1
ATOM 6516 C CA . THR B 1 128 ? 23.656 13.586 -4.297 1 84.94 128 THR B CA 1
ATOM 6517 C C . THR B 1 128 ? 22.453 14.086 -3.49 1 84.94 128 THR B C 1
ATOM 6519 O O . THR B 1 128 ? 21.328 14.133 -4 1 84.94 128 THR B O 1
ATOM 6522 N N . HIS B 1 129 ? 22.734 14.336 -2.176 1 87.56 129 HIS B N 1
ATOM 6523 C CA . HIS B 1 129 ? 21.766 14.992 -1.302 1 87.56 129 HIS B CA 1
ATOM 6524 C C . HIS B 1 129 ? 22.344 16.281 -0.715 1 87.56 129 HIS B C 1
ATOM 6526 O O . HIS B 1 129 ? 23.562 16.453 -0.665 1 87.56 129 HIS B O 1
ATOM 6532 N N . PHE B 1 130 ? 21.469 17.156 -0.441 1 94.12 130 PHE B N 1
ATOM 6533 C CA . PHE B 1 130 ? 21.922 18.453 0.029 1 94.12 130 PHE B CA 1
ATOM 6534 C C . PHE B 1 130 ? 21.594 18.656 1.501 1 94.12 130 PHE B C 1
ATOM 6536 O O . PHE B 1 130 ? 20.547 18.188 1.968 1 94.12 130 PHE B O 1
ATOM 6543 N N . ARG B 1 131 ? 22.469 19.328 2.227 1 96 131 ARG B N 1
ATOM 6544 C CA . ARG B 1 131 ? 22.25 19.781 3.596 1 96 131 ARG B CA 1
ATOM 6545 C C . ARG B 1 131 ? 22.844 21.172 3.816 1 96 131 ARG B C 1
ATOM 6547 O O . ARG B 1 131 ? 24.031 21.391 3.605 1 96 131 ARG B O 1
ATOM 6554 N N . ASP B 1 132 ? 22 22.109 4.07 1 98.38 132 ASP B N 1
ATOM 6555 C CA . ASP B 1 132 ? 22.406 23.453 4.453 1 98.38 132 ASP B CA 1
ATOM 6556 C C . ASP B 1 132 ? 22.016 23.75 5.902 1 98.38 132 ASP B C 1
ATOM 6558 O O . ASP B 1 132 ? 20.922 23.406 6.34 1 98.38 132 ASP B O 1
ATOM 6562 N N . CYS B 1 133 ? 22.938 24.391 6.637 1 98.44 133 CYS B N 1
ATOM 6563 C CA . CYS B 1 133 ? 22.672 24.719 8.031 1 98.44 133 CYS B CA 1
ATOM 6564 C C . CYS B 1 133 ? 22.953 26.188 8.312 1 98.44 133 CYS B C 1
ATOM 6566 O O . CYS B 1 133 ? 23.922 26.75 7.797 1 98.44 133 CYS B O 1
ATOM 6568 N N . PHE B 1 134 ? 22.141 26.812 9.055 1 98.56 134 PHE B N 1
ATOM 6569 C CA . PHE B 1 134 ? 22.266 28.219 9.438 1 98.56 134 PHE B CA 1
ATOM 6570 C C . PHE B 1 134 ? 22.484 28.359 10.938 1 98.56 134 PHE B C 1
ATOM 6572 O O . PHE B 1 134 ? 21.828 27.672 11.727 1 98.56 134 PHE B O 1
ATOM 6579 N N . ASN B 1 135 ? 23.359 29.188 11.289 1 97.25 135 ASN B N 1
ATOM 6580 C CA . ASN B 1 135 ? 23.656 29.469 12.688 1 97.25 135 ASN B CA 1
ATOM 6581 C C . ASN B 1 135 ? 22.578 30.328 13.328 1 97.25 135 ASN B C 1
ATOM 6583 O O . ASN B 1 135 ? 22.266 31.422 12.82 1 97.25 135 ASN B O 1
ATOM 6587 N N . LEU B 1 136 ? 22.078 29.891 14.398 1 96.25 136 LEU B N 1
ATOM 6588 C CA . LEU B 1 136 ? 20.984 30.594 15.047 1 96.25 136 LEU B CA 1
ATOM 6589 C C . LEU B 1 136 ? 21.5 31.516 16.141 1 96.25 136 LEU B C 1
ATOM 6591 O O . LEU B 1 136 ? 20.75 32.312 16.703 1 96.25 136 LEU B O 1
ATOM 6595 N N . ARG B 1 137 ? 22.719 31.484 16.406 1 92.31 137 ARG B N 1
ATOM 6596 C CA . ARG B 1 137 ? 23.281 32.219 17.531 1 92.31 137 ARG B CA 1
ATOM 6597 C C . ARG B 1 137 ? 23.125 33.719 17.312 1 92.31 137 ARG B C 1
ATOM 6599 O O . ARG B 1 137 ? 23.234 34.219 16.188 1 92.31 137 ARG B O 1
ATOM 6606 N N . GLY B 1 138 ? 22.891 34.344 18.438 1 91.56 138 GLY B N 1
ATOM 6607 C CA . GLY B 1 138 ? 22.828 35.812 18.406 1 91.56 138 GLY B CA 1
ATOM 6608 C C . GLY B 1 138 ? 21.484 36.344 17.938 1 91.56 138 GLY B C 1
ATOM 6609 O O . GLY B 1 138 ? 21.312 37.562 17.781 1 91.56 138 GLY B O 1
ATOM 6610 N N . ALA B 1 139 ? 20.578 35.562 17.641 1 95.31 139 ALA B N 1
ATOM 6611 C CA . ALA B 1 139 ? 19.266 36 17.172 1 95.31 139 ALA B CA 1
ATOM 6612 C C . ALA B 1 139 ? 18.156 35.125 17.75 1 95.31 139 ALA B C 1
ATOM 6614 O O . ALA B 1 139 ? 18.406 33.969 18.156 1 95.31 139 ALA B O 1
ATOM 6615 N N . LEU B 1 140 ? 16.969 35.688 17.906 1 97.38 140 LEU B N 1
ATOM 6616 C CA . LEU B 1 140 ? 15.758 34.969 18.25 1 97.38 140 LEU B CA 1
ATOM 6617 C C . LEU B 1 140 ? 14.961 34.594 17 1 97.38 140 LEU B C 1
ATOM 6619 O O . LEU B 1 140 ? 14.836 35.406 16.078 1 97.38 140 LEU B O 1
ATOM 6623 N N . TRP B 1 141 ? 14.539 33.375 16.938 1 97.5 141 TRP B N 1
ATOM 6624 C CA . TRP B 1 141 ? 13.883 32.906 15.734 1 97.5 141 TRP B CA 1
ATOM 6625 C C . TRP B 1 141 ? 12.43 32.531 16.016 1 97.5 141 TRP B C 1
ATOM 6627 O O . TRP B 1 141 ? 12.086 32.156 17.125 1 97.5 141 TRP B O 1
ATOM 6637 N N . TYR B 1 142 ? 11.555 32.688 14.969 1 97.69 142 TYR B N 1
ATOM 6638 C CA . TYR B 1 142 ? 10.117 32.438 14.992 1 97.69 142 TYR B CA 1
ATOM 6639 C C . TYR B 1 142 ? 9.664 31.719 13.719 1 97.69 142 TYR B C 1
ATOM 6641 O O . TYR B 1 142 ? 10.414 31.656 12.742 1 97.69 142 TYR B O 1
ATOM 6649 N N . GLY B 1 143 ? 8.438 31.109 13.797 1 96.75 143 GLY B N 1
ATOM 6650 C CA . GLY B 1 143 ? 7.855 30.578 12.586 1 96.75 143 GLY B CA 1
ATOM 6651 C C . GLY B 1 143 ? 7.645 29.078 12.641 1 96.75 143 GLY B C 1
ATOM 6652 O O . GLY B 1 143 ? 7.379 28.516 13.703 1 96.75 143 GLY B O 1
ATOM 6653 N N . MET B 1 144 ? 7.477 28.359 11.414 1 95.81 144 MET B N 1
ATOM 6654 C CA . MET B 1 144 ? 7.328 26.922 11.211 1 95.81 144 MET B CA 1
ATOM 6655 C C . MET B 1 144 ? 5.855 26.516 11.227 1 95.81 144 MET B C 1
ATOM 6657 O O . MET B 1 144 ? 5.391 25.812 10.328 1 95.81 144 MET B O 1
ATOM 6661 N N . GLY B 1 145 ? 5.152 26.828 12.258 1 96.5 145 GLY B N 1
ATOM 6662 C CA . GLY B 1 145 ? 3.766 26.422 12.414 1 96.5 145 GLY B CA 1
ATOM 6663 C C . GLY B 1 145 ? 3.475 25.797 13.766 1 96.5 145 GLY B C 1
ATOM 6664 O O . GLY B 1 145 ? 4.121 26.125 14.758 1 96.5 145 GLY B O 1
ATOM 6665 N N . GLU B 1 146 ? 2.428 25.031 13.742 1 96.5 146 GLU B N 1
ATOM 6666 C CA . GLU B 1 146 ? 2.033 24.359 14.984 1 96.5 146 GLU B CA 1
ATOM 6667 C C . GLU B 1 146 ? 2.941 23.172 15.281 1 96.5 146 GLU B C 1
ATOM 6669 O O . GLU B 1 146 ? 3.148 22.312 14.43 1 96.5 146 GLU B O 1
ATOM 6674 N N . VAL B 1 147 ? 3.498 23.172 16.484 1 95.56 147 VAL B N 1
ATOM 6675 C CA . VAL B 1 147 ? 4.363 22.078 16.906 1 95.56 147 VAL B CA 1
ATOM 6676 C C . VAL B 1 147 ? 4.043 21.719 18.359 1 95.56 147 VAL B C 1
ATOM 6678 O O . VAL B 1 147 ? 3.418 22.5 19.078 1 95.56 147 VAL B O 1
ATOM 6681 N N . GLN B 1 148 ? 4.414 20.547 18.688 1 91.94 148 GLN B N 1
ATOM 6682 C CA . GLN B 1 148 ? 4.312 20.141 20.078 1 91.94 148 GLN B CA 1
ATOM 6683 C C . GLN B 1 148 ? 5.402 20.797 20.922 1 91.94 148 GLN B C 1
ATOM 6685 O O . GLN B 1 148 ? 6.543 20.938 20.469 1 91.94 148 GLN B O 1
ATOM 6690 N N . ASN B 1 149 ? 5.055 21.297 22.078 1 90.62 149 ASN B N 1
ATOM 6691 C CA . ASN B 1 149 ? 6.004 21.906 22.984 1 90.62 149 ASN B CA 1
ATOM 6692 C C . ASN B 1 149 ? 6.621 23.172 22.391 1 90.62 149 ASN B C 1
ATOM 6694 O O . ASN B 1 149 ? 7.848 23.312 22.359 1 90.62 149 ASN B O 1
ATOM 6698 N N . ILE B 1 150 ? 5.777 23.938 21.906 1 89.94 150 ILE B N 1
ATOM 6699 C CA . ILE B 1 150 ? 6.215 25.156 21.219 1 89.94 150 ILE B CA 1
ATOM 6700 C C . ILE B 1 150 ? 6.844 26.109 22.234 1 89.94 150 ILE B C 1
ATOM 6702 O O . ILE B 1 150 ? 6.449 26.125 23.406 1 89.94 150 ILE B O 1
ATOM 6706 N N . SER B 1 151 ? 7.82 26.75 21.781 1 91.88 151 SER B N 1
ATOM 6707 C CA . SER B 1 151 ? 8.414 27.859 22.547 1 91.88 151 SER B CA 1
ATOM 6708 C C . SER B 1 151 ? 8.375 29.156 21.734 1 91.88 151 SER B C 1
ATOM 6710 O O . SER B 1 151 ? 8.398 29.125 20.516 1 91.88 151 SER B O 1
ATOM 6712 N N . TRP B 1 152 ? 8.227 30.25 22.391 1 94.25 152 TRP B N 1
ATOM 6713 C CA . TRP B 1 152 ? 8.281 31.578 21.812 1 94.25 152 TRP B CA 1
ATOM 6714 C C . TRP B 1 152 ? 9.305 32.469 22.516 1 94.25 152 TRP B C 1
ATOM 6716 O O . TRP B 1 152 ? 9.109 32.844 23.688 1 94.25 152 TRP B O 1
ATOM 6726 N N . PRO B 1 153 ? 10.477 32.844 21.938 1 95.75 153 PRO B N 1
ATOM 6727 C CA . PRO B 1 153 ? 10.93 32.406 20.625 1 95.75 153 PRO B CA 1
ATOM 6728 C C . PRO B 1 153 ? 11.266 30.906 20.594 1 95.75 153 PRO B C 1
ATOM 6730 O O . PRO B 1 153 ? 11.016 30.188 21.562 1 95.75 153 PRO B O 1
ATOM 6733 N N . LEU B 1 154 ? 11.742 30.453 19.438 1 94.38 154 LEU B N 1
ATOM 6734 C CA . LEU B 1 154 ? 11.984 29.031 19.203 1 94.38 154 LEU B CA 1
ATOM 6735 C C . LEU B 1 154 ? 13.266 28.578 19.891 1 94.38 154 LEU B C 1
ATOM 6737 O O . LEU B 1 154 ? 13.68 27.422 19.75 1 94.38 154 LEU B O 1
ATOM 6741 N N . SER B 1 155 ? 13.852 29.328 20.688 1 90.5 155 SER B N 1
ATOM 6742 C CA . SER B 1 155 ? 15.156 29.047 21.297 1 90.5 155 SER B CA 1
ATOM 6743 C C . SER B 1 155 ? 15.117 27.781 22.141 1 90.5 155 SER B C 1
ATOM 6745 O O . SER B 1 155 ? 16.094 27.047 22.203 1 90.5 155 SER B O 1
ATOM 6747 N N . ASN B 1 156 ? 14.008 27.562 22.75 1 89.56 156 ASN B N 1
ATOM 6748 C CA . ASN B 1 156 ? 13.922 26.406 23.641 1 89.56 156 ASN B CA 1
ATOM 6749 C C . ASN B 1 156 ? 13.211 25.234 22.969 1 89.56 156 ASN B C 1
ATOM 6751 O O . ASN B 1 156 ? 12.859 24.25 23.625 1 89.56 156 ASN B O 1
ATOM 6755 N N . PHE B 1 157 ? 12.961 25.375 21.734 1 93.94 157 PHE B N 1
ATOM 6756 C CA . PHE B 1 157 ? 12.367 24.297 20.953 1 93.94 157 PHE B CA 1
ATOM 6757 C C . PHE B 1 157 ? 13.43 23.531 20.172 1 93.94 157 PHE B C 1
ATOM 6759 O O . PHE B 1 157 ? 14.367 24.141 19.641 1 93.94 157 PHE B O 1
ATOM 6766 N N . SER B 1 158 ? 13.328 22.219 20.219 1 95.44 158 SER B N 1
ATOM 6767 C CA . SER B 1 158 ? 14.25 21.375 19.469 1 95.44 158 SER B CA 1
ATOM 6768 C C . SER B 1 158 ? 13.492 20.406 18.562 1 95.44 158 SER B C 1
ATOM 6770 O O . SER B 1 158 ? 12.461 19.859 18.969 1 95.44 158 SER B O 1
ATOM 6772 N N . LEU B 1 159 ? 13.93 20.281 17.391 1 96.75 159 LEU B N 1
ATOM 6773 C CA . LEU B 1 159 ? 13.383 19.359 16.391 1 96.75 159 LEU B CA 1
ATOM 6774 C C . LEU B 1 159 ? 14.492 18.531 15.758 1 96.75 159 LEU B C 1
ATOM 6776 O O . LEU B 1 159 ? 15.422 19.094 15.164 1 96.75 159 LEU B O 1
ATOM 6780 N N . ASN B 1 160 ? 14.438 17.203 15.906 1 96.94 160 ASN B N 1
ATOM 6781 C CA . ASN B 1 160 ? 15.375 16.328 15.211 1 96.94 160 ASN B CA 1
ATOM 6782 C C . ASN B 1 160 ? 15.086 16.281 13.719 1 96.94 160 ASN B C 1
ATOM 6784 O O . ASN B 1 160 ? 13.953 16.484 13.289 1 96.94 160 ASN B O 1
ATOM 6788 N N . MET B 1 161 ? 16.141 15.969 13.016 1 96.56 161 MET B N 1
ATOM 6789 C CA . MET B 1 161 ? 15.992 15.898 11.562 1 96.56 161 MET B CA 1
ATOM 6790 C C . MET B 1 161 ? 14.867 14.953 11.172 1 96.56 161 MET B C 1
ATOM 6792 O O . MET B 1 161 ? 14.883 13.773 11.531 1 96.56 161 MET B O 1
ATOM 6796 N N . GLN B 1 162 ? 13.883 15.453 10.469 1 96.62 162 GLN B N 1
ATOM 6797 C CA . GLN B 1 162 ? 12.719 14.688 10.023 1 96.62 162 GLN B CA 1
ATOM 6798 C C . GLN B 1 162 ? 12.008 15.391 8.867 1 96.62 162 GLN B C 1
ATOM 6800 O O . GLN B 1 162 ? 12.234 16.578 8.625 1 96.62 162 GLN B O 1
ATOM 6805 N N . PRO B 1 163 ? 11.188 14.625 8.172 1 96.69 163 PRO B N 1
ATOM 6806 C CA . PRO B 1 163 ? 10.422 15.297 7.113 1 96.69 163 PRO B CA 1
ATOM 6807 C C . PRO B 1 163 ? 9.531 16.422 7.645 1 96.69 163 PRO B C 1
ATOM 6809 O O . PRO B 1 163 ? 8.906 16.266 8.703 1 96.69 163 PRO B O 1
ATOM 6812 N N . PHE B 1 164 ? 9.562 17.516 6.996 1 97.56 164 PHE B N 1
ATOM 6813 C CA . PHE B 1 164 ? 8.742 18.656 7.395 1 97.56 164 PHE B CA 1
ATOM 6814 C C . PHE B 1 164 ? 7.383 18.609 6.707 1 97.56 164 PHE B C 1
ATOM 6816 O O . PHE B 1 164 ? 7.145 19.344 5.746 1 97.56 164 PHE B O 1
ATOM 6823 N N . VAL B 1 165 ? 6.523 17.812 7.25 1 97.38 165 VAL B N 1
ATOM 6824 C CA . VAL B 1 165 ? 5.168 17.641 6.742 1 97.38 165 VAL B CA 1
ATOM 6825 C C . VAL B 1 165 ? 4.172 17.672 7.898 1 97.38 165 VAL B C 1
ATOM 6827 O O . VAL B 1 165 ? 4.555 17.5 9.062 1 97.38 165 VAL B O 1
ATOM 6830 N N . THR B 1 166 ? 2.932 17.922 7.562 1 98.25 166 THR B N 1
ATOM 6831 C CA . THR B 1 166 ? 1.896 18.094 8.578 1 98.25 166 THR B CA 1
ATOM 6832 C C . THR B 1 166 ? 1.643 16.781 9.312 1 98.25 166 THR B C 1
ATOM 6834 O O . THR B 1 166 ? 1.684 15.711 8.711 1 98.25 166 THR B O 1
ATOM 6837 N N . GLY B 1 167 ? 1.433 16.938 10.617 1 97.38 167 GLY B N 1
ATOM 6838 C CA . GLY B 1 167 ? 1.14 15.797 11.477 1 97.38 167 GLY B CA 1
ATOM 6839 C C . GLY B 1 167 ? 0.083 16.094 12.523 1 97.38 167 GLY B C 1
ATOM 6840 O O . GLY B 1 167 ? -0.763 16.969 12.328 1 97.38 167 GLY B O 1
ATOM 6841 N N . ASP B 1 168 ? -0.011 15.227 13.523 1 94.69 168 ASP B N 1
ATOM 6842 C CA . ASP B 1 168 ? -0.887 15.305 14.688 1 94.69 168 ASP B CA 1
ATOM 6843 C C . ASP B 1 168 ? -0.08 15.477 15.969 1 94.69 168 ASP B C 1
ATOM 6845 O O . ASP B 1 168 ? 0.61 14.555 16.406 1 94.69 168 ASP B O 1
ATOM 6849 N N . VAL B 1 169 ? -0.228 16.578 16.625 1 92.75 169 VAL B N 1
ATOM 6850 C CA . VAL B 1 169 ? 0.613 16.938 17.766 1 92.75 169 VAL B CA 1
ATOM 6851 C C . VAL B 1 169 ? 0.416 15.93 18.891 1 92.75 169 VAL B C 1
ATOM 6853 O O . VAL B 1 169 ? 1.218 15.875 19.828 1 92.75 169 VAL B O 1
ATOM 6856 N N . SER B 1 170 ? -0.677 15.211 18.812 1 87.56 170 SER B N 1
ATOM 6857 C CA . SER B 1 170 ? -0.88 14.18 19.828 1 87.56 170 SER B CA 1
ATOM 6858 C C . SER B 1 170 ? 0.083 13.016 19.625 1 87.56 170 SER B C 1
ATOM 6860 O O . SER B 1 170 ? 0.366 12.266 20.562 1 87.56 170 SER B O 1
ATOM 6862 N N . HIS B 1 171 ? 0.652 12.914 18.391 1 88.75 171 HIS B N 1
ATOM 6863 C CA . HIS B 1 171 ? 1.498 11.766 18.094 1 88.75 171 HIS B CA 1
ATOM 6864 C C . HIS B 1 171 ? 2.809 12.203 17.438 1 88.75 171 HIS B C 1
ATOM 6866 O O . HIS B 1 171 ? 3.783 11.453 17.438 1 88.75 171 HIS B O 1
ATOM 6872 N N . ASP B 1 172 ? 2.73 13.414 16.891 1 93 172 ASP B N 1
ATOM 6873 C CA . ASP B 1 172 ? 3.865 13.898 16.109 1 93 172 ASP B CA 1
ATOM 6874 C C . ASP B 1 172 ? 4.438 15.18 16.703 1 93 172 ASP B C 1
ATOM 6876 O O . ASP B 1 172 ? 3.758 15.875 17.469 1 93 172 ASP B O 1
ATOM 6880 N N . ASP B 1 173 ? 5.645 15.461 16.359 1 94.5 173 ASP B N 1
ATOM 6881 C CA . ASP B 1 173 ? 6.25 16.719 16.766 1 94.5 173 ASP B CA 1
ATOM 6882 C C . ASP B 1 173 ? 5.625 17.891 16 1 94.5 173 ASP B C 1
ATOM 6884 O O . ASP B 1 173 ? 5.418 18.969 16.578 1 94.5 173 ASP B O 1
ATOM 6888 N N . LEU B 1 174 ? 5.367 17.625 14.75 1 97.12 174 LEU B N 1
ATOM 6889 C CA . LEU B 1 174 ? 4.797 18.656 13.891 1 97.12 174 LEU B CA 1
ATOM 6890 C C . LEU B 1 174 ? 3.275 18.562 13.875 1 97.12 174 LEU B C 1
ATOM 6892 O O . LEU B 1 174 ? 2.711 17.469 13.93 1 97.12 174 LEU B O 1
ATOM 6896 N N . GLY B 1 175 ? 2.664 19.734 13.805 1 96.81 175 GLY B N 1
ATOM 6897 C CA . GLY B 1 175 ? 1.216 19.797 13.922 1 96.81 175 GLY B CA 1
ATOM 6898 C C . GLY B 1 175 ? 0.511 19.812 12.578 1 96.81 175 GLY B C 1
ATOM 6899 O O . GLY B 1 175 ? 1.064 19.359 11.57 1 96.81 175 GLY B O 1
ATOM 6900 N N . SER B 1 176 ? -0.759 20.234 12.602 1 97.38 176 SER B N 1
ATOM 6901 C CA . SER B 1 176 ? -1.648 20.109 11.453 1 97.38 176 SER B CA 1
ATOM 6902 C C . SER B 1 176 ? -1.555 21.312 10.539 1 97.38 176 SER B C 1
ATOM 6904 O O . SER B 1 176 ? -2.033 21.281 9.406 1 97.38 176 SER B O 1
ATOM 6906 N N . VAL B 1 177 ? -0.969 22.422 11.039 1 98.12 177 VAL B N 1
ATOM 6907 C CA . VAL B 1 177 ? -0.777 23.625 10.234 1 98.12 177 VAL B CA 1
ATOM 6908 C C . VAL B 1 177 ? 0.706 23.984 10.203 1 98.12 177 VAL B C 1
ATOM 6910 O O . VAL B 1 177 ? 1.293 24.328 11.227 1 98.12 177 VAL B O 1
ATOM 6913 N N . LEU B 1 178 ? 1.245 23.875 9.023 1 97.62 178 LEU B N 1
ATOM 6914 C CA . LEU B 1 178 ? 2.67 24.141 8.859 1 97.62 178 LEU B CA 1
ATOM 6915 C C . LEU B 1 178 ? 2.922 25.047 7.664 1 97.62 178 LEU B C 1
ATOM 6917 O O . LEU B 1 178 ? 2.162 25.031 6.691 1 97.62 178 LEU B O 1
ATOM 6921 N N . ASP B 1 179 ? 3.926 25.875 7.777 1 96.62 179 ASP B N 1
ATOM 6922 C CA . ASP B 1 179 ? 4.473 26.656 6.672 1 96.62 179 ASP B CA 1
ATOM 6923 C C . ASP B 1 179 ? 6 26.672 6.715 1 96.62 179 ASP B C 1
ATOM 6925 O O . ASP B 1 179 ? 6.594 26.625 7.793 1 96.62 179 ASP B O 1
ATOM 6929 N N . ARG B 1 180 ? 6.594 26.719 5.617 1 97.75 180 ARG B N 1
ATOM 6930 C CA . ARG B 1 180 ? 8.047 26.672 5.504 1 97.75 180 ARG B CA 1
ATOM 6931 C C . ARG B 1 180 ? 8.641 28.078 5.562 1 97.75 180 ARG B C 1
ATOM 6933 O O . ARG B 1 180 ? 9.258 28.547 4.598 1 97.75 180 ARG B O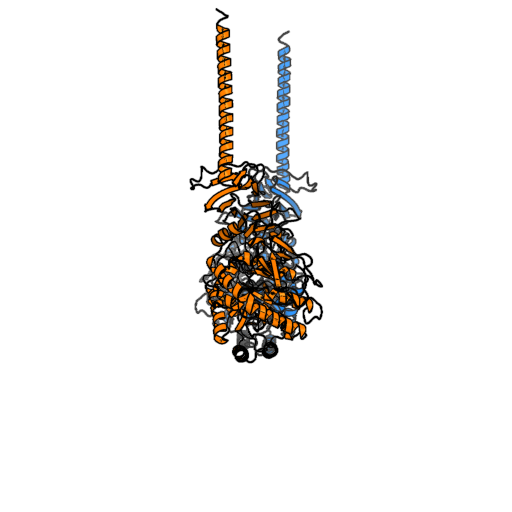 1
ATOM 6940 N N . TYR B 1 181 ? 8.5 28.672 6.719 1 98.06 181 TYR B N 1
ATOM 6941 C CA . TYR B 1 181 ? 8.859 30.078 6.926 1 98.06 181 TYR B CA 1
ATOM 6942 C C . TYR B 1 181 ? 9.492 30.281 8.297 1 98.06 181 TYR B C 1
ATOM 6944 O O . TYR B 1 181 ? 8.953 29.828 9.312 1 98.06 181 TYR B O 1
ATOM 6952 N N . TRP B 1 182 ? 10.656 30.922 8.336 1 98 182 TRP B N 1
ATOM 6953 C CA . TRP B 1 182 ? 11.367 31.266 9.562 1 98 182 TRP B CA 1
ATOM 6954 C C . TRP B 1 182 ? 11.75 32.75 9.562 1 98 182 TRP B C 1
ATOM 6956 O O . TRP B 1 182 ? 12.133 33.281 8.531 1 98 182 TRP B O 1
ATOM 6966 N N . LEU B 1 183 ? 11.617 33.375 10.711 1 97.94 183 LEU B N 1
ATOM 6967 C CA . LEU B 1 183 ? 11.883 34.812 10.891 1 97.94 183 LEU B CA 1
ATOM 6968 C C . LEU B 1 183 ? 12.844 35.031 12.055 1 97.94 183 LEU B C 1
ATOM 6970 O O . LEU B 1 183 ? 12.711 34.406 13.109 1 97.94 183 LEU B O 1
ATOM 6974 N N . SER B 1 184 ? 13.805 35.938 11.875 1 97.12 184 SER B N 1
ATOM 6975 C CA . SER B 1 184 ? 14.828 36.25 12.875 1 97.12 184 SER B CA 1
ATOM 6976 C C . SER B 1 184 ? 14.688 37.656 13.414 1 97.12 184 SER B C 1
ATOM 6978 O O . SER B 1 184 ? 14.312 38.562 12.672 1 97.12 184 SER B O 1
ATOM 6980 N N . SER B 1 185 ? 15.047 37.812 14.656 1 97.12 185 SER B N 1
ATOM 6981 C CA . SER B 1 185 ? 15.039 39.125 15.289 1 97.12 185 SER B CA 1
ATOM 6982 C C . SER B 1 185 ? 16.062 40.062 14.641 1 97.12 185 SER B C 1
ATOM 6984 O O . SER B 1 185 ? 16 41.281 14.82 1 97.12 185 SER B O 1
ATOM 6986 N N . GLU B 1 186 ? 16.984 39.469 13.82 1 95.62 186 GLU B N 1
ATOM 6987 C CA . GLU B 1 186 ? 18.016 40.281 13.148 1 95.62 186 GLU B CA 1
ATOM 6988 C C . GLU B 1 186 ? 17.547 40.719 11.773 1 95.62 186 GLU B C 1
ATOM 6990 O O . GLU B 1 186 ? 18.344 41.219 10.977 1 95.62 186 GLU B O 1
ATOM 6995 N N . GLY B 1 187 ? 16.312 40.562 11.539 1 95.81 187 GLY B N 1
ATOM 6996 C CA . GLY B 1 187 ? 15.75 41.031 10.289 1 95.81 187 GLY B CA 1
ATOM 6997 C C . GLY B 1 187 ? 16.047 40.094 9.117 1 95.81 187 GLY B C 1
ATOM 6998 O O . GLY B 1 187 ? 16.438 40.562 8.039 1 95.81 187 GLY B O 1
ATOM 6999 N N . ILE B 1 188 ? 15.938 38.844 9.344 1 97.19 188 ILE B N 1
ATOM 7000 C CA . ILE B 1 188 ? 16.141 37.844 8.312 1 97.19 188 ILE B CA 1
ATOM 7001 C C . ILE B 1 188 ? 14.906 36.938 8.211 1 97.19 188 ILE B C 1
ATOM 7003 O O . ILE B 1 188 ? 14.336 36.531 9.227 1 97.19 188 ILE B O 1
ATOM 7007 N N . ALA B 1 189 ? 14.461 36.688 7.023 1 97.88 189 ALA B N 1
ATOM 7008 C CA . ALA B 1 189 ? 13.398 35.719 6.758 1 97.88 189 ALA B CA 1
ATOM 7009 C C . ALA B 1 189 ? 13.883 34.625 5.824 1 97.88 189 ALA B C 1
ATOM 7011 O O . ALA B 1 189 ? 14.633 34.875 4.879 1 97.88 189 ALA B O 1
ATOM 7012 N N . ILE B 1 190 ? 13.508 33.406 6.117 1 98.19 190 ILE B N 1
ATOM 7013 C CA . ILE B 1 190 ? 13.82 32.25 5.277 1 98.19 190 ILE B CA 1
ATOM 7014 C C . ILE B 1 190 ? 12.523 31.578 4.816 1 98.19 190 ILE B C 1
ATOM 7016 O O . ILE B 1 190 ? 11.641 31.297 5.629 1 98.19 190 ILE B O 1
ATOM 7020 N N . HIS B 1 191 ? 12.375 31.375 3.578 1 98.12 191 HIS B N 1
ATOM 7021 C CA . HIS B 1 191 ? 11.242 30.656 2.988 1 98.12 191 HIS B CA 1
ATOM 7022 C C . HIS B 1 191 ? 11.719 29.531 2.084 1 98.12 191 HIS B C 1
ATOM 7024 O O . HIS B 1 191 ? 12.547 29.75 1.196 1 98.12 191 HIS B O 1
ATOM 7030 N N . VAL B 1 192 ? 11.219 28.328 2.318 1 98 192 VAL B N 1
ATOM 7031 C CA . VAL B 1 192 ? 11.625 27.172 1.516 1 98 192 VAL B CA 1
ATOM 7032 C C . VAL B 1 192 ? 10.523 26.828 0.516 1 98 192 VAL B C 1
ATOM 7034 O O . VAL B 1 192 ? 9.344 26.828 0.861 1 98 192 VAL B O 1
ATOM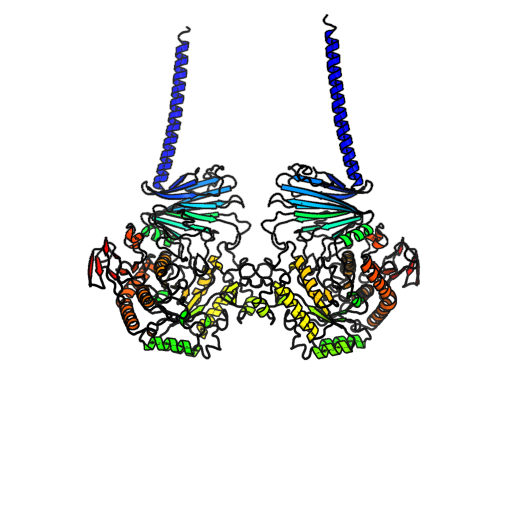 7037 N N . ASP B 1 193 ? 10.875 26.5 -0.673 1 96.5 193 ASP B N 1
ATOM 7038 C CA . ASP B 1 193 ? 9.953 26.156 -1.753 1 96.5 193 ASP B CA 1
ATOM 7039 C C . ASP B 1 193 ? 9.109 24.938 -1.385 1 96.5 193 ASP B C 1
ATOM 7041 O O . ASP B 1 193 ? 9.633 23.953 -0.875 1 96.5 193 ASP B O 1
ATOM 7045 N N . PRO B 1 194 ? 7.805 25 -1.675 1 94.38 194 PRO B N 1
ATOM 7046 C CA . PRO B 1 194 ? 6.898 23.922 -1.278 1 94.38 194 PRO B CA 1
ATOM 7047 C C . PRO B 1 194 ? 7.16 22.625 -2.033 1 94.38 194 PRO B C 1
ATOM 7049 O O . PRO B 1 194 ? 6.707 21.562 -1.61 1 94.38 194 PRO B O 1
ATOM 7052 N N . GLU B 1 195 ? 7.848 22.625 -3.08 1 91.5 195 GLU B N 1
ATOM 7053 C CA . GLU B 1 195 ? 8.039 21.422 -3.902 1 91.5 195 GLU B CA 1
ATOM 7054 C C . GLU B 1 195 ? 9.344 20.719 -3.547 1 91.5 195 GLU B C 1
ATOM 7056 O O . GLU B 1 195 ? 9.734 19.75 -4.215 1 91.5 195 GLU B O 1
ATOM 7061 N N . ILE B 1 196 ? 10 21.109 -2.508 1 93.62 196 ILE B N 1
ATOM 7062 C CA . ILE B 1 196 ? 11.227 20.484 -2.025 1 93.62 196 ILE B CA 1
ATOM 7063 C C . ILE B 1 196 ? 10.883 19.375 -1.032 1 93.62 196 ILE B C 1
ATOM 7065 O O . ILE B 1 196 ? 10.07 19.578 -0.125 1 93.62 196 ILE B O 1
ATOM 7069 N N . PRO B 1 197 ? 11.375 18.141 -1.247 1 94 197 PRO B N 1
ATOM 7070 C CA . PRO B 1 197 ? 11.258 17.156 -0.182 1 94 197 PRO B CA 1
ATOM 7071 C C . PRO B 1 197 ? 12.086 17.5 1.048 1 94 197 PRO B C 1
ATOM 7073 O O . PRO B 1 197 ? 13.148 16.906 1.273 1 94 197 PRO B O 1
ATOM 7076 N N . LEU B 1 198 ? 11.578 18.266 1.863 1 96.19 198 LEU B N 1
ATOM 7077 C CA . LEU B 1 198 ? 12.312 19.016 2.885 1 96.19 198 LEU B CA 1
ATOM 7078 C C . LEU B 1 198 ? 12.359 18.219 4.191 1 96.19 198 LEU B C 1
ATOM 7080 O O . LEU B 1 198 ? 11.328 17.781 4.695 1 96.19 198 LEU B O 1
ATOM 7084 N N . TYR B 1 199 ? 13.523 18.047 4.656 1 97.25 199 TYR B N 1
ATOM 7085 C CA . TYR B 1 199 ? 13.797 17.625 6.027 1 97.25 199 TYR B CA 1
ATOM 7086 C C . TYR B 1 199 ? 14.359 18.781 6.848 1 97.25 199 TYR B C 1
ATOM 7088 O O . TYR B 1 199 ? 15.148 19.578 6.344 1 97.25 199 TYR B O 1
ATOM 7096 N N . VAL B 1 200 ? 13.961 18.859 8.078 1 97.94 200 VAL B N 1
ATOM 7097 C CA . VAL B 1 200 ? 14.367 20.016 8.883 1 97.94 200 VAL B CA 1
ATOM 7098 C C . VAL B 1 200 ? 14.82 19.531 10.266 1 97.94 200 VAL B C 1
ATOM 7100 O O . VAL B 1 200 ? 14.234 18.609 10.836 1 97.94 200 VAL B O 1
ATOM 7103 N N . SER B 1 201 ? 15.852 20.094 10.734 1 98 201 SER B N 1
ATOM 7104 C CA . SER B 1 201 ? 16.234 20.016 12.141 1 98 201 SER B CA 1
ATOM 7105 C C . SER B 1 201 ? 16.438 21.422 12.727 1 98 201 SER B C 1
ATOM 7107 O O . SER B 1 201 ? 16.828 22.344 12.008 1 98 201 SER B O 1
ATOM 7109 N N . LEU B 1 202 ? 16.078 21.625 13.906 1 97.81 202 LEU B N 1
ATOM 7110 C CA . LEU B 1 202 ? 16.234 22.875 14.641 1 97.81 202 LEU B CA 1
ATOM 7111 C C . LEU B 1 202 ? 16.75 22.625 16.062 1 97.81 202 LEU B C 1
ATOM 7113 O O . LEU B 1 202 ? 16.141 21.859 16.812 1 97.81 202 LEU B O 1
ATOM 7117 N N . ASN B 1 203 ? 17.859 23.281 16.422 1 96.81 203 ASN B N 1
ATOM 7118 C CA . ASN B 1 203 ? 18.453 23.125 17.734 1 96.81 203 ASN B CA 1
ATOM 7119 C C . ASN B 1 203 ? 18.625 21.656 18.109 1 96.81 203 ASN B C 1
ATOM 7121 O O . ASN B 1 203 ? 18.344 21.266 19.25 1 96.81 203 ASN B O 1
ATOM 7125 N N . GLU B 1 204 ? 18.938 20.844 17.141 1 95.12 204 GLU B N 1
ATOM 7126 C CA . GLU B 1 204 ? 19.094 19.422 17.391 1 95.12 204 GLU B CA 1
ATOM 7127 C C . GLU B 1 204 ? 20.219 19.141 18.375 1 95.12 204 GLU B C 1
ATOM 7129 O O . GLU B 1 204 ? 21.359 19.531 18.141 1 95.12 204 GLU B O 1
ATOM 7134 N N . SER B 1 205 ? 19.953 18.531 19.469 1 91.88 205 SER B N 1
ATOM 7135 C CA . SER B 1 205 ? 20.906 18.25 20.531 1 91.88 205 SER B CA 1
ATOM 7136 C C . SER B 1 205 ? 21.609 19.516 21 1 91.88 205 SER B C 1
ATOM 7138 O O . SER B 1 205 ? 22.797 19.484 21.312 1 91.88 205 SER B O 1
ATOM 7140 N N . GLY B 1 206 ? 20.906 20.625 20.828 1 90.81 206 GLY B N 1
ATOM 7141 C CA . GLY B 1 206 ? 21.422 21.891 21.328 1 90.81 206 GLY B CA 1
ATOM 7142 C C . GLY B 1 206 ? 22.469 22.516 20.422 1 90.81 206 GLY B C 1
ATOM 7143 O O . GLY B 1 206 ? 23.266 23.344 20.844 1 90.81 206 GLY B O 1
ATOM 7144 N N . ASN B 1 207 ? 22.5 22.219 19.156 1 93.81 207 ASN B N 1
ATOM 7145 C CA . ASN B 1 207 ? 23.562 22.672 18.266 1 93.81 207 ASN B CA 1
ATOM 7146 C C . ASN B 1 207 ? 23.312 24.094 17.781 1 93.81 207 ASN B C 1
ATOM 7148 O O . ASN B 1 207 ? 24.156 24.656 17.078 1 93.81 207 ASN B O 1
ATOM 7152 N N . GLU B 1 208 ? 22.141 24.688 18.062 1 96.25 208 GLU B N 1
ATOM 7153 C CA . GLU B 1 208 ? 21.766 26.047 17.719 1 96.25 208 GLU B CA 1
ATOM 7154 C C . GLU B 1 208 ? 21.859 26.281 16.203 1 96.25 208 GLU B C 1
ATOM 7156 O O . GLU B 1 208 ? 22.422 27.281 15.758 1 96.25 208 GLU B O 1
ATOM 7161 N N . GLN B 1 209 ? 21.391 25.312 15.5 1 97.56 209 GLN B N 1
ATOM 7162 C CA . GLN B 1 209 ? 21.375 25.406 14.047 1 97.56 209 GLN B CA 1
ATOM 7163 C C . GLN B 1 209 ? 19.984 25.078 13.492 1 97.56 209 GLN B C 1
ATOM 7165 O O . GLN B 1 209 ? 19.219 24.344 14.117 1 97.56 209 GLN B O 1
ATOM 7170 N N . LEU B 1 210 ? 19.672 25.703 12.445 1 98.38 210 LEU B N 1
ATOM 7171 C CA . LEU B 1 210 ? 18.562 25.344 11.555 1 98.38 210 LEU B CA 1
ATOM 7172 C C . LEU B 1 210 ? 19.094 24.688 10.281 1 98.38 210 LEU B C 1
ATOM 7174 O O . LEU B 1 210 ? 19.844 25.328 9.523 1 98.38 210 LEU B O 1
ATOM 7178 N N . CYS B 1 211 ? 18.719 23.469 10.102 1 98.5 211 CYS B N 1
ATOM 7179 C CA . CYS B 1 211 ? 19.266 22.766 8.953 1 98.5 211 CYS B CA 1
ATOM 7180 C C . CYS B 1 211 ? 18.156 22.297 8.016 1 98.5 211 CYS B C 1
ATOM 7182 O O . CYS B 1 211 ? 17.094 21.859 8.469 1 98.5 211 CYS B O 1
ATOM 7184 N N . PHE B 1 212 ? 18.391 22.438 6.734 1 98.31 212 PHE B N 1
ATOM 7185 C CA . PHE B 1 212 ? 17.562 21.922 5.652 1 98.31 212 PHE B CA 1
ATOM 7186 C C . PHE B 1 212 ? 18.266 20.797 4.914 1 98.31 212 PHE B C 1
ATOM 7188 O O . PHE B 1 212 ? 19.438 20.922 4.551 1 98.31 212 PHE B O 1
ATOM 7195 N N . GLU B 1 213 ? 17.547 19.75 4.793 1 96.38 213 GLU B N 1
ATOM 7196 C CA . GLU B 1 213 ? 18.109 18.625 4.062 1 96.38 213 GLU B CA 1
ATOM 7197 C C . GLU B 1 213 ? 17.094 18.062 3.062 1 96.38 213 GLU B C 1
ATOM 7199 O O . GLU B 1 213 ? 15.883 18.156 3.268 1 96.38 213 GLU B O 1
ATOM 7204 N N . THR B 1 214 ? 17.594 17.594 1.967 1 92.94 214 THR B N 1
ATOM 7205 C CA . THR B 1 214 ? 16.766 16.875 1.009 1 92.94 214 THR B CA 1
ATOM 7206 C C . THR B 1 214 ? 17.172 15.414 0.925 1 92.94 214 THR B C 1
ATOM 7208 O O . THR B 1 214 ? 18.359 15.094 0.863 1 92.94 214 THR B O 1
ATOM 7211 N N . LYS B 1 215 ? 16.203 14.5 1.121 1 81.06 215 LYS B N 1
ATOM 7212 C CA . LYS B 1 215 ? 16.453 13.062 1.021 1 81.06 215 LYS B CA 1
ATOM 7213 C C . LYS B 1 215 ? 15.414 12.383 0.134 1 81.06 215 LYS B C 1
ATOM 7215 O O . LYS B 1 215 ? 14.273 12.836 0.05 1 81.06 215 LYS B O 1
ATOM 7220 N N . HIS B 1 216 ? 15.945 11.336 -0.597 1 72.25 216 HIS B N 1
ATOM 7221 C CA . HIS B 1 216 ? 15.016 10.531 -1.378 1 72.25 216 HIS B CA 1
ATOM 7222 C C . HIS B 1 216 ? 14.703 9.211 -0.68 1 72.25 216 HIS B C 1
ATOM 7224 O O . HIS B 1 216 ? 15.016 8.141 -1.206 1 72.25 216 HIS B O 1
ATOM 7230 N N . GLN B 1 217 ? 14.242 9.25 0.492 1 69.81 217 GLN B N 1
ATOM 7231 C CA . GLN B 1 217 ? 14 8.016 1.234 1 69.81 217 GLN B CA 1
ATOM 7232 C C . GLN B 1 217 ? 12.539 7.586 1.13 1 69.81 217 GLN B C 1
ATOM 7234 O O . GLN B 1 217 ? 12.047 6.844 1.979 1 69.81 217 GLN B O 1
ATOM 7239 N N . GLY B 1 218 ? 11.852 7.965 0.134 1 76.69 218 GLY B N 1
ATOM 7240 C CA . GLY B 1 218 ? 10.5 7.484 -0.07 1 76.69 218 GLY B CA 1
ATOM 7241 C C . GLY B 1 218 ? 9.461 8.258 0.732 1 76.69 218 GLY B C 1
ATOM 7242 O O . GLY B 1 218 ? 9.414 9.484 0.672 1 76.69 218 GLY B O 1
ATOM 7243 N N . PHE B 1 219 ? 8.734 7.484 1.654 1 86 219 PHE B N 1
ATOM 7244 C CA . PHE B 1 219 ? 7.672 8.125 2.414 1 86 219 PHE B CA 1
ATOM 7245 C C . PHE B 1 219 ? 8.242 9.188 3.346 1 86 219 PHE B C 1
ATOM 7247 O O . PHE B 1 219 ? 9.273 8.977 3.988 1 86 219 PHE B O 1
ATOM 7254 N N . PRO B 1 220 ? 7.719 10.422 3.418 1 93.12 220 PRO B N 1
ATOM 7255 C CA . PRO B 1 220 ? 6.387 10.789 2.924 1 93.12 220 PRO B CA 1
ATOM 7256 C C . PRO B 1 220 ? 6.434 11.477 1.56 1 93.12 220 PRO B C 1
ATOM 7258 O O . PRO B 1 220 ? 5.398 11.641 0.914 1 93.12 220 PRO B O 1
ATOM 7261 N N . TYR B 1 221 ? 7.594 11.852 1.075 1 93.12 221 TYR B N 1
ATOM 7262 C CA . TYR B 1 221 ? 7.68 12.609 -0.168 1 93.12 221 TYR B CA 1
ATOM 7263 C C . TYR B 1 221 ? 7.66 11.68 -1.375 1 93.12 221 TYR B C 1
ATOM 7265 O O . TYR B 1 221 ? 8.133 10.539 -1.301 1 93.12 221 TYR B O 1
ATOM 7273 N N . HIS B 1 222 ? 7.031 12.156 -2.395 1 85.94 222 HIS B N 1
ATOM 7274 C CA . HIS B 1 222 ? 7.055 11.406 -3.648 1 85.94 222 HIS B CA 1
ATOM 7275 C C . HIS B 1 222 ? 8.25 11.812 -4.508 1 85.94 222 HIS B C 1
ATOM 7277 O O . HIS B 1 222 ? 8.422 13 -4.816 1 85.94 222 HIS B O 1
ATOM 7283 N N . VAL B 1 223 ? 9.062 10.797 -4.789 1 76.81 223 VAL B N 1
ATOM 7284 C CA . VAL B 1 223 ? 10.242 11.086 -5.602 1 76.81 223 VAL B CA 1
ATOM 7285 C C . VAL B 1 223 ? 10.047 10.539 -7.016 1 76.81 223 VAL B C 1
ATOM 7287 O O . VAL B 1 223 ? 9.859 9.328 -7.195 1 76.81 223 VAL B O 1
ATOM 7290 N N . PHE B 1 224 ? 10.039 11.445 -7.922 1 75.94 224 PHE B N 1
ATOM 7291 C CA . PHE B 1 224 ? 9.93 11.055 -9.32 1 75.94 224 PHE B CA 1
ATOM 7292 C C . PHE B 1 224 ? 11.266 10.516 -9.836 1 75.94 224 PHE B C 1
ATOM 7294 O O . PHE B 1 224 ? 12.32 11.062 -9.516 1 75.94 224 PHE B O 1
ATOM 7301 N N . GLU B 1 225 ? 11.305 9.367 -10.375 1 67.5 225 GLU B N 1
ATOM 7302 C CA . GLU B 1 225 ? 12.5 8.656 -10.82 1 67.5 225 GLU B CA 1
ATOM 7303 C C . GLU B 1 225 ? 13.375 9.547 -11.695 1 67.5 225 GLU B C 1
ATOM 7305 O O . GLU B 1 225 ? 14.602 9.531 -11.578 1 67.5 225 GLU B O 1
ATOM 7310 N N . ASP B 1 226 ? 12.875 10.336 -12.523 1 68.5 226 ASP B N 1
ATOM 7311 C CA . ASP B 1 226 ? 13.68 11.023 -13.531 1 68.5 226 ASP B CA 1
ATOM 7312 C C . ASP B 1 226 ? 14.062 12.43 -13.07 1 68.5 226 ASP B C 1
ATOM 7314 O O . ASP B 1 226 ? 14.688 13.18 -13.82 1 68.5 226 ASP B O 1
ATOM 7318 N N . VAL B 1 227 ? 13.836 12.727 -11.828 1 74.31 227 VAL B N 1
ATOM 7319 C CA . VAL B 1 227 ? 14.125 14.094 -11.406 1 74.31 227 VAL B CA 1
ATOM 7320 C C . VAL B 1 227 ? 15.242 14.086 -10.359 1 74.31 227 VAL B C 1
ATOM 7322 O O . VAL B 1 227 ? 15.195 13.305 -9.406 1 74.31 227 VAL B O 1
ATOM 7325 N N . LEU B 1 228 ? 16.281 14.859 -10.719 1 82.19 228 LEU B N 1
ATOM 7326 C CA . LEU B 1 228 ? 17.375 15.016 -9.758 1 82.19 228 LEU B CA 1
ATOM 7327 C C . LEU B 1 228 ? 16.938 15.891 -8.586 1 82.19 228 LEU B C 1
ATOM 7329 O O . LEU B 1 228 ? 16.062 16.75 -8.734 1 82.19 228 LEU B O 1
ATOM 7333 N N . ARG B 1 229 ? 17.578 15.695 -7.543 1 83.38 229 ARG B N 1
ATOM 7334 C CA . ARG B 1 229 ? 17.234 16.375 -6.305 1 83.38 229 ARG B CA 1
ATOM 7335 C C . ARG B 1 229 ? 17.609 17.859 -6.367 1 83.38 229 ARG B C 1
ATOM 7337 O O . ARG B 1 229 ? 18.531 18.234 -7.102 1 83.38 229 ARG B O 1
ATOM 7344 N N . ASP B 1 230 ? 16.859 18.609 -5.637 1 91.56 230 ASP B N 1
ATOM 7345 C CA . ASP B 1 230 ? 17.188 20.031 -5.516 1 91.56 230 ASP B CA 1
ATOM 7346 C C . ASP B 1 230 ? 16.828 20.562 -4.133 1 91.56 230 ASP B C 1
ATOM 7348 O O . ASP B 1 230 ? 16.094 19.906 -3.381 1 91.56 230 ASP B O 1
ATOM 7352 N N . LEU B 1 231 ? 17.406 21.5 -3.707 1 96.31 231 LEU B N 1
ATOM 7353 C CA . LEU B 1 231 ? 17.109 22.328 -2.539 1 96.31 231 LEU B CA 1
ATOM 7354 C C . LEU B 1 231 ? 16.969 23.797 -2.924 1 96.31 231 LEU B C 1
ATOM 7356 O O . LEU B 1 231 ? 17.891 24.375 -3.51 1 96.31 231 LEU B O 1
ATOM 7360 N N . ASN B 1 232 ? 15.867 24.344 -2.707 1 97.44 232 ASN B N 1
ATOM 7361 C CA . ASN B 1 232 ? 15.531 25.688 -3.145 1 97.44 232 ASN B CA 1
ATOM 7362 C C . ASN B 1 232 ? 14.867 26.5 -2.029 1 97.44 232 ASN B C 1
ATOM 7364 O O . ASN B 1 232 ? 13.781 26.141 -1.561 1 97.44 232 ASN B O 1
ATOM 7368 N N . TYR B 1 233 ? 15.508 27.5 -1.573 1 98.06 233 TYR B N 1
ATOM 7369 C CA . TYR B 1 233 ? 14.93 28.391 -0.565 1 98.06 233 TYR B CA 1
ATOM 7370 C C . TYR B 1 233 ? 15.367 29.828 -0.79 1 98.06 233 TYR B C 1
ATOM 7372 O O . TYR B 1 233 ? 16.297 30.094 -1.56 1 98.06 233 TYR B O 1
ATOM 7380 N N . THR B 1 234 ? 14.695 30.812 -0.177 1 98 234 THR B N 1
ATOM 7381 C CA . THR B 1 234 ? 14.969 32.25 -0.314 1 98 234 THR B CA 1
ATOM 7382 C C . THR B 1 234 ? 15.297 32.844 1.04 1 98 234 THR B C 1
ATOM 7384 O O . THR B 1 234 ? 14.617 32.594 2.031 1 98 234 THR B O 1
ATOM 7387 N N . LEU B 1 235 ? 16.375 33.594 1.082 1 97.56 235 LEU B N 1
ATOM 7388 C CA . LEU B 1 235 ? 16.766 34.406 2.229 1 97.56 235 LEU B CA 1
ATOM 7389 C C . LEU B 1 235 ? 16.5 35.875 1.962 1 97.56 235 LEU B C 1
ATOM 7391 O O . LEU B 1 235 ? 16.844 36.406 0.899 1 97.56 235 LEU B O 1
ATOM 7395 N N . CYS B 1 236 ? 15.883 36.5 2.889 1 97.25 236 CYS B N 1
ATOM 7396 C CA . CYS B 1 236 ? 15.664 37.938 2.766 1 97.25 236 CYS B CA 1
ATOM 7397 C C . CYS B 1 236 ? 16.172 38.688 3.996 1 97.25 236 CYS B C 1
ATOM 7399 O O . CYS B 1 236 ? 16.047 38.188 5.117 1 97.25 236 CYS B O 1
ATOM 7401 N N . ILE B 1 237 ? 16.766 39.812 3.814 1 96.25 237 ILE B N 1
ATOM 7402 C CA . ILE B 1 237 ? 17.312 40.625 4.891 1 96.25 237 ILE B CA 1
ATOM 7403 C C . ILE B 1 237 ? 16.766 42.031 4.785 1 96.25 237 ILE B C 1
ATOM 7405 O O . ILE B 1 237 ? 16.609 42.562 3.684 1 96.25 237 ILE B O 1
ATOM 7409 N N . GLY B 1 238 ? 16.375 42.625 5.875 1 94.25 238 GLY B N 1
ATOM 7410 C CA . GLY B 1 238 ? 15.898 44 5.988 1 94.25 238 GLY B CA 1
ATOM 7411 C C . GLY B 1 238 ? 16.312 44.656 7.277 1 94.25 238 GLY B C 1
ATOM 7412 O O . GLY B 1 238 ? 17.156 44.156 8.008 1 94.25 238 GLY B O 1
ATOM 7413 N N . PRO B 1 239 ? 15.773 45.812 7.512 1 92.38 239 PRO B N 1
ATOM 7414 C CA . PRO B 1 239 ? 16.234 46.625 8.648 1 92.38 239 PRO B CA 1
ATOM 7415 C C . PRO B 1 239 ? 15.852 46 9.992 1 92.38 239 PRO B C 1
ATOM 7417 O O . PRO B 1 239 ? 16.609 46.094 10.961 1 92.38 239 PRO B O 1
ATOM 7420 N N . ASP B 1 240 ? 14.664 45.438 10.07 1 93.12 240 ASP B N 1
ATOM 7421 C CA . ASP B 1 240 ? 14.195 44.812 11.297 1 93.12 240 ASP B CA 1
ATOM 7422 C C . ASP B 1 240 ? 13.203 43.688 10.992 1 93.12 240 ASP B C 1
ATOM 7424 O O . ASP B 1 240 ? 12.805 43.5 9.844 1 93.12 240 ASP B O 1
ATOM 7428 N N . MET B 1 241 ? 12.914 43 12 1 94.88 241 MET B N 1
ATOM 7429 C CA . MET B 1 241 ? 12.125 41.781 11.828 1 94.88 241 MET B CA 1
ATOM 7430 C C . MET B 1 241 ? 10.719 42.125 11.344 1 94.88 241 MET B C 1
ATOM 7432 O O . MET B 1 241 ? 10.164 41.406 10.516 1 94.88 241 MET B O 1
ATOM 7436 N N . LYS B 1 242 ? 10.094 43.188 11.789 1 95.56 242 LYS B N 1
ATOM 7437 C CA . LYS B 1 242 ? 8.734 43.562 11.383 1 95.56 242 LYS B CA 1
ATOM 7438 C C . LYS B 1 242 ? 8.688 43.938 9.906 1 95.56 242 LYS B C 1
ATOM 7440 O O . LYS B 1 242 ? 7.836 43.438 9.164 1 95.56 242 LYS B O 1
ATOM 7445 N N . SER B 1 243 ? 9.602 44.781 9.461 1 93.75 243 SER B N 1
ATOM 7446 C CA . SER B 1 243 ? 9.633 45.219 8.07 1 93.75 243 SER B CA 1
ATOM 7447 C C . SER B 1 243 ? 9.883 44.062 7.121 1 93.75 243 SER B C 1
ATOM 7449 O O . SER B 1 243 ? 9.211 43.938 6.094 1 93.75 243 SER B O 1
ATOM 7451 N N . VAL B 1 244 ? 10.844 43.281 7.461 1 95.44 244 VAL B N 1
ATOM 7452 C CA . VAL B 1 244 ? 11.164 42.125 6.613 1 95.44 244 VAL B CA 1
ATOM 7453 C C . VAL B 1 244 ? 9.953 41.188 6.531 1 95.44 244 VAL B C 1
ATOM 7455 O O . VAL B 1 244 ? 9.633 40.656 5.461 1 95.44 244 VAL B O 1
ATOM 7458 N N . HIS B 1 245 ? 9.297 40.938 7.648 1 96 245 HIS B N 1
ATOM 7459 C CA . HIS B 1 245 ? 8.141 40.062 7.699 1 96 245 HIS B CA 1
ATOM 7460 C C . HIS B 1 245 ? 7.016 40.562 6.809 1 96 245 HIS B C 1
ATOM 7462 O O . HIS B 1 245 ? 6.449 39.812 6.02 1 96 245 HIS B O 1
ATOM 7468 N N . LEU B 1 246 ? 6.652 41.812 6.863 1 93.19 246 LEU B N 1
ATOM 7469 C CA . LEU B 1 246 ? 5.559 42.375 6.098 1 93.19 246 LEU B CA 1
ATOM 7470 C C . LEU B 1 246 ? 5.848 42.344 4.602 1 93.19 246 LEU B C 1
ATOM 7472 O O . LEU B 1 246 ? 4.953 42.062 3.803 1 93.19 246 LEU B O 1
ATOM 7476 N N . ASP B 1 247 ? 7.082 42.531 4.281 1 92.06 247 ASP B N 1
ATOM 7477 C CA . ASP B 1 247 ? 7.453 42.5 2.869 1 92.06 247 ASP B CA 1
ATOM 7478 C C . ASP B 1 247 ? 7.477 41.094 2.314 1 92.06 247 ASP B C 1
ATOM 7480 O O . ASP B 1 247 ? 7.094 40.875 1.167 1 92.06 247 ASP B O 1
ATOM 7484 N N . THR B 1 248 ? 7.93 40.219 3.123 1 92.88 248 THR B N 1
ATOM 7485 C CA . THR B 1 248 ? 8.094 38.844 2.648 1 92.88 248 THR B CA 1
ATOM 7486 C C . THR B 1 248 ? 6.754 38.094 2.65 1 92.88 248 THR B C 1
ATOM 7488 O O . THR B 1 248 ? 6.5 37.281 1.782 1 92.88 248 THR B O 1
ATOM 7491 N N . LEU B 1 249 ? 5.906 38.312 3.613 1 90 249 LEU B N 1
ATOM 7492 C CA . LEU B 1 249 ? 4.625 37.625 3.701 1 90 249 LEU B CA 1
ATOM 7493 C C . LEU B 1 249 ? 3.814 37.812 2.426 1 90 249 LEU B C 1
ATOM 7495 O O . LEU B 1 249 ? 3.227 36.875 1.906 1 90 249 LEU B O 1
ATOM 7499 N N . HIS B 1 250 ? 3.842 38.938 1.863 1 86.38 250 HIS B N 1
ATOM 7500 C CA . HIS B 1 250 ? 3.078 39.281 0.664 1 86.38 250 HIS B CA 1
ATOM 7501 C C . HIS B 1 250 ? 3.713 38.656 -0.577 1 86.38 250 HIS B C 1
ATOM 7503 O O . HIS B 1 250 ? 3.045 38.469 -1.597 1 86.38 250 HIS B O 1
ATOM 7509 N N . LYS B 1 251 ? 4.887 38.375 -0.419 1 87.88 251 LYS B N 1
ATOM 7510 C CA . LYS B 1 251 ? 5.602 37.812 -1.555 1 87.88 251 LYS B CA 1
ATOM 7511 C C . LYS B 1 251 ? 5.336 36.312 -1.668 1 87.88 251 LYS B C 1
ATOM 7513 O O . LYS B 1 251 ? 5.293 35.75 -2.773 1 87.88 251 LYS B O 1
ATOM 7518 N N . PHE B 1 252 ? 5.188 35.688 -0.545 1 89.56 252 PHE B N 1
ATOM 7519 C CA . PHE B 1 252 ? 5.184 34.219 -0.565 1 89.56 252 PHE B CA 1
ATOM 7520 C C . PHE B 1 252 ? 3.773 33.688 -0.354 1 89.56 252 PHE B C 1
ATOM 7522 O O . PHE B 1 252 ? 3.496 32.531 -0.656 1 89.56 252 PHE B O 1
ATOM 7529 N N . TYR B 1 253 ? 2.891 34.469 0.173 1 89.12 253 TYR B N 1
ATOM 7530 C CA . TYR B 1 253 ? 1.555 34 0.499 1 89.12 253 TYR B CA 1
ATOM 7531 C C . TYR B 1 253 ? 0.485 34.906 -0.089 1 89.12 253 TYR B C 1
ATOM 7533 O O . TYR B 1 253 ? 0.719 36.094 -0.283 1 89.12 253 TYR B O 1
ATOM 7541 N N . ASN B 1 254 ? -0.646 34.25 -0.416 1 87.62 254 ASN B N 1
ATOM 7542 C CA . ASN B 1 254 ? -1.823 34.969 -0.854 1 87.62 254 ASN B CA 1
ATOM 7543 C C . ASN B 1 254 ? -2.857 35.094 0.261 1 87.62 254 ASN B C 1
ATOM 7545 O O . ASN B 1 254 ? -3.072 34.156 1.018 1 87.62 254 ASN B O 1
ATOM 7549 N N . PHE B 1 255 ? -3.357 36.312 0.341 1 85.12 255 PHE B N 1
ATOM 7550 C CA . PHE B 1 255 ? -4.352 36.562 1.376 1 85.12 255 PHE B CA 1
ATOM 7551 C C . PHE B 1 255 ? -5.762 36.531 0.794 1 85.12 255 PHE B C 1
ATOM 7553 O O . PHE B 1 255 ? -5.941 36.688 -0.416 1 85.12 255 PHE B O 1
ATOM 7560 N N . PRO B 1 256 ? -6.688 36.25 1.683 1 83.69 256 PRO B N 1
ATOM 7561 C CA . PRO B 1 256 ? -8.062 36.156 1.174 1 83.69 256 PRO B CA 1
ATOM 7562 C C . PRO B 1 256 ? -8.609 37.5 0.716 1 83.69 256 PRO B C 1
ATOM 7564 O O . PRO B 1 256 ? -8.234 38.531 1.262 1 83.69 256 PRO B O 1
ATOM 7567 N N . PRO B 1 257 ? -9.508 37.406 -0.317 1 78.69 257 PRO B N 1
ATOM 7568 C CA . PRO B 1 257 ? -10.133 38.656 -0.779 1 78.69 257 PRO B CA 1
ATOM 7569 C C . PRO B 1 257 ? -11.078 39.25 0.255 1 78.69 257 PRO B C 1
ATOM 7571 O O . PRO B 1 257 ? -11.289 40.469 0.264 1 78.69 257 PRO B O 1
ATOM 7574 N N . ASN B 1 258 ? -11.633 38.375 1.03 1 81.31 258 ASN B N 1
ATOM 7575 C CA . ASN B 1 258 ? -12.5 38.75 2.146 1 81.31 258 ASN B CA 1
ATOM 7576 C C . ASN B 1 258 ? -12.297 37.844 3.346 1 81.31 258 ASN B C 1
ATOM 7578 O O . ASN B 1 258 ? -11.641 36.781 3.232 1 81.31 258 ASN B O 1
ATOM 7582 N N . ILE B 1 259 ? -12.742 38.406 4.438 1 81.25 259 ILE B N 1
ATOM 7583 C CA . ILE B 1 259 ? -12.602 37.562 5.621 1 81.25 259 ILE B CA 1
ATOM 7584 C C . ILE B 1 259 ? -13.977 37.312 6.234 1 81.25 259 ILE B C 1
ATOM 7586 O O . ILE B 1 259 ? -14.328 37.906 7.258 1 81.25 259 ILE B O 1
ATOM 7590 N N . SER B 1 260 ? -14.688 36.375 5.656 1 80 260 SER B N 1
ATOM 7591 C CA . SER B 1 260 ? -16.016 36.031 6.133 1 80 260 SER B CA 1
ATOM 7592 C C . SER B 1 260 ? -15.961 35.375 7.52 1 80 260 SER B C 1
ATOM 7594 O O . SER B 1 260 ? -16.922 35.438 8.281 1 80 260 SER B O 1
ATOM 7596 N N . SER B 1 261 ? -14.844 34.969 7.82 1 81.5 261 SER B N 1
ATOM 7597 C CA . SER B 1 261 ? -14.648 34.312 9.102 1 81.5 261 SER B CA 1
ATOM 7598 C C . SER B 1 261 ? -14.664 35.312 10.258 1 81.5 261 SER B C 1
ATOM 7600 O O . SER B 1 261 ? -14.734 34.938 11.422 1 81.5 261 SER B O 1
ATOM 7602 N N . SER B 1 262 ? -14.672 36.562 9.938 1 88.5 262 SER B N 1
ATOM 7603 C CA . SER B 1 262 ? -14.711 37.594 10.984 1 88.5 262 SER B CA 1
ATOM 7604 C C . SER B 1 262 ? -16.016 37.531 11.773 1 88.5 262 SER B C 1
ATOM 7606 O O . SER B 1 262 ? -16.109 38.062 12.875 1 88.5 262 SER B O 1
ATOM 7608 N N . LYS B 1 263 ? -16.922 36.781 11.203 1 88.75 263 LYS B N 1
ATOM 7609 C CA . LYS B 1 263 ? -18.188 36.594 11.906 1 88.75 263 LYS B CA 1
ATOM 7610 C C . LYS B 1 263 ? -17.984 35.781 13.195 1 88.75 263 LYS B C 1
ATOM 7612 O O . LYS B 1 263 ? -18.766 35.906 14.141 1 88.75 263 LYS B O 1
ATOM 7617 N N . PHE B 1 264 ? -16.938 35.125 13.227 1 93.44 264 PHE B N 1
ATOM 7618 C CA . PHE B 1 264 ? -16.656 34.281 14.383 1 93.44 264 PHE B CA 1
ATOM 7619 C C . PHE B 1 264 ? -16.109 35.094 15.539 1 93.44 264 PHE B C 1
ATOM 7621 O O . PHE B 1 264 ? -16.016 34.625 16.672 1 93.44 264 PHE B O 1
ATOM 7628 N N . LEU B 1 265 ? -15.789 36.375 15.328 1 92.81 265 LEU B N 1
ATOM 7629 C CA . LEU B 1 265 ? -15.352 37.25 16.391 1 92.81 265 LEU B CA 1
ATOM 7630 C C . LEU B 1 265 ? -16.516 37.625 17.312 1 92.81 265 LEU B C 1
ATOM 7632 O O . LEU B 1 265 ? -16.312 37.906 18.5 1 92.81 265 LEU B O 1
ATOM 7636 N N . GLU B 1 266 ? -17.719 37.625 16.797 1 89.25 266 GLU B N 1
ATOM 7637 C CA . GLU B 1 266 ? -18.875 38.25 17.453 1 89.25 266 GLU B CA 1
ATOM 7638 C C . GLU B 1 266 ? -19.516 37.281 18.469 1 89.25 266 GLU B C 1
ATOM 7640 O O . GLU B 1 266 ? -20.125 37.75 19.438 1 89.25 266 GLU B O 1
ATOM 7645 N N . GLY B 1 267 ? -19.406 36.031 18.266 1 91.5 267 GLY B N 1
ATOM 7646 C CA . GLY B 1 267 ? -20.031 35.094 19.188 1 91.5 267 GLY B CA 1
ATOM 7647 C C . GLY B 1 267 ? -19.156 33.906 19.484 1 91.5 267 GLY B C 1
ATOM 7648 O O . GLY B 1 267 ? -18.25 33.594 18.734 1 91.5 267 GLY B O 1
ATOM 7649 N N . PRO B 1 268 ? -19.516 33.344 20.641 1 96.56 268 PRO B N 1
ATOM 7650 C CA . PRO B 1 268 ? -18.734 32.156 21.031 1 96.56 268 PRO B CA 1
ATOM 7651 C C . PRO B 1 268 ? -19.031 30.938 20.156 1 96.56 268 PRO B C 1
ATOM 7653 O O . PRO B 1 268 ? -20.031 30.922 19.453 1 96.56 268 PRO B O 1
ATOM 7656 N N . VAL B 1 269 ? -18.094 30.078 20.094 1 97.81 269 VAL B N 1
ATOM 7657 C CA . VAL B 1 269 ? -18.297 28.75 19.5 1 97.81 269 VAL B CA 1
ATOM 7658 C C . VAL B 1 269 ? -18.5 27.734 20.609 1 97.81 269 VAL B C 1
ATOM 7660 O O . VAL B 1 269 ? -17.672 27.609 21.516 1 97.81 269 VAL B O 1
ATOM 7663 N N . TRP B 1 270 ? -19.656 27.078 20.594 1 98.06 270 TRP B N 1
ATOM 7664 C CA . TRP B 1 270 ? -19.969 26.016 21.547 1 98.06 270 TRP B CA 1
ATOM 7665 C C . TRP B 1 270 ? -19.703 24.641 20.938 1 98.06 270 TRP B C 1
ATOM 7667 O O . TRP B 1 270 ? -20.516 24.141 20.156 1 98.06 270 TRP B O 1
ATOM 7677 N N . ALA B 1 271 ? -18.578 24.031 21.312 1 97.25 271 ALA B N 1
ATOM 7678 C CA . ALA B 1 271 ? -18.188 22.734 20.75 1 97.25 271 ALA B CA 1
ATOM 7679 C C . ALA B 1 271 ? -18.766 21.594 21.578 1 97.25 271 ALA B C 1
ATOM 7681 O O . ALA B 1 271 ? -18.516 21.5 22.781 1 97.25 271 ALA B O 1
ATOM 7682 N N . THR B 1 272 ? -19.375 20.641 20.984 1 94.75 272 THR B N 1
ATOM 7683 C CA . THR B 1 272 ? -20.047 19.562 21.688 1 94.75 272 THR B CA 1
ATOM 7684 C C . THR B 1 272 ? -19.062 18.422 21.969 1 94.75 272 THR B C 1
ATOM 7686 O O . THR B 1 272 ? -19.25 17.641 22.891 1 94.75 272 THR B O 1
ATOM 7689 N N . GLY B 1 273 ? -18 18.281 21.219 1 87 273 GLY B N 1
ATOM 7690 C CA . GLY B 1 273 ? -17.125 17.125 21.172 1 87 273 GLY B CA 1
ATOM 7691 C C . GLY B 1 273 ? -16.594 16.734 22.531 1 87 273 GLY B C 1
ATOM 7692 O O . GLY B 1 273 ? -16.859 15.633 23.031 1 87 273 GLY B O 1
ATOM 7693 N N . PRO B 1 274 ? -15.922 17.562 23.156 1 81.56 274 PRO B N 1
ATOM 7694 C CA . PRO B 1 274 ? -15.266 17.203 24.422 1 81.56 274 PRO B CA 1
ATOM 7695 C C . PRO B 1 274 ? -16.266 16.922 25.547 1 81.56 274 PRO B C 1
ATOM 7697 O O . PRO B 1 274 ? -16.094 15.961 26.297 1 81.56 274 PRO B O 1
ATOM 7700 N N . LYS B 1 275 ? -17.2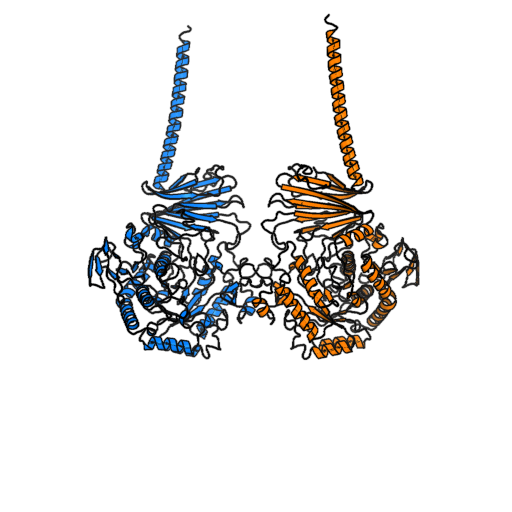97 17.672 25.609 1 86.94 275 LYS B N 1
ATOM 7701 C CA . LYS B 1 275 ? -18.234 17.547 26.734 1 86.94 275 LYS B CA 1
ATOM 7702 C C . LYS B 1 275 ? -19.234 16.422 26.484 1 86.94 275 LYS B C 1
ATOM 7704 O O . LYS B 1 275 ? -19.391 15.539 27.328 1 86.94 275 LYS B O 1
ATOM 7709 N N . LEU B 1 276 ? -19.891 16.438 25.344 1 88.62 276 LEU B N 1
ATOM 7710 C CA . LEU B 1 276 ? -20.922 15.438 25.078 1 88.62 276 LEU B CA 1
ATOM 7711 C C . LEU B 1 276 ? -20.312 14.133 24.594 1 88.62 276 LEU B C 1
ATOM 7713 O O . LEU B 1 276 ? -20.734 13.047 24.984 1 88.62 276 LEU B O 1
ATOM 7717 N N . GLY B 1 277 ? -19.281 14.203 23.75 1 87.31 277 GLY B N 1
ATOM 7718 C CA . GLY B 1 277 ? -18.609 13.016 23.25 1 87.31 277 GLY B CA 1
ATOM 7719 C C . GLY B 1 277 ? -19.547 11.977 22.688 1 87.31 277 GLY B C 1
ATOM 7720 O O . GLY B 1 277 ? -20.359 12.289 21.812 1 87.31 277 GLY B O 1
ATOM 7721 N N . THR B 1 278 ? -19.562 10.742 23.406 1 85.75 278 THR B N 1
ATOM 7722 C CA . THR B 1 278 ? -20.359 9.609 22.906 1 85.75 278 THR B CA 1
ATOM 7723 C C . THR B 1 278 ? -21.828 9.773 23.281 1 85.75 278 THR B C 1
ATOM 7725 O O . THR B 1 278 ? -22.688 9.078 22.75 1 85.75 278 THR B O 1
ATOM 7728 N N . SER B 1 279 ? -22.125 10.789 24.078 1 90.69 279 SER B N 1
ATOM 7729 C CA . SER B 1 279 ? -23.5 11.016 24.516 1 90.69 279 SER B CA 1
ATOM 7730 C C . SER B 1 279 ? -24.219 11.984 23.578 1 90.69 279 SER B C 1
ATOM 7732 O O . SER B 1 279 ? -25.375 12.352 23.828 1 90.69 279 SER B O 1
ATOM 7734 N N . LEU B 1 280 ? -23.578 12.375 22.562 1 94.69 280 LEU B N 1
ATOM 7735 C CA . LEU B 1 280 ? -24.188 13.305 21.625 1 94.69 280 LEU B CA 1
ATOM 7736 C C . LEU B 1 280 ? -25.453 12.719 21.016 1 94.69 280 LEU B C 1
ATOM 7738 O O . LEU B 1 280 ? -25.438 11.625 20.453 1 94.69 280 LEU B O 1
ATOM 7742 N N . SER B 1 281 ? -26.5 13.391 21.219 1 95.69 281 SER B N 1
ATOM 7743 C CA . SER B 1 281 ? -27.828 13.039 20.688 1 95.69 281 SER B CA 1
ATOM 7744 C C . SER B 1 281 ? -28.688 14.281 20.516 1 95.69 281 SER B C 1
ATOM 7746 O O . SER B 1 281 ? -28.297 15.383 20.906 1 95.69 281 SER B O 1
ATOM 7748 N N . GLN B 1 282 ? -29.812 14.023 19.875 1 96.25 282 GLN B N 1
ATOM 7749 C CA . GLN B 1 282 ? -30.766 15.117 19.719 1 96.25 282 GLN B CA 1
ATOM 7750 C C . GLN B 1 282 ? -31.125 15.719 21.078 1 96.25 282 GLN B C 1
ATOM 7752 O O . GLN B 1 282 ? -31.141 16.938 21.234 1 96.25 282 GLN B O 1
ATOM 7757 N N . GLU B 1 283 ? -31.328 14.883 22.016 1 95.94 283 GLU B N 1
ATOM 7758 C CA . GLU B 1 283 ? -31.734 15.312 23.359 1 95.94 283 GLU B CA 1
ATOM 7759 C C . GLU B 1 283 ? -30.609 16.047 24.078 1 95.94 283 GLU B C 1
ATOM 7761 O O . GLU B 1 283 ? -30.812 17.109 24.656 1 95.94 283 GLU B O 1
ATOM 7766 N N . SER B 1 284 ? -29.484 15.406 24.078 1 96.56 284 SER B N 1
ATOM 7767 C CA . SER B 1 284 ? -28.359 16.016 24.797 1 96.56 284 SER B CA 1
ATOM 7768 C C . SER B 1 284 ? -27.969 17.344 24.172 1 96.56 284 SER B C 1
ATOM 7770 O O . SER B 1 284 ? -27.531 18.266 24.891 1 96.56 284 SER B O 1
ATOM 7772 N N . LEU B 1 285 ? -28.109 17.422 22.922 1 97.06 285 LEU B N 1
ATOM 7773 C CA . LEU B 1 285 ? -27.812 18.672 22.234 1 97.06 285 LEU B CA 1
ATOM 7774 C C . LEU B 1 285 ? -28.797 19.766 22.641 1 97.06 285 LEU B C 1
ATOM 7776 O O . LEU B 1 285 ? -28.391 20.922 22.844 1 97.06 285 LEU B O 1
ATOM 7780 N N . GLN B 1 286 ? -30.031 19.438 22.688 1 96.88 286 GLN B N 1
ATOM 7781 C CA . GLN B 1 286 ? -31.047 20.391 23.109 1 96.88 286 GLN B CA 1
ATOM 7782 C C . GLN B 1 286 ? -30.812 20.844 24.547 1 96.88 286 GLN B C 1
ATOM 7784 O O . GLN B 1 286 ? -30.938 22.031 24.859 1 96.88 286 GLN B O 1
ATOM 7789 N N . VAL B 1 287 ? -30.516 19.906 25.391 1 97.25 287 VAL B N 1
ATOM 7790 C CA . VAL B 1 287 ? -30.234 20.219 26.797 1 97.25 287 VAL B CA 1
ATOM 7791 C C . VAL B 1 287 ? -29.016 21.141 26.875 1 97.25 287 VAL B C 1
ATOM 7793 O O . VAL B 1 287 ? -29.016 22.094 27.672 1 97.25 287 VAL B O 1
ATOM 7796 N N . TYR B 1 288 ? -28.078 20.828 26.141 1 97.25 288 TYR B N 1
ATOM 7797 C CA . TYR B 1 288 ? -26.859 21.625 26.078 1 97.25 288 TYR B CA 1
ATOM 7798 C C . TYR B 1 288 ? -27.172 23.062 25.672 1 97.25 288 TYR B C 1
ATOM 7800 O O . TYR B 1 288 ? -26.75 24.016 26.344 1 97.25 288 TYR B O 1
ATOM 7808 N N . ALA B 1 289 ? -27.953 23.297 24.641 1 97.75 289 ALA B N 1
ATOM 7809 C CA . ALA B 1 289 ? -28.328 24.609 24.141 1 97.75 289 ALA B CA 1
ATOM 7810 C C . ALA B 1 289 ? -29.172 25.359 25.172 1 97.75 289 ALA B C 1
ATOM 7812 O O . ALA B 1 289 ? -28.969 26.562 25.391 1 97.75 289 ALA B O 1
ATOM 7813 N N . ASN B 1 290 ? -30.125 24.656 25.797 1 97.69 290 ASN B N 1
ATOM 7814 C CA . ASN B 1 290 ? -30.969 25.266 26.828 1 97.69 290 ASN B CA 1
ATOM 7815 C C . ASN B 1 290 ? -30.141 25.75 28.016 1 97.69 290 ASN B C 1
ATOM 7817 O O . ASN B 1 290 ? -30.406 26.828 28.547 1 97.69 290 ASN B O 1
ATOM 7821 N N . HIS B 1 291 ? -29.25 24.891 28.359 1 97.19 291 HIS B N 1
ATOM 7822 C CA . HIS B 1 291 ? -28.391 25.219 29.5 1 97.19 291 HIS B CA 1
ATOM 7823 C C . HIS B 1 291 ? -27.625 26.516 29.25 1 97.19 291 HIS B C 1
ATOM 7825 O O . HIS B 1 291 ? -27.5 27.344 30.141 1 97.19 291 HIS B O 1
ATOM 7831 N N . ILE B 1 292 ? -27.109 26.672 28.078 1 97.19 292 ILE B N 1
ATOM 7832 C CA . ILE B 1 292 ? -26.375 27.875 27.688 1 97.19 292 ILE B CA 1
ATOM 7833 C C . ILE B 1 292 ? -27.281 29.094 27.781 1 97.19 292 ILE B C 1
ATOM 7835 O O . ILE B 1 292 ? -26.922 30.094 28.391 1 97.19 292 ILE B O 1
ATOM 7839 N N . MET B 1 293 ? -28.484 28.984 27.25 1 96.31 293 MET B N 1
ATOM 7840 C CA . MET B 1 293 ? -29.422 30.094 27.188 1 96.31 293 MET B CA 1
ATOM 7841 C C . MET B 1 293 ? -29.953 30.438 28.562 1 96.31 293 MET B C 1
ATOM 7843 O O . MET B 1 293 ? -30.156 31.609 28.891 1 96.31 293 MET B O 1
ATOM 7847 N N . GLU B 1 294 ? -30.172 29.469 29.359 1 96.38 294 GLU B N 1
ATOM 7848 C CA . GLU B 1 294 ? -30.719 29.672 30.688 1 96.38 294 GLU B CA 1
ATOM 7849 C C . GLU B 1 294 ? -29.781 30.5 31.562 1 96.38 294 GLU B C 1
ATOM 7851 O O . GLU B 1 294 ? -30.234 31.203 32.469 1 96.38 294 GLU B O 1
ATOM 7856 N N . HIS B 1 295 ? -28.594 30.359 31.297 1 96.31 295 HIS B N 1
ATOM 7857 C CA . HIS B 1 295 ? -27.625 31.094 32.094 1 96.31 295 HIS B CA 1
ATOM 7858 C C . HIS B 1 295 ? -27.312 32.438 31.469 1 96.31 295 HIS B C 1
ATOM 7860 O O . HIS B 1 295 ? -26.406 33.156 31.938 1 96.31 295 HIS B O 1
ATOM 7866 N N . GLY B 1 296 ? -27.953 32.75 30.344 1 93.62 296 GLY B N 1
ATOM 7867 C CA . GLY B 1 296 ? -27.906 34.094 29.781 1 93.62 296 GLY B CA 1
ATOM 7868 C C . GLY B 1 296 ? -26.719 34.344 28.875 1 93.62 296 GLY B C 1
ATOM 7869 O O . GLY B 1 296 ? -26.312 35.469 28.656 1 93.62 296 GLY B O 1
ATOM 7870 N N . PHE B 1 297 ? -26.125 33.344 28.406 1 95.56 297 PHE B N 1
ATOM 7871 C CA . PHE B 1 297 ? -25.016 33.5 27.469 1 95.56 297 PHE B CA 1
ATOM 7872 C C . PHE B 1 297 ? -25.531 33.594 26.047 1 95.56 297 PHE B C 1
ATOM 7874 O O . PHE B 1 297 ? -26.641 33.125 25.734 1 95.56 297 PHE B O 1
ATOM 7881 N N . GLU B 1 298 ? -24.734 34.219 25.203 1 92.88 298 GLU B N 1
ATOM 7882 C CA . GLU B 1 298 ? -25.094 34.375 23.797 1 92.88 298 GLU B CA 1
ATOM 7883 C C . GLU B 1 298 ? -25.078 33.031 23.078 1 92.88 298 GLU B C 1
ATOM 7885 O O . GLU B 1 298 ? -24.219 32.188 23.344 1 92.88 298 GLU B O 1
ATOM 7890 N N . ALA B 1 299 ? -26.031 32.812 22.188 1 95.44 299 ALA B N 1
ATOM 7891 C CA . ALA B 1 299 ? -26.109 31.578 21.422 1 95.44 299 ALA B CA 1
ATOM 7892 C C . ALA B 1 299 ? -24.859 31.344 20.594 1 95.44 299 ALA B C 1
ATOM 7894 O O . ALA B 1 299 ? -24.219 30.297 20.703 1 95.44 299 ALA B O 1
ATOM 7895 N N . GLY B 1 300 ? -24.453 32.406 19.734 1 96.19 300 GLY B N 1
ATOM 7896 C CA . GLY B 1 300 ? -23.266 32.25 18.922 1 96.19 300 GLY B CA 1
ATOM 7897 C C . GLY B 1 300 ? -23.359 31.109 17.938 1 96.19 300 GLY B C 1
ATOM 7898 O O . GLY B 1 300 ? -24.328 31 17.188 1 96.19 300 GLY B O 1
ATOM 7899 N N . ASN B 1 301 ? -22.266 30.219 17.891 1 97.44 301 ASN B N 1
ATOM 7900 C CA . ASN B 1 301 ? -22.141 29.094 16.969 1 97.44 301 ASN B CA 1
ATOM 7901 C C . ASN B 1 301 ? -22.047 27.766 17.703 1 97.44 301 ASN B C 1
ATOM 7903 O O . ASN B 1 301 ? -21.297 27.656 18.672 1 97.44 301 ASN B O 1
ATOM 7907 N N . ILE B 1 302 ? -22.828 26.844 17.281 1 97.94 302 ILE B N 1
ATOM 7908 C CA . ILE B 1 302 ? -22.688 25.516 17.844 1 97.94 302 ILE B CA 1
ATOM 7909 C C . ILE B 1 302 ? -21.953 24.594 16.875 1 97.94 302 ILE B C 1
ATOM 7911 O O . ILE B 1 302 ? -22.359 24.469 15.711 1 97.94 302 ILE B O 1
ATOM 7915 N N . LEU B 1 303 ? -20.844 24.062 17.328 1 98.06 303 LEU B N 1
ATOM 7916 C CA . LEU B 1 303 ? -20.031 23.125 16.531 1 98.06 303 LEU B CA 1
ATOM 7917 C C . LEU B 1 303 ? -20.312 21.688 16.953 1 98.06 303 LEU B C 1
ATOM 7919 O O . LEU B 1 303 ? -19.906 21.266 18.047 1 98.06 303 LEU B O 1
ATOM 7923 N N . ILE B 1 304 ? -20.953 20.953 16.094 1 97.62 304 ILE B N 1
ATOM 7924 C CA . ILE B 1 304 ? -21.25 19.547 16.359 1 97.62 304 ILE B CA 1
ATOM 7925 C C . ILE B 1 304 ? -20.125 18.656 15.828 1 97.62 304 ILE B C 1
ATOM 7927 O O . ILE B 1 304 ? -19.781 18.719 14.648 1 97.62 304 ILE B O 1
ATOM 7931 N N . ASP B 1 305 ? -19.578 17.828 16.672 1 94.81 305 ASP B N 1
ATOM 7932 C CA . ASP B 1 305 ? -18.422 17.031 16.281 1 94.81 305 ASP B CA 1
ATOM 7933 C C . ASP B 1 305 ? -18.812 15.945 15.289 1 94.81 305 ASP B C 1
ATOM 7935 O O . ASP B 1 305 ? -19.984 15.836 14.906 1 94.81 305 ASP B O 1
ATOM 7939 N N . THR B 1 306 ? -17.875 15.133 14.836 1 94 306 THR B N 1
ATOM 7940 C CA . THR B 1 306 ? -18.047 14.227 13.703 1 94 306 THR B CA 1
ATOM 7941 C C . THR B 1 306 ? -19 13.086 14.07 1 94 306 THR B C 1
ATOM 7943 O O . THR B 1 306 ? -19.5 12.391 13.188 1 94 306 THR B O 1
ATOM 7946 N N . ARG B 1 307 ? -19.453 12.969 15.352 1 92.88 307 ARG B N 1
ATOM 7947 C CA . ARG B 1 307 ? -20.312 11.883 15.82 1 92.88 307 ARG B CA 1
ATOM 7948 C C . ARG B 1 307 ? -21.766 12.109 15.414 1 92.88 307 ARG B C 1
ATOM 7950 O O . ARG B 1 307 ? -22.625 11.258 15.664 1 92.88 307 ARG B O 1
ATOM 7957 N N . TRP B 1 308 ? -21.906 13.219 14.75 1 95.5 308 TRP B N 1
ATOM 7958 C CA . TRP B 1 308 ? -23.266 13.43 14.227 1 95.5 308 TRP B CA 1
ATOM 7959 C C . TRP B 1 308 ? -23.578 12.422 13.133 1 95.5 308 TRP B C 1
ATOM 7961 O O . TRP B 1 308 ? -24.75 12.188 12.82 1 95.5 308 TRP B O 1
ATOM 7971 N N . GLN B 1 309 ? -22.578 11.805 12.648 1 94.56 309 GLN B N 1
ATOM 7972 C CA . GLN B 1 309 ? -22.734 10.836 11.562 1 94.56 309 GLN B CA 1
ATOM 7973 C C . GLN B 1 309 ? -22.906 9.422 12.102 1 94.56 309 GLN B C 1
ATOM 7975 O O . GLN B 1 309 ? -22.391 9.086 13.172 1 94.56 309 GLN B O 1
ATOM 7980 N N . THR B 1 310 ? -23.594 8.555 11.391 1 88.88 310 THR B N 1
ATOM 7981 C CA . THR B 1 310 ? -23.688 7.148 11.758 1 88.88 310 THR B CA 1
ATOM 7982 C C . THR B 1 310 ? -22.312 6.484 11.719 1 88.88 310 THR B C 1
ATOM 7984 O O . THR B 1 310 ? -21.891 5.871 12.703 1 88.88 310 THR B O 1
ATOM 7987 N N . GLN B 1 311 ? -21.688 6.574 10.609 1 91.5 311 GLN B N 1
ATOM 7988 C CA . GLN B 1 311 ? -20.297 6.203 10.383 1 91.5 311 GLN B CA 1
ATOM 7989 C C . GLN B 1 311 ? -19.516 7.352 9.758 1 91.5 311 GLN B C 1
ATOM 7991 O O . GLN B 1 311 ? -20.047 8.102 8.938 1 91.5 311 GLN B O 1
ATOM 7996 N N . GLU B 1 312 ? -18.281 7.453 10.195 1 92 312 GLU B N 1
ATOM 7997 C CA . GLU B 1 312 ? -17.469 8.531 9.641 1 92 312 GLU B CA 1
ATOM 7998 C C . GLU B 1 312 ? -17.391 8.438 8.125 1 92 312 GLU B C 1
ATOM 8000 O O . GLU B 1 312 ? -17.016 7.398 7.578 1 92 312 GLU B O 1
ATOM 8005 N N . GLY B 1 313 ? -17.844 9.453 7.504 1 94 313 GLY B N 1
ATOM 8006 C CA . GLY B 1 313 ? -17.844 9.477 6.051 1 94 313 GLY B CA 1
ATOM 8007 C C . GLY B 1 313 ? -19.234 9.391 5.457 1 94 313 GLY B C 1
ATOM 8008 O O . GLY B 1 313 ? -19.422 9.68 4.27 1 94 313 GLY B O 1
ATOM 8009 N N . ASP B 1 314 ? -20.219 9.086 6.207 1 94.88 314 ASP B N 1
ATOM 8010 C CA . ASP B 1 314 ? -21.594 8.984 5.723 1 94.88 314 ASP B CA 1
ATOM 8011 C C . ASP B 1 314 ? -22.141 10.352 5.309 1 94.88 314 ASP B C 1
ATOM 8013 O O . ASP B 1 314 ? -22.859 10.469 4.312 1 94.88 314 ASP B O 1
ATOM 8017 N N . LEU B 1 315 ? -21.781 11.344 6.043 1 96 315 LEU B N 1
ATOM 8018 C CA . LEU B 1 315 ? -22.344 12.688 5.934 1 96 315 LEU B CA 1
ATOM 8019 C C . LEU B 1 315 ? -23.859 12.641 6.031 1 96 315 LEU B C 1
ATOM 8021 O O . LEU B 1 315 ? -24.562 13.234 5.199 1 96 315 LEU B O 1
ATOM 8025 N N . GLN B 1 316 ? -24.328 11.836 6.957 1 94.75 316 GLN B N 1
ATOM 8026 C CA . GLN B 1 316 ? -25.719 11.711 7.336 1 94.75 316 GLN B CA 1
ATOM 8027 C C . GLN B 1 316 ? -25.875 11.578 8.852 1 94.75 316 GLN B C 1
ATOM 8029 O O . GLN B 1 316 ? -25.078 10.891 9.5 1 94.75 316 GLN B O 1
ATOM 8034 N N . PHE B 1 317 ? -26.891 12.242 9.359 1 95.56 317 PHE B N 1
ATOM 8035 C CA . PHE B 1 317 ? -27.109 12.156 10.797 1 95.56 317 PHE B CA 1
ATOM 8036 C C . PHE B 1 317 ? -27.484 10.742 11.203 1 95.56 317 PHE B C 1
ATOM 8038 O O . PHE B 1 317 ? -28.25 10.07 10.508 1 95.56 317 PHE B O 1
ATOM 8045 N N . ARG B 1 318 ? -26.891 10.281 12.234 1 92.56 318 ARG B N 1
ATOM 8046 C CA . ARG B 1 318 ? -27.203 8.953 12.742 1 92.56 318 ARG B CA 1
ATOM 8047 C C . ARG B 1 318 ? -28.641 8.875 13.234 1 92.56 318 ARG B C 1
ATOM 8049 O O . ARG B 1 318 ? -29.031 9.609 14.148 1 92.56 318 ARG B O 1
ATOM 8056 N N . GLU B 1 319 ? -29.312 7.984 12.844 1 89.06 319 GLU B N 1
ATOM 8057 C CA . GLU B 1 319 ? -30.75 7.895 13.109 1 89.06 319 GLU B CA 1
ATOM 8058 C C . GLU B 1 319 ? -31.016 7.418 14.531 1 89.06 319 GLU B C 1
ATOM 8060 O O . GLU B 1 319 ? -32.031 7.762 15.125 1 89.06 319 GLU B O 1
ATOM 8065 N N . ASP B 1 320 ? -30.125 6.719 15.039 1 90.44 320 ASP B N 1
ATOM 8066 C CA . ASP B 1 320 ? -30.328 6.184 16.391 1 90.44 320 ASP B CA 1
ATOM 8067 C C . ASP B 1 320 ? -30.266 7.293 17.438 1 90.44 320 ASP B C 1
ATOM 8069 O O . ASP B 1 320 ? -30.984 7.242 18.438 1 90.44 320 ASP B O 1
ATOM 8073 N N . ASN B 1 321 ? -29.453 8.32 17.219 1 91.88 321 ASN B N 1
ATOM 8074 C CA . ASN B 1 321 ? -29.25 9.398 18.188 1 91.88 321 ASN B CA 1
ATOM 8075 C C . ASN B 1 321 ? -30.031 10.648 17.797 1 91.88 321 ASN B C 1
ATOM 8077 O O . ASN B 1 321 ? -30.328 11.492 18.641 1 91.88 321 ASN B O 1
ATOM 8081 N N . PHE B 1 322 ? -30.266 10.766 16.5 1 95.62 322 PHE B N 1
ATOM 8082 C CA . PHE B 1 322 ? -31.016 11.906 15.984 1 95.62 322 PHE B CA 1
ATOM 8083 C C . PHE B 1 322 ? -32.281 11.461 15.266 1 95.62 322 PHE B C 1
ATOM 8085 O O . PHE B 1 322 ? -32.281 11.258 14.047 1 95.62 322 PHE B O 1
ATOM 8092 N N . THR B 1 323 ? -33.375 11.398 15.961 1 92.5 323 THR B N 1
ATOM 8093 C CA . THR B 1 323 ? -34.625 10.906 15.414 1 92.5 323 THR B CA 1
ATOM 8094 C C . THR B 1 323 ? -35.188 11.883 14.383 1 92.5 323 THR B C 1
ATOM 8096 O O . THR B 1 323 ? -35.781 11.477 13.398 1 92.5 323 THR B O 1
ATOM 8099 N N . ASN B 1 324 ? -35 13.125 14.68 1 94.25 324 ASN B N 1
ATOM 8100 C CA . ASN B 1 324 ? -35.406 14.195 13.773 1 94.25 324 ASN B CA 1
ATOM 8101 C C . ASN B 1 324 ? -34.375 15.312 13.719 1 94.25 324 ASN B C 1
ATOM 8103 O O . ASN B 1 324 ? -34.594 16.391 14.273 1 94.25 324 ASN B O 1
ATOM 8107 N N . PRO B 1 325 ? -33.375 15.094 12.898 1 95.69 325 PRO B N 1
ATOM 8108 C CA . PRO B 1 325 ? -32.281 16.062 12.852 1 95.69 325 PRO B CA 1
ATOM 8109 C C . PRO B 1 325 ? -32.75 17.453 12.406 1 95.69 325 PRO B C 1
ATOM 8111 O O . PRO B 1 325 ? -32.281 18.453 12.93 1 95.69 325 PRO B O 1
ATOM 8114 N N . GLU B 1 326 ? -33.656 17.547 11.516 1 95.5 326 GLU B N 1
ATOM 8115 C CA . GLU B 1 326 ? -34.125 18.828 11.031 1 95.5 326 GLU B CA 1
ATOM 8116 C C . GLU B 1 326 ? -34.812 19.625 12.141 1 95.5 326 GLU B C 1
ATOM 8118 O O . GLU B 1 326 ? -34.656 20.844 12.227 1 95.5 326 GLU B O 1
ATOM 8123 N N . GLU B 1 327 ? -35.5 18.922 12.961 1 95.94 327 GLU B N 1
ATOM 8124 C CA . GLU B 1 327 ? -36.219 19.562 14.055 1 95.94 327 GLU B CA 1
ATOM 8125 C C . GLU B 1 327 ? -35.25 20.203 15.047 1 95.94 327 GLU B C 1
ATOM 8127 O O . GLU B 1 327 ? -35.406 21.359 15.422 1 95.94 327 GLU B O 1
ATOM 8132 N N . ILE B 1 328 ? -34.281 19.438 15.492 1 96.94 328 ILE B N 1
ATOM 8133 C CA . ILE B 1 328 ? -33.344 19.953 16.484 1 96.94 328 ILE B CA 1
ATOM 8134 C C . ILE B 1 328 ? -32.562 21.094 15.891 1 96.94 328 ILE B C 1
ATOM 8136 O O . ILE B 1 328 ? -32.25 22.078 16.578 1 96.94 328 ILE B O 1
ATOM 8140 N N . LEU B 1 329 ? -32.219 21.031 14.656 1 97.75 329 LEU B N 1
ATOM 8141 C CA . LEU B 1 329 ? -31.484 22.109 14.008 1 97.75 329 LEU B CA 1
ATOM 8142 C C . LEU B 1 329 ? -32.312 23.375 13.906 1 97.75 329 LEU B C 1
ATOM 8144 O O . LEU B 1 329 ? -31.812 24.484 14.078 1 97.75 329 LEU B O 1
ATOM 8148 N N . ASN B 1 330 ? -33.562 23.203 13.633 1 97.12 330 ASN B N 1
ATOM 8149 C CA . ASN B 1 330 ? -34.469 24.328 13.617 1 97.12 330 ASN B CA 1
ATOM 8150 C C . ASN B 1 330 ? -34.625 24.969 15.008 1 97.12 330 ASN B C 1
ATOM 8152 O O . ASN B 1 330 ? -34.656 26.188 15.133 1 97.12 330 ASN B O 1
ATOM 8156 N N . ILE B 1 331 ? -34.719 24.125 15.922 1 97.31 331 ILE B N 1
ATOM 8157 C CA . ILE B 1 331 ? -34.812 24.609 17.297 1 97.31 331 ILE B CA 1
ATOM 8158 C C . ILE B 1 331 ? -33.562 25.438 17.641 1 97.31 331 ILE B C 1
ATOM 8160 O O . ILE B 1 331 ? -33.688 26.516 18.219 1 97.31 331 ILE B O 1
ATOM 8164 N N . LEU B 1 332 ? -32.438 24.969 17.312 1 98.06 332 LEU B N 1
ATOM 8165 C CA . LEU B 1 332 ? -31.188 25.688 17.562 1 98.06 332 LEU B CA 1
ATOM 8166 C C . LEU B 1 332 ? -31.188 27.031 16.828 1 98.06 332 LEU B C 1
ATOM 8168 O O . LEU B 1 332 ? -30.797 28.047 17.406 1 98.06 332 LEU B O 1
ATOM 8172 N N . HIS B 1 333 ? -31.656 27.031 15.586 1 97.88 333 HIS B N 1
ATOM 8173 C CA . HIS B 1 333 ? -31.734 28.266 14.812 1 97.88 333 HIS B CA 1
ATOM 8174 C C . HIS B 1 333 ? -32.688 29.266 15.461 1 97.88 333 HIS B C 1
ATOM 8176 O O . HIS B 1 333 ? -32.375 30.469 15.531 1 97.88 333 HIS B O 1
ATOM 8182 N N . HIS B 1 334 ? -33.781 28.766 15.898 1 97.31 334 HIS B N 1
ATOM 8183 C CA . HIS B 1 334 ? -34.781 29.641 16.531 1 97.31 334 HIS B CA 1
ATOM 8184 C C . HIS B 1 334 ? -34.219 30.25 17.812 1 97.31 334 HIS B C 1
ATOM 8186 O O . HIS B 1 334 ? -34.594 31.375 18.172 1 97.31 334 HIS B O 1
ATOM 8192 N N . LYS B 1 335 ? -33.344 29.531 18.422 1 97.12 335 LYS B N 1
ATOM 8193 C CA . LYS B 1 335 ? -32.75 30.016 19.656 1 97.12 335 LYS B CA 1
ATOM 8194 C C . LYS B 1 335 ? -31.625 31 19.359 1 97.12 335 LYS B C 1
ATOM 8196 O O . LYS B 1 335 ? -31.094 31.641 20.266 1 97.12 335 LYS B O 1
ATOM 8201 N N . GLY B 1 336 ? -31.266 31.047 18.094 1 96.62 336 GLY B N 1
ATOM 8202 C CA . GLY B 1 336 ? -30.281 32.031 17.688 1 96.62 336 GLY B CA 1
ATOM 8203 C C . GLY B 1 336 ? -28.922 31.438 17.359 1 96.62 336 GLY B C 1
ATOM 8204 O O . GLY B 1 336 ? -28 32.156 16.969 1 96.62 336 GLY B O 1
ATOM 8205 N N . PHE B 1 337 ? -28.781 30.141 17.484 1 97.75 337 PHE B N 1
ATOM 8206 C CA . PHE B 1 337 ? -27.5 29.484 17.219 1 97.75 337 PHE B CA 1
ATOM 8207 C C . PHE B 1 337 ? -27.281 29.344 15.711 1 97.75 337 PHE B C 1
ATOM 8209 O O . PHE B 1 337 ? -28.219 29.047 14.969 1 97.75 337 PHE B O 1
ATOM 8216 N N . LYS B 1 338 ? -26.094 29.578 15.25 1 96.81 338 LYS B N 1
ATOM 8217 C CA . LYS B 1 338 ? -25.625 29.031 13.969 1 96.81 338 LYS B CA 1
ATOM 8218 C C . LYS B 1 338 ? -25.016 27.641 14.141 1 96.81 338 LYS B C 1
ATOM 8220 O O . LYS B 1 338 ? -24.406 27.359 15.172 1 96.81 338 LYS B O 1
ATOM 8225 N N . VAL B 1 339 ? -25.203 26.812 13.148 1 97.62 339 VAL B N 1
ATOM 8226 C CA . VAL B 1 339 ? -24.812 25.422 13.32 1 97.62 339 VAL B CA 1
ATOM 8227 C C . VAL B 1 339 ? -23.656 25.094 12.391 1 97.62 339 VAL B C 1
ATOM 8229 O O . VAL B 1 339 ? -23.719 25.312 11.18 1 97.62 339 VAL B O 1
ATOM 8232 N N . LEU B 1 340 ? -22.594 24.578 12.938 1 97.69 340 LEU B N 1
ATOM 8233 C CA . LEU B 1 340 ? -21.438 24.078 12.219 1 97.69 340 LEU B CA 1
ATOM 8234 C C . LEU B 1 340 ? -21.281 22.578 12.414 1 97.69 340 LEU B C 1
ATOM 8236 O O . LEU B 1 340 ? -21.469 22.062 13.516 1 97.69 340 LEU B O 1
ATOM 8240 N N . LEU B 1 341 ? -20.984 21.859 11.312 1 97.81 341 LEU B N 1
ATOM 8241 C CA . LEU B 1 341 ? -20.719 20.422 11.398 1 97.81 341 LEU B CA 1
ATOM 8242 C C . LEU B 1 341 ? -19.234 20.141 11.133 1 97.81 341 LEU B C 1
ATOM 8244 O O . LEU B 1 341 ? -18.656 20.688 10.188 1 97.81 341 LEU B O 1
ATOM 8248 N N . ALA B 1 342 ? -18.641 19.359 12 1 97.5 342 ALA B N 1
ATOM 8249 C CA . ALA B 1 342 ? -17.266 18.906 11.75 1 97.5 342 ALA B CA 1
ATOM 8250 C C . ALA B 1 342 ? -17.234 17.797 10.703 1 97.5 342 ALA B C 1
ATOM 8252 O O . ALA B 1 342 ? -18.031 16.859 10.773 1 97.5 342 ALA B O 1
ATOM 8253 N N . VAL B 1 343 ? -16.375 17.922 9.75 1 97.38 343 VAL B N 1
ATOM 8254 C CA . VAL B 1 343 ? -16.266 16.953 8.656 1 97.38 343 VAL B CA 1
ATOM 8255 C C . VAL B 1 343 ? -14.789 16.703 8.344 1 97.38 343 VAL B C 1
ATOM 8257 O O . VAL B 1 343 ? -13.938 17.562 8.578 1 97.38 343 VAL B O 1
ATOM 8260 N N . HIS B 1 344 ? -14.43 15.492 7.977 1 97.38 344 HIS B N 1
ATOM 8261 C CA . HIS B 1 344 ? -13.102 15.156 7.477 1 97.38 344 HIS B CA 1
ATOM 8262 C C . HIS B 1 344 ? -13.188 14.391 6.16 1 97.38 344 HIS B C 1
ATOM 8264 O O . HIS B 1 344 ? -14.281 14.016 5.727 1 97.38 344 HIS B O 1
ATOM 8270 N N . PRO B 1 345 ? -12.086 14.156 5.445 1 97.94 345 PRO B N 1
ATOM 8271 C CA . PRO B 1 345 ? -12.117 13.547 4.113 1 97.94 345 PRO B CA 1
ATOM 8272 C C . PRO B 1 345 ? -12 12.023 4.152 1 97.94 345 PRO B C 1
ATOM 8274 O O . PRO B 1 345 ? -11.68 11.398 3.139 1 97.94 345 PRO B O 1
ATOM 8277 N N . TYR B 1 346 ? -12.234 11.391 5.234 1 97.94 346 TYR B N 1
ATOM 8278 C CA . TYR B 1 346 ? -12.133 9.945 5.367 1 97.94 346 TYR B CA 1
ATOM 8279 C C . TYR B 1 346 ? -13.5 9.289 5.223 1 97.94 346 TYR B C 1
ATOM 8281 O O . TYR B 1 346 ? -14.516 9.867 5.609 1 97.94 346 TYR B O 1
ATOM 8289 N N . VAL B 1 347 ? -13.547 8.172 4.602 1 97.94 347 VAL B N 1
ATOM 8290 C CA . VAL B 1 347 ? -14.727 7.316 4.527 1 97.94 347 VAL B CA 1
ATOM 8291 C C . VAL B 1 347 ? -14.398 5.945 5.113 1 97.94 347 VAL B C 1
ATOM 8293 O O . VAL B 1 347 ? -13.641 5.172 4.52 1 97.94 347 VAL B O 1
ATOM 8296 N N . CYS B 1 348 ? -15.023 5.645 6.219 1 96.12 348 CYS B N 1
ATOM 8297 C CA . CYS B 1 348 ? -14.672 4.426 6.941 1 96.12 348 CYS B CA 1
ATOM 8298 C C . CYS B 1 348 ? -15.414 3.223 6.375 1 96.12 348 CYS B C 1
ATOM 8300 O O . CYS B 1 348 ? -16.438 3.381 5.695 1 96.12 348 CYS B O 1
ATOM 8302 N N . LEU B 1 349 ? -14.922 2.057 6.633 1 93.12 349 LEU B N 1
ATOM 8303 C CA . LEU B 1 349 ? -15.352 0.793 6.047 1 93.12 349 LEU B CA 1
ATOM 8304 C C . LEU B 1 349 ? -16.844 0.577 6.27 1 93.12 349 LEU B C 1
ATOM 8306 O O . LEU B 1 349 ? -17.547 0.082 5.383 1 93.12 349 LEU B O 1
ATOM 8310 N N . ASP B 1 350 ? -17.344 1.001 7.402 1 90.56 350 ASP B N 1
ATOM 8311 C CA . ASP B 1 350 ? -18.719 0.727 7.766 1 90.56 350 ASP B CA 1
ATOM 8312 C C . ASP B 1 350 ? -19.672 1.785 7.191 1 90.56 350 ASP B C 1
ATOM 8314 O O . ASP B 1 350 ? -20.891 1.674 7.316 1 90.56 350 ASP B O 1
ATOM 8318 N N . SER B 1 351 ? -19.078 2.803 6.539 1 94.38 351 SER B N 1
ATOM 8319 C CA . SER B 1 351 ? -19.875 3.867 5.941 1 94.38 351 SER B CA 1
ATOM 8320 C C . SER B 1 351 ? -20.625 3.371 4.707 1 94.38 351 SER B C 1
ATOM 8322 O O . SER B 1 351 ? -20.078 2.6 3.914 1 94.38 351 SER B O 1
ATOM 8324 N N . VAL B 1 352 ? -21.844 3.818 4.492 1 94.44 352 VAL B N 1
ATOM 8325 C CA . VAL B 1 352 ? -22.641 3.477 3.326 1 94.44 352 VAL B CA 1
ATOM 8326 C C . VAL B 1 352 ? -22.016 4.066 2.066 1 94.44 352 VAL B C 1
ATOM 8328 O O . VAL B 1 352 ? -22.328 3.639 0.952 1 94.44 352 VAL B O 1
ATOM 8331 N N . ALA B 1 353 ? -21.125 5.039 2.262 1 96.44 353 ALA B N 1
ATOM 8332 C CA . ALA B 1 353 ? -20.484 5.699 1.128 1 96.44 353 ALA B CA 1
ATOM 8333 C C . ALA B 1 353 ? -19.234 4.938 0.68 1 96.44 353 ALA B C 1
ATOM 8335 O O . ALA B 1 353 ? -18.688 5.211 -0.386 1 96.44 353 ALA B O 1
ATOM 8336 N N . PHE B 1 354 ? -18.828 3.957 1.415 1 96.25 354 PHE B N 1
ATOM 8337 C CA . PHE B 1 354 ? -17.547 3.305 1.136 1 96.25 354 PHE B CA 1
ATOM 8338 C C . PHE B 1 354 ? -17.609 2.535 -0.179 1 96.25 354 PHE B C 1
ATOM 8340 O O . PHE B 1 354 ? -16.719 2.67 -1.026 1 96.25 354 PHE B O 1
ATOM 8347 N N . LYS B 1 355 ? -18.625 1.724 -0.366 1 93.44 355 LYS B N 1
ATOM 8348 C CA . LYS B 1 355 ? -18.75 0.899 -1.566 1 93.44 355 LYS B CA 1
ATOM 8349 C C . LYS B 1 355 ? -18.891 1.764 -2.816 1 93.44 355 LYS B C 1
ATOM 8351 O O . LYS B 1 355 ? -18.125 1.601 -3.777 1 93.44 355 LYS B O 1
ATOM 8356 N N . PRO B 1 356 ? -19.828 2.721 -2.809 1 95.25 356 PRO B N 1
ATOM 8357 C CA . PRO B 1 356 ? -19.891 3.607 -3.971 1 95.25 356 PRO B CA 1
ATOM 8358 C C . PRO B 1 356 ? -18.578 4.336 -4.242 1 95.25 356 PRO B C 1
ATOM 8360 O O . PRO B 1 356 ? -18.219 4.551 -5.402 1 95.25 356 PRO B O 1
ATOM 8363 N N . GLY B 1 357 ? -17.906 4.777 -3.156 1 96.88 357 GLY B N 1
ATOM 8364 C CA . GLY B 1 357 ? -16.625 5.43 -3.332 1 96.88 357 GLY B CA 1
ATOM 8365 C C . GLY B 1 357 ? -15.57 4.52 -3.938 1 96.88 357 GLY B C 1
ATOM 8366 O O . GLY B 1 357 ? -14.75 4.961 -4.746 1 96.88 357 GLY B O 1
ATOM 8367 N N . THR B 1 358 ? -15.609 3.281 -3.553 1 95.25 358 THR B N 1
ATOM 8368 C CA . THR B 1 358 ? -14.688 2.285 -4.086 1 95.25 358 THR B CA 1
ATOM 8369 C C . THR B 1 358 ? -14.992 1.993 -5.551 1 95.25 358 THR B C 1
ATOM 8371 O O . THR B 1 358 ? -14.094 1.973 -6.387 1 95.25 358 THR B O 1
ATOM 8374 N N . ASP B 1 359 ? -16.281 1.799 -5.871 1 93.44 359 ASP B N 1
ATOM 8375 C CA . ASP B 1 359 ? -16.703 1.486 -7.23 1 93.44 359 ASP B CA 1
ATOM 8376 C C . ASP B 1 359 ? -16.406 2.641 -8.18 1 93.44 359 ASP B C 1
ATOM 8378 O O . ASP B 1 359 ? -16.047 2.418 -9.344 1 93.44 359 ASP B O 1
ATOM 8382 N N . GLY B 1 360 ? -16.516 3.809 -7.625 1 94.88 360 GLY B N 1
ATOM 8383 C CA . GLY B 1 360 ? -16.25 4.988 -8.438 1 94.88 360 GLY B CA 1
ATOM 8384 C C . GLY B 1 360 ? -14.781 5.367 -8.469 1 94.88 360 GLY B C 1
ATOM 8385 O O . GLY B 1 360 ? -14.391 6.316 -9.156 1 94.88 360 GLY B O 1
ATOM 8386 N N . THR B 1 361 ? -13.914 4.699 -7.707 1 94.31 361 THR B N 1
ATOM 8387 C CA . THR B 1 361 ? -12.484 4.965 -7.59 1 94.31 361 THR B CA 1
ATOM 8388 C C . THR B 1 361 ? -12.234 6.398 -7.121 1 94.31 361 THR B C 1
ATOM 8390 O O . THR B 1 361 ? -11.453 7.129 -7.73 1 94.31 361 THR B O 1
ATOM 8393 N N . TYR B 1 362 ? -12.922 6.773 -6.035 1 97.94 362 TYR B N 1
ATOM 8394 C CA . TYR B 1 362 ? -12.836 8.148 -5.543 1 97.94 362 TYR B CA 1
ATOM 8395 C C . TYR B 1 362 ? -11.758 8.273 -4.477 1 97.94 362 TYR B C 1
ATOM 8397 O O . TYR B 1 362 ? -11.422 9.383 -4.051 1 97.94 362 TYR B O 1
ATOM 8405 N N . PHE B 1 363 ? -11.203 7.168 -4.031 1 98 363 PHE B N 1
ATOM 8406 C CA . PHE B 1 363 ? -10.25 7.164 -2.926 1 98 363 PHE B CA 1
ATOM 8407 C C . PHE B 1 363 ? -8.82 7.137 -3.443 1 98 363 PHE B C 1
ATOM 8409 O O . PHE B 1 363 ? -8.578 6.824 -4.609 1 98 363 PHE B O 1
ATOM 8416 N N . ILE B 1 364 ? -7.926 7.531 -2.547 1 96.75 364 ILE B N 1
ATOM 8417 C CA . ILE B 1 364 ? -6.516 7.266 -2.82 1 96.75 364 ILE B CA 1
ATOM 8418 C C . ILE B 1 364 ? -6.312 5.777 -3.09 1 96.75 364 ILE B C 1
ATOM 8420 O O . ILE B 1 364 ? -6.742 4.934 -2.301 1 96.75 364 ILE B O 1
ATOM 8424 N N . SER B 1 365 ? -5.762 5.488 -4.273 1 92.5 365 SER B N 1
ATOM 8425 C CA . SER B 1 365 ? -5.699 4.098 -4.723 1 92.5 365 SER B CA 1
ATOM 8426 C C . SER B 1 365 ? -4.266 3.686 -5.047 1 92.5 365 SER B C 1
ATOM 8428 O O . SER B 1 365 ? -3.398 4.539 -5.238 1 92.5 365 SER B O 1
ATOM 8430 N N . ASP B 1 366 ? -4.074 2.404 -4.996 1 87.81 366 ASP B N 1
ATOM 8431 C CA . ASP B 1 366 ? -2.787 1.895 -5.461 1 87.81 366 ASP B CA 1
ATOM 8432 C C . ASP B 1 366 ? -2.686 1.969 -6.984 1 87.81 366 ASP B C 1
ATOM 8434 O O . ASP B 1 366 ? -3.699 2.096 -7.672 1 87.81 366 ASP B O 1
ATOM 8438 N N . ASP B 1 367 ? -1.535 1.863 -7.484 1 83.19 367 ASP B N 1
ATOM 8439 C CA . ASP B 1 367 ? -1.293 2.033 -8.914 1 83.19 367 ASP B CA 1
ATOM 8440 C C . ASP B 1 367 ? -1.586 0.745 -9.68 1 83.19 367 ASP B C 1
ATOM 8442 O O . ASP B 1 367 ? -1.93 0.783 -10.859 1 83.19 367 ASP B O 1
ATOM 8446 N N . LYS B 1 368 ? -1.56 -0.334 -9.023 1 85.19 368 LYS B N 1
ATOM 8447 C CA . LYS B 1 368 ? -1.654 -1.625 -9.703 1 85.19 368 LYS B CA 1
ATOM 8448 C C . LYS B 1 368 ? -3.107 -2.064 -9.852 1 85.19 368 LYS B C 1
ATOM 8450 O O . LYS B 1 368 ? -3.57 -2.34 -10.961 1 85.19 368 LYS B O 1
ATOM 8455 N N . TRP B 1 369 ? -3.877 -2.033 -8.781 1 89.56 369 TRP B N 1
ATOM 8456 C CA . TRP B 1 369 ? -5.211 -2.627 -8.766 1 89.56 369 TRP B CA 1
ATOM 8457 C C . TRP B 1 369 ? -6.285 -1.547 -8.773 1 89.56 369 TRP B C 1
ATOM 8459 O O . TRP B 1 369 ? -7.469 -1.843 -8.953 1 89.56 369 TRP B O 1
ATOM 8469 N N . HIS B 1 370 ? -5.914 -0.283 -8.539 1 89.69 370 HIS B N 1
ATOM 8470 C CA . HIS B 1 370 ? -6.855 0.825 -8.438 1 89.69 370 HIS B CA 1
ATOM 8471 C C . HIS B 1 370 ? -7.895 0.567 -7.352 1 89.69 370 HIS B C 1
ATOM 8473 O O . HIS B 1 370 ? -9.094 0.758 -7.574 1 89.69 370 HIS B O 1
ATOM 8479 N N . VAL B 1 371 ? -7.43 0.038 -6.246 1 94.25 371 VAL B N 1
ATOM 8480 C CA . VAL B 1 371 ? -8.242 -0.204 -5.062 1 94.25 371 VAL B CA 1
ATOM 8481 C C . VAL B 1 371 ? -7.848 0.765 -3.949 1 94.25 371 VAL B C 1
ATOM 8483 O O . VAL B 1 371 ? -6.727 1.277 -3.938 1 94.25 371 VAL B O 1
ATOM 8486 N N . PRO B 1 372 ? -8.758 1.018 -3.023 1 95.31 372 PRO B N 1
ATOM 8487 C CA . PRO B 1 372 ? -8.469 1.998 -1.974 1 95.31 372 PRO B CA 1
ATOM 8488 C C . PRO B 1 372 ? -7.312 1.57 -1.068 1 95.31 372 PRO B C 1
ATOM 8490 O O . PRO B 1 372 ? -7.195 0.39 -0.732 1 95.31 372 PRO B O 1
ATOM 8493 N N . GLN B 1 373 ? -6.477 2.523 -0.727 1 95.25 373 GLN B N 1
ATOM 8494 C CA . GLN B 1 373 ? -5.512 2.355 0.356 1 95.25 373 GLN B CA 1
ATOM 8495 C C . GLN B 1 373 ? -6.117 2.76 1.697 1 95.25 373 GLN B C 1
ATOM 8497 O O . GLN B 1 373 ? -6.629 3.869 1.844 1 95.25 373 GLN B O 1
ATOM 8502 N N . LEU B 1 374 ? -6.023 1.872 2.674 1 95.81 374 LEU B N 1
ATOM 8503 C CA . LEU B 1 374 ? -6.727 2.09 3.934 1 95.81 374 LEU B CA 1
ATOM 8504 C C . LEU B 1 374 ? -5.789 2.684 4.984 1 95.81 374 LEU B C 1
ATOM 8506 O O . LEU B 1 374 ? -4.57 2.516 4.898 1 95.81 374 LEU B O 1
ATOM 8510 N N . ILE B 1 375 ? -6.367 3.406 5.902 1 95.88 375 ILE B N 1
ATOM 8511 C CA . ILE B 1 375 ? -5.676 3.971 7.055 1 95.88 375 ILE B CA 1
ATOM 8512 C C . ILE B 1 375 ? -6.516 3.77 8.312 1 95.88 375 ILE B C 1
ATOM 8514 O O . ILE B 1 375 ? -7.633 3.252 8.242 1 95.88 375 ILE B O 1
ATOM 8518 N N . ARG B 1 376 ? -5.898 4.121 9.43 1 93.38 376 ARG B N 1
ATOM 8519 C CA . ARG B 1 376 ? -6.645 4.121 10.68 1 93.38 376 ARG B CA 1
ATOM 8520 C C . ARG B 1 376 ? -6.891 5.543 11.172 1 93.38 376 ARG B C 1
ATOM 8522 O O . ARG B 1 376 ? -5.953 6.332 11.305 1 93.38 376 ARG B O 1
ATOM 8529 N N . TRP B 1 377 ? -8.117 5.906 11.266 1 91.19 377 TRP B N 1
ATOM 8530 C CA . TRP B 1 377 ? -8.547 7.145 11.914 1 91.19 377 TRP B CA 1
ATOM 8531 C C . TRP B 1 377 ? -9.289 6.855 13.211 1 91.19 377 TRP B C 1
ATOM 8533 O O . TRP B 1 377 ? -10.406 6.332 13.188 1 91.19 377 TRP B O 1
ATOM 8543 N N . GLN B 1 378 ? -8.523 7.199 14.289 1 83.25 378 GLN B N 1
ATOM 8544 C CA . GLN B 1 378 ? -9.008 6.805 15.602 1 83.25 378 GLN B CA 1
ATOM 8545 C C . GLN B 1 378 ? -9.195 5.293 15.688 1 83.25 378 GLN B C 1
ATOM 8547 O O . GLN B 1 378 ? -8.258 4.531 15.445 1 83.25 378 GLN B O 1
ATOM 8552 N N . ASP B 1 379 ? -10.305 4.676 15.828 1 83.75 379 ASP B N 1
ATOM 8553 C CA . ASP B 1 379 ? -10.484 3.234 15.977 1 83.75 379 ASP B CA 1
ATOM 8554 C C . ASP B 1 379 ? -11.148 2.629 14.742 1 83.75 379 ASP B C 1
ATOM 8556 O O . ASP B 1 379 ? -11.508 1.45 14.742 1 83.75 379 ASP B O 1
ATOM 8560 N N . SER B 1 380 ? -11.156 3.43 13.719 1 92.31 380 SER B N 1
ATOM 8561 C CA . SER B 1 380 ? -11.852 2.953 12.523 1 92.31 380 SER B CA 1
ATOM 8562 C C . SER B 1 380 ? -10.906 2.824 11.344 1 92.31 380 SER B C 1
ATOM 8564 O O . SER B 1 380 ? -9.914 3.555 11.25 1 92.31 380 SER B O 1
ATOM 8566 N N . VAL B 1 381 ? -11.156 1.86 10.516 1 95.31 381 VAL B N 1
ATOM 8567 C CA . VAL B 1 381 ? -10.43 1.699 9.258 1 95.31 381 VAL B CA 1
ATOM 8568 C C . VAL B 1 381 ? -11.133 2.479 8.148 1 95.31 381 VAL B C 1
ATOM 8570 O O . VAL B 1 381 ? -12.328 2.281 7.906 1 95.31 381 VAL B O 1
ATOM 8573 N N . CYS B 1 382 ? -10.367 3.377 7.523 1 97.19 382 CYS B N 1
ATOM 8574 C CA . CYS B 1 382 ? -10.992 4.301 6.586 1 97.19 382 CYS B CA 1
ATOM 8575 C C . CYS B 1 382 ? -10.164 4.438 5.316 1 97.19 382 CYS B C 1
ATOM 8577 O O . CYS B 1 382 ? -9.016 4.004 5.27 1 97.19 382 CYS B O 1
ATOM 8579 N N . ALA B 1 383 ? -10.812 4.926 4.277 1 97.5 383 ALA B N 1
ATOM 8580 C CA . ALA B 1 383 ? -10.148 5.395 3.064 1 97.5 383 ALA B CA 1
ATOM 8581 C C . ALA B 1 383 ? -10.172 6.918 2.986 1 97.5 383 ALA B C 1
ATOM 8583 O O . ALA B 1 383 ? -10.945 7.574 3.688 1 97.5 383 ALA B O 1
ATOM 8584 N N . ILE B 1 384 ? -9.258 7.48 2.24 1 98.25 384 ILE B N 1
ATOM 8585 C CA . ILE B 1 384 ? -9.172 8.93 2.094 1 98.25 384 ILE B CA 1
ATOM 8586 C C . ILE B 1 384 ? -9.648 9.336 0.701 1 98.25 384 ILE B C 1
ATOM 8588 O O . ILE B 1 384 ? -9.234 8.75 -0.301 1 98.25 384 ILE B O 1
ATOM 8592 N N . ILE B 1 385 ? -10.5 10.289 0.552 1 98.56 385 ILE B N 1
ATOM 8593 C CA . ILE B 1 385 ? -10.969 10.805 -0.734 1 98.56 385 ILE B CA 1
ATOM 8594 C C . ILE B 1 385 ? -9.812 11.492 -1.458 1 98.56 385 ILE B C 1
ATOM 8596 O O . ILE B 1 385 ? -9.117 12.336 -0.877 1 98.56 385 ILE B O 1
ATOM 8600 N N . ASP B 1 386 ? -9.531 11.125 -2.682 1 98.12 386 ASP B N 1
ATOM 8601 C CA . ASP B 1 386 ? -8.477 11.758 -3.469 1 98.12 386 ASP B CA 1
ATOM 8602 C C . ASP B 1 386 ? -8.969 13.047 -4.117 1 98.12 386 ASP B C 1
ATOM 8604 O O . ASP B 1 386 ? -9.32 13.062 -5.297 1 98.12 386 ASP B O 1
ATOM 8608 N N . VAL B 1 387 ? -8.852 14.109 -3.441 1 97.94 387 VAL B N 1
ATOM 8609 C CA . VAL B 1 387 ? -9.383 15.383 -3.914 1 97.94 387 VAL B CA 1
ATOM 8610 C C . VAL B 1 387 ? -8.492 15.938 -5.023 1 97.94 387 VAL B C 1
ATOM 8612 O O . VAL B 1 387 ? -8.812 16.969 -5.629 1 97.94 387 VAL B O 1
ATOM 8615 N N . THR B 1 388 ? -7.34 15.305 -5.305 1 97.06 388 THR B N 1
ATOM 8616 C CA . THR B 1 388 ? -6.512 15.727 -6.43 1 97.06 388 THR B CA 1
ATOM 8617 C C . THR B 1 388 ? -7.141 15.305 -7.754 1 97.06 388 THR B C 1
ATOM 8619 O O . THR B 1 388 ? -6.762 15.805 -8.812 1 97.06 388 THR B O 1
ATOM 8622 N N . SER B 1 389 ? -8.055 14.328 -7.637 1 96.75 389 SER B N 1
ATOM 8623 C CA . SER B 1 389 ? -8.883 13.945 -8.781 1 96.75 389 SER B CA 1
ATOM 8624 C C . SER B 1 389 ? -10.102 14.852 -8.898 1 96.75 389 SER B C 1
ATOM 8626 O O . SER B 1 389 ? -10.859 15.016 -7.941 1 96.75 389 SER B O 1
ATOM 8628 N N . GLU B 1 390 ? -10.344 15.398 -10.047 1 97.5 390 GLU B N 1
ATOM 8629 C CA . GLU B 1 390 ? -11.484 16.281 -10.25 1 97.5 390 GLU B CA 1
ATOM 8630 C C . GLU B 1 390 ? -12.797 15.562 -9.984 1 97.5 390 GLU B C 1
ATOM 8632 O O . GLU B 1 390 ? -13.727 16.141 -9.414 1 97.5 390 GLU B O 1
ATOM 8637 N N . ARG B 1 391 ? -12.867 14.289 -10.43 1 97.56 391 ARG B N 1
ATOM 8638 C CA . ARG B 1 391 ? -14.078 13.508 -10.227 1 97.56 391 ARG B CA 1
ATOM 8639 C C . ARG B 1 391 ? -14.328 13.266 -8.742 1 97.56 391 ARG B C 1
ATOM 8641 O O . ARG B 1 391 ? -15.469 13.375 -8.273 1 97.56 391 ARG B O 1
ATOM 8648 N N . SER B 1 392 ? -13.289 12.914 -8.062 1 98.19 392 SER B N 1
ATOM 8649 C CA . SER B 1 392 ? -13.406 12.664 -6.625 1 98.19 392 SER B CA 1
ATOM 8650 C C . SER B 1 392 ? -13.734 13.945 -5.867 1 98.19 392 SER B C 1
ATOM 8652 O O . SER B 1 392 ? -14.539 13.93 -4.934 1 98.19 392 SER B O 1
ATOM 8654 N N . ALA B 1 393 ? -13.055 15.055 -6.297 1 98.31 393 ALA B N 1
ATOM 8655 C CA . ALA B 1 393 ? -13.32 16.359 -5.688 1 98.31 393 ALA B CA 1
ATOM 8656 C C . ALA B 1 393 ? -14.789 16.75 -5.859 1 98.31 393 ALA B C 1
ATOM 8658 O O . ALA B 1 393 ? -15.414 17.234 -4.918 1 98.31 393 ALA B O 1
ATOM 8659 N N . GLN B 1 394 ? -15.297 16.547 -6.996 1 98.25 394 GLN B N 1
ATOM 8660 C CA . GLN B 1 394 ? -16.688 16.859 -7.27 1 98.25 394 GLN B CA 1
ATOM 8661 C C . GLN B 1 394 ? -17.625 15.984 -6.441 1 98.25 394 GLN B C 1
ATOM 8663 O O . GLN B 1 394 ? -18.641 16.469 -5.934 1 98.25 394 GLN B O 1
ATOM 8668 N N . TRP B 1 395 ? -17.297 14.688 -6.367 1 98.38 395 TRP B N 1
ATOM 8669 C CA . TRP B 1 395 ? -18.094 13.773 -5.547 1 98.38 395 TRP B CA 1
ATOM 8670 C C . TRP B 1 395 ? -18.156 14.258 -4.102 1 98.38 395 TRP B C 1
ATOM 8672 O O . TRP B 1 395 ? -19.219 14.258 -3.486 1 98.38 395 TRP B O 1
ATOM 8682 N N . PHE B 1 396 ? -17.078 14.695 -3.574 1 98.06 396 PHE B N 1
ATOM 8683 C CA . PHE B 1 396 ? -16.984 15.211 -2.213 1 98.06 396 PHE B CA 1
ATOM 8684 C C . PHE B 1 396 ? -17.797 16.484 -2.061 1 98.06 396 PHE B C 1
ATOM 8686 O O . PHE B 1 396 ? -18.594 16.609 -1.123 1 98.06 396 PHE B O 1
ATOM 8693 N N . LEU B 1 397 ? -17.609 17.406 -2.957 1 98.25 397 LEU B N 1
ATOM 8694 C CA . LEU B 1 397 ? -18.297 18.703 -2.932 1 98.25 397 LEU B CA 1
ATOM 8695 C C . LEU B 1 397 ? -19.812 18.516 -2.992 1 98.25 397 LEU B C 1
ATOM 8697 O O . LEU B 1 397 ? -20.547 19.141 -2.232 1 98.25 397 LEU B O 1
ATOM 8701 N N . GLU B 1 398 ? -20.234 17.672 -3.857 1 98.06 398 GLU B N 1
ATOM 8702 C CA . GLU B 1 398 ? -21.656 17.422 -4.023 1 98.06 398 GLU B CA 1
ATOM 8703 C C . GLU B 1 398 ? -22.281 16.859 -2.752 1 98.06 398 GLU B C 1
ATOM 8705 O O . GLU B 1 398 ? -23.391 17.219 -2.379 1 98.06 398 GLU B O 1
ATOM 8710 N N . ARG B 1 399 ? -21.594 16 -2.158 1 97.5 399 ARG B N 1
ATOM 8711 C CA . ARG B 1 399 ? -22.078 15.406 -0.922 1 97.5 399 ARG B CA 1
ATOM 8712 C C . ARG B 1 399 ? -22.203 16.453 0.184 1 97.5 399 ARG B C 1
ATOM 8714 O O . ARG B 1 399 ? -23.156 16.438 0.96 1 97.5 399 ARG B O 1
ATOM 8721 N N . LEU B 1 400 ? -21.234 17.359 0.318 1 97.81 400 LEU B N 1
ATOM 8722 C CA . LEU B 1 400 ? -21.297 18.438 1.298 1 97.81 400 LEU B CA 1
ATOM 8723 C C . LEU B 1 400 ? -22.453 19.391 1.004 1 97.81 400 LEU B C 1
ATOM 8725 O O . LEU B 1 400 ? -23.141 19.828 1.921 1 97.81 400 LEU B O 1
ATOM 8729 N N . GLN B 1 401 ? -22.625 19.672 -0.262 1 97.69 401 GLN B N 1
ATOM 8730 C CA . GLN B 1 401 ? -23.703 20.562 -0.664 1 97.69 401 GLN B CA 1
ATOM 8731 C C . GLN B 1 401 ? -25.062 19.953 -0.337 1 97.69 401 GLN B C 1
ATOM 8733 O O . GLN B 1 401 ? -26 20.656 0.057 1 97.69 401 GLN B O 1
ATOM 8738 N N . GLU B 1 402 ? -25.125 18.656 -0.537 1 97.12 402 GLU B N 1
ATOM 8739 C CA . GLU B 1 402 ? -26.359 17.953 -0.197 1 97.12 402 GLU B CA 1
ATOM 8740 C C . GLU B 1 402 ? -26.656 18.062 1.295 1 97.12 402 GLU B C 1
ATOM 8742 O O . GLU B 1 402 ? -27.812 18.281 1.687 1 97.12 402 GLU B O 1
ATOM 8747 N N . VAL B 1 403 ? -25.656 17.938 2.127 1 96.62 403 VAL B N 1
ATOM 8748 C CA . VAL B 1 403 ? -25.828 18.062 3.572 1 96.62 403 VAL B CA 1
ATOM 8749 C C . VAL B 1 403 ? -26.297 19.469 3.914 1 96.62 403 VAL B C 1
ATOM 8751 O O . VAL B 1 403 ? -27.219 19.656 4.699 1 96.62 403 VAL B O 1
ATOM 8754 N N . LYS B 1 404 ? -25.641 20.438 3.385 1 96.25 404 LYS B N 1
ATOM 8755 C CA . LYS B 1 404 ? -25.953 21.828 3.664 1 96.25 404 LYS B CA 1
ATOM 8756 C C . LYS B 1 404 ? -27.391 22.156 3.25 1 96.25 404 LYS B C 1
ATOM 8758 O O . LYS B 1 404 ? -28.125 22.797 4.004 1 96.25 404 LYS B O 1
ATOM 8763 N N . SER B 1 405 ? -27.781 21.656 2.121 1 95.38 405 SER B N 1
ATOM 8764 C CA . SER B 1 405 ? -29.109 21.938 1.594 1 95.38 405 SER B CA 1
ATOM 8765 C C . SER B 1 405 ? -30.188 21.188 2.375 1 95.38 405 SER B C 1
ATOM 8767 O O . SER B 1 405 ? -31.234 21.75 2.693 1 95.38 405 SER B O 1
ATOM 8769 N N . LYS B 1 406 ? -29.922 19.984 2.67 1 94.94 406 LYS B N 1
ATOM 8770 C CA . LYS B 1 406 ? -30.906 19.125 3.334 1 94.94 406 LYS B CA 1
ATOM 8771 C C . LYS B 1 406 ? -31.156 19.594 4.766 1 94.94 406 LYS B C 1
ATOM 8773 O O . LYS B 1 406 ? -32.312 19.672 5.199 1 94.94 406 LYS B O 1
ATOM 8778 N N . TYR B 1 407 ? -30.078 19.891 5.449 1 95.31 407 TYR B N 1
ATOM 8779 C CA . TYR B 1 407 ? -30.203 20.156 6.879 1 95.31 407 TYR B CA 1
ATOM 8780 C C . TYR B 1 407 ? -30.141 21.656 7.164 1 95.31 407 TYR B C 1
ATOM 8782 O O . TYR B 1 407 ? -30.344 22.094 8.297 1 95.31 407 TYR B O 1
ATOM 8790 N N . LYS B 1 408 ? -29.797 22.438 6.164 1 95.38 408 LYS B N 1
ATOM 8791 C CA . LYS B 1 408 ? -29.719 23.891 6.281 1 95.38 408 LYS B CA 1
ATOM 8792 C C . LYS B 1 408 ? -28.703 24.297 7.34 1 95.38 408 LYS B C 1
ATOM 8794 O O . LYS B 1 408 ? -28.984 25.156 8.18 1 95.38 408 LYS B O 1
ATOM 8799 N N . VAL B 1 409 ? -27.594 23.625 7.379 1 96.44 409 VAL B N 1
ATOM 8800 C CA . VAL B 1 409 ? -26.531 24 8.297 1 96.44 409 VAL B CA 1
ATOM 8801 C C . VAL B 1 409 ? -25.828 25.25 7.793 1 96.44 409 VAL B C 1
ATOM 8803 O O . VAL B 1 409 ? -25.859 25.562 6.598 1 96.44 409 VAL B O 1
ATOM 8806 N N . ASP B 1 410 ? -25.188 26 8.68 1 96.19 410 ASP B N 1
ATOM 8807 C CA . ASP B 1 410 ? -24.609 27.297 8.344 1 96.19 410 ASP B CA 1
ATOM 8808 C C . ASP B 1 410 ? -23.203 27.141 7.797 1 96.19 410 ASP B C 1
ATOM 8810 O O . ASP B 1 410 ? -22.719 28 7.039 1 96.19 410 ASP B O 1
ATOM 8814 N N . GLY B 1 411 ? -22.516 26.156 8.188 1 96.44 411 GLY B N 1
ATOM 8815 C CA . GLY B 1 411 ? -21.141 25.953 7.727 1 96.44 411 GLY B CA 1
ATOM 8816 C C . GLY B 1 411 ? -20.531 24.672 8.242 1 96.44 411 GLY B C 1
ATOM 8817 O O . GLY B 1 411 ? -21.219 23.812 8.781 1 96.44 411 GLY B O 1
ATOM 8818 N N . PHE B 1 412 ? -19.234 24.5 7.961 1 97.75 412 PHE B N 1
ATOM 8819 C CA . PHE B 1 412 ? -18.5 23.297 8.328 1 97.75 412 PHE B CA 1
ATOM 8820 C C . PHE B 1 412 ? -17.156 23.641 8.953 1 97.75 412 PHE B C 1
ATOM 8822 O O . PHE B 1 412 ? -16.625 24.75 8.734 1 97.75 412 PHE B O 1
ATOM 8829 N N . VAL B 1 413 ? -16.672 22.828 9.781 1 97.88 413 VAL B N 1
ATOM 8830 C CA . VAL B 1 413 ? -15.273 22.828 10.219 1 97.88 413 VAL B CA 1
ATOM 8831 C C . VAL B 1 413 ? -14.57 21.578 9.672 1 97.88 413 VAL B C 1
ATOM 8833 O O . VAL B 1 413 ? -14.984 20.453 9.945 1 97.88 413 VAL B O 1
ATOM 8836 N N . PHE B 1 414 ? -13.57 21.766 8.914 1 97.88 414 PHE B N 1
ATOM 8837 C CA . PHE B 1 414 ? -12.906 20.672 8.211 1 97.88 414 PHE B CA 1
ATOM 8838 C C . PHE B 1 414 ? -11.672 20.219 8.969 1 97.88 414 PHE B C 1
ATOM 8840 O O . PHE B 1 414 ? -10.805 21.016 9.297 1 97.88 414 PHE B O 1
ATOM 8847 N N . LEU B 1 415 ? -11.625 18.969 9.219 1 96.75 415 LEU B N 1
ATOM 8848 C CA . LEU B 1 415 ? -10.531 18.312 9.938 1 96.75 415 LEU B CA 1
ATOM 8849 C C . LEU B 1 415 ? -9.906 17.219 9.094 1 96.75 415 LEU B C 1
ATOM 8851 O O . LEU B 1 415 ? -10.445 16.844 8.055 1 96.75 415 LEU B O 1
ATOM 8855 N N . GLY B 1 416 ? -8.727 16.812 9.492 1 96.31 416 GLY B N 1
ATOM 8856 C CA . GLY B 1 416 ? -8.125 15.633 8.883 1 96.31 416 GLY B CA 1
ATOM 8857 C C . GLY B 1 416 ? -7.43 15.922 7.57 1 96.31 416 GLY B C 1
ATOM 8858 O O . GLY B 1 416 ? -7.551 17.016 7.027 1 96.31 416 GLY B O 1
ATOM 8859 N N . GLY B 1 417 ? -6.695 14.891 7.082 1 96.69 417 GLY B N 1
ATOM 8860 C CA . GLY B 1 417 ? -6.02 14.984 5.797 1 96.69 417 GLY B CA 1
ATOM 8861 C C . GLY B 1 417 ? -4.527 15.219 5.918 1 96.69 417 GLY B C 1
ATOM 8862 O O . GLY B 1 417 ? -3.826 15.32 4.91 1 96.69 417 GLY B O 1
ATOM 8863 N N . GLN B 1 418 ? -4.016 15.195 7.113 1 97.25 418 GLN B N 1
ATOM 8864 C CA . GLN B 1 418 ? -2.59 15.43 7.336 1 97.25 418 GLN B CA 1
ATOM 8865 C C . GLN B 1 418 ? -1.75 14.336 6.68 1 97.25 418 GLN B C 1
ATOM 8867 O O . GLN B 1 418 ? -2.193 13.188 6.562 1 97.25 418 GLN B O 1
ATOM 8872 N N . THR B 1 419 ? -0.599 14.727 6.332 1 96.81 419 THR B N 1
ATOM 8873 C CA . THR B 1 419 ? 0.314 13.812 5.656 1 96.81 419 THR B CA 1
ATOM 8874 C C . THR B 1 419 ? 0.649 12.617 6.551 1 96.81 419 THR B C 1
ATOM 8876 O O . THR B 1 419 ? 0.814 11.5 6.07 1 96.81 419 THR B O 1
ATOM 8879 N N . SER B 1 420 ? 0.747 12.859 7.828 1 95.12 420 SER B N 1
ATOM 8880 C CA . SER B 1 420 ? 1.118 11.773 8.734 1 95.12 420 SER B CA 1
ATOM 8881 C C . SER B 1 420 ? 0.088 10.656 8.703 1 95.12 420 SER B C 1
ATOM 8883 O O . SER B 1 420 ? 0.376 9.531 9.117 1 95.12 420 SER B O 1
ATOM 8885 N N . TYR B 1 421 ? -1.152 10.914 8.195 1 95.38 421 TYR B N 1
ATOM 8886 C CA . TYR B 1 421 ? -2.207 9.906 8.156 1 95.38 421 TYR B CA 1
ATOM 8887 C C . TYR B 1 421 ? -2.256 9.211 6.797 1 95.38 421 TYR B C 1
ATOM 8889 O O . TYR B 1 421 ? -3.027 8.273 6.602 1 95.38 421 TYR B O 1
ATOM 8897 N N . LEU B 1 422 ? -1.442 9.633 5.906 1 95.38 422 LEU B N 1
ATOM 8898 C CA . LEU B 1 422 ? -1.429 9 4.594 1 95.38 422 LEU B CA 1
ATOM 8899 C C . LEU B 1 422 ? -0.872 7.586 4.676 1 95.38 422 LEU B C 1
ATOM 8901 O O . LEU B 1 422 ? -0.056 7.285 5.551 1 95.38 422 LEU B O 1
ATOM 8905 N N . PRO B 1 423 ? -1.373 6.758 3.766 1 92.5 423 PRO B N 1
ATOM 8906 C CA . PRO B 1 423 ? -0.694 5.465 3.666 1 92.5 423 PRO B CA 1
ATOM 8907 C C . PRO B 1 423 ? 0.759 5.594 3.217 1 92.5 423 PRO B C 1
ATOM 8909 O O . PRO B 1 423 ? 1.117 6.566 2.547 1 92.5 423 PRO B O 1
ATOM 8912 N N . THR B 1 424 ? 1.584 4.629 3.605 1 86.94 424 THR B N 1
ATOM 8913 C CA . THR B 1 424 ? 3.004 4.656 3.273 1 86.94 424 THR B CA 1
ATOM 8914 C C . THR B 1 424 ? 3.205 4.707 1.762 1 86.94 424 THR B C 1
ATOM 8916 O O . THR B 1 424 ? 4.117 5.379 1.274 1 86.94 424 THR B O 1
ATOM 8919 N N . PHE B 1 425 ? 2.355 3.961 1.064 1 85.56 425 PHE B N 1
ATOM 8920 C CA . PHE B 1 425 ? 2.447 3.941 -0.391 1 85.56 425 PHE B CA 1
ATOM 8921 C C . PHE B 1 425 ? 1.182 4.512 -1.02 1 85.56 425 PHE B C 1
ATOM 8923 O O . PHE B 1 425 ? 0.326 3.764 -1.496 1 85.56 425 PHE B O 1
ATOM 8930 N N . TYR B 1 426 ? 1.123 5.758 -1.027 1 88.69 426 TYR B N 1
ATOM 8931 C CA . TYR B 1 426 ? -0.051 6.441 -1.56 1 88.69 426 TYR B CA 1
ATOM 8932 C C . TYR B 1 426 ? 0.179 6.879 -3.002 1 88.69 426 TYR B C 1
ATOM 8934 O O . TYR B 1 426 ? 1.318 7.109 -3.412 1 88.69 426 TYR B O 1
ATOM 8942 N N . ASN B 1 427 ? -0.907 6.883 -3.764 1 89.31 427 ASN B N 1
ATOM 8943 C CA . ASN B 1 427 ? -0.919 7.418 -5.121 1 89.31 427 ASN B CA 1
ATOM 8944 C C . ASN B 1 427 ? -2.1 8.359 -5.34 1 89.31 427 ASN B C 1
ATOM 8946 O O . ASN B 1 427 ? -3.256 7.93 -5.309 1 89.31 427 ASN B O 1
ATOM 8950 N N . PHE B 1 428 ? -1.761 9.648 -5.555 1 94 428 PHE B N 1
ATOM 8951 C CA . PHE B 1 428 ? -2.785 10.602 -5.953 1 94 428 PHE B CA 1
ATOM 8952 C C . PHE B 1 428 ? -2.955 10.617 -7.469 1 94 428 PHE B C 1
ATOM 8954 O O . PHE B 1 428 ? -2.037 10.25 -8.203 1 94 428 PHE B O 1
ATOM 8961 N N . GLU B 1 429 ? -4.133 10.945 -7.922 1 93.25 429 GLU B N 1
ATOM 8962 C CA . GLU B 1 429 ? -4.293 11.141 -9.359 1 93.25 429 GLU B CA 1
ATOM 8963 C C . GLU B 1 429 ? -3.316 12.195 -9.883 1 93.25 429 GLU B C 1
ATOM 8965 O O . GLU B 1 429 ? -2.686 11.992 -10.922 1 93.25 429 GLU B O 1
ATOM 8970 N N . THR B 1 430 ? -3.238 13.258 -9.133 1 92.44 430 THR B N 1
ATOM 8971 C CA . THR B 1 430 ? -2.205 14.258 -9.398 1 92.44 430 THR B CA 1
ATOM 8972 C C . THR B 1 430 ? -1.153 14.25 -8.297 1 92.44 430 THR B C 1
ATOM 8974 O O . THR B 1 430 ? -1.413 14.719 -7.184 1 92.44 430 THR B O 1
ATOM 8977 N N . MET B 1 431 ? 0.031 13.766 -8.648 1 89.75 431 MET B N 1
ATOM 8978 C CA . MET B 1 431 ? 1.103 13.633 -7.664 1 89.75 431 MET B CA 1
ATOM 8979 C C . MET B 1 431 ? 1.949 14.898 -7.605 1 89.75 431 MET B C 1
ATOM 8981 O O . MET B 1 431 ? 2.246 15.5 -8.633 1 89.75 431 MET B O 1
ATOM 8985 N N . HIS B 1 432 ? 2.27 15.344 -6.395 1 90.69 432 HIS B N 1
ATOM 8986 C CA . HIS B 1 432 ? 3.252 16.375 -6.098 1 90.69 432 HIS B CA 1
ATOM 8987 C C . HIS B 1 432 ? 4.367 15.844 -5.203 1 90.69 432 HIS B C 1
ATOM 8989 O O . HIS B 1 432 ? 4.207 14.797 -4.566 1 90.69 432 HIS B O 1
ATOM 8995 N N . VAL B 1 433 ? 5.484 16.5 -5.227 1 92 433 VAL B N 1
ATOM 8996 C CA . VAL B 1 433 ? 6.59 16.078 -4.367 1 92 433 VAL B CA 1
ATOM 8997 C C . VAL B 1 433 ? 6.164 16.156 -2.904 1 92 433 VAL B C 1
ATOM 8999 O O . VAL B 1 433 ? 6.375 15.219 -2.135 1 92 433 VAL B O 1
ATOM 9002 N N . ASN B 1 434 ? 5.539 17.312 -2.578 1 94.62 434 ASN B N 1
ATOM 9003 C CA . ASN B 1 434 ? 5.062 17.547 -1.218 1 94.62 434 ASN B CA 1
ATOM 9004 C C . ASN B 1 434 ? 3.615 17.109 -1.043 1 94.62 434 ASN B C 1
ATOM 9006 O O . ASN B 1 434 ? 2.703 17.703 -1.62 1 94.62 434 ASN B O 1
ATOM 9010 N N . PRO B 1 435 ? 3.41 16.125 -0.198 1 96.06 435 PRO B N 1
ATOM 9011 C CA . PRO B 1 435 ? 2.047 15.617 -0.032 1 96.06 435 PRO B CA 1
ATOM 9012 C C . PRO B 1 435 ? 1.13 16.609 0.684 1 96.06 435 PRO B C 1
ATOM 9014 O O . PRO B 1 435 ? -0.095 16.469 0.615 1 96.06 435 PRO B O 1
ATOM 9017 N N . ASP B 1 436 ? 1.646 17.609 1.358 1 97.44 436 ASP B N 1
ATOM 9018 C CA . ASP B 1 436 ? 0.817 18.578 2.057 1 97.44 436 ASP B CA 1
ATOM 9019 C C . ASP B 1 436 ? -0.005 19.406 1.069 1 97.44 436 ASP B C 1
ATOM 9021 O O . ASP B 1 436 ? -0.96 20.078 1.462 1 97.44 436 ASP B O 1
ATOM 9025 N N . THR B 1 437 ? 0.39 19.344 -0.225 1 95.69 437 THR B N 1
ATOM 9026 C CA . THR B 1 437 ? -0.405 20.031 -1.234 1 95.69 437 THR B CA 1
ATOM 9027 C C . THR B 1 437 ? -1.824 19.484 -1.28 1 95.69 437 THR B C 1
ATOM 9029 O O . THR B 1 437 ? -2.752 20.156 -1.718 1 95.69 437 THR B O 1
ATOM 9032 N N . TYR B 1 438 ? -1.957 18.266 -0.846 1 97.31 438 TYR B N 1
ATOM 9033 C CA . TYR B 1 438 ? -3.281 17.672 -0.699 1 97.31 438 TYR B CA 1
ATOM 9034 C C . TYR B 1 438 ? -4.188 18.562 0.14 1 97.31 438 TYR B C 1
ATOM 9036 O O . TYR B 1 438 ? -5.359 18.75 -0.193 1 97.31 438 TYR B O 1
ATOM 9044 N N . LEU B 1 439 ? -3.707 19.094 1.266 1 98 439 LEU B N 1
ATOM 9045 C CA . LEU B 1 439 ? -4.488 19.938 2.174 1 98 439 LEU B CA 1
ATOM 9046 C C . LEU B 1 439 ? -4.934 21.219 1.484 1 98 439 LEU B C 1
ATOM 9048 O O . LEU B 1 439 ? -6.043 21.703 1.724 1 98 439 LEU B O 1
ATOM 9052 N N . THR B 1 440 ? -4.047 21.75 0.664 1 97.12 440 THR B N 1
ATOM 9053 C CA . THR B 1 440 ? -4.391 22.953 -0.087 1 97.12 440 THR B CA 1
ATOM 9054 C C . THR B 1 440 ? -5.594 22.703 -0.992 1 97.12 440 THR B C 1
ATOM 9056 O O . THR B 1 440 ? -6.562 23.469 -0.977 1 97.12 440 THR B O 1
ATOM 9059 N N . ARG B 1 441 ? -5.5 21.625 -1.706 1 97.62 441 ARG B N 1
ATOM 9060 C CA . ARG B 1 441 ? -6.586 21.281 -2.617 1 97.62 441 ARG B CA 1
ATOM 9061 C C . ARG B 1 441 ? -7.855 20.938 -1.849 1 97.62 441 ARG B C 1
ATOM 9063 O O . ARG B 1 441 ? -8.953 21.328 -2.248 1 97.62 441 ARG B O 1
ATOM 9070 N N . TYR B 1 442 ? -7.715 20.188 -0.82 1 98.06 442 TYR B N 1
ATOM 9071 C CA . TYR B 1 442 ? -8.82 19.781 0.044 1 98.06 442 TYR B CA 1
ATOM 9072 C C . TYR B 1 442 ? -9.609 21 0.527 1 98.06 442 TYR B C 1
ATOM 9074 O O . TYR B 1 442 ? -10.82 21.062 0.346 1 98.06 442 TYR B O 1
ATOM 9082 N N . LEU B 1 443 ? -8.922 22 1.062 1 97.25 443 LEU B N 1
ATOM 9083 C CA . LEU B 1 443 ? -9.594 23.172 1.629 1 97.25 443 LEU B CA 1
ATOM 9084 C C . LEU B 1 443 ? -10.109 24.078 0.528 1 97.25 443 LEU B C 1
ATOM 9086 O O . LEU B 1 443 ? -11.109 24.781 0.71 1 97.25 443 LEU B O 1
ATOM 9090 N N . GLU B 1 444 ? -9.453 24.078 -0.629 1 96.25 444 GLU B N 1
ATOM 9091 C CA . GLU B 1 444 ? -9.969 24.828 -1.774 1 96.25 444 GLU B CA 1
ATOM 9092 C C . GLU B 1 444 ? -11.336 24.297 -2.197 1 96.25 444 GLU B C 1
ATOM 9094 O O . GLU B 1 444 ? -12.258 25.078 -2.457 1 96.25 444 GLU B O 1
ATOM 9099 N N . ILE B 1 445 ? -11.445 22.969 -2.227 1 97.06 445 ILE B N 1
ATOM 9100 C CA . ILE B 1 445 ? -12.711 22.344 -2.596 1 97.06 445 ILE B CA 1
ATOM 9101 C C . ILE B 1 445 ? -13.758 22.609 -1.515 1 97.06 445 ILE B C 1
ATOM 9103 O O . ILE B 1 445 ? -14.898 22.969 -1.819 1 97.06 445 ILE B O 1
ATOM 9107 N N . ALA B 1 446 ? -13.312 22.484 -0.292 1 95 446 ALA B N 1
ATOM 9108 C CA . ALA B 1 446 ? -14.211 22.703 0.844 1 95 446 ALA B CA 1
ATOM 9109 C C . ALA B 1 446 ? -14.75 24.125 0.862 1 95 446 ALA B C 1
ATOM 9111 O O . ALA B 1 446 ? -15.906 24.359 1.224 1 95 446 ALA B O 1
ATOM 9112 N N . SER B 1 447 ? -13.945 25.062 0.46 1 93.81 447 SER B N 1
ATOM 9113 C CA . SER B 1 447 ? -14.312 26.484 0.528 1 93.81 447 SER B CA 1
ATOM 9114 C C . SER B 1 447 ? -15.398 26.828 -0.486 1 93.81 447 SER B C 1
ATOM 9116 O O . SER B 1 447 ? -16.031 27.875 -0.39 1 93.81 447 SER B O 1
ATOM 9118 N N . LYS B 1 448 ? -15.656 25.953 -1.396 1 94.81 448 LYS B N 1
ATOM 9119 C CA . LYS B 1 448 ? -16.672 26.188 -2.416 1 94.81 448 LYS B CA 1
ATOM 9120 C C . LYS B 1 448 ? -18.078 25.953 -1.86 1 94.81 448 LYS B C 1
ATOM 9122 O O . LYS B 1 448 ? -19.062 26.359 -2.463 1 94.81 448 LYS B O 1
ATOM 9127 N N . VAL B 1 449 ? -18.141 25.25 -0.763 1 93.94 449 VAL B N 1
ATOM 9128 C CA . VAL B 1 449 ? -19.438 24.953 -0.183 1 93.94 449 VAL B CA 1
ATOM 9129 C C . VAL B 1 449 ? -20.031 26.203 0.447 1 93.94 449 VAL B C 1
ATOM 9131 O O . VAL B 1 449 ? -21.25 26.406 0.431 1 93.94 449 VAL B O 1
ATOM 9134 N N . GLY B 1 450 ? -19.094 27.016 1.137 1 88.44 450 GLY B N 1
ATOM 9135 C CA . GLY B 1 450 ? -19.516 28.25 1.789 1 88.44 450 GLY B CA 1
ATOM 9136 C C . GLY B 1 450 ? -18.375 28.953 2.512 1 88.44 450 GLY B C 1
ATOM 9137 O O . GLY B 1 450 ? -17.312 28.375 2.73 1 88.44 450 GLY B O 1
ATOM 9138 N N . SER B 1 451 ? -18.703 30.156 2.912 1 84.31 451 SER B N 1
ATOM 9139 C CA . SER B 1 451 ? -17.656 30.969 3.512 1 84.31 451 SER B CA 1
ATOM 9140 C C . SER B 1 451 ? -17.656 30.859 5.031 1 84.31 451 SER B C 1
ATOM 9142 O O . SER B 1 451 ? -16.703 31.266 5.695 1 84.31 451 SER B O 1
ATOM 9144 N N . PHE B 1 452 ? -18.719 30.375 5.602 1 92.31 452 PHE B N 1
ATOM 9145 C CA . PHE B 1 452 ? -18.781 30.172 7.043 1 92.31 452 PHE B CA 1
ATOM 9146 C C . PHE B 1 452 ? -18.141 28.844 7.434 1 92.31 452 PHE B C 1
ATOM 9148 O O . PHE B 1 452 ? -18.828 27.828 7.566 1 92.31 452 PHE B O 1
ATOM 9155 N N . MET B 1 453 ? -16.766 28.859 7.543 1 94.81 453 MET B N 1
ATOM 9156 C CA . MET B 1 453 ? -16.078 27.578 7.727 1 94.81 453 MET B CA 1
ATOM 9157 C C . MET B 1 453 ? -14.867 27.734 8.633 1 94.81 453 MET B C 1
ATOM 9159 O O . MET B 1 453 ? -14.383 28.859 8.836 1 94.81 453 MET B O 1
ATOM 9163 N N . GLY B 1 454 ? -14.477 26.703 9.219 1 96.94 454 GLY B N 1
ATOM 9164 C CA . GLY B 1 454 ? -13.227 26.547 9.945 1 96.94 454 GLY B CA 1
ATOM 9165 C C . GLY B 1 454 ? -12.375 25.422 9.414 1 96.94 454 GLY B C 1
ATOM 9166 O O . GLY B 1 454 ? -12.875 24.531 8.727 1 96.94 454 GLY B O 1
ATOM 9167 N N . ALA B 1 455 ? -11.125 25.531 9.641 1 97.25 455 ALA B N 1
ATOM 9168 C CA . ALA B 1 455 ? -10.195 24.5 9.211 1 97.25 455 ALA B CA 1
ATOM 9169 C C . ALA B 1 455 ? -9.227 24.141 10.336 1 97.25 455 ALA B C 1
ATOM 9171 O O . ALA B 1 455 ? -8.594 25.016 10.93 1 97.25 455 ALA B O 1
ATOM 9172 N N . GLY B 1 456 ? -9.117 22.875 10.602 1 97.62 456 GLY B N 1
ATOM 9173 C CA . GLY B 1 456 ? -8.18 22.406 11.609 1 97.62 456 GLY B CA 1
ATOM 9174 C C . GLY B 1 456 ? -6.863 21.938 11.023 1 97.62 456 GLY B C 1
ATOM 9175 O O . GLY B 1 456 ? -6.043 21.328 11.727 1 97.62 456 GLY B O 1
ATOM 9176 N N . VAL B 1 457 ? -6.684 22.156 9.75 1 97.81 457 VAL B N 1
ATOM 9177 C CA . VAL B 1 457 ? -5.477 21.766 9.023 1 97.81 457 VAL B CA 1
ATOM 9178 C C . VAL B 1 457 ? -5.121 22.859 8.008 1 97.81 457 VAL B C 1
ATOM 9180 O O . VAL B 1 457 ? -5.949 23.719 7.684 1 97.81 457 VAL B O 1
ATOM 9183 N N . GLY B 1 458 ? -3.76 22.828 7.598 1 97.12 458 GLY B N 1
ATOM 9184 C CA . GLY B 1 458 ? -3.422 23.844 6.617 1 97.12 458 GLY B CA 1
ATOM 9185 C C . GLY B 1 458 ? -1.979 23.766 6.156 1 97.12 458 GLY B C 1
ATOM 9186 O O . GLY B 1 458 ? -1.086 23.453 6.941 1 97.12 458 GLY B O 1
ATOM 9187 N N . PHE B 1 459 ? -1.763 24.031 4.949 1 97.56 459 PHE B N 1
ATOM 9188 C CA . PHE B 1 459 ? -0.487 24.234 4.273 1 97.56 459 PHE B CA 1
ATOM 9189 C C . PHE B 1 459 ? -0.641 25.219 3.109 1 97.56 459 PHE B C 1
ATOM 9191 O O . PHE B 1 459 ? -1.242 24.875 2.086 1 97.56 459 PHE B O 1
ATOM 9198 N N . ILE B 1 460 ? -0.135 26.359 3.258 1 95.94 460 ILE B N 1
ATOM 9199 C CA . ILE B 1 460 ? -0.289 27.422 2.271 1 95.94 460 ILE B CA 1
ATOM 9200 C C . ILE B 1 460 ? -1.771 27.656 1.981 1 95.94 460 ILE B C 1
ATOM 9202 O O . ILE B 1 460 ? -2.189 27.656 0.821 1 95.94 460 ILE B O 1
ATOM 9206 N N . THR B 1 461 ? -2.545 27.859 3.006 1 95.81 461 THR B N 1
ATOM 9207 C CA . THR B 1 461 ? -3.986 28.031 2.867 1 95.81 461 THR B CA 1
ATOM 9208 C C . THR B 1 461 ? -4.43 29.375 3.418 1 95.81 461 THR B C 1
ATOM 9210 O O . THR B 1 461 ? -5.562 29.531 3.877 1 95.81 461 THR B O 1
ATOM 9213 N N . GLN B 1 462 ? -3.553 30.344 3.443 1 93.81 462 GLN B N 1
ATOM 9214 C CA . GLN B 1 462 ? -3.848 31.672 3.955 1 93.81 462 GLN B CA 1
ATOM 9215 C C . GLN B 1 462 ? -4.957 32.344 3.148 1 93.81 462 GLN B C 1
ATOM 9217 O O . GLN B 1 462 ? -5.691 33.188 3.67 1 93.81 462 GLN B O 1
ATOM 9222 N N . ASN B 1 463 ? -5.113 31.891 1.947 1 92.69 463 ASN B N 1
ATOM 9223 C CA . ASN B 1 463 ? -6.09 32.531 1.058 1 92.69 463 ASN B CA 1
ATOM 9224 C C . ASN B 1 463 ? -7.504 32.031 1.343 1 92.69 463 ASN B C 1
ATOM 9226 O O . ASN B 1 463 ? -8.477 32.594 0.846 1 92.69 463 ASN B O 1
ATOM 9230 N N . ILE B 1 464 ? -7.672 31 2.084 1 93.38 464 ILE B N 1
ATOM 9231 C CA . ILE B 1 464 ? -8.977 30.453 2.428 1 93.38 464 ILE B CA 1
ATOM 9232 C C . ILE B 1 464 ? -9.586 31.25 3.576 1 93.38 464 ILE B C 1
ATOM 9234 O O . ILE B 1 464 ? -8.969 31.406 4.633 1 93.38 464 ILE B O 1
ATOM 9238 N N . PRO B 1 465 ? -10.742 31.797 3.391 1 91 465 PRO B N 1
ATOM 9239 C CA . PRO B 1 465 ? -11.367 32.625 4.426 1 91 465 PRO B CA 1
ATOM 9240 C C . PRO B 1 465 ? -12 31.797 5.539 1 91 465 PRO B C 1
ATOM 9242 O O . PRO B 1 465 ? -13.227 31.812 5.715 1 91 465 PRO B O 1
ATOM 9245 N N . ALA B 1 466 ? -11.289 31.078 6.289 1 93.69 466 ALA B N 1
ATOM 9246 C CA . ALA B 1 466 ? -11.711 30.219 7.398 1 93.69 466 ALA B CA 1
ATOM 9247 C C . ALA B 1 466 ? -10.938 30.562 8.672 1 93.69 466 ALA B C 1
ATOM 9249 O O . ALA B 1 466 ? -9.82 31.078 8.609 1 93.69 466 ALA B O 1
ATOM 9250 N N . PHE B 1 467 ? -11.609 30.406 9.781 1 96 467 PHE B N 1
ATOM 9251 C CA . PHE B 1 467 ? -10.758 30.422 10.961 1 96 467 PHE B CA 1
ATOM 9252 C C . PHE B 1 467 ? -9.898 29.156 11.031 1 96 467 PHE B C 1
ATOM 9254 O O . PHE B 1 467 ? -10.281 28.109 10.492 1 96 467 PHE B O 1
ATOM 9261 N N . VAL B 1 468 ? -8.75 29.297 11.578 1 97.19 468 VAL B N 1
ATOM 9262 C CA . VAL B 1 468 ? -7.855 28.156 11.742 1 97.19 468 VAL B CA 1
ATOM 9263 C C . VAL B 1 468 ? -7.945 27.625 13.164 1 97.19 468 VAL B C 1
ATOM 9265 O O . VAL B 1 468 ? -7.719 28.359 14.125 1 97.19 468 VAL B O 1
ATOM 9268 N N . ALA B 1 469 ? -8.367 26.406 13.258 1 97.62 469 ALA B N 1
ATOM 9269 C CA . ALA B 1 469 ? -8.484 25.766 14.562 1 97.62 469 ALA B CA 1
ATOM 9270 C C . ALA B 1 469 ? -7.176 25.094 14.961 1 97.62 469 ALA B C 1
ATOM 9272 O O . ALA B 1 469 ? -6.621 24.297 14.195 1 97.62 469 ALA B O 1
ATOM 9273 N N . MET B 1 470 ? -6.707 25.391 16.172 1 96.94 470 MET B N 1
ATOM 9274 C CA . MET B 1 470 ? -5.531 24.719 16.719 1 96.94 470 MET B CA 1
ATOM 9275 C C . MET B 1 470 ? -5.848 23.266 17.047 1 96.94 470 MET B C 1
ATOM 9277 O O . MET B 1 470 ? -7.016 22.906 17.219 1 96.94 470 MET B O 1
ATOM 9281 N N . ALA B 1 471 ? -4.805 22.516 17.156 1 95.44 471 ALA B N 1
ATOM 9282 C CA . ALA B 1 471 ? -4.969 21.156 17.641 1 95.44 471 ALA B CA 1
ATOM 9283 C C . ALA B 1 471 ? -5.523 21.125 19.062 1 95.44 471 ALA B C 1
ATOM 9285 O O . ALA B 1 471 ? -5.301 22.062 19.844 1 95.44 471 ALA B O 1
ATOM 9286 N N . PRO B 1 472 ? -6.188 20.078 19.391 1 94.25 472 PRO B N 1
ATOM 9287 C CA . PRO B 1 472 ? -6.789 19.984 20.719 1 94.25 472 PRO B CA 1
ATOM 9288 C C . PRO B 1 472 ? -5.762 20.141 21.844 1 94.25 472 PRO B C 1
ATOM 9290 O O . PRO B 1 472 ? -4.652 19.609 21.734 1 94.25 472 PRO B O 1
ATOM 9293 N N . ARG B 1 473 ? -6.184 20.844 22.844 1 95.12 473 ARG B N 1
ATOM 9294 C CA . ARG B 1 473 ? -5.332 21.078 24 1 95.12 473 ARG B CA 1
ATOM 9295 C C . ARG B 1 473 ? -5.82 20.297 25.203 1 95.12 473 ARG B C 1
ATOM 9297 O O . ARG B 1 473 ? -7.02 20.047 25.359 1 95.12 473 ARG B O 1
ATOM 9304 N N . THR B 1 474 ? -4.871 19.969 26.078 1 94.94 474 THR B N 1
ATOM 9305 C CA . THR B 1 474 ? -5.199 19.234 27.297 1 94.94 474 THR B CA 1
ATOM 9306 C C . THR B 1 474 ? -5.586 20.188 28.422 1 94.94 474 THR B C 1
ATOM 9308 O O . THR B 1 474 ? -5.109 21.328 28.453 1 94.94 474 THR B O 1
ATOM 9311 N N . SER B 1 475 ? -6.426 19.734 29.281 1 95.88 475 SER B N 1
ATOM 9312 C CA . SER B 1 475 ? -6.824 20.531 30.453 1 95.88 475 SER B CA 1
ATOM 9313 C C . SER B 1 475 ? -5.719 20.562 31.5 1 95.88 475 SER B C 1
ATOM 9315 O O . SER B 1 475 ? -5.906 20.062 32.625 1 95.88 475 SER B O 1
ATOM 9317 N N . THR B 1 476 ? -4.629 21.156 31.125 1 96.06 476 THR B N 1
ATOM 9318 C CA . THR B 1 476 ? -3.457 21.297 31.984 1 96.06 476 THR B CA 1
ATOM 9319 C C . THR B 1 476 ? -2.824 22.672 31.828 1 96.06 476 THR B C 1
ATOM 9321 O O . THR B 1 476 ? -3.223 23.453 30.953 1 96.06 476 THR B O 1
ATOM 9324 N N . TRP B 1 477 ? -1.885 22.984 32.688 1 96.56 477 TRP B N 1
ATOM 9325 C CA . TRP B 1 477 ? -1.255 24.297 32.688 1 96.56 477 TRP B CA 1
ATOM 9326 C C . TRP B 1 477 ? -0.007 24.312 31.812 1 96.56 477 TRP B C 1
ATOM 9328 O O . TRP B 1 477 ? 0.505 25.391 31.469 1 96.56 477 TRP B O 1
ATOM 9338 N N . ASP B 1 478 ? 0.491 23.203 31.359 1 93.81 478 ASP B N 1
ATOM 9339 C CA . ASP B 1 478 ? 1.836 23.031 30.812 1 93.81 478 ASP B CA 1
ATOM 9340 C C . ASP B 1 478 ? 1.948 23.656 29.422 1 93.81 478 ASP B C 1
ATOM 9342 O O . ASP B 1 478 ? 0.944 24.062 28.844 1 93.81 478 ASP B O 1
ATOM 9346 N N . ALA B 1 479 ? 3.18 23.703 28.922 1 91.5 479 ALA B N 1
ATOM 9347 C CA . ALA B 1 479 ? 3.48 24.297 27.625 1 91.5 479 ALA B CA 1
ATOM 9348 C C . ALA B 1 479 ? 3.465 23.266 26.516 1 91.5 479 ALA B C 1
ATOM 9350 O O . ALA B 1 479 ? 3.605 23.594 25.344 1 91.5 479 ALA B O 1
ATOM 9351 N N . VAL B 1 480 ? 3.271 22.047 26.875 1 91.38 480 VAL B N 1
ATOM 9352 C CA . VAL B 1 480 ? 3.289 20.984 25.859 1 91.38 480 VAL B CA 1
ATOM 9353 C C . VAL B 1 480 ? 2.002 21.031 25.047 1 91.38 480 VAL B C 1
ATOM 9355 O O . VAL B 1 480 ? 2.045 21.156 23.812 1 91.38 480 VAL B O 1
ATOM 9358 N N . ARG B 1 481 ? 0.858 20.938 25.766 1 90.88 481 ARG B N 1
ATOM 9359 C CA . ARG B 1 481 ? -0.452 21 25.125 1 90.88 481 ARG B CA 1
ATOM 9360 C C . ARG B 1 481 ? -1.482 21.641 26.047 1 90.88 481 ARG B C 1
ATOM 9362 O O . ARG B 1 481 ? -2.688 21.453 25.859 1 90.88 481 ARG B O 1
ATOM 9369 N N . GLY B 1 482 ? -0.996 22.375 26.969 1 95.12 482 GLY B N 1
ATOM 9370 C CA . GLY B 1 482 ? -1.898 22.984 27.922 1 95.12 482 GLY B CA 1
ATOM 9371 C C . GLY B 1 482 ? -2.086 24.484 27.688 1 95.12 482 GLY B C 1
ATOM 9372 O O . GLY B 1 482 ? -1.912 24.969 26.562 1 95.12 482 GLY B O 1
ATOM 9373 N N . LEU B 1 483 ? -2.461 25.188 28.766 1 97.56 483 LEU B N 1
ATOM 9374 C CA . LEU B 1 483 ? -2.805 26.609 28.703 1 97.56 483 LEU B CA 1
ATOM 9375 C C . LEU B 1 483 ? -1.619 27.422 28.219 1 97.56 483 LEU B C 1
ATOM 9377 O O . LEU B 1 483 ? -1.782 28.328 27.391 1 97.56 483 LEU B O 1
ATOM 9381 N N . ARG B 1 484 ? -0.442 27.109 28.609 1 96.62 484 ARG B N 1
ATOM 9382 C CA . ARG B 1 484 ? 0.749 27.906 28.312 1 96.62 484 ARG B CA 1
ATOM 9383 C C . ARG B 1 484 ? 1.145 27.766 26.844 1 96.62 484 ARG B C 1
ATOM 9385 O O . ARG B 1 484 ? 1.929 28.562 26.328 1 96.62 484 ARG B O 1
ATOM 9392 N N . SER B 1 485 ? 0.663 26.781 26.203 1 95.88 485 SER B N 1
ATOM 9393 C CA . SER B 1 485 ? 1.014 26.547 24.812 1 95.88 485 SER B CA 1
ATOM 9394 C C . SER B 1 485 ? 0.135 27.375 23.875 1 95.88 485 SER B C 1
ATOM 9396 O O . SER B 1 485 ? 0.432 27.484 22.688 1 95.88 485 SER B O 1
ATOM 9398 N N . ILE B 1 486 ? -0.886 27.984 24.375 1 97.5 486 ILE B N 1
ATOM 9399 C CA . ILE B 1 486 ? -1.909 28.594 23.531 1 97.5 486 ILE B CA 1
ATOM 9400 C C . ILE B 1 486 ? -1.356 29.859 22.891 1 97.5 486 ILE B C 1
ATOM 9402 O O . ILE B 1 486 ? -1.347 30 21.656 1 97.5 486 ILE B O 1
ATOM 9406 N N . LEU B 1 487 ? -0.87 30.734 23.688 1 97.56 487 LEU B N 1
ATOM 9407 C CA . LEU B 1 487 ? -0.486 32.031 23.172 1 97.56 487 LEU B CA 1
ATOM 9408 C C . LEU B 1 487 ? 0.654 31.922 22.156 1 97.56 487 LEU B C 1
ATOM 9410 O O . LEU B 1 487 ? 0.579 32.469 21.062 1 97.56 487 LEU B O 1
ATOM 9414 N N . PRO B 1 488 ? 1.721 31.141 22.484 1 97.06 488 PRO B N 1
ATOM 9415 C CA . PRO B 1 488 ? 2.785 30.984 21.5 1 97.06 488 PRO B CA 1
ATOM 9416 C C . PRO B 1 488 ? 2.277 30.438 20.172 1 97.06 488 PRO B C 1
ATOM 9418 O O . PRO B 1 488 ? 2.725 30.859 19.109 1 97.06 488 PRO B O 1
ATOM 9421 N N . THR B 1 489 ? 1.372 29.516 20.219 1 97.38 489 THR B N 1
ATOM 9422 C CA . THR B 1 489 ? 0.843 28.906 19.016 1 97.38 489 THR B CA 1
ATOM 9423 C C . THR B 1 489 ? 0.006 29.906 18.219 1 97.38 489 THR B C 1
ATOM 9425 O O . THR B 1 489 ? 0.137 30 17 1 97.38 489 THR B O 1
ATOM 9428 N N . VAL B 1 490 ? -0.829 30.625 18.891 1 97.94 490 VAL B N 1
ATOM 9429 C CA . VAL B 1 490 ? -1.677 31.609 18.234 1 97.94 490 VAL B CA 1
ATOM 9430 C C . VAL B 1 490 ? -0.808 32.688 17.562 1 97.94 490 VAL B C 1
ATOM 9432 O O . VAL B 1 490 ? -1.044 33.062 16.406 1 97.94 490 VAL B O 1
ATOM 9435 N N . LEU B 1 491 ? 0.167 33.156 18.297 1 97.62 491 LEU B N 1
ATOM 9436 C CA . LEU B 1 491 ? 1.058 34.156 17.75 1 97.62 491 LEU B CA 1
ATOM 9437 C C . LEU B 1 491 ? 1.793 33.625 16.531 1 97.62 491 LEU B C 1
ATOM 9439 O O . LEU B 1 491 ? 1.977 34.344 15.539 1 97.62 491 LEU B O 1
ATOM 9443 N N . THR B 1 492 ? 2.168 32.406 16.609 1 97.44 492 THR B N 1
ATOM 9444 C CA . THR B 1 492 ? 2.861 31.781 15.477 1 97.44 492 THR B CA 1
ATOM 9445 C C . THR B 1 492 ? 1.952 31.719 14.258 1 97.44 492 THR B C 1
ATOM 9447 O O . THR B 1 492 ? 2.354 32.094 13.156 1 97.44 492 THR B O 1
ATOM 9450 N N . LEU B 1 493 ? 0.765 31.266 14.422 1 97.44 493 LEU B N 1
ATOM 9451 C CA . LEU B 1 493 ? -0.159 31.109 13.305 1 97.44 493 LEU B CA 1
ATOM 9452 C C . LEU B 1 493 ? -0.54 32.469 12.719 1 97.44 493 LEU B C 1
ATOM 9454 O O . LEU B 1 493 ? -0.641 32.625 11.5 1 97.44 493 LEU B O 1
ATOM 9458 N N . GLU B 1 494 ? -0.716 33.406 13.562 1 96.25 494 GLU B N 1
ATOM 9459 C CA . GLU B 1 494 ? -1.036 34.719 13.047 1 96.25 494 GLU B CA 1
ATOM 9460 C C . GLU B 1 494 ? 0.153 35.344 12.305 1 96.25 494 GLU B C 1
ATOM 9462 O O . GLU B 1 494 ? -0.022 36.031 11.305 1 96.25 494 GLU B O 1
ATOM 9467 N N . LEU B 1 495 ? 1.311 35.094 12.867 1 95.75 495 LEU B N 1
ATOM 9468 C CA . LEU B 1 495 ? 2.52 35.531 12.18 1 95.75 495 LEU B CA 1
ATOM 9469 C C . LEU B 1 495 ? 2.602 34.906 10.789 1 95.75 495 LEU B C 1
ATOM 9471 O O . LEU B 1 495 ? 3.086 35.562 9.852 1 95.75 495 LEU B O 1
ATOM 9475 N N . LEU B 1 496 ? 2.076 33.75 10.641 1 95.94 496 LEU B N 1
ATOM 9476 C CA . LEU B 1 496 ? 2.15 33.031 9.375 1 95.94 496 LEU B CA 1
ATOM 9477 C C . LEU B 1 496 ? 1.014 33.438 8.445 1 95.94 496 LEU B C 1
ATOM 9479 O O . LEU B 1 496 ? 0.877 32.906 7.344 1 95.94 496 LEU B O 1
ATOM 9483 N N . GLY B 1 497 ? 0.198 34.344 8.906 1 94.38 497 GLY B N 1
ATOM 9484 C CA . GLY B 1 497 ? -0.784 34.906 8.008 1 94.38 497 GLY B CA 1
ATOM 9485 C C . GLY B 1 497 ? -2.186 34.375 8.227 1 94.38 497 GLY B C 1
ATOM 9486 O O . GLY B 1 497 ? -3.062 34.562 7.375 1 94.38 497 GLY B O 1
ATOM 9487 N N . TYR B 1 498 ? -2.449 33.719 9.352 1 94.75 498 TYR B N 1
ATOM 9488 C CA . TYR B 1 498 ? -3.783 33.25 9.719 1 94.75 498 TYR B CA 1
ATOM 9489 C C . TYR B 1 498 ? -4.395 34.156 10.781 1 94.75 498 TYR B C 1
ATOM 9491 O O . TYR B 1 498 ? -4.207 33.938 11.984 1 94.75 498 TYR B O 1
ATOM 9499 N N . PRO B 1 499 ? -5.188 35.094 10.445 1 91.88 499 PRO B N 1
ATOM 9500 C CA . PRO B 1 499 ? -5.578 36.156 11.367 1 91.88 499 PRO B CA 1
ATOM 9501 C C . PRO B 1 499 ? -6.598 35.719 12.406 1 91.88 499 PRO B C 1
ATOM 9503 O O . PRO B 1 499 ? -6.68 36.312 13.492 1 91.88 499 PRO B O 1
ATOM 9506 N N . ILE B 1 500 ? -7.457 34.781 12.016 1 96.12 500 ILE B N 1
ATOM 9507 C CA . ILE B 1 500 ? -8.492 34.312 12.938 1 96.12 500 ILE B CA 1
ATOM 9508 C C . ILE B 1 500 ? -8.172 32.906 13.391 1 96.12 500 ILE B C 1
ATOM 9510 O O . ILE B 1 500 ? -8.508 31.922 12.703 1 96.12 500 ILE B O 1
ATOM 9514 N N . VAL B 1 501 ? -7.656 32.781 14.562 1 97.56 501 VAL B N 1
ATOM 9515 C CA . VAL B 1 501 ? -7.25 31.5 15.102 1 97.56 501 VAL B CA 1
ATOM 9516 C C . VAL B 1 501 ? -8.188 31.094 16.234 1 97.56 501 VAL B C 1
ATOM 9518 O O . VAL B 1 501 ? -8.516 31.906 17.094 1 97.56 501 VAL B O 1
ATOM 9521 N N . ASN B 1 502 ? -8.711 29.953 16.156 1 98 502 ASN B N 1
ATOM 9522 C CA . ASN B 1 502 ? -9.477 29.359 17.234 1 98 502 ASN B CA 1
ATOM 9523 C C . ASN B 1 502 ? -8.594 28.531 18.172 1 98 502 ASN B C 1
ATOM 9525 O O . ASN B 1 502 ? -8.141 27.453 17.797 1 98 502 ASN B O 1
ATOM 9529 N N . PRO B 1 503 ? -8.367 29.016 19.359 1 97.44 503 PRO B N 1
ATOM 9530 C CA . PRO B 1 503 ? -7.43 28.359 20.266 1 97.44 503 PRO B CA 1
ATOM 9531 C C . PRO B 1 503 ? -8.023 27.094 20.906 1 97.44 503 PRO B C 1
ATOM 9533 O O . PRO B 1 503 ? -7.332 26.391 21.656 1 97.44 503 PRO B O 1
ATOM 9536 N N . GLY B 1 504 ? -9.242 26.781 20.641 1 96.38 504 GLY B N 1
ATOM 9537 C CA . GLY B 1 504 ? -9.875 25.625 21.266 1 96.38 504 GLY B CA 1
ATOM 9538 C C . GLY B 1 504 ? -10.758 26 22.438 1 96.38 504 GLY B C 1
ATOM 9539 O O . GLY B 1 504 ? -11.023 27.172 22.672 1 96.38 504 GLY B O 1
ATOM 9540 N N . SER B 1 505 ? -11.148 24.969 23.203 1 97.44 505 SER B N 1
ATOM 9541 C CA . SER B 1 505 ? -12.141 25.188 24.25 1 97.44 505 SER B CA 1
ATOM 9542 C C . SER B 1 505 ? -11.492 25.719 25.531 1 97.44 505 SER B C 1
ATOM 9544 O O . SER B 1 505 ? -10.43 25.25 25.922 1 97.44 505 SER B O 1
ATOM 9546 N N . VAL B 1 506 ? -12.203 26.625 26.078 1 97.88 506 VAL B N 1
ATOM 9547 C CA . VAL B 1 506 ? -11.805 27.141 27.391 1 97.88 506 VAL B CA 1
ATOM 9548 C C . VAL B 1 506 ? -11.734 25.984 28.391 1 97.88 506 VAL B C 1
ATOM 9550 O O . VAL B 1 506 ? -12.688 25.203 28.531 1 97.88 506 VAL B O 1
ATOM 9553 N N . GLY B 1 507 ? -10.633 25.875 29.016 1 96.56 507 GLY B N 1
ATOM 9554 C CA . GLY B 1 507 ? -10.438 24.797 29.969 1 96.56 507 GLY B CA 1
ATOM 9555 C C . GLY B 1 507 ? -9.812 23.562 29.344 1 96.56 507 GLY B C 1
ATOM 9556 O O . GLY B 1 507 ? -9.445 22.625 30.047 1 96.56 507 GLY B O 1
ATOM 9557 N N . GLY B 1 508 ? -9.742 23.516 28.031 1 95.5 508 GLY B N 1
ATOM 9558 C CA . GLY B 1 508 ? -9.133 22.406 27.344 1 95.5 508 GLY B CA 1
ATOM 9559 C C . GLY B 1 508 ? -10.133 21.547 26.578 1 95.5 508 GLY B C 1
ATOM 9560 O O . GLY B 1 508 ? -11.336 21.625 26.844 1 95.5 508 GLY B O 1
ATOM 9561 N N . ASP B 1 509 ? -9.609 20.75 25.656 1 94 509 ASP B N 1
ATOM 9562 C CA . ASP B 1 509 ? -10.422 19.875 24.812 1 94 509 ASP B CA 1
ATOM 9563 C C . ASP B 1 509 ? -10.367 18.422 25.297 1 94 509 ASP B C 1
ATOM 9565 O O . ASP B 1 509 ? -11.234 17.625 24.953 1 94 509 ASP B O 1
ATOM 9569 N N . VAL B 1 510 ? -9.281 18.109 26.031 1 89.81 510 VAL B N 1
ATOM 9570 C CA . VAL B 1 510 ? -9.062 16.75 26.5 1 89.81 510 VAL B CA 1
ATOM 9571 C C . VAL B 1 510 ? -8.852 16.75 28.016 1 89.81 510 VAL B C 1
ATOM 9573 O O . VAL B 1 510 ? -7.898 17.344 28.516 1 89.81 510 VAL B O 1
ATOM 9576 N N . LEU B 1 511 ? -9.703 16.062 28.672 1 86.12 511 LEU B N 1
ATOM 9577 C CA . LEU B 1 511 ? -9.539 15.938 30.109 1 86.12 511 LEU B CA 1
ATOM 9578 C C . LEU B 1 511 ? -8.484 14.891 30.453 1 86.12 511 LEU B C 1
ATOM 9580 O O . LEU B 1 511 ? -8.461 13.812 29.859 1 86.12 511 LEU B O 1
ATOM 9584 N N . VAL B 1 512 ? -7.527 15.203 31.203 1 78.75 512 VAL B N 1
ATOM 9585 C CA . VAL B 1 512 ? -6.438 14.281 31.516 1 78.75 512 VAL B CA 1
ATOM 9586 C C . VAL B 1 512 ? -6.621 13.711 32.906 1 78.75 512 VAL B C 1
ATOM 9588 O O . VAL B 1 512 ? -6.09 12.648 33.219 1 78.75 512 VAL B O 1
ATOM 9591 N N . VAL B 1 513 ? -7.34 14.461 33.688 1 70.62 513 VAL B N 1
ATOM 9592 C CA . VAL B 1 513 ? -7.512 13.992 35.062 1 70.62 513 VAL B CA 1
ATOM 9593 C C . VAL B 1 513 ? -8.539 12.859 35.094 1 70.62 513 VAL B C 1
ATOM 9595 O O . VAL B 1 513 ? -9.641 13 34.562 1 70.62 513 VAL B O 1
ATOM 9598 N N . GLU B 1 514 ? -8.078 11.828 35.781 1 69.19 514 GLU B N 1
ATOM 9599 C CA . GLU B 1 514 ? -8.93 10.641 35.906 1 69.19 514 GLU B CA 1
ATOM 9600 C C . GLU B 1 514 ? -10.234 10.961 36.625 1 69.19 514 GLU B C 1
ATOM 9602 O O . GLU B 1 514 ? -10.219 11.609 37.656 1 69.19 514 GLU B O 1
ATOM 9607 N N . ASN B 1 515 ? -11.344 10.68 36.094 1 68.81 515 ASN B N 1
ATOM 9608 C CA . ASN B 1 515 ? -12.672 10.773 36.688 1 68.81 515 ASN B CA 1
ATOM 9609 C C . ASN B 1 515 ? -13.18 12.219 36.719 1 68.81 515 ASN B C 1
ATOM 9611 O O . ASN B 1 515 ? -14.203 12.508 37.312 1 68.81 515 ASN B O 1
ATOM 9615 N N . ALA B 1 516 ? -12.312 13.125 36.25 1 73.75 516 ALA B N 1
ATOM 9616 C CA . ALA B 1 516 ? -12.766 14.508 36.188 1 73.75 516 ALA B CA 1
ATOM 9617 C C . ALA B 1 516 ? -13.781 14.703 35.062 1 73.75 516 ALA B C 1
ATOM 9619 O O . ALA B 1 516 ? -13.648 14.117 33.969 1 73.75 516 ALA B O 1
ATOM 9620 N N . THR B 1 517 ? -14.797 15.414 35.438 1 78.44 517 THR B N 1
ATOM 9621 C CA . THR B 1 517 ? -15.812 15.688 34.406 1 78.44 517 THR B CA 1
ATOM 9622 C C . THR B 1 517 ? -15.719 17.125 33.938 1 78.44 517 THR B C 1
ATOM 9624 O O . THR B 1 517 ? -16.312 17.484 32.938 1 78.44 517 THR B O 1
ATOM 9627 N N . LEU B 1 518 ? -14.945 17.906 34.75 1 90.56 518 LEU B N 1
ATOM 9628 C CA . LEU B 1 518 ? -14.75 19.312 34.438 1 90.56 518 LEU B CA 1
ATOM 9629 C C . LEU B 1 518 ? -13.297 19.719 34.656 1 90.56 518 LEU B C 1
ATOM 9631 O O . LEU B 1 518 ? -12.625 19.188 35.531 1 90.56 518 LEU B O 1
ATOM 9635 N N . PRO B 1 519 ? -12.867 20.703 33.875 1 93.56 519 PRO B N 1
ATOM 9636 C CA . PRO B 1 519 ? -11.555 21.281 34.188 1 93.56 519 PRO B CA 1
ATOM 9637 C C . PRO B 1 519 ? -11.516 21.969 35.531 1 93.56 519 PRO B C 1
ATOM 9639 O O . PRO B 1 519 ? -12.555 22.406 36.031 1 93.56 519 PRO B O 1
ATOM 9642 N N . ASP B 1 520 ? -10.289 22.016 36.094 1 94.25 520 ASP B N 1
ATOM 9643 C CA . ASP B 1 520 ? -10.109 22.734 37.375 1 94.25 520 ASP B CA 1
ATOM 9644 C C . ASP B 1 520 ? -10.633 24.172 37.25 1 94.25 520 ASP B C 1
ATOM 9646 O O . ASP B 1 520 ? -10.453 24.828 36.219 1 94.25 520 ASP B O 1
ATOM 9650 N N . LYS B 1 521 ? -11.266 24.672 38.312 1 95.62 521 LYS B N 1
ATOM 9651 C CA . LYS B 1 521 ? -11.922 25.969 38.312 1 95.62 521 LYS B CA 1
ATOM 9652 C C . LYS B 1 521 ? -10.922 27.094 38 1 95.62 521 LYS B C 1
ATOM 9654 O O . LYS B 1 521 ? -11.203 27.984 37.188 1 95.62 521 LYS B O 1
ATOM 9659 N N . GLU B 1 522 ? -9.812 27.125 38.656 1 97.06 522 GLU B N 1
ATOM 9660 C CA . GLU B 1 522 ? -8.82 28.156 38.406 1 97.06 522 GLU B CA 1
ATOM 9661 C C . GLU B 1 522 ? -8.305 28.125 36.969 1 97.06 522 GLU B C 1
ATOM 9663 O O . GLU B 1 522 ? -8.133 29.156 36.344 1 97.06 522 GLU B O 1
ATOM 9668 N N . LEU B 1 523 ? -8.016 26.906 36.562 1 97.25 523 LEU B N 1
ATOM 9669 C CA . LEU B 1 523 ? -7.559 26.734 35.188 1 97.25 523 LEU B CA 1
ATOM 9670 C C . LEU B 1 523 ? -8.586 27.281 34.188 1 97.25 523 LEU B C 1
ATOM 9672 O O . LEU B 1 523 ? -8.234 27.984 33.25 1 97.25 523 LEU B O 1
ATOM 9676 N N . TYR B 1 524 ? -9.836 26.922 34.469 1 97.62 524 TYR B N 1
ATOM 9677 C CA . TYR B 1 524 ? -10.938 27.375 33.625 1 97.62 524 TYR B CA 1
ATOM 9678 C C . TYR B 1 524 ? -11.016 28.891 33.594 1 97.62 524 TYR B C 1
ATOM 9680 O O . TYR B 1 524 ? -11.156 29.484 32.5 1 97.62 524 TYR B O 1
ATOM 9688 N N . LEU B 1 525 ? -10.922 29.516 34.688 1 97.75 525 LEU B N 1
ATOM 9689 C CA . LEU B 1 525 ? -11.039 30.969 34.781 1 97.75 525 LEU B CA 1
ATOM 9690 C C . LEU B 1 525 ? -9.883 31.656 34.062 1 97.75 525 LEU B C 1
ATOM 9692 O O . LEU B 1 525 ? -10.086 32.625 33.312 1 97.75 525 LEU B O 1
ATOM 9696 N N . ARG B 1 526 ? -8.688 31.234 34.312 1 98.25 526 ARG B N 1
ATOM 9697 C CA . ARG B 1 526 ? -7.512 31.828 33.688 1 98.25 526 ARG B CA 1
ATOM 9698 C C . ARG B 1 526 ? -7.52 31.609 32.188 1 98.25 526 ARG B C 1
ATOM 9700 O O . ARG B 1 526 ? -7.113 32.5 31.422 1 98.25 526 ARG B O 1
ATOM 9707 N N . TRP B 1 527 ? -7.977 30.406 31.859 1 98.38 527 TRP B N 1
ATOM 9708 C CA . TRP B 1 527 ? -8.125 30.109 30.438 1 98.38 527 TRP B CA 1
ATOM 9709 C C . TRP B 1 527 ? -9.117 31.047 29.781 1 98.38 527 TRP B C 1
ATOM 9711 O O . TRP B 1 527 ? -8.875 31.562 28.688 1 98.38 527 TRP B O 1
ATOM 9721 N N . LEU B 1 528 ? -10.219 31.266 30.391 1 98.19 528 LEU B N 1
ATOM 9722 C CA . LEU B 1 528 ? -11.25 32.156 29.906 1 98.19 528 LEU B CA 1
ATOM 9723 C C . LEU B 1 528 ? -10.711 33.594 29.797 1 98.19 528 LEU B C 1
ATOM 9725 O O . LEU B 1 528 ? -11.039 34.312 28.844 1 98.19 528 LEU B O 1
ATOM 9729 N N . GLN B 1 529 ? -9.953 33.969 30.734 1 98.12 529 GLN B N 1
ATOM 9730 C CA . GLN B 1 529 ? -9.352 35.312 30.734 1 98.12 529 GLN B CA 1
ATOM 9731 C C . GLN B 1 529 ? -8.438 35.5 29.531 1 98.12 529 GLN B C 1
ATOM 9733 O O . GLN B 1 529 ? -8.367 36.594 28.969 1 98.12 529 GLN B O 1
ATOM 9738 N N . LEU B 1 530 ? -7.734 34.5 29.172 1 98.31 530 LEU B N 1
ATOM 9739 C CA . LEU B 1 530 ? -6.914 34.562 27.969 1 98.31 530 LEU B CA 1
ATOM 9740 C C . LEU B 1 530 ? -7.785 34.531 26.703 1 98.31 530 LEU B C 1
ATOM 9742 O O . LEU B 1 530 ? -7.621 35.375 25.828 1 98.31 530 LEU B O 1
ATOM 9746 N N . ALA B 1 531 ? -8.711 33.656 26.641 1 97.75 531 ALA B N 1
ATOM 9747 C CA . ALA B 1 531 ? -9.539 33.438 25.469 1 97.75 531 ALA B CA 1
ATOM 9748 C C . ALA B 1 531 ? -10.398 34.656 25.141 1 97.75 531 ALA B C 1
ATOM 9750 O O . ALA B 1 531 ? -10.664 34.938 23.969 1 97.75 531 ALA B O 1
ATOM 9751 N N . ALA B 1 532 ? -10.828 35.344 26.094 1 97.56 532 ALA B N 1
ATOM 9752 C CA . ALA B 1 532 ? -11.695 36.5 25.922 1 97.56 532 ALA B CA 1
ATOM 9753 C C . ALA B 1 532 ? -11.016 37.562 25.047 1 97.56 532 ALA B C 1
ATOM 9755 O O . ALA B 1 532 ? -11.695 38.375 24.438 1 97.56 532 ALA B O 1
ATOM 9756 N N . PHE B 1 533 ? -9.727 37.5 24.984 1 97.94 533 PHE B N 1
ATOM 9757 C CA . PHE B 1 533 ? -8.984 38.469 24.219 1 97.94 533 PHE B CA 1
ATOM 9758 C C . PHE B 1 533 ? -8.445 37.875 22.938 1 97.94 533 PHE B C 1
ATOM 9760 O O . PHE B 1 533 ? -7.629 38.5 22.25 1 97.94 533 PHE B O 1
ATOM 9767 N N . MET B 1 534 ? -8.852 36.719 22.609 1 97.25 534 MET B N 1
ATOM 9768 C CA . MET B 1 534 ? -8.469 36.062 21.359 1 97.25 534 MET B CA 1
ATOM 9769 C C . MET B 1 534 ? -9.578 36.156 20.312 1 97.25 534 MET B C 1
ATOM 9771 O O . MET B 1 534 ? -10.711 36.5 20.656 1 97.25 534 MET B O 1
ATOM 9775 N N . PRO B 1 535 ? -9.227 35.875 19.062 1 96.44 535 PRO B N 1
ATOM 9776 C CA . PRO B 1 535 ? -10.219 36.094 18 1 96.44 535 PRO B CA 1
ATOM 9777 C C . PRO B 1 535 ? -11.461 35.219 18.188 1 96.44 535 PRO B C 1
ATOM 9779 O O . PRO B 1 535 ? -12.586 35.719 18.047 1 96.44 535 PRO B O 1
ATOM 9782 N N . VAL B 1 536 ? -11.266 33.969 18.484 1 97.62 536 VAL B N 1
ATOM 9783 C CA . VAL B 1 536 ? -12.398 33.062 18.656 1 97.62 536 VAL B CA 1
ATOM 9784 C C . VAL B 1 536 ? -12.422 32.562 20.094 1 97.62 536 VAL B C 1
ATOM 9786 O O . VAL B 1 536 ? -11.391 32.156 20.641 1 97.62 536 VAL B O 1
ATOM 9789 N N . VAL B 1 537 ? -13.586 32.656 20.734 1 98 537 VAL B N 1
ATOM 9790 C CA . VAL B 1 537 ? -13.789 32.062 22.062 1 98 537 VAL B CA 1
ATOM 9791 C C . VAL B 1 537 ? -14.633 30.797 21.938 1 98 537 VAL B C 1
ATOM 9793 O O . VAL B 1 537 ? -15.789 30.844 21.5 1 98 537 VAL B O 1
ATOM 9796 N N . GLN B 1 538 ? -14.047 29.734 22.25 1 98.12 538 GLN B N 1
ATOM 9797 C CA . GLN B 1 538 ? -14.742 28.453 22.156 1 98.12 538 GLN B CA 1
ATOM 9798 C C . GLN B 1 538 ? -14.898 27.812 23.531 1 98.12 538 GLN B C 1
ATOM 9800 O O . GLN B 1 538 ? -13.992 27.875 24.359 1 98.12 538 GLN B O 1
ATOM 9805 N N . PHE B 1 539 ? -16.094 27.281 23.75 1 97.56 539 PHE B N 1
ATOM 9806 C CA . PHE B 1 539 ? -16.391 26.531 24.953 1 97.56 539 PHE B CA 1
ATOM 9807 C C . PHE B 1 539 ? -16.859 25.109 24.625 1 97.56 539 PHE B C 1
ATOM 9809 O O . PHE B 1 539 ? -17.516 24.891 23.609 1 97.56 539 PHE B O 1
ATOM 9816 N N . SER B 1 540 ? -16.422 24.203 25.438 1 95.94 540 SER B N 1
ATOM 9817 C CA . SER B 1 540 ? -17.078 22.906 25.484 1 95.94 540 SER B CA 1
ATOM 9818 C C . SER B 1 540 ? -17.891 22.734 26.75 1 95.94 540 SER B C 1
ATOM 9820 O O . SER B 1 540 ? -19.047 22.297 26.703 1 95.94 540 SER B O 1
ATOM 9822 N N . VAL B 1 541 ? -17.297 23.188 27.766 1 95.88 541 VAL B N 1
ATOM 9823 C CA . VAL B 1 541 ? -17.969 23.266 29.047 1 95.88 541 VAL B CA 1
ATOM 9824 C C . VAL B 1 541 ? -18.453 24.688 29.297 1 95.88 541 VAL B C 1
ATOM 9826 O O . VAL B 1 541 ? -17.656 25.594 29.547 1 95.88 541 VAL B O 1
ATOM 9829 N N . PRO B 1 542 ? -19.766 24.828 29.312 1 96.5 542 PRO B N 1
ATOM 9830 C CA . PRO B 1 542 ? -20.266 26.188 29.562 1 96.5 542 PRO B CA 1
ATOM 9831 C C . PRO B 1 542 ? -19.953 26.688 30.969 1 96.5 542 PRO B C 1
ATOM 9833 O O . PRO B 1 542 ? -19.938 25.891 31.922 1 96.5 542 PRO B O 1
ATOM 9836 N N . PRO B 1 543 ? -19.766 27.984 31.094 1 96.88 543 PRO B N 1
ATOM 9837 C CA . PRO B 1 543 ? -19.516 28.531 32.438 1 96.88 543 PRO B CA 1
ATOM 9838 C C . PRO B 1 543 ? -20.625 28.188 33.438 1 96.88 543 PRO B C 1
ATOM 9840 O O . PRO B 1 543 ? -20.359 28.078 34.625 1 96.88 543 PRO B O 1
ATOM 9843 N N . GLY B 1 544 ? -21.812 27.906 32.969 1 96.31 544 GLY B N 1
ATOM 9844 C CA . GLY B 1 544 ? -22.953 27.562 33.812 1 96.31 544 GLY B CA 1
ATOM 9845 C C . GLY B 1 544 ? -22.75 26.266 34.594 1 96.31 544 GLY B C 1
ATOM 9846 O O . GLY B 1 544 ? -23.484 25.984 35.531 1 96.31 544 GLY B O 1
ATOM 9847 N N . ASP B 1 545 ? -21.812 25.5 34.156 1 95.62 545 ASP B N 1
ATOM 9848 C CA . ASP B 1 545 ? -21.547 24.219 34.812 1 95.62 545 ASP B CA 1
ATOM 9849 C C . ASP B 1 545 ? -20.766 24.438 36.125 1 95.62 545 ASP B C 1
ATOM 9851 O O . ASP B 1 545 ? -20.609 23.5 36.906 1 95.62 545 ASP B O 1
ATOM 9855 N N . TYR B 1 546 ? -20.297 25.672 36.312 1 95.94 546 TYR B N 1
ATOM 9856 C CA . TYR B 1 546 ? -19.531 26 37.5 1 95.94 546 TYR B CA 1
ATOM 9857 C C . TYR B 1 546 ? -20.375 26.812 38.469 1 95.94 546 TYR B C 1
ATOM 9859 O O . TYR B 1 546 ? -21.609 26.828 38.375 1 95.94 546 TYR B O 1
ATOM 9867 N N . ASP B 1 547 ? -19.734 27.375 39.531 1 95.56 547 ASP B N 1
ATOM 9868 C CA . ASP B 1 547 ? -20.453 28.141 40.562 1 95.56 547 ASP B CA 1
ATOM 9869 C C . ASP B 1 547 ? -20.703 29.578 40.062 1 95.56 547 ASP B C 1
ATOM 9871 O O . ASP B 1 547 ? -20.375 29.922 38.938 1 95.56 547 ASP B O 1
ATOM 9875 N N . LEU B 1 548 ? -21.297 30.344 40.844 1 95.12 548 LEU B N 1
ATOM 9876 C CA . LEU B 1 548 ? -21.734 31.688 40.5 1 95.12 548 LEU B CA 1
ATOM 9877 C C . LEU B 1 548 ? -20.547 32.594 40.25 1 95.12 548 LEU B C 1
ATOM 9879 O O . LEU B 1 548 ? -20.625 33.531 39.438 1 95.12 548 LEU B O 1
ATOM 9883 N N . ASP B 1 549 ? -19.453 32.344 40.844 1 94.12 549 ASP B N 1
ATOM 9884 C CA . ASP B 1 549 ? -18.25 33.125 40.656 1 94.12 549 ASP B CA 1
ATOM 9885 C C . ASP B 1 549 ? -17.75 33.031 39.219 1 94.12 549 ASP B C 1
ATOM 9887 O O . ASP B 1 549 ? -17.359 34.031 38.625 1 94.12 549 ASP B O 1
ATOM 9891 N N . VAL B 1 550 ? -17.75 31.844 38.719 1 96 550 VAL B N 1
ATOM 9892 C CA . VAL B 1 550 ? -17.281 31.609 37.344 1 96 550 VAL B CA 1
ATOM 9893 C C . VAL B 1 550 ? -18.266 32.219 36.344 1 96 550 VAL B C 1
ATOM 9895 O O . VAL B 1 550 ? -17.859 32.844 35.375 1 96 550 VAL B O 1
ATOM 9898 N N . ILE B 1 551 ? -19.547 32.094 36.625 1 97 551 ILE B N 1
ATOM 9899 C CA . ILE B 1 551 ? -20.594 32.656 35.75 1 97 551 ILE B CA 1
ATOM 9900 C C . ILE B 1 551 ? -20.453 34.156 35.688 1 97 551 ILE B C 1
ATOM 9902 O O . ILE B 1 551 ? -20.484 34.75 34.625 1 97 551 ILE B O 1
ATOM 9906 N N . LYS B 1 552 ? -20.281 34.75 36.844 1 96.06 552 LYS B N 1
ATOM 9907 C CA . LYS B 1 552 ? -20.125 36.219 36.906 1 96.06 552 LYS B CA 1
ATOM 9908 C C . LYS B 1 552 ? -18.875 36.656 36.156 1 96.06 552 LYS B C 1
ATOM 9910 O O . LYS B 1 552 ? -18.891 37.656 35.438 1 96.06 552 LYS B O 1
ATOM 9915 N N . ALA B 1 553 ? -17.828 35.969 36.438 1 95.62 553 ALA B N 1
ATOM 9916 C CA . ALA B 1 553 ? -16.578 36.312 35.781 1 95.62 553 ALA B CA 1
ATOM 9917 C C . ALA B 1 553 ? -16.719 36.219 34.25 1 95.62 553 ALA B C 1
ATOM 9919 O O . ALA B 1 553 ? -16.219 37.094 33.531 1 95.62 553 ALA B O 1
ATOM 9920 N N . ALA B 1 554 ? -17.375 35.188 33.781 1 96.94 554 ALA B N 1
ATOM 9921 C CA . ALA B 1 554 ? -17.578 35.031 32.344 1 96.94 554 ALA B CA 1
ATOM 9922 C C . ALA B 1 554 ? -18.391 36.188 31.781 1 96.94 554 ALA B C 1
ATOM 9924 O O . ALA B 1 554 ? -18.047 36.719 30.719 1 96.94 554 ALA B O 1
ATOM 9925 N N . LYS B 1 555 ? -19.438 36.562 32.438 1 96.5 555 LYS B N 1
ATOM 9926 C CA . LYS B 1 555 ? -20.297 37.625 31.953 1 96.5 555 LYS B CA 1
ATOM 9927 C C . LYS B 1 555 ? -19.547 38.969 31.922 1 96.5 555 LYS B C 1
ATOM 9929 O O . LYS B 1 555 ? -19.688 39.75 30.969 1 96.5 555 LYS B O 1
ATOM 9934 N N . VAL B 1 556 ? -18.766 39.188 32.906 1 96 556 VAL B N 1
ATOM 9935 C CA . VAL B 1 556 ? -17.969 40.406 32.969 1 96 556 VAL B CA 1
ATOM 9936 C C . VAL B 1 556 ? -16.969 40.406 31.812 1 96 556 VAL B C 1
ATOM 9938 O O . VAL B 1 556 ? -16.812 41.438 31.141 1 96 556 VAL B O 1
ATOM 9941 N N . LEU B 1 557 ? -16.312 39.344 31.625 1 96.5 557 LEU B N 1
ATOM 9942 C CA . LEU B 1 557 ? -15.312 39.25 30.562 1 96.5 557 LEU B CA 1
ATOM 9943 C C . LEU B 1 557 ? -15.953 39.406 29.188 1 96.5 557 LEU B C 1
ATOM 9945 O O . LEU B 1 557 ? -15.367 40.031 28.297 1 96.5 557 LEU B O 1
ATOM 9949 N N . PHE B 1 558 ? -17.109 38.875 28.984 1 96.06 558 PHE B N 1
ATOM 9950 C CA . PHE B 1 558 ? -17.797 39.031 27.703 1 96.06 558 PHE B CA 1
ATOM 9951 C C . PHE B 1 558 ? -18.203 40.5 27.469 1 96.06 558 PHE B C 1
ATOM 9953 O O . PHE B 1 558 ? -18.203 40.969 26.328 1 96.06 558 PHE B O 1
ATOM 9960 N N . LYS B 1 559 ? -18.578 41.125 28.547 1 95.69 559 LYS B N 1
ATOM 9961 C CA . LYS B 1 559 ? -18.891 42.531 28.422 1 95.69 559 LYS B CA 1
ATOM 9962 C C . LYS B 1 559 ? -17.656 43.344 28.016 1 95.69 559 LYS B C 1
ATOM 9964 O O . LYS B 1 559 ? -17.734 44.188 27.125 1 95.69 559 LYS B O 1
ATOM 9969 N N . VAL B 1 560 ? -16.562 43.062 28.656 1 95.69 560 VAL B N 1
ATOM 9970 C CA . VAL B 1 560 ? -15.289 43.688 28.297 1 95.69 560 VAL B CA 1
ATOM 9971 C C . VAL B 1 560 ? -14.969 43.406 26.828 1 95.69 560 VAL B C 1
ATOM 9973 O O . VAL B 1 560 ? -14.562 44.281 26.094 1 95.69 560 VAL B O 1
ATOM 9976 N N . ARG B 1 561 ? -15.117 42.188 26.422 1 96.75 561 ARG B N 1
ATOM 9977 C CA . ARG B 1 561 ? -14.836 41.781 25.047 1 96.75 561 ARG B CA 1
ATOM 9978 C C . ARG B 1 561 ? -15.695 42.562 24.062 1 96.75 561 ARG B C 1
ATOM 9980 O O . ARG B 1 561 ? -15.188 43.094 23.078 1 96.75 561 ARG B O 1
ATOM 9987 N N . GLU B 1 562 ? -16.969 42.688 24.344 1 95.56 562 GLU B N 1
ATOM 9988 C CA . GLU B 1 562 ? -17.906 43.344 23.453 1 95.56 562 GLU B CA 1
ATOM 9989 C C . GLU B 1 562 ? -17.625 44.844 23.359 1 95.56 562 GLU B C 1
ATOM 9991 O O . GLU B 1 562 ? -17.656 45.438 22.266 1 95.56 562 GLU B O 1
ATOM 9996 N N . GLU B 1 563 ? -17.266 45.406 24.453 1 95.69 563 GLU B N 1
ATOM 9997 C CA . GLU B 1 563 ? -17.203 46.875 24.516 1 95.69 563 GLU B CA 1
ATOM 9998 C C . GLU B 1 563 ? -15.797 47.375 24.172 1 95.69 563 GLU B C 1
ATOM 10000 O O . GLU B 1 563 ? -15.641 48.469 23.625 1 95.69 563 GLU B O 1
ATOM 10005 N N . ARG B 1 564 ? -14.836 46.594 24.5 1 94.94 564 ARG B N 1
ATOM 10006 C CA . ARG B 1 564 ? -13.477 47.125 24.422 1 94.94 564 ARG B CA 1
ATOM 10007 C C . ARG B 1 564 ? -12.641 46.344 23.406 1 94.94 564 ARG B C 1
ATOM 10009 O O . ARG B 1 564 ? -11.852 46.938 22.672 1 94.94 564 ARG B O 1
ATOM 10016 N N . VAL B 1 565 ? -12.766 45.094 23.359 1 96.81 565 VAL B N 1
ATOM 10017 C CA . VAL B 1 565 ? -11.852 44.219 22.625 1 96.81 565 VAL B CA 1
ATOM 10018 C C . VAL B 1 565 ? -12.305 44.125 21.172 1 96.81 565 VAL B C 1
ATOM 10020 O O . VAL B 1 565 ? -11.516 44.312 20.25 1 96.81 565 VAL B O 1
ATOM 10023 N N . LEU B 1 566 ? -13.57 43.844 20.922 1 96.88 566 LEU B N 1
ATOM 10024 C CA . LEU B 1 566 ? -14.102 43.531 19.594 1 96.88 566 LEU B CA 1
ATOM 10025 C C . LEU B 1 566 ? -13.906 44.719 18.641 1 96.88 566 LEU B C 1
ATOM 10027 O O . LEU B 1 566 ? -13.547 44.5 17.469 1 96.88 566 LEU B O 1
ATOM 10031 N N . PRO B 1 567 ? -14.172 45.938 19.078 1 96.31 567 PRO B N 1
ATOM 10032 C CA . PRO B 1 567 ? -13.938 47.031 18.156 1 96.31 567 PRO B CA 1
ATOM 10033 C C . PRO B 1 567 ? -12.492 47.125 17.672 1 96.31 567 PRO B C 1
ATOM 10035 O O . PRO B 1 567 ? -12.242 47.406 16.5 1 96.31 567 PRO B O 1
ATOM 10038 N N . VAL B 1 568 ? -11.578 46.875 18.547 1 96.5 568 VAL B N 1
ATOM 10039 C CA . VAL B 1 568 ? -10.164 46.906 18.188 1 96.5 568 VAL B CA 1
ATOM 10040 C C . VAL B 1 568 ? -9.836 45.75 17.25 1 96.5 568 VAL B C 1
ATOM 10042 O O . VAL B 1 568 ? -9.086 45.906 16.297 1 96.5 568 VAL B O 1
ATOM 10045 N N . MET B 1 569 ? -10.406 44.594 17.516 1 96.69 569 MET B N 1
ATOM 10046 C CA . MET B 1 569 ? -10.172 43.438 16.672 1 96.69 569 MET B CA 1
ATOM 10047 C C . MET B 1 569 ? -10.734 43.656 15.266 1 96.69 569 MET B C 1
ATOM 10049 O O . MET B 1 569 ? -10.117 43.219 14.281 1 96.69 569 MET B O 1
ATOM 10053 N N . GLN B 1 570 ? -11.875 44.25 15.195 1 95 570 GLN B N 1
ATOM 10054 C CA . GLN B 1 570 ? -12.477 44.531 13.898 1 95 570 GLN B CA 1
ATOM 10055 C C . GLN B 1 570 ? -11.602 45.438 13.062 1 95 570 GLN B C 1
ATOM 10057 O O . GLN B 1 570 ? -11.461 45.281 11.852 1 95 570 GLN B O 1
ATOM 10062 N N . ARG B 1 571 ? -11.047 46.375 13.68 1 94.88 571 ARG B N 1
ATOM 10063 C CA . ARG B 1 571 ? -10.086 47.219 12.977 1 94.88 571 ARG B CA 1
ATOM 10064 C C . ARG B 1 571 ? -8.852 46.438 12.555 1 94.88 571 ARG B C 1
ATOM 10066 O O . ARG B 1 571 ? -8.305 46.656 11.477 1 94.88 571 ARG B O 1
ATOM 10073 N N . GLY B 1 572 ? -8.469 45.594 13.461 1 94.56 572 GLY B N 1
ATOM 10074 C CA . GLY B 1 572 ? -7.367 44.719 13.125 1 94.56 572 GLY B CA 1
ATOM 10075 C C . GLY B 1 572 ? -7.633 43.875 11.891 1 94.56 572 GLY B C 1
ATOM 10076 O O . GLY B 1 572 ? -6.727 43.625 11.094 1 94.56 572 GLY B O 1
ATOM 10077 N N . VAL B 1 573 ? -8.867 43.406 11.727 1 93.75 573 VAL B N 1
ATOM 10078 C CA . VAL B 1 573 ? -9.25 42.625 10.562 1 93.75 573 VAL B CA 1
ATOM 10079 C C . VAL B 1 573 ? -9.094 43.438 9.297 1 93.75 573 VAL B C 1
ATOM 10081 O O . VAL B 1 573 ? -8.586 42.969 8.281 1 93.75 573 VAL B O 1
ATOM 10084 N N . GLN B 1 574 ? -9.469 44.625 9.359 1 92.19 574 GLN B N 1
ATOM 10085 C CA . GLN B 1 574 ? -9.328 45.531 8.219 1 92.19 574 GLN B CA 1
ATOM 10086 C C . GLN B 1 574 ? -7.859 45.781 7.887 1 92.19 574 GLN B C 1
ATOM 10088 O O . GLN B 1 574 ? -7.477 45.781 6.715 1 92.19 574 GLN B O 1
ATOM 10093 N N . GLU B 1 575 ? -7.094 45.969 8.891 1 92.88 575 GLU B N 1
ATOM 10094 C CA . GLU B 1 575 ? -5.66 46.156 8.695 1 92.88 575 GLU B CA 1
ATOM 10095 C C . GLU B 1 575 ? -5.027 44.938 8.055 1 92.88 575 GLU B C 1
ATOM 10097 O O . GLU B 1 575 ? -4.176 45.031 7.168 1 92.88 575 GLU B O 1
ATOM 10102 N N . TYR B 1 576 ? -5.453 43.844 8.57 1 92.75 576 TYR B N 1
ATOM 10103 C CA . TYR B 1 576 ? -4.957 42.594 7.996 1 92.75 576 TYR B CA 1
ATOM 10104 C C . TYR B 1 576 ? -5.25 42.5 6.504 1 92.75 576 TYR B C 1
ATOM 10106 O O . TYR B 1 576 ? -4.379 42.156 5.711 1 92.75 576 TYR B O 1
ATOM 10114 N N . LEU B 1 577 ? -6.441 42.844 6.074 1 89.75 577 LEU B N 1
ATOM 10115 C CA . LEU B 1 577 ? -6.855 42.75 4.676 1 89.75 577 LEU B CA 1
ATOM 10116 C C . LEU B 1 577 ? -6.07 43.75 3.822 1 89.75 577 LEU B C 1
ATOM 10118 O O . LEU B 1 577 ? -5.836 43.5 2.637 1 89.75 577 LEU B O 1
ATOM 10122 N N . GLN B 1 578 ? -5.586 44.75 4.441 1 88.25 578 GLN B N 1
ATOM 10123 C CA . GLN B 1 578 ? -4.902 45.812 3.691 1 88.25 578 GLN B CA 1
ATOM 10124 C C . GLN B 1 578 ? -3.395 45.562 3.668 1 88.25 578 GLN B C 1
ATOM 10126 O O . GLN B 1 578 ? -2.754 45.719 2.625 1 88.25 578 GLN B O 1
ATOM 10131 N N . THR B 1 579 ? -2.828 45.188 4.828 1 88.88 579 THR B N 1
ATOM 10132 C CA . THR B 1 579 ? -1.374 45.219 4.93 1 88.88 579 THR B CA 1
ATOM 10133 C C . THR B 1 579 ? -0.837 43.844 5.348 1 88.88 579 THR B C 1
ATOM 10135 O O . THR B 1 579 ? 0.36 43.594 5.223 1 88.88 579 THR B O 1
ATOM 10138 N N . GLY B 1 580 ? -1.678 43.031 5.906 1 89.88 580 GLY B N 1
ATOM 10139 C CA . GLY B 1 580 ? -1.224 41.719 6.348 1 89.88 580 GLY B CA 1
ATOM 10140 C C . GLY B 1 580 ? -0.837 41.688 7.816 1 89.88 580 GLY B C 1
ATOM 10141 O O . GLY B 1 580 ? -0.406 40.656 8.328 1 89.88 580 GLY B O 1
ATOM 10142 N N . ASP B 1 581 ? -1.059 42.812 8.555 1 94.25 581 ASP B N 1
ATOM 10143 C CA . ASP B 1 581 ? -0.749 42.906 9.977 1 94.25 581 ASP B CA 1
ATOM 10144 C C . ASP B 1 581 ? -1.613 41.906 10.773 1 94.25 581 ASP B C 1
ATOM 10146 O O . ASP B 1 581 ? -2.828 41.844 10.57 1 94.25 581 ASP B O 1
ATOM 10150 N N . PRO B 1 582 ? -0.972 41.219 11.656 1 95.44 582 PRO B N 1
ATOM 10151 C CA . PRO B 1 582 ? -1.777 40.312 12.492 1 95.44 582 PRO B CA 1
ATOM 10152 C C . PRO B 1 582 ? -2.729 41.062 13.414 1 95.44 582 PRO B C 1
ATOM 10154 O O . PRO B 1 582 ? -2.49 42.25 13.734 1 95.44 582 PRO B O 1
ATOM 10157 N N . ILE B 1 583 ? -3.822 40.406 13.75 1 96.5 583 ILE B N 1
ATOM 10158 C CA . ILE B 1 583 ? -4.746 41 14.711 1 96.5 583 ILE B CA 1
ATOM 10159 C C . ILE B 1 583 ? -4.133 40.969 16.109 1 96.5 583 ILE B C 1
ATOM 10161 O O . ILE B 1 583 ? -4.055 41.969 16.797 1 96.5 583 ILE B O 1
ATOM 10165 N N . LEU B 1 584 ? -3.754 39.719 16.484 1 97.69 584 LEU B N 1
ATOM 10166 C CA . LEU B 1 584 ? -2.945 39.594 17.703 1 97.69 584 LEU B CA 1
ATOM 10167 C C . LEU B 1 584 ? -1.462 39.75 17.375 1 97.69 584 LEU B C 1
ATOM 10169 O O . LEU B 1 584 ? -0.941 39.031 16.5 1 97.69 584 LEU B O 1
ATOM 10173 N N . ARG B 1 585 ? -0.87 40.594 18.078 1 97.62 585 ARG B N 1
ATOM 10174 C CA . ARG B 1 585 ? 0.516 40.938 17.766 1 97.62 585 ARG B CA 1
ATOM 10175 C C . ARG B 1 585 ? 1.438 40.594 18.922 1 97.62 585 ARG B C 1
ATOM 10177 O O . ARG B 1 585 ? 1.115 40.906 20.078 1 97.62 585 ARG B O 1
ATOM 10184 N N . PRO B 1 586 ? 2.557 39.938 18.625 1 97.56 586 PRO B N 1
ATOM 10185 C CA . PRO B 1 586 ? 3.584 39.875 19.656 1 97.56 586 PRO B CA 1
ATOM 10186 C C . PRO B 1 586 ? 4.117 41.25 20.062 1 97.56 586 PRO B C 1
ATOM 10188 O O . PRO B 1 586 ? 4.031 42.188 19.297 1 97.56 586 PRO B O 1
ATOM 10191 N N . LEU B 1 587 ? 4.656 41.25 21.203 1 97.25 587 LEU B N 1
ATOM 10192 C CA . LEU B 1 587 ? 5.059 42.562 21.734 1 97.25 587 LEU B CA 1
ATOM 10193 C C . LEU B 1 587 ? 6.121 43.188 20.844 1 97.25 587 LEU B C 1
ATOM 10195 O O . LEU B 1 587 ? 6.184 44.406 20.719 1 97.25 587 LEU B O 1
ATOM 10199 N N . TRP B 1 588 ? 7.02 42.375 20.266 1 96.69 588 TRP B N 1
ATOM 10200 C CA . TRP B 1 588 ? 8.078 42.938 19.438 1 96.69 588 TRP B CA 1
ATOM 10201 C C . TRP B 1 588 ? 7.504 43.594 18.188 1 96.69 588 TRP B C 1
ATOM 10203 O O . TRP B 1 588 ? 8.203 44.344 17.5 1 96.69 588 TRP B O 1
ATOM 10213 N N . TRP B 1 589 ? 6.273 43.344 17.859 1 96.88 589 TRP B N 1
ATOM 10214 C CA . TRP B 1 589 ? 5.648 44.094 16.766 1 96.88 589 TRP B CA 1
ATOM 10215 C C . TRP B 1 589 ? 5.625 45.562 17.062 1 96.88 589 TRP B C 1
ATOM 10217 O O . TRP B 1 589 ? 5.711 46.406 16.156 1 96.88 589 TRP B O 1
ATOM 10227 N N . LEU B 1 590 ? 5.414 45.938 18.328 1 94.94 590 LEU B N 1
ATOM 10228 C CA . LEU B 1 590 ? 5.395 47.344 18.766 1 94.94 590 LEU B CA 1
ATOM 10229 C C . LEU B 1 590 ? 6.812 47.875 18.938 1 94.94 590 LEU B C 1
ATOM 10231 O O . LEU B 1 590 ? 7.059 49.062 18.734 1 94.94 590 LEU B O 1
ATOM 10235 N N . GLU B 1 591 ? 7.688 47 19.359 1 95.31 591 GLU B N 1
ATOM 10236 C CA . GLU B 1 591 ? 9.094 47.312 19.562 1 95.31 591 GLU B CA 1
ATOM 10237 C C . GLU B 1 591 ? 10.008 46.219 19.016 1 95.31 591 GLU B C 1
ATOM 10239 O O . GLU B 1 591 ? 10.617 45.469 19.781 1 95.31 591 GLU B O 1
ATOM 10244 N N . PRO B 1 592 ? 10.25 46.312 17.781 1 93.75 592 PRO B N 1
ATOM 10245 C CA . PRO B 1 592 ? 10.938 45.188 17.109 1 93.75 592 PRO B CA 1
ATOM 10246 C C . PRO B 1 592 ? 12.375 45 17.578 1 93.75 592 PRO B C 1
ATOM 10248 O O . PRO B 1 592 ? 12.93 43.906 17.5 1 93.75 592 PRO B O 1
ATOM 10251 N N . LYS B 1 593 ? 13.039 46 18.141 1 92.94 593 LYS B N 1
ATOM 10252 C CA . LYS B 1 593 ? 14.453 45.938 18.484 1 92.94 593 LYS B CA 1
ATOM 10253 C C . LYS B 1 593 ? 14.656 45.719 19.969 1 92.94 593 LYS B C 1
ATOM 10255 O O . LYS B 1 593 ? 15.789 45.562 20.438 1 92.94 593 LYS B O 1
ATOM 10260 N N . GLU B 1 594 ? 13.531 45.719 20.734 1 94.69 594 GLU B N 1
ATOM 10261 C CA . GLU B 1 594 ? 13.625 45.562 22.188 1 94.69 594 GLU B CA 1
ATOM 10262 C C . GLU B 1 594 ? 13.617 44.094 22.594 1 94.69 594 GLU B C 1
ATOM 10264 O O . GLU B 1 594 ? 12.641 43.375 22.359 1 94.69 594 GLU B O 1
ATOM 10269 N N . TYR B 1 595 ? 14.68 43.719 23.266 1 95.19 595 TYR B N 1
ATOM 10270 C CA . TYR B 1 595 ? 14.875 42.312 23.625 1 95.19 595 TYR B CA 1
ATOM 10271 C C . TYR B 1 595 ? 13.734 41.812 24.5 1 95.19 595 TYR B C 1
ATOM 10273 O O . TYR B 1 595 ? 13.242 40.688 24.312 1 95.19 595 TYR B O 1
ATOM 10281 N N . ASP B 1 596 ? 13.305 42.562 25.453 1 95.75 596 ASP B N 1
ATOM 10282 C CA . ASP B 1 596 ? 12.242 42.156 26.359 1 95.75 596 ASP B CA 1
ATOM 10283 C C . ASP B 1 596 ? 10.938 41.906 25.609 1 95.75 596 ASP B C 1
ATOM 10285 O O . ASP B 1 596 ? 10.172 41 25.969 1 95.75 596 ASP B O 1
ATOM 10289 N N . ALA B 1 597 ? 10.711 42.688 24.609 1 96.62 597 ALA B N 1
ATOM 10290 C CA . ALA B 1 597 ? 9.531 42.469 23.781 1 96.62 597 ALA B CA 1
ATOM 10291 C C . ALA B 1 597 ? 9.664 41.219 22.938 1 96.62 597 ALA B C 1
ATOM 10293 O O . ALA B 1 597 ? 8.68 40.5 22.734 1 96.62 597 ALA B O 1
ATOM 10294 N N . GLN B 1 598 ? 10.906 40.969 22.5 1 96.31 598 GLN B N 1
ATOM 10295 C CA . GLN B 1 598 ? 11.156 39.844 21.609 1 96.31 598 GLN B CA 1
ATOM 10296 C C . GLN B 1 598 ? 10.969 38.5 22.328 1 96.31 598 GLN B C 1
ATOM 10298 O O . GLN B 1 598 ? 10.539 37.531 21.719 1 96.31 598 GLN B O 1
ATOM 10303 N N . ILE B 1 599 ? 11.211 38.438 23.578 1 95.56 599 ILE B N 1
ATOM 10304 C CA . ILE B 1 599 ? 11.203 37.156 24.297 1 95.56 599 ILE B CA 1
ATOM 10305 C C . ILE B 1 599 ? 9.883 37 25.031 1 95.56 599 ILE B C 1
ATOM 10307 O O . ILE B 1 599 ? 9.641 35.969 25.672 1 95.56 599 ILE B O 1
ATOM 10311 N N . SER B 1 600 ? 8.984 37.969 24.984 1 95.81 600 SER B N 1
ATOM 10312 C CA . SER B 1 600 ? 7.73 37.938 25.734 1 95.81 600 SER B CA 1
ATOM 10313 C C . SER B 1 600 ? 6.789 36.875 25.172 1 95.81 600 SER B C 1
ATOM 10315 O O . SER B 1 600 ? 6.277 37.031 24.062 1 95.81 600 SER B O 1
ATOM 10317 N N . ASP B 1 601 ? 6.523 35.844 25.938 1 95.06 601 ASP B N 1
ATOM 10318 C CA . ASP B 1 601 ? 5.684 34.75 25.453 1 95.06 601 ASP B CA 1
ATOM 10319 C C . ASP B 1 601 ? 4.367 34.688 26.219 1 95.06 601 ASP B C 1
ATOM 10321 O O . ASP B 1 601 ? 3.549 33.812 25.984 1 95.06 601 ASP B O 1
ATOM 10325 N N . THR B 1 602 ? 4.113 35.625 27.156 1 96.5 602 THR B N 1
ATOM 10326 C CA . THR B 1 602 ? 2.914 35.531 27.969 1 96.5 602 THR B CA 1
ATOM 10327 C C . THR B 1 602 ? 2.084 36.812 27.844 1 96.5 602 THR B C 1
ATOM 10329 O O . THR B 1 602 ? 1.132 37.031 28.594 1 96.5 602 THR B O 1
ATOM 10332 N N . GLN B 1 603 ? 2.537 37.688 26.969 1 98.06 603 GLN B N 1
ATOM 10333 C CA . GLN B 1 603 ? 1.82 38.938 26.688 1 98.06 603 GLN B CA 1
ATOM 10334 C C . GLN B 1 603 ? 1.635 39.125 25.188 1 98.06 603 GLN B C 1
ATOM 10336 O O . GLN B 1 603 ? 2.398 38.594 24.375 1 98.06 603 GLN B O 1
ATOM 10341 N N . PHE B 1 604 ? 0.637 39.875 24.875 1 98.31 604 PHE B N 1
ATOM 10342 C CA . PHE B 1 604 ? 0.392 40.219 23.469 1 98.31 604 PHE B CA 1
ATOM 10343 C C . PHE B 1 604 ? -0.413 41.5 23.359 1 98.31 604 PHE B C 1
ATOM 10345 O O . PHE B 1 604 ? -0.896 42.031 24.359 1 98.31 604 PHE B O 1
ATOM 10352 N N . SER B 1 605 ? -0.449 41.938 22.156 1 97.94 605 SER B N 1
ATOM 10353 C CA . SER B 1 605 ? -1.229 43.156 21.891 1 97.94 605 SER B CA 1
ATOM 10354 C C . SER B 1 605 ? -2.297 42.906 20.828 1 97.94 605 SER B C 1
ATOM 10356 O O . SER B 1 605 ? -2.096 42.094 19.922 1 97.94 605 SER B O 1
ATOM 10358 N N . ILE B 1 606 ? -3.398 43.5 21.031 1 98.12 606 ILE B N 1
ATOM 10359 C CA . ILE B 1 606 ? -4.426 43.531 19.984 1 98.12 606 ILE B CA 1
ATOM 10360 C C . ILE B 1 606 ? -4.297 44.844 19.219 1 98.12 606 ILE B C 1
ATOM 10362 O O . ILE B 1 606 ? -4.527 45.938 19.766 1 98.12 606 ILE B O 1
ATOM 10366 N N . GLY B 1 607 ? -3.945 44.594 17.969 1 94.94 607 GLY B N 1
ATOM 10367 C CA . GLY B 1 607 ? -3.488 45.812 17.312 1 94.94 607 GLY B CA 1
ATOM 10368 C C . GLY B 1 607 ? -2.387 46.531 18.078 1 94.94 607 GLY B C 1
ATOM 10369 O O . GLY B 1 607 ? -1.479 45.906 18.609 1 94.94 607 GLY B O 1
ATOM 10370 N N . GLU B 1 608 ? -2.414 47.812 18.031 1 93.88 608 GLU B N 1
ATOM 10371 C CA . GLU B 1 608 ? -1.458 48.625 18.797 1 93.88 608 GLU B CA 1
ATOM 10372 C C . GLU B 1 608 ? -2.146 49.344 19.953 1 93.88 608 GLU B C 1
ATOM 10374 O O . GLU B 1 608 ? -1.569 50.25 20.531 1 93.88 608 GLU B O 1
ATOM 10379 N N . GLU B 1 609 ? -3.311 48.781 20.344 1 95.69 609 GLU B N 1
ATOM 10380 C CA . GLU B 1 609 ? -4.156 49.594 21.219 1 95.69 609 GLU B CA 1
ATOM 10381 C C . GLU B 1 609 ? -4.328 48.938 22.578 1 95.69 609 GLU B C 1
ATOM 10383 O O . GLU B 1 609 ? -4.523 49.594 23.594 1 95.69 609 GLU B O 1
ATOM 10388 N N . ILE B 1 610 ? -4.395 47.656 22.594 1 97.94 610 ILE B N 1
ATOM 10389 C CA . ILE B 1 610 ? -4.652 46.969 23.844 1 97.94 610 ILE B CA 1
ATOM 10390 C C . ILE B 1 610 ? -3.523 45.969 24.125 1 97.94 610 ILE B C 1
ATOM 10392 O O . ILE B 1 610 ? -3.205 45.125 23.281 1 97.94 610 ILE B O 1
ATOM 10396 N N . LEU B 1 611 ? -2.875 46.094 25.25 1 98.12 611 LEU B N 1
ATOM 10397 C CA . LEU B 1 611 ? -1.893 45.125 25.719 1 98.12 611 LEU B CA 1
ATOM 10398 C C . LEU B 1 611 ? -2.498 44.188 26.766 1 98.12 611 LEU B C 1
ATOM 10400 O O . LEU B 1 611 ? -3.127 44.656 27.719 1 98.12 611 LEU B O 1
ATOM 10404 N N . VAL B 1 612 ? -2.4 42.938 26.578 1 98.62 612 VAL B N 1
ATOM 10405 C CA . VAL B 1 612 ? -2.99 41.969 27.484 1 98.62 612 VAL B CA 1
ATOM 10406 C C . VAL B 1 612 ? -1.888 41.125 28.125 1 98.62 612 VAL B C 1
ATOM 10408 O O . VAL B 1 612 ? -0.944 40.688 27.469 1 98.62 612 VAL B O 1
ATOM 10411 N N . ALA B 1 613 ? -1.956 40.906 29.422 1 98.38 613 ALA B N 1
ATOM 10412 C CA . ALA B 1 613 ? -0.987 40.125 30.188 1 98.38 613 ALA B CA 1
ATOM 10413 C C . ALA B 1 613 ? -1.688 39.156 31.141 1 98.38 613 ALA B C 1
ATOM 10415 O O . ALA B 1 613 ? -1.665 39.375 32.344 1 98.38 613 ALA B O 1
ATOM 10416 N N . PRO B 1 614 ? -2.186 38.125 30.625 1 97.88 614 PRO B N 1
ATOM 10417 C CA . PRO B 1 614 ? -2.918 37.156 31.453 1 97.88 614 PRO B CA 1
ATOM 10418 C C . PRO B 1 614 ? -2.002 36.344 32.375 1 97.88 614 PRO B C 1
ATOM 10420 O O . PRO B 1 614 ? -0.801 36.219 32.094 1 97.88 614 PRO B O 1
ATOM 10423 N N . VAL B 1 615 ? -2.531 35.812 33.469 1 97.81 615 VAL B N 1
ATOM 10424 C CA . VAL B 1 615 ? -1.828 34.875 34.312 1 97.81 615 VAL B CA 1
ATOM 10425 C C . VAL B 1 615 ? -1.966 33.438 33.75 1 97.81 615 VAL B C 1
ATOM 10427 O O . VAL B 1 615 ? -3.08 32.938 33.562 1 97.81 615 VAL B O 1
ATOM 10430 N N . LEU B 1 616 ? -0.831 32.781 33.531 1 97.5 616 LEU B N 1
ATOM 10431 C CA . LEU B 1 616 ? -0.858 31.5 32.844 1 97.5 616 LEU B CA 1
ATOM 10432 C C . LEU B 1 616 ? -0.228 30.422 33.719 1 97.5 616 LEU B C 1
ATOM 10434 O O . LEU B 1 616 ? 0.086 29.328 33.219 1 97.5 616 LEU B O 1
ATOM 10438 N N . GLU B 1 617 ? -0.042 30.703 34.969 1 96.62 617 GLU B N 1
ATOM 10439 C CA . GLU B 1 617 ? 0.534 29.766 35.906 1 96.62 617 GLU B CA 1
ATOM 10440 C C . GLU B 1 617 ? -0.422 29.484 37.094 1 96.62 617 GLU B C 1
ATOM 10442 O O . GLU B 1 617 ? -1.071 30.406 37.594 1 96.62 617 GLU B O 1
ATOM 10447 N N . GLU B 1 618 ? -0.399 28.297 37.469 1 96.94 618 GLU B N 1
ATOM 10448 C CA . GLU B 1 618 ? -1.3 27.875 38.531 1 96.94 618 GLU B CA 1
ATOM 10449 C C . GLU B 1 618 ? -0.971 28.578 39.844 1 96.94 618 GLU B C 1
ATOM 10451 O O . GLU B 1 618 ? 0.198 28.688 40.219 1 96.94 618 GLU B O 1
ATOM 10456 N N . GLY B 1 619 ? -1.959 29.047 40.5 1 96.56 619 GLY B N 1
ATOM 10457 C CA . GLY B 1 619 ? -1.828 29.562 41.844 1 96.56 619 GLY B CA 1
ATOM 10458 C C . GLY B 1 619 ? -1.289 30.984 41.875 1 96.56 619 GLY B C 1
ATOM 10459 O O . GLY B 1 619 ? -1.303 31.625 42.938 1 96.56 619 GLY B O 1
ATOM 10460 N N . LYS B 1 620 ? -0.879 31.562 40.781 1 96.69 620 LYS B N 1
ATOM 10461 C CA . LYS B 1 620 ? -0.259 32.875 40.75 1 96.69 620 LYS B CA 1
ATOM 10462 C C . LYS B 1 620 ? -1.312 34 40.781 1 96.69 620 LYS B C 1
ATOM 10464 O O . LYS B 1 620 ? -2.363 33.875 40.156 1 96.69 620 LYS B O 1
ATOM 10469 N N . ARG B 1 621 ? -1.027 35.062 41.656 1 97 621 ARG B N 1
ATOM 10470 C CA . ARG B 1 621 ? -1.922 36.188 41.781 1 97 621 ARG B CA 1
ATOM 10471 C C . ARG B 1 621 ? -1.194 37.5 41.469 1 97 621 ARG B C 1
ATOM 10473 O O . ARG B 1 621 ? -1.729 38.594 41.719 1 97 621 ARG B O 1
ATOM 10480 N N . ASN B 1 622 ? 0.013 37.312 41.062 1 96.44 622 ASN B N 1
ATOM 10481 C CA . ASN B 1 622 ? 0.847 38.438 40.594 1 96.44 622 ASN B CA 1
ATOM 10482 C C . ASN B 1 622 ? 1.736 38.031 39.438 1 96.44 622 ASN B C 1
ATOM 10484 O O . ASN B 1 622 ? 1.965 36.844 39.219 1 96.44 622 ASN B O 1
ATOM 10488 N N . ARG B 1 623 ? 2.141 39.031 38.688 1 97 623 ARG B N 1
ATOM 10489 C CA . ARG B 1 623 ? 3.07 38.75 37.594 1 97 623 ARG B CA 1
ATOM 10490 C C . ARG B 1 623 ? 3.855 40 37.219 1 97 623 ARG B C 1
ATOM 10492 O O . ARG B 1 623 ? 3.496 41.094 37.625 1 97 623 ARG B O 1
ATOM 10499 N N . ASP B 1 624 ? 4.957 39.719 36.562 1 97.12 624 ASP B N 1
ATOM 10500 C CA . ASP B 1 624 ? 5.699 40.812 35.938 1 97.12 624 ASP B CA 1
ATOM 10501 C C . ASP B 1 624 ? 5.145 41.156 34.531 1 97.12 624 ASP B C 1
ATOM 10503 O O . ASP B 1 624 ? 4.762 40.25 33.781 1 97.12 624 ASP B O 1
ATOM 10507 N N . ILE B 1 625 ? 5 42.469 34.25 1 97.94 625 ILE B N 1
ATOM 10508 C CA . ILE B 1 625 ? 4.434 42.906 32.969 1 97.94 625 ILE B CA 1
ATOM 10509 C C . ILE B 1 625 ? 5.379 43.906 32.281 1 97.94 625 ILE B C 1
ATOM 10511 O O . ILE B 1 625 ? 5.801 44.875 32.906 1 97.94 625 ILE B O 1
ATOM 10515 N N . TYR B 1 626 ? 5.762 43.562 31.094 1 97.94 626 TYR B N 1
ATOM 10516 C CA . TYR B 1 626 ? 6.523 44.531 30.297 1 97.94 626 TYR B CA 1
ATOM 10517 C C . TYR B 1 626 ? 5.594 45.438 29.516 1 97.94 626 TYR B C 1
ATOM 10519 O O . TYR B 1 626 ? 4.742 44.969 28.75 1 97.94 626 TYR B O 1
ATOM 10527 N N . LEU B 1 627 ? 5.68 46.781 29.656 1 97.12 627 LEU B N 1
ATOM 10528 C CA . LEU B 1 627 ? 4.918 47.75 28.891 1 97.12 627 LEU B CA 1
ATOM 10529 C C . LEU B 1 627 ? 5.777 48.375 27.797 1 97.12 627 LEU B C 1
ATOM 10531 O O . LEU B 1 627 ? 6.773 49.031 28.094 1 97.12 627 LEU B O 1
ATOM 10535 N N . PRO B 1 628 ? 5.461 48.188 26.609 1 96.19 628 PRO B N 1
ATOM 10536 C CA . PRO B 1 628 ? 6.203 48.812 25.516 1 96.19 628 PRO B CA 1
ATOM 10537 C C . PRO B 1 628 ? 6.121 50.344 25.578 1 96.19 628 PRO B C 1
ATOM 10539 O O . PRO B 1 628 ? 5.281 50.906 26.281 1 96.19 628 PRO B O 1
ATOM 10542 N N . ARG B 1 629 ? 6.965 51 24.797 1 94.44 629 ARG B N 1
ATOM 10543 C CA . ARG B 1 629 ? 6.984 52.438 24.766 1 94.44 629 ARG B CA 1
ATOM 10544 C C . ARG B 1 629 ? 5.605 53 24.438 1 94.44 629 ARG B C 1
ATOM 10546 O O . ARG B 1 629 ? 4.863 52.438 23.641 1 94.44 629 ARG B O 1
ATOM 10553 N N . GLY B 1 630 ? 5.352 54.188 25.078 1 93.88 630 GLY B N 1
ATOM 10554 C CA . GLY B 1 630 ? 4.051 54.812 24.953 1 93.88 630 GLY B CA 1
ATOM 10555 C C . GLY B 1 630 ? 3.367 55.031 26.297 1 93.88 630 GLY B C 1
ATOM 10556 O O . GLY B 1 630 ? 3.977 54.812 27.344 1 93.88 630 GLY B O 1
ATOM 10557 N N . TRP B 1 631 ? 2.137 55.469 26.25 1 95.62 631 TRP B N 1
ATOM 10558 C CA . TRP B 1 631 ? 1.34 55.656 27.453 1 95.62 631 TRP B CA 1
ATOM 10559 C C . TRP B 1 631 ? 0.187 54.688 27.516 1 95.62 631 TRP B C 1
ATOM 10561 O O . TRP B 1 631 ? -0.569 54.531 26.562 1 95.62 631 TRP B O 1
ATOM 10571 N N . TRP B 1 632 ? 0.15 53.969 28.641 1 97 632 TRP B N 1
ATOM 10572 C CA . TRP B 1 632 ? -0.8 52.875 28.7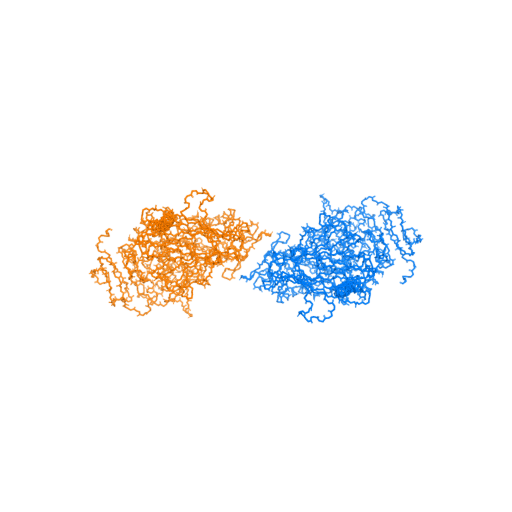97 1 97 632 TRP B CA 1
ATOM 10573 C C . TRP B 1 632 ? -1.687 53.094 30.016 1 97 632 TRP B C 1
ATOM 10575 O O . TRP B 1 632 ? -1.188 53.281 31.125 1 97 632 TRP B O 1
ATOM 10585 N N . ARG B 1 633 ? -2.924 53.031 29.828 1 97.12 633 ARG B N 1
ATOM 10586 C CA . ARG B 1 633 ? -3.869 53.094 30.938 1 97.12 633 ARG B CA 1
ATOM 10587 C C . ARG B 1 633 ? -4.125 51.688 31.5 1 97.12 633 ARG B C 1
ATOM 10589 O O . ARG B 1 633 ? -4.523 50.781 30.781 1 97.12 633 ARG B O 1
ATOM 10596 N N . ASP B 1 634 ? -3.838 51.562 32.75 1 96.19 634 ASP B N 1
ATOM 10597 C CA . ASP B 1 634 ? -4.152 50.312 33.469 1 96.19 634 ASP B CA 1
ATOM 10598 C C . ASP B 1 634 ? -5.656 50.188 33.656 1 96.19 634 ASP B C 1
ATOM 10600 O O . ASP B 1 634 ? -6.266 50.938 34.406 1 96.19 634 ASP B O 1
ATOM 10604 N N . GLU B 1 635 ? -6.207 49.188 33.094 1 94.25 635 GLU B N 1
ATOM 10605 C CA . GLU B 1 635 ? -7.664 49.094 33.125 1 94.25 635 GLU B CA 1
ATOM 10606 C C . GLU B 1 635 ? -8.141 48.375 34.406 1 94.25 635 GLU B C 1
ATOM 10608 O O . GLU B 1 635 ? -9.344 48.281 34.625 1 94.25 635 GLU B O 1
ATOM 10613 N N . VAL B 1 636 ? -7.207 47.844 35.156 1 91.12 636 VAL B N 1
ATOM 10614 C CA . VAL B 1 636 ? -7.559 47.25 36.438 1 91.12 636 VAL B CA 1
ATOM 10615 C C . VAL B 1 636 ? -7.473 48.312 37.531 1 91.12 636 VAL B C 1
ATOM 10617 O O . VAL B 1 636 ? -8.422 48.5 38.312 1 91.12 636 VAL B O 1
ATOM 10620 N N . LEU B 1 637 ? -6.402 49.062 37.5 1 91.25 637 LEU B N 1
ATOM 10621 C CA . LEU B 1 637 ? -6.156 50.031 38.562 1 91.25 637 LEU B CA 1
ATOM 10622 C C . LEU B 1 637 ? -6.551 51.438 38.156 1 91.25 637 LEU B C 1
ATOM 10624 O O . LEU B 1 637 ? -6.715 52.312 39 1 91.25 637 LEU B O 1
ATOM 10628 N N . GLY B 1 638 ? -6.598 51.75 36.906 1 90.56 638 GLY B N 1
ATOM 10629 C CA . GLY B 1 638 ? -7.043 53.031 36.406 1 90.56 638 GLY B CA 1
ATOM 10630 C C . GLY B 1 638 ? -5.906 54.031 36.188 1 90.56 638 GLY B C 1
ATOM 10631 O O . GLY B 1 638 ? -6.102 55.094 35.594 1 90.56 638 GLY B O 1
ATOM 10632 N N . HIS B 1 639 ? -4.703 53.688 36.531 1 93.38 639 HIS B N 1
ATOM 10633 C CA . HIS B 1 639 ? -3.547 54.562 36.406 1 93.38 639 HIS B CA 1
ATOM 10634 C C . HIS B 1 639 ? -2.961 54.5 35 1 93.38 639 HIS B C 1
ATOM 10636 O O . HIS B 1 639 ? -3.105 53.5 34.312 1 93.38 639 HIS B O 1
ATOM 10642 N N . ILE B 1 640 ? -2.398 55.625 34.625 1 95.94 640 ILE B N 1
ATOM 10643 C CA . ILE B 1 640 ? -1.686 55.719 33.375 1 95.94 640 ILE B CA 1
ATOM 10644 C C . ILE B 1 640 ? -0.191 55.5 33.594 1 95.94 640 ILE B C 1
ATOM 10646 O O . ILE B 1 640 ? 0.404 56.156 34.469 1 95.94 640 ILE B O 1
ATOM 10650 N N . HIS B 1 641 ? 0.359 54.594 32.906 1 95.81 641 HIS B N 1
ATOM 10651 C CA . HIS B 1 641 ? 1.777 54.281 33.031 1 95.81 641 HIS B CA 1
ATOM 10652 C C . HIS B 1 641 ? 2.533 54.688 31.766 1 95.81 641 HIS B C 1
ATOM 10654 O O . HIS B 1 641 ? 2.018 54.531 30.656 1 95.81 641 HIS B O 1
ATOM 10660 N N . ARG B 1 642 ? 3.686 55.25 31.984 1 95.12 642 ARG B N 1
ATOM 10661 C CA . ARG B 1 642 ? 4.609 55.375 30.859 1 95.12 642 ARG B CA 1
ATOM 10662 C C . ARG B 1 642 ? 5.289 54.031 30.547 1 95.12 642 ARG B C 1
ATOM 10664 O O . ARG B 1 642 ? 5.809 53.375 31.438 1 95.12 642 ARG B O 1
ATOM 10671 N N . GLY B 1 643 ? 5.207 53.688 29.312 1 94.75 643 GLY B N 1
ATOM 10672 C CA . GLY B 1 643 ? 5.781 52.438 28.891 1 94.75 643 GLY B CA 1
ATOM 10673 C C . GLY B 1 643 ? 7.289 52.469 28.75 1 94.75 643 GLY B C 1
ATOM 10674 O O . GLY B 1 643 ? 7.926 53.438 29.141 1 94.75 643 GLY B O 1
ATOM 10675 N N . GLY B 1 644 ? 7.883 51.406 28.266 1 93.88 644 GLY B N 1
ATOM 10676 C CA . GLY B 1 644 ? 9.32 51.219 28.141 1 93.88 644 GLY B CA 1
ATOM 10677 C C . GLY B 1 644 ? 9.977 50.688 29.391 1 93.88 644 GLY B C 1
ATOM 10678 O O . GLY B 1 644 ? 11.148 50.938 29.656 1 93.88 644 GLY B O 1
ATOM 10679 N N . LYS B 1 645 ? 9.117 50 30.188 1 95.19 645 LYS B N 1
ATOM 10680 C CA . LYS B 1 645 ? 9.641 49.5 31.453 1 95.19 645 LYS B CA 1
ATOM 10681 C C . LYS B 1 645 ? 8.859 48.281 31.922 1 95.19 645 LYS B C 1
ATOM 10683 O O . LYS B 1 645 ? 7.797 47.969 31.375 1 95.19 645 LYS B O 1
ATOM 10688 N N . TRP B 1 646 ? 9.336 47.625 32.938 1 96.88 646 TRP B N 1
ATOM 10689 C CA . TRP B 1 646 ? 8.695 46.5 33.594 1 96.88 646 TRP B CA 1
ATOM 10690 C C . TRP B 1 646 ? 7.875 46.938 34.812 1 96.88 646 TRP B C 1
ATOM 10692 O O . TRP B 1 646 ? 8.312 47.812 35.562 1 96.88 646 TRP B O 1
ATOM 10702 N N . LEU B 1 647 ? 6.695 46.469 34.844 1 96.88 647 LEU B N 1
ATOM 10703 C CA . LEU B 1 647 ? 5.93 46.531 36.094 1 96.88 647 LEU B CA 1
ATOM 10704 C C . LEU B 1 647 ? 6.109 45.219 36.875 1 96.88 647 LEU B C 1
ATOM 10706 O O . LEU B 1 647 ? 5.641 44.156 36.469 1 96.88 647 LEU B O 1
ATOM 10710 N N . HIS B 1 648 ? 6.754 45.281 38 1 96.25 648 HIS B N 1
ATOM 10711 C CA . HIS B 1 648 ? 7.062 44.062 38.781 1 96.25 648 HIS B CA 1
ATOM 10712 C C . HIS B 1 648 ? 5.973 43.781 39.812 1 96.25 648 HIS B C 1
ATOM 10714 O O . HIS B 1 648 ? 5.41 44.719 40.375 1 96.25 648 HIS B O 1
ATOM 10720 N N . ASN B 1 649 ? 5.719 42.562 40 1 95.88 649 ASN B N 1
ATOM 10721 C CA . ASN B 1 649 ? 4.805 42.062 41 1 95.88 649 ASN B CA 1
ATOM 10722 C C . ASN B 1 649 ? 3.426 42.719 40.906 1 95.88 649 ASN B C 1
ATOM 10724 O O . ASN B 1 649 ? 2.838 43.125 41.906 1 95.88 649 ASN B O 1
ATOM 10728 N N . TYR B 1 650 ? 3.051 42.906 39.625 1 96.44 650 TYR B N 1
ATOM 10729 C CA . TYR B 1 650 ? 1.724 43.469 39.406 1 96.44 650 TYR B CA 1
ATOM 10730 C C . TYR B 1 650 ? 0.639 42.5 39.875 1 96.44 650 TYR B C 1
ATOM 10732 O O . TYR B 1 650 ? 0.602 41.344 39.469 1 96.44 650 TYR B O 1
ATOM 10740 N N . SER B 1 651 ? -0.214 43 40.719 1 95.62 651 SER B N 1
ATOM 10741 C CA . SER B 1 651 ? -1.244 42.156 41.344 1 95.62 651 SER B CA 1
ATOM 10742 C C . SER B 1 651 ? -2.389 41.906 40.344 1 95.62 651 SER B C 1
ATOM 10744 O O . SER B 1 651 ? -2.967 42.844 39.812 1 95.62 651 SER B O 1
ATOM 10746 N N . VAL B 1 652 ? -2.67 40.625 40.125 1 96.12 652 VAL B N 1
ATOM 10747 C CA . VAL B 1 652 ? -3.791 40.219 39.281 1 96.12 652 VAL B CA 1
ATOM 10748 C C . VAL B 1 652 ? -4.656 39.219 40.031 1 96.12 652 VAL B C 1
ATOM 10750 O O . VAL B 1 652 ? -4.469 38 39.875 1 96.12 652 VAL B O 1
ATOM 10753 N N . PRO B 1 653 ? -5.637 39.688 40.781 1 93.38 653 PRO B N 1
ATOM 10754 C CA . PRO B 1 653 ? -6.543 38.75 41.438 1 93.38 653 PRO B CA 1
ATOM 10755 C C . PRO B 1 653 ? -7.199 37.75 40.469 1 93.38 653 PRO B C 1
ATOM 10757 O O . PRO B 1 653 ? -7.133 37.969 39.25 1 93.38 653 PRO B O 1
ATOM 10760 N N . LEU B 1 654 ? -7.82 36.719 41 1 93.69 654 LEU B N 1
ATOM 10761 C CA . LEU B 1 654 ? -8.352 35.625 40.188 1 93.69 654 LEU B CA 1
ATOM 10762 C C . LEU B 1 654 ? -9.477 36.125 39.281 1 93.69 654 LEU B C 1
ATOM 10764 O O . LEU B 1 654 ? -9.695 35.562 38.219 1 93.69 654 LEU B O 1
ATOM 10768 N N . ASP B 1 655 ? -10.164 37.156 39.625 1 90.69 655 ASP B N 1
ATOM 10769 C CA . ASP B 1 655 ? -11.344 37.594 38.906 1 90.69 655 ASP B CA 1
ATOM 10770 C C . ASP B 1 655 ? -11.008 38.719 37.906 1 90.69 655 ASP B C 1
ATOM 10772 O O . ASP B 1 655 ? -11.898 39.312 37.312 1 90.69 655 ASP B O 1
ATOM 10776 N N . LYS B 1 656 ? -9.742 39.031 37.781 1 93 656 LYS B N 1
ATOM 10777 C CA . LYS B 1 656 ? -9.328 40.125 36.906 1 93 656 LYS B CA 1
ATOM 10778 C C . LYS B 1 656 ? -8.305 39.625 35.875 1 93 656 LYS B C 1
ATOM 10780 O O . LYS B 1 656 ? -7.648 38.625 36.094 1 93 656 LYS B O 1
ATOM 10785 N N . VAL B 1 657 ? -8.25 40.344 34.844 1 95.69 657 VAL B N 1
ATOM 10786 C CA . VAL B 1 657 ? -7.219 40.156 33.812 1 95.69 657 VAL B CA 1
ATOM 10787 C C . VAL B 1 657 ? -6.457 41.469 33.625 1 95.69 657 VAL B C 1
ATOM 10789 O O . VAL B 1 657 ? -7.062 42.531 33.469 1 95.69 657 VAL B O 1
ATOM 10792 N N . ALA B 1 658 ? -5.172 41.344 33.656 1 97.06 658 ALA B N 1
ATOM 10793 C CA . ALA B 1 658 ? -4.355 42.531 33.406 1 97.06 658 ALA B CA 1
ATOM 10794 C C . ALA B 1 658 ? -4.355 42.938 31.938 1 97.06 658 ALA B C 1
ATOM 10796 O O . ALA B 1 658 ? -3.928 42.156 31.094 1 97.06 658 ALA B O 1
ATOM 10797 N N . TYR B 1 659 ? -4.855 44.062 31.609 1 97.94 659 TYR B N 1
ATOM 10798 C CA . TYR B 1 659 ? -4.742 44.625 30.266 1 97.94 659 TYR B CA 1
ATOM 10799 C C . TYR B 1 659 ? -4.652 46.156 30.297 1 97.94 659 TYR B C 1
ATOM 10801 O O . TYR B 1 659 ? -5.043 46.781 31.297 1 97.94 659 TYR B O 1
ATOM 10809 N N . PHE B 1 660 ? -4.074 46.656 29.328 1 97.75 660 PHE B N 1
ATOM 10810 C CA . PHE B 1 660 ? -3.734 48.062 29.25 1 97.75 660 PHE B CA 1
ATOM 10811 C C . PHE B 1 660 ? -4.176 48.656 27.906 1 97.75 660 PHE B C 1
ATOM 10813 O O . PHE B 1 660 ? -4.035 48 26.875 1 97.75 660 PHE B O 1
ATOM 10820 N N . SER B 1 661 ? -4.703 49.844 27.922 1 96.81 661 SER B N 1
ATOM 10821 C CA . SER B 1 661 ? -5.109 50.562 26.703 1 96.81 661 SER B CA 1
ATOM 10822 C C . SER B 1 661 ? -4.164 51.719 26.391 1 96.81 661 SER B C 1
ATOM 10824 O O . SER B 1 661 ? -3.832 52.5 27.281 1 96.81 661 SER B O 1
ATOM 10826 N N . ARG B 1 662 ? -3.775 51.75 25.234 1 95.5 662 ARG B N 1
ATOM 10827 C CA . ARG B 1 662 ? -2.889 52.812 24.812 1 95.5 662 ARG B CA 1
ATOM 10828 C C . ARG B 1 662 ? -3.625 54.156 24.781 1 95.5 662 ARG B C 1
ATOM 10830 O O . ARG B 1 662 ? -4.754 54.25 24.297 1 95.5 662 ARG B O 1
ATOM 10837 N N . THR B 1 663 ? -3.076 55.219 25.328 1 91.88 663 THR B N 1
ATOM 10838 C CA . THR B 1 663 ? -3.773 56.5 25.438 1 91.88 663 THR B CA 1
ATOM 10839 C C . THR B 1 663 ? -3.377 57.438 24.312 1 91.88 663 THR B C 1
ATOM 10841 O O . THR B 1 663 ? -4.113 58.375 23.984 1 91.88 663 THR B O 1
ATOM 10844 N N . GLU B 1 664 ? -2.135 57.344 23.812 1 80.5 664 GLU B N 1
ATOM 10845 C CA . GLU B 1 664 ? -1.717 58.188 22.719 1 80.5 664 GLU B CA 1
ATOM 10846 C C . GLU B 1 664 ? -2.189 57.625 21.375 1 80.5 664 GLU B C 1
ATOM 10848 O O . GLU B 1 664 ? -2.41 56.438 21.234 1 80.5 664 GLU B O 1
ATOM 10853 N N . LYS B 1 665 ? -2.66 58.625 20.453 1 62.41 665 LYS B N 1
ATOM 10854 C CA . LYS B 1 665 ? -2.975 58.188 19.109 1 62.41 665 LYS B CA 1
ATOM 10855 C C . LYS B 1 665 ? -1.775 57.469 18.469 1 62.41 665 LYS B C 1
ATOM 10857 O O . LYS B 1 665 ? -0.64 57.938 18.594 1 62.41 665 LYS B O 1
ATOM 10862 N N . PRO B 1 666 ? -1.817 56.125 18.094 1 55.19 666 PRO B N 1
ATOM 10863 C CA . PRO B 1 666 ? -0.698 55.438 17.438 1 55.19 666 PRO B CA 1
ATOM 10864 C C . PRO B 1 666 ? -0.045 56.281 16.344 1 55.19 666 PRO B C 1
ATOM 10866 O O . PRO B 1 666 ? -0.726 57.062 15.68 1 55.19 666 PRO B O 1
ATOM 10869 N N . SER B 1 667 ? 1.268 56.719 16.484 1 42.91 667 SER B N 1
ATOM 10870 C CA . SER B 1 667 ? 1.914 57.5 15.43 1 42.91 667 SER B CA 1
ATOM 10871 C C . SER B 1 667 ? 1.82 56.781 14.078 1 42.91 667 SER B C 1
ATOM 10873 O O . SER B 1 667 ? 1.857 55.562 14.008 1 42.91 667 SER B O 1
#

Solvent-accessible surface area (backbone atoms only — not comparable to full-atom values): 68745 Å² total; per-residue (Å²): 127,73,75,64,59,54,54,56,53,49,51,49,51,48,50,51,48,48,51,48,50,48,49,51,47,49,50,50,48,50,49,47,49,51,48,47,48,51,46,49,54,21,60,76,66,30,39,45,74,39,70,88,74,28,34,36,34,34,33,58,96,88,39,75,67,39,46,30,43,46,46,68,65,49,65,84,84,59,64,71,38,79,45,49,79,77,66,70,60,72,79,97,41,49,31,39,30,31,84,76,36,37,35,40,36,34,42,68,54,75,55,91,69,36,38,34,35,36,42,38,40,38,36,63,31,87,84,44,51,47,29,34,37,31,52,41,73,96,49,50,39,45,60,47,44,42,44,44,42,55,42,48,36,37,79,80,29,65,34,64,77,37,74,72,58,29,22,47,49,92,83,31,62,36,12,34,34,39,46,61,39,38,39,25,54,64,4,38,38,40,40,48,49,75,68,37,46,43,25,38,25,28,25,45,96,70,64,44,30,42,31,43,30,37,67,89,75,48,66,82,36,51,75,58,89,90,55,64,47,51,48,47,35,34,42,34,40,25,89,32,30,57,62,35,46,52,59,46,50,63,71,78,48,57,70,34,94,53,63,59,31,59,62,43,55,79,32,42,34,41,33,39,42,63,63,43,49,93,59,57,29,50,64,53,48,50,51,51,52,48,52,44,47,73,68,68,48,77,54,29,28,35,35,40,40,58,72,50,23,67,29,55,46,44,76,41,73,20,58,90,45,29,84,52,58,59,57,55,49,46,52,40,43,74,67,52,28,39,42,29,41,38,44,55,58,42,33,20,70,85,12,81,46,32,60,60,34,53,77,66,56,23,34,29,20,39,87,84,63,56,35,57,48,48,29,62,60,87,93,39,53,21,30,40,58,24,48,63,27,67,69,27,32,48,55,52,46,49,52,53,45,48,42,34,66,74,57,62,49,63,32,40,31,40,35,72,74,37,47,68,64,50,51,80,78,69,40,55,82,56,75,53,31,29,56,46,54,55,39,32,48,46,51,56,54,55,49,71,74,47,51,48,30,33,26,42,49,36,32,85,46,42,43,52,39,40,28,39,35,53,71,82,27,35,47,46,58,46,40,54,43,15,57,47,24,44,54,42,46,49,44,32,39,16,72,71,49,40,61,41,41,28,73,44,30,41,31,34,45,36,80,74,56,84,92,54,90,64,58,57,66,67,56,29,48,39,35,40,57,47,33,55,76,41,53,29,36,28,28,39,62,57,52,70,80,52,55,68,68,50,36,50,44,50,53,53,45,51,49,45,22,63,73,58,45,46,61,48,46,53,50,16,52,55,41,25,72,72,64,58,47,40,25,57,27,52,41,20,74,83,35,54,84,39,65,71,30,55,53,46,51,62,42,35,20,45,44,90,44,36,38,40,46,51,67,64,55,87,91,58,45,52,42,73,43,79,38,63,75,55,42,30,30,30,71,76,80,66,48,72,41,74,32,65,45,72,44,73,69,40,77,34,54,89,86,53,62,47,36,28,37,48,68,60,80,84,129,128,72,77,63,59,54,56,54,53,50,51,49,50,48,50,51,49,49,52,49,49,49,50,53,46,50,52,50,46,52,50,47,49,50,51,46,50,52,48,51,55,23,61,76,63,30,40,44,74,40,69,90,74,27,33,35,33,36,31,58,96,89,39,76,66,39,45,29,42,45,49,68,65,50,64,84,84,59,62,72,38,77,45,61,81,73,64,73,56,74,82,54,74,42,37,38,28,30,85,76,37,35,35,41,38,33,37,66,53,75,54,92,70,35,40,35,37,36,42,37,39,38,36,62,33,88,85,43,50,48,29,34,36,29,52,41,73,97,49,50,37,45,58,46,44,41,46,44,42,56,43,48,36,38,81,80,31,66,35,64,77,37,74,72,56,28,23,46,48,92,84,30,61,37,12,34,34,38,46,60,39,40,39,25,55,63,4,37,38,39,40,50,49,74,68,36,46,44,24,37,26,28,25,45,95,71,64,44,30,43,32,43,31,37,67,87,76,46,70,82,34,51,75,60,87,90,57,63,47,51,47,46,35,35,42,32,41,24,89,32,30,59,61,34,46,54,58,46,50,64,69,76,46,56,70,34,97,54,63,59,32,59,62,43,57,78,32,42,34,41,33,39,44,64,63,42,49,92,61,57,28,50,64,51,48,50,50,52,52,49,52,46,47,73,68,68,48,78,54,30,29,36,35,40,40,59,75,52,24,68,30,56,47,44,75,40,73,21,56,90,45,29,83,52,58,60,57,54,49,47,52,40,43,74,66,52,29,41,41,28,41,38,45,54,58,42,33,19,71,85,13,82,45,31,61,60,34,53,76,67,55,25,35,30,18,37,87,85,64,57,36,56,49,47,29,63,59,88,92,38,53,21,30,40,58,25,47,63,26,69,69,28,32,48,54,52,46,51,51,53,45,49,40,34,65,74,57,62,47,62,32,40,31,40,35,72,74,38,47,69,65,50,50,81,77,68,38,54,80,55,76,55,31,31,54,47,54,52,38,32,47,44,50,56,53,55,49,70,74,46,52,49,32,34,26,42,46,37,31,86,45,44,43,52,39,40,28,38,35,52,71,82,26,35,47,45,58,46,39,55,42,16,58,47,26,44,56,40,46,49,43,32,39,15,72,71,50,40,63,41,40,28,73,44,28,40,29,32,45,37,79,72,58,85,89,55,89,66,58,56,65,66,55,30,48,39,35,42,56,47,32,53,75,41,52,30,38,28,29,39,61,58,54,72,81,54,57,70,67,50,36,51,44,50,54,52,45,50,49,48,23,63,72,59,46,46,62,49,46,54,51,16,52,51,43,25,71,73,66,58,48,38,25,58,26,51,41,20,72,82,35,54,85,40,65,71,31,54,52,44,49,63,44,35,19,44,44,89,42,34,38,39,46,52,67,66,55,87,91,59,46,52,41,72,42,80,38,63,73,55,42,30,30,30,72,77,80,66,48,73,39,74,33,65,45,72,42,70,70,40,76,34,53,88,85,54,62,48,37,28,38,50,69,60,81,84,130

Secondary structure (DSSP, 8-state):
--THHHHHHHHHHHHHHHHHHHHHHHHHHHHHHHHHHHHHHHHHHTEEEETTTTEEEEEETTEEEEEEE--TTS-TTSPEEE-TTTTT--SS-EEEEETTTEEEEEEEEEETTEEEEEEEEEESSTT---EEEEE-TTS-EEEEEEETT--SSGGG--EEEEE-----TTT-SEEEEEEEEEEETTTEEEEE-TTS-EEEEESGGG--EEEEEE----TTS---TT---EEEEEEEE-SSHHHHHHHHHHHH-PPPS--GGGGGGTS-EEE-HHHHGGG--HHHHHHHHHHHHHTT----EEEE-GGGBSSTT--SB-TTT-S-HHHHHHHHHHTT-EEEEEE-SEEETTSTTHHHHHHTT-B-B-TTT--BPEEEETTEEEEEB-TTSHHHHHHHHHHHHHHHHHH---EEEE----GGGS-SS---SS--SSTTHHHHHHHHHHTTT-SSEEES-EES-TTS-SEEEPPP-BSSSSTTTSGGGHHHHHHHHHHTT---EE--BTT-SB--STT-SS--HHHHHHHHHHHTTSS--EESS-GGGS-HHHHHHHHHHHHHIIIIIHHHHHHHHHHHHHH---SEE-GGGT-TT-HHHHT--S-EEETTTEEE----STT--EEEEEEPSSEEEETTT--EEESSEEEEEEE--TT---EEEE-S---/--SHHHHHHHHHHHHHHHHHHHHHHHHHHHHHHHHHHHHHHHHHHTEEEETTTTEEEEEETTEEEEEEE--TTS-TTSPEEE-TTTS--S--SEEEEETTTEEEEEEEEEETTEEEEEEEEEESSTT---EEEEE-TTS-EEEEEEETT--SSGGG--EEEEE-----TTT-SEEEEEEEEEEETTTEEEEE-TTS-EEEEESGGG--EEEEEE----TTS---TT---EEEEEEEE-SSHHHHHHHHHHHH-PPPS--GGGGGGTS-EEE-HHHHGGG--HHHHHHHHHHHHHTT----EEEE-GGGBSSTT--SB-TTT-S-HHHHHHHHHHTT-EEEEEE-SEEETTSTTHHHHHHTT-B-B-TTT--BPEEEETTEEEEEB-TTSHHHHHHHHHHHHHHHHHH---EEEE----GGGS-TT---SS--SSTTHHHHHHHHHHTTT-SSEEES-EES-TTS-SEEEPPP-BSSSSTTTSGGGHHHHHHHHHHTT---EE--BTT-SB--STT-SS--HHHHHHHHHHHTTSS--EESS-GGGS-HHHHHHHHHHHHHIIIIIHHHHHHHHHHHHHH---SEE-GGGT-TT-HHHHT--S-EEETTTEEE----STT--EEEEEEPSSEEEETTT--EEESSEEEEEEE--TT---EEEE-S---

Nearest PDB structures (foldseek):
  7qqg-assembly2_B  TM=9.205E-01  e=2.892E-66  Homo sapiens
  7qqf-assembly2_B  TM=9.166E-01  e=4.069E-65  Homo sapiens
  8j53-assembly1_B  TM=9.025E-01  e=3.988E-43  Bacteroides salyersiae WAL 10018 = DSM 18765 = JCM 12988
  8j53-assembly3_D  TM=9.023E-01  e=1.777E-42  Bacteroides salyersiae WAL 10018 = DSM 18765 = JCM 12988
  8j53-assembly3_E  TM=8.994E-01  e=3.974E-42  Bacteroides salyersiae WAL 10018 = DSM 18765 = JCM 12988

pLDDT: mean 90.91, std 11.19, range [26.67, 98.62]

Sequence (1334 aa):
MVRRNKITDFKFRFILVLLFCSIVGLVTFTWFLYKKKLVEIAFDDKIWFHEAQRRLNLQDKGKVRLTGYLGLNIPSKLGPYSCQHVNHVSDPNICVEWKYRARLQIEYWHEGNLSCYNVHWKALSHNTHFRDCFNLRGALWYGMGEVQNISWPLSNFSLNMQPFVTGDVSHDDLGSVLDRYWLSSEGIAIHVDPEIPLYVSLNESGNEQLCFETKHQGFPYHVFEDVLRDLNYTLCIGPDMKSVHLDTLHKFYNFPPNISSSKFLEGPVWATGPKLGTSLSQESLQVYANHIMEHGFEAGNILIDTRWQTQEGDLQFREDNFTNPEEILNILHHKGFKVLLAVHPYVCLDSVAFKPGTDGTYFISDDKWHVPQLIRWQDSVCAIIDVTSERSAQWFLERLQEVKSKYKVDGFVFLGGQTSYLPTFYNFETMHVNPDTYLTRYLEIASKVGSFMGAGVGFITQNIPAFVAMAPRTSTWDAVRGLRSILPTVLTLELLGYPIVNPGSVGGDVLVVENATLPDKELYLRWLQLAAFMPVVQFSVPPGDYDLDVIKAAKVLFKVREERVLPVMQRGVQEYLQTGDPILRPLWWLEPKEYDAQISDTQFSIGEEILVAPVLEEGKRNRDIYLPRGWWRDEVLGHIHRGGKWLHNYSVPLDKVAYFSRTEKPSMVRRNKITDFKFRFILVLLFCSIVGLVTFTWFLYKKKLVEIAFDDKIWFHEAQRRLNLQDKGKVRLTGYLGLNIPSKLGPYSCQHVNHVSDPNICVEWKYRARLQIEYWHEGNLSCYNVHWKALSHNTHFRDCFNLRGALWYGMGEVQNISWPLSNFSLNMQPFVTGDVSHDDLGSVLDRYWLSSEGIAIHVDPEIPLYVSLNESGNEQLCFETKHQGFPYHVFEDVLRDLNYTLCIGPDMKSVHLDTLHKFYNFPPNISSSKFLEGPVWATGPKLGTSLSQESLQVYANHIMEHGFEAGNILIDTRWQTQEGDLQFREDNFTNPEEILNILHHKGFKVLLAVHPYVCLDSVAFKPGTDGTYFISDDKWHVPQLIRWQDSVCAIIDVTSERSAQWFLERLQEVKSKYKVDGFVFLGGQTSYLPTFYNFETMHVNPDTYLTRYLEIASKVGSFMGAGVGFITQNIPAFVAMAPRTSTWDAVRGLRSILPTVLTLELLGYPIVNPGSVGGDVLVVENATLPDKELYLRWLQLAAFMPVVQFSVPPGDYDLDVIKAAKVLFKVREERVLPVMQRGVQEYLQTGDPILRPLWWLEPKEYDAQISDTQFSIGEEILVAPVLEEGKRNRDIYLPRGWWRDEVLGHIHRGGKWLHNYSVPLDKVAYFSRTEKPS

InterPro domains:
  IPR000322 Glycoside hydrolase family 31, TIM barrel domain [PF01055] (268-412)
  IPR013780 Glycosyl hydrolase, all-beta [G3DSA:2.60.40.1180] (614-662)
  IPR017853 Glycoside hydrolase superfamily [SSF51445] (277-594)
  IPR048395 Glycosyl hydrolase family 31, C-terminal domain [PF21365] (580-663)
  IPR050985 Alpha-glycosidase and related enzymes [PTHR43053] (4-663)

Foldseek 3Di:
DPPVVVVVVVVVVVVVVVVVVVVVVVVVVVVVVVVVVLVVVCAVQQWDADQLQRKIFRHHPPDTLKIKGWFPVDDSPFHKDFCCPPVVPPDPWGWIDGPQFKIWTWDWDDDVQKIKIKIKIFTNDQPHKIKMKMAQPPKFKFFFADFFLQAFRCLPPWDDWDFSFADPNVPDGHHQAGAQWMFIQQAKIKHWDQQARWIWTACHVPPRMIMIIGDDPAPPFDDDPPGTHMTIMMMMGGRGRLVSLLVVLVVPADAALDQPQLLQLQFAEAEQCQQCNPVDALVVVLVVQCLCVVLPGDQEEYEYEQQLDPFAPQLHGDCVRYVDLLVSLVVSVVSPYAYAYEHEQKAFPPHPVQVVCQVVLQFFADPPPSGFDWFDDPNTIITGGQLLDVVSLVVVLVSLLCSCVVNVHPAYEYEDDTSVGDDSDTDHPDHGRRSQVSVCSVLVSRLVSDLNYAYQHDYSNNHRNHAHEDRWAELDLDCRRYLLVQQSNQQNVLSSQRQHYHSDAQSTSHYPDPPDSGRDPLSNLLSLLVQLQHSHYYHHDDLSVDDPLSSVLNVVSVVCSVPPRSVLLVVQSVVCSPRNDHQKAQQCSVPSNDPCSSNDSQWIDGPPFKIWHTDSDPPDQWDKDAFAAAWKAWPVVGDIDGHPDIDHRHGHHSSGTTMITGDDDDD/DVVVVVVVVVVVVVVVVVVVVVVVVVVVVVVVVVVVVLVVVCAVQQWDADQLQRKIFRHHPPDTLKIKGWFPVDDSPFHKDFPVPPPPPPCQVGWIDGPQFKIWTWRWDDDVQKIKIKIKMFTNDQPHKIKMKMAQPPKFKFFFADFFLQAFRNLPPWDDWDFSFADPNVPDGHHQAGAQWMFIQQAKIKHWDQQARWIWTACHVPPRMIMIIGDDPAPPFDDDPPGTHMTIMMMMGGRGRLVSLLVVLVVPADAALDQPQLLQLQFAEAEQCQQCNVVDALVVVLVVQVLCVVLPGAQEEYEYEQQLDPFAPQLHGDCVRYVDLLVSLVVSVVSPYAYAYEHEQKAFPPHPVQVVCQVVLQFFADPPPSGFDWFDDPNTIITGGQLLDVVSLVVVLVSLLCSCVVNVHDYYEYDDDTSVGDDSRTDHPDHGRRSQVSVCSVLVSRLVSDLNYAYQHDYSNNRRNHAHEDRWAELDLDCRRYLLVQQSNQQNVLSSQRQAYHSDAQSTSHYPDPPDSGRDPLSNLLSLLVQLQHSHYYHHDDLSVDDPLSSVLNVVSVVCSVPPRSVLLVVQSVVCSVRNDHQKAQQCSVPSNDPCSSNDSQWIDGPPFKIWHTDSDPPDQWAKDAFAAAWKAWPVVGDIDGHPDIDGRHGHHSSGTTMIGGDDDDD

Organism: Limulus polyphemus (NCBI:txid6850)

Radius of gyration: 42.24 Å; Cα contacts (8 Å, |Δi|>4): 2925; chains: 2; bounding box: 134×116×84 Å